Protein AF-A0AAV0M3R9-F1 (afdb_monomer_lite)

Radius of gyration: 40.68 Å; chains: 1; bounding box: 104×116×128 Å

Organism: NCBI:txid586396

Secondary structure (DSSP, 8-state):
---------------------HHHHHHHHHHHHSSS-S-------------------GGGG--HHHHHHHHHHHHT--S---HHHHHHHHHHHHTSGGGTTSPPPPHHHHHHHHHHHHTT--PPP---------------------------PPP-PPPP-TT--EEEE-TTT--EEEEEEEEEEEE-TTS-EEEEEEETT--GGG-EEEETTTSEEEPPPPPPGGGGGG--TT-EEEEEEE-SS-EEEEEEEEEEEE----BTTB---EEEEEETTT--EEEEEGGGEEE-------TTHHHHHTTSPB------S-S-----------------------------------------------------------------------------------SSS-TTS-SS---GGGTTTT--PPPPHHHHHHHHTTS-SEE--TTPPPEEEEEEEEE-SS-EEEEEEETTS-TTPPEEEEEEEETTSTTTTTS--THHHHHHHHTTSTT-PPEEEEEEETTEEEEEEE----BHHHHHHHTTT---HHHHHHHHHHHHHHHHHHHHTTEE-S--SGGGEEEPPTTSTTTT-EEE--GGG-EESB-TTT-PBPPP-B-TT---S-TTTS-HHHHTTBPP-HHHHHHHHHHHHHHHHHS--TT-S--STTHHHHHHHHHHSS-HHHHHTTS-HHHHHHHHHHTT--SS----HHHHHHTTTTTS-S-GGGSSS--HHHHHHHHHHHTT-S-------S-------SS-S-EEEEEEEEEEE-SS--EEEEEEE-GGGHHHHHHHHHHTT-EEEEEEEETTEEEEEEES-S--SEEEEEEESSSS-HHHHHHHHHTT-EEEEEEE-TTS-EEEEEEES-S-SEEEEEEESS--HHHHHHHHHTTEEEEEEEEETTEEEEEEEET-SEEEEEEEEESS--HHHHHHHHHTT-EEEEEEE-SS-EEEEEEEESS--S---EEEEEESS--HHHHHHHHTTTEEEEEEEEEEEE-

Foldseek 3Di:
DDDDDDDDDDDDDDDDDDDDPPVVVVVVVVVVVVVPDDDDDDDDDDDDDDDPPPPPQPCVPVDDVLVVVLVVCLVPDPDDPDLVNLQVSQVVVCPDPVQVPHDRDDSVSSVVVSVVVVVPDDDDDDDDDDDDDDDDDDDDDDDDDDDDDDDDDDDDDDDDDPDWWKWWADPPQRFIFTFPDFAAKEADPVRWIWTFTDGPPDDPVRTDTGTLQPTMDTDFDQQALVNPVVDDQQFWWWFWDDDPPDITTFIKGFHDKDADDADPVTGPIWTWIATPPPRDTDIDDSRGTTGDGPSDPDVCVVVVNVVHDHDDDDDDDDDDDDDDDDDDDDDDDDDDDDDDDDDDDDDDDDDDDDDDDDDDDDDDDDDDDDDDDDDDDDDDDDDDDDDDDDDDDDDDDDDDDDDDDDPPPDPDDDDPVPVCVVDPDDDDPVVVVVVVVVPDLWDDFANDAIWGWDAWDDADQFWTKTWTFGPPDPPPTAIWIKTKGFCPGPQNVNHAQPVVVLCVQCDPPAQAWHFPGWHDDPRITITTIHDAAAFLVVVCVVVPLADDQQQLLLVQLQVLLSLVSSVVSQKHQQAAARRQKTFGDPPDPRRQGIHGDDSSQMDGQADPPPRHGDAKAFQCVDATYDLQQFDLCRLRRIDDDSLGNLSSSLSRSLCNHPVDFPLPDDDDPCSSVSSSLVVLVQALCNSAVPHDPLSSVSNQQSNQDDSRDDDPSLVNSVSSCVVHDPDQVPRSHHNVSNVVVPVVCVVVPPPPDPPPPPPPDDSPRNRDFDWAKKKKFKWDFDDQWDKDKDWQAAPVCPCVVQVVLVVVQWDWQEWEDDQRIIMTMTTNPPQFPDKDKDWALAQDDPVVQVVVVVVVWAFRYKEAEQSHIIITMTTHRDQFPDKDKDKDLDDPSVVQVVVVVVQWHFQEWYDHASMIMTMTTHRNQFPDKGKDKDQADPVSVQVSVVVVQWAFRYWYEHQGMIMTMTTHGNDDDPGSDMDMDIGSDDPVVVQVVCSVVSIHGNYMYIYIHGD

Structure (mmCIF, N/CA/C/O backbone):
data_AF-A0AAV0M3R9-F1
#
_entry.id   AF-A0AAV0M3R9-F1
#
loop_
_atom_site.group_PDB
_atom_site.id
_atom_site.type_symbol
_atom_site.label_atom_id
_atom_site.label_alt_id
_atom_site.label_comp_id
_atom_site.label_asym_id
_atom_site.label_entity_id
_atom_site.label_seq_id
_atom_site.pdbx_PDB_ins_code
_atom_site.Cartn_x
_atom_site.Cartn_y
_atom_site.Cartn_z
_atom_site.occupancy
_atom_site.B_iso_or_equiv
_atom_site.auth_seq_id
_atom_site.auth_comp_id
_atom_site.auth_asym_id
_atom_site.auth_atom_id
_atom_site.pdbx_PDB_model_num
ATOM 1 N N . MET A 1 1 ? 32.495 9.160 72.795 1.00 30.19 1 MET A N 1
ATOM 2 C CA . MET A 1 1 ? 33.843 9.618 73.196 1.00 30.19 1 MET A CA 1
ATOM 3 C C . MET A 1 1 ? 34.807 9.489 72.021 1.00 30.19 1 MET A C 1
ATOM 5 O O . MET A 1 1 ? 34.796 8.474 71.345 1.00 30.19 1 MET A O 1
ATOM 9 N N . THR A 1 2 ? 35.546 10.567 71.762 1.00 26.30 2 THR A N 1
ATOM 10 C CA . THR A 1 2 ? 36.927 10.647 71.232 1.00 26.30 2 THR A CA 1
ATOM 11 C C . THR A 1 2 ? 37.564 9.501 70.423 1.00 26.30 2 THR A C 1
ATOM 13 O O . THR A 1 2 ? 37.877 8.432 70.932 1.00 26.30 2 THR A O 1
ATOM 16 N N . ARG A 1 3 ? 37.950 9.879 69.193 1.00 24.23 3 ARG A N 1
ATOM 17 C CA . ARG A 1 3 ? 39.097 9.390 68.399 1.00 24.23 3 ARG A CA 1
ATOM 18 C C . ARG A 1 3 ? 40.339 9.021 69.233 1.00 24.23 3 ARG A C 1
ATOM 20 O O . ARG A 1 3 ? 40.699 9.793 70.117 1.00 24.23 3 ARG A O 1
ATOM 27 N N . VAL A 1 4 ? 41.139 8.073 68.727 1.00 25.53 4 VAL A N 1
ATOM 28 C CA . VAL A 1 4 ? 42.614 8.180 68.733 1.00 25.53 4 VAL A CA 1
ATOM 29 C C . VAL A 1 4 ? 43.183 7.801 67.352 1.00 25.53 4 VAL A C 1
ATOM 31 O O . VAL A 1 4 ? 42.886 6.752 66.796 1.00 25.53 4 VAL A O 1
ATOM 34 N N . ARG A 1 5 ? 43.992 8.710 66.798 1.00 22.09 5 ARG A N 1
ATOM 35 C CA . ARG A 1 5 ? 44.947 8.565 65.670 1.00 22.09 5 ARG A CA 1
ATOM 36 C C . ARG A 1 5 ? 46.355 8.518 66.315 1.00 22.09 5 ARG A C 1
ATOM 38 O O . ARG A 1 5 ? 46.445 9.086 67.408 1.00 22.09 5 ARG A O 1
ATOM 45 N N . PRO A 1 6 ? 47.460 8.021 65.695 1.00 37.31 6 PRO A N 1
ATOM 46 C CA . PRO A 1 6 ? 48.182 8.889 64.730 1.00 37.31 6 PRO A CA 1
ATOM 47 C C . PRO A 1 6 ? 49.238 8.285 63.743 1.00 37.31 6 PRO A C 1
ATOM 49 O O . PRO A 1 6 ? 49.716 7.176 63.916 1.00 37.31 6 PRO A O 1
ATOM 52 N N . LYS A 1 7 ? 49.698 9.172 62.826 1.00 24.17 7 LYS A N 1
ATOM 53 C CA . LYS A 1 7 ? 51.027 9.279 62.136 1.00 24.17 7 LYS A CA 1
ATOM 54 C C . LYS A 1 7 ? 51.402 8.224 61.058 1.00 24.17 7 LYS A C 1
ATOM 56 O O . LYS A 1 7 ? 51.325 7.037 61.313 1.00 24.17 7 LYS A O 1
ATOM 61 N N . LEU A 1 8 ? 51.622 8.608 59.781 1.00 25.17 8 LEU A N 1
ATOM 62 C CA . LEU A 1 8 ? 52.742 9.368 59.132 1.00 25.17 8 LEU A CA 1
ATOM 63 C C . LEU A 1 8 ? 54.004 8.491 58.943 1.00 25.17 8 LEU A C 1
ATOM 65 O O . LEU A 1 8 ? 54.375 7.800 59.878 1.00 25.17 8 LEU A O 1
ATOM 69 N N . VAL A 1 9 ? 54.654 8.424 57.765 1.00 24.34 9 VAL A N 1
ATOM 70 C CA . VAL A 1 9 ? 55.481 9.474 57.099 1.00 24.34 9 VAL A CA 1
ATOM 71 C C . VAL A 1 9 ? 55.473 9.378 55.540 1.00 24.34 9 VAL A C 1
ATOM 73 O O . VAL A 1 9 ? 55.104 8.356 54.975 1.00 24.34 9 VAL A O 1
ATOM 76 N N . PHE A 1 10 ? 55.868 10.465 54.851 1.00 24.78 10 PHE A N 1
ATOM 77 C CA . PHE A 1 10 ? 55.983 10.662 53.383 1.00 24.78 10 PHE A CA 1
ATOM 78 C C . PHE A 1 10 ? 57.318 10.190 52.751 1.00 24.78 10 PHE A C 1
ATOM 80 O O . PHE A 1 10 ? 58.354 10.316 53.395 1.00 24.78 10 PHE A O 1
ATOM 87 N N . SER A 1 11 ? 57.330 9.863 51.443 1.00 24.08 11 SER A N 1
ATOM 88 C CA . SER A 1 11 ? 58.332 10.344 50.445 1.00 24.08 11 SER A CA 1
ATOM 89 C C . SER A 1 11 ? 58.037 9.853 49.003 1.00 24.08 11 SER A C 1
ATOM 91 O O . SER A 1 11 ? 57.303 8.886 48.829 1.00 24.08 11 SER A O 1
ATOM 93 N N . GLY A 1 12 ? 58.637 10.487 47.977 1.00 25.28 12 GLY A N 1
ATOM 94 C CA . GLY A 1 12 ? 58.828 9.894 46.631 1.00 25.28 12 GLY A CA 1
ATOM 95 C C . GLY A 1 12 ? 58.068 10.542 45.456 1.00 25.28 12 GLY A C 1
ATOM 96 O O . GLY A 1 12 ? 56.889 10.855 45.563 1.00 25.28 12 GLY A O 1
ATOM 97 N N . PHE A 1 13 ? 58.744 10.745 44.316 1.00 24.72 13 PHE A N 1
ATOM 98 C CA . PHE A 1 13 ? 58.289 11.541 43.155 1.00 24.72 13 PHE A CA 1
ATOM 99 C C . PHE A 1 13 ? 58.185 10.719 41.840 1.00 24.72 13 PHE A C 1
ATOM 101 O O . PHE A 1 13 ? 58.826 9.683 41.699 1.00 24.72 13 PHE A O 1
ATOM 108 N N . THR A 1 14 ? 57.528 11.311 40.826 1.00 27.86 14 THR A N 1
ATOM 109 C CA . THR A 1 14 ? 57.590 11.065 39.350 1.00 27.86 14 THR A CA 1
ATOM 110 C C . THR A 1 14 ? 56.643 10.072 38.636 1.00 27.86 14 THR A C 1
ATOM 112 O O . THR A 1 14 ? 56.057 9.167 39.214 1.00 27.86 14 THR A O 1
ATOM 115 N N . LYS A 1 15 ? 56.428 10.374 37.339 1.00 31.38 15 LYS A N 1
ATOM 116 C CA . LYS A 1 15 ? 55.385 9.875 36.420 1.00 31.38 15 LYS A CA 1
ATOM 117 C C . LYS A 1 15 ? 55.771 8.574 35.701 1.00 31.38 15 LYS A C 1
ATOM 119 O O . LYS A 1 15 ? 56.861 8.523 35.138 1.00 31.38 15 LYS A O 1
ATOM 124 N N . ALA A 1 16 ? 54.802 7.676 35.503 1.00 27.62 16 ALA A N 1
ATOM 125 C CA . ALA A 1 16 ? 54.665 6.877 34.277 1.00 27.62 16 ALA A CA 1
ATOM 126 C C . ALA A 1 16 ? 53.238 6.303 34.144 1.00 27.62 16 ALA A C 1
ATOM 128 O O . ALA A 1 16 ? 52.808 5.513 34.977 1.00 27.62 16 ALA A O 1
ATOM 129 N N . GLU A 1 17 ? 52.527 6.662 33.074 1.00 31.56 17 GLU A N 1
ATOM 130 C CA . GLU A 1 17 ? 51.366 5.914 32.567 1.00 31.56 17 GLU A CA 1
ATOM 131 C C . GLU A 1 17 ? 51.713 5.334 31.183 1.00 31.56 17 GLU A C 1
ATOM 133 O O . GLU A 1 17 ? 52.665 5.781 30.544 1.00 31.56 17 GLU A O 1
ATOM 138 N N . VAL A 1 18 ? 50.874 4.408 30.698 1.00 30.12 18 VAL A N 1
ATOM 139 C CA . VAL A 1 18 ? 50.926 3.733 29.383 1.00 30.12 18 VAL A CA 1
ATOM 140 C C . VAL A 1 18 ? 51.909 2.555 29.275 1.00 30.12 18 VAL A C 1
ATOM 142 O O . VAL A 1 18 ? 53.042 2.710 28.838 1.00 30.12 18 VAL A O 1
ATOM 145 N N . LEU A 1 19 ? 51.405 1.339 29.522 1.00 29.50 19 LEU A N 1
ATOM 146 C CA . LEU A 1 19 ? 51.359 0.221 28.554 1.00 29.50 19 LEU A CA 1
ATOM 147 C C . LEU A 1 19 ? 50.472 -0.914 29.141 1.00 29.50 19 LEU A C 1
ATOM 149 O O . LEU A 1 19 ? 50.488 -1.108 30.352 1.00 29.50 19 LEU A O 1
ATOM 153 N N . PRO A 1 20 ? 49.662 -1.631 28.328 1.00 33.84 20 PRO A N 1
ATOM 154 C CA . PRO A 1 20 ? 50.204 -2.605 27.380 1.00 33.84 20 PRO A CA 1
ATOM 155 C C . PRO A 1 20 ? 49.796 -2.340 25.922 1.00 33.84 20 PRO A C 1
ATOM 157 O O . PRO A 1 20 ? 48.684 -2.615 25.484 1.00 33.84 20 PRO A O 1
ATOM 160 N N . LEU A 1 21 ? 50.774 -1.892 25.135 1.00 36.47 21 LEU A N 1
ATOM 161 C CA . LEU A 1 21 ? 50.718 -1.699 23.679 1.00 36.47 21 LEU A CA 1
ATOM 162 C C . LEU A 1 21 ? 51.610 -2.736 22.946 1.00 36.47 21 LEU A C 1
ATOM 164 O O . LEU A 1 21 ? 51.810 -2.659 21.735 1.00 36.47 21 LEU A O 1
ATOM 168 N N . CYS A 1 22 ? 52.151 -3.727 23.672 1.00 34.19 22 CYS A N 1
ATOM 169 C CA . CYS A 1 22 ? 53.104 -4.714 23.140 1.00 34.19 22 CYS A CA 1
ATOM 170 C C . CYS A 1 22 ? 52.452 -5.898 22.406 1.00 34.19 22 CYS A C 1
ATOM 172 O O . CYS A 1 22 ? 53.009 -6.368 21.416 1.00 34.19 22 CYS A O 1
ATOM 174 N N . LEU A 1 23 ? 51.259 -6.351 22.811 1.00 36.16 23 LEU A N 1
ATOM 175 C CA . LEU A 1 23 ? 50.593 -7.492 22.155 1.00 36.16 23 LEU A CA 1
ATOM 176 C C . LEU A 1 23 ? 50.025 -7.151 20.765 1.00 36.16 23 LEU A C 1
ATOM 178 O O . LEU A 1 23 ? 49.978 -8.014 19.891 1.00 36.16 23 LEU A O 1
ATOM 182 N N . PHE A 1 24 ? 49.685 -5.883 20.507 1.00 36.44 24 PHE A N 1
ATOM 183 C CA . PHE A 1 24 ? 49.185 -5.452 19.193 1.00 36.44 24 PHE A CA 1
ATOM 184 C C . PHE A 1 24 ? 50.304 -5.243 18.151 1.00 36.44 24 PHE A C 1
ATOM 186 O O . PHE A 1 24 ? 50.048 -5.303 16.948 1.00 36.44 24 PHE A O 1
ATOM 193 N N . ARG A 1 25 ? 51.559 -5.031 18.582 1.00 36.03 25 ARG A N 1
ATOM 194 C CA . ARG A 1 25 ? 52.708 -4.850 17.671 1.00 36.03 25 ARG A CA 1
ATOM 195 C C . ARG A 1 25 ? 53.311 -6.161 17.159 1.00 36.03 25 ARG A C 1
ATOM 197 O O . ARG A 1 25 ? 53.804 -6.174 16.035 1.00 36.03 25 ARG A O 1
ATOM 204 N N . LEU A 1 26 ? 53.223 -7.258 17.914 1.00 35.78 26 LEU A N 1
ATOM 205 C CA . LEU A 1 26 ? 53.749 -8.563 17.480 1.00 35.78 26 LEU A CA 1
ATOM 206 C C . LEU A 1 26 ? 52.947 -9.176 16.317 1.00 35.78 26 LEU A C 1
ATOM 208 O O . LEU A 1 26 ? 53.542 -9.687 15.371 1.00 35.78 26 LEU A O 1
ATOM 212 N N . CYS A 1 27 ? 51.616 -9.037 16.307 1.00 35.66 27 CYS A N 1
ATOM 213 C CA . CYS A 1 27 ? 50.794 -9.506 15.180 1.00 35.66 27 CYS A CA 1
ATOM 214 C C . CYS A 1 27 ? 51.009 -8.687 13.893 1.00 35.66 27 CYS A C 1
ATOM 216 O O . CYS A 1 27 ? 50.941 -9.233 12.791 1.00 35.66 27 CYS A O 1
ATOM 218 N N . LEU A 1 28 ? 51.303 -7.386 14.010 1.00 37.94 28 LEU A N 1
ATOM 219 C CA . LEU A 1 28 ? 51.501 -6.517 12.845 1.00 37.94 28 LEU A CA 1
ATOM 220 C C . LEU A 1 28 ? 52.856 -6.747 12.148 1.00 37.94 28 LEU A C 1
ATOM 222 O O . LEU A 1 28 ? 52.963 -6.515 10.947 1.00 37.94 28 LEU A O 1
ATOM 226 N N . PHE A 1 29 ? 53.866 -7.235 12.879 1.00 34.12 29 PHE A N 1
ATOM 227 C CA . PHE A 1 29 ? 55.194 -7.559 12.338 1.00 34.12 29 PHE A CA 1
ATOM 228 C C . PHE A 1 29 ? 55.242 -8.914 11.606 1.00 34.12 29 PHE A C 1
ATOM 230 O O . PHE A 1 29 ? 56.044 -9.099 10.691 1.00 34.12 29 PHE A O 1
ATOM 237 N N . ALA A 1 30 ? 54.367 -9.858 11.970 1.00 36.16 30 ALA A N 1
ATOM 238 C CA . ALA A 1 30 ? 54.240 -11.139 11.271 1.00 36.16 30 ALA A CA 1
ATOM 239 C C . ALA A 1 30 ? 53.591 -10.975 9.881 1.00 36.16 30 ALA A C 1
ATOM 241 O O . ALA A 1 30 ? 54.053 -11.559 8.901 1.00 36.16 30 ALA A O 1
ATOM 242 N N . LEU A 1 31 ? 52.563 -10.124 9.773 1.00 35.88 31 LEU A N 1
ATOM 243 C CA . LEU A 1 31 ? 51.850 -9.872 8.513 1.00 35.88 31 LEU A CA 1
ATOM 244 C C . LEU A 1 31 ? 52.675 -9.095 7.474 1.00 35.88 31 LEU A C 1
ATOM 246 O O . LEU A 1 31 ? 52.480 -9.299 6.277 1.00 35.88 31 LEU A O 1
ATOM 250 N N . THR A 1 32 ? 53.621 -8.248 7.891 1.00 36.28 32 THR A N 1
ATOM 251 C CA . THR A 1 32 ? 54.504 -7.513 6.965 1.00 36.28 32 THR A CA 1
ATOM 252 C C . THR A 1 32 ? 55.671 -8.340 6.426 1.00 36.28 32 THR A C 1
ATOM 254 O O . THR A 1 32 ? 56.209 -7.987 5.379 1.00 36.28 32 THR A O 1
ATOM 257 N N . ARG A 1 33 ? 56.041 -9.465 7.058 1.00 32.78 33 ARG A N 1
ATOM 258 C CA . ARG A 1 33 ? 57.117 -10.346 6.558 1.00 32.78 33 ARG A CA 1
ATOM 259 C C . ARG A 1 33 ? 56.667 -11.393 5.531 1.00 32.78 33 ARG A C 1
ATOM 261 O O . ARG A 1 33 ? 57.511 -11.900 4.804 1.00 32.78 33 ARG A O 1
ATOM 268 N N . MET A 1 34 ? 55.366 -11.678 5.419 1.00 31.94 34 MET A N 1
ATOM 269 C CA . MET A 1 34 ? 54.817 -12.605 4.409 1.00 31.94 34 MET A CA 1
ATOM 270 C C . MET A 1 34 ? 54.562 -11.978 3.026 1.00 31.94 34 MET A C 1
ATOM 272 O O . MET A 1 34 ? 54.304 -12.712 2.078 1.00 31.94 34 MET A O 1
ATOM 276 N N . TYR A 1 35 ? 54.630 -10.649 2.894 1.00 33.16 35 TYR A N 1
ATOM 277 C CA . TYR A 1 35 ? 54.366 -9.928 1.635 1.00 33.16 35 TYR A CA 1
ATOM 278 C C . TYR A 1 35 ? 55.615 -9.280 1.007 1.00 33.16 35 TYR A C 1
ATOM 280 O O . TYR A 1 35 ? 55.496 -8.516 0.053 1.00 33.16 35 TYR A O 1
ATOM 288 N N . ALA A 1 36 ? 56.812 -9.583 1.521 1.00 32.00 36 ALA A N 1
ATOM 289 C CA . ALA A 1 36 ? 58.070 -8.942 1.129 1.00 32.00 36 ALA A CA 1
ATOM 290 C C . ALA A 1 36 ? 59.176 -9.960 0.776 1.00 32.00 36 ALA A C 1
ATOM 292 O O . ALA A 1 36 ? 60.303 -9.858 1.255 1.00 32.00 36 ALA A O 1
ATOM 293 N N . SER A 1 37 ? 58.851 -10.960 -0.050 1.00 29.48 37 SER A N 1
ATOM 294 C CA . SER A 1 37 ? 59.821 -11.953 -0.548 1.00 29.48 37 SER A CA 1
ATOM 295 C C . SER A 1 37 ? 59.392 -12.611 -1.869 1.00 29.48 37 SER A C 1
ATOM 297 O O . SER A 1 37 ? 59.367 -13.831 -2.011 1.00 29.48 37 SER A O 1
ATOM 299 N N . SER A 1 38 ? 59.060 -11.801 -2.877 1.00 30.00 38 SER A N 1
ATOM 300 C CA . SER A 1 38 ? 59.002 -12.237 -4.281 1.00 30.00 38 SER A CA 1
ATOM 301 C C . SER A 1 38 ? 59.268 -11.053 -5.216 1.00 30.00 38 SER A C 1
ATOM 303 O O . SER A 1 38 ? 58.605 -10.029 -5.104 1.00 30.00 38 SER A O 1
ATOM 305 N N . PHE A 1 39 ? 60.215 -11.240 -6.142 1.00 27.20 39 PHE A N 1
ATOM 306 C CA . PHE A 1 39 ? 60.653 -10.313 -7.201 1.00 27.20 39 PHE A CA 1
ATOM 307 C C . PHE A 1 39 ? 61.454 -9.061 -6.797 1.00 27.20 39 PHE A C 1
ATOM 309 O O . PHE A 1 39 ? 60.955 -7.939 -6.775 1.00 27.20 39 PHE A O 1
ATOM 316 N N . THR A 1 40 ? 62.771 -9.259 -6.686 1.00 26.97 40 THR A N 1
ATOM 317 C CA . THR A 1 40 ? 63.777 -8.282 -7.136 1.00 26.97 40 THR A CA 1
ATOM 318 C C . THR A 1 40 ? 64.811 -8.977 -8.024 1.00 26.97 40 THR A C 1
ATOM 320 O O . THR A 1 40 ? 65.633 -9.740 -7.522 1.00 26.97 40 THR A O 1
ATOM 323 N N . SER A 1 41 ? 64.799 -8.685 -9.324 1.00 27.47 41 SER A N 1
ATOM 324 C CA . SER A 1 41 ? 65.937 -8.890 -10.231 1.00 27.47 41 SER A CA 1
ATOM 325 C C . SER A 1 41 ? 65.810 -7.915 -11.403 1.00 27.47 41 SER A C 1
ATOM 327 O O . SER A 1 41 ? 64.845 -7.990 -12.165 1.00 27.47 41 SER A O 1
ATOM 329 N N . LEU A 1 42 ? 66.750 -6.977 -11.511 1.00 26.42 42 LEU A N 1
ATOM 330 C CA . LEU A 1 42 ? 66.919 -6.119 -12.688 1.00 26.42 42 LEU A CA 1
ATOM 331 C C . LEU A 1 42 ? 67.532 -6.942 -13.833 1.00 26.42 42 LEU A C 1
ATOM 333 O O . LEU A 1 42 ? 68.345 -7.816 -13.552 1.00 26.42 42 LEU A O 1
ATOM 337 N N . ASP A 1 43 ? 67.262 -6.569 -15.089 1.00 23.02 43 ASP A N 1
ATOM 338 C CA . ASP A 1 43 ? 68.344 -5.986 -15.899 1.00 23.02 43 ASP A CA 1
ATOM 339 C C . ASP A 1 43 ? 67.840 -5.079 -17.045 1.00 23.02 43 ASP A C 1
ATOM 341 O O . ASP A 1 43 ? 66.669 -5.109 -17.427 1.00 23.02 43 ASP A O 1
ATOM 345 N N . PHE A 1 44 ? 68.725 -4.206 -17.531 1.00 25.17 44 PHE A N 1
ATOM 346 C CA . PHE A 1 44 ? 68.470 -3.099 -18.471 1.00 25.17 44 PHE A CA 1
ATOM 347 C C . PHE A 1 44 ? 68.792 -3.454 -19.939 1.00 25.17 44 PHE A C 1
ATOM 349 O O . PHE A 1 44 ? 69.723 -4.220 -20.175 1.00 25.17 44 PHE A O 1
ATOM 356 N N . ARG A 1 45 ? 68.181 -2.742 -20.916 1.00 22.77 45 ARG A N 1
ATOM 357 C CA . ARG A 1 45 ? 68.900 -1.860 -21.891 1.00 22.77 45 ARG A CA 1
ATOM 358 C C . ARG A 1 45 ? 68.039 -1.262 -23.033 1.00 22.77 45 ARG A C 1
ATOM 360 O O . ARG A 1 45 ? 67.399 -1.997 -23.768 1.00 22.77 45 ARG A O 1
ATOM 367 N N . LEU A 1 46 ? 68.261 0.048 -23.253 1.00 22.09 46 LEU A N 1
ATOM 368 C CA . LEU A 1 46 ? 68.254 0.815 -24.528 1.00 22.09 46 LEU A CA 1
ATOM 369 C C . LEU A 1 46 ? 66.929 1.044 -25.313 1.00 22.09 46 LEU A C 1
ATOM 371 O O . LEU A 1 46 ? 66.048 0.193 -25.283 1.00 22.09 46 LEU A O 1
ATOM 375 N N . PRO A 1 47 ? 66.824 2.126 -26.130 1.00 28.58 47 PRO A N 1
ATOM 376 C CA . PRO A 1 47 ? 67.556 3.404 -26.107 1.00 28.58 47 PRO A CA 1
ATOM 377 C C . PRO A 1 47 ? 66.653 4.665 -26.070 1.00 28.58 47 PRO A C 1
ATOM 379 O O . PRO A 1 47 ? 65.435 4.620 -26.204 1.00 28.58 47 PRO A O 1
ATOM 382 N N . VAL A 1 48 ? 67.301 5.819 -25.889 1.00 26.11 48 VAL A N 1
ATOM 38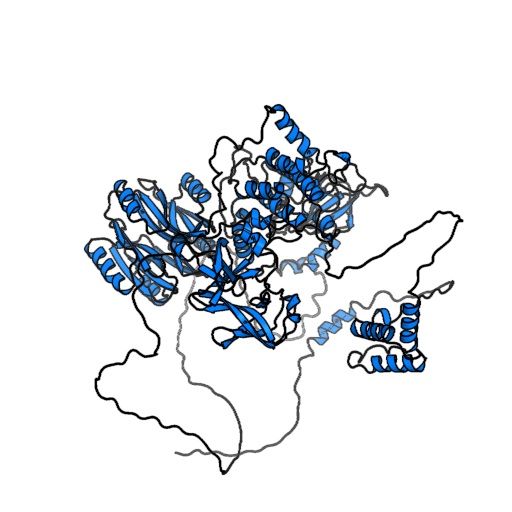3 C CA . VAL A 1 48 ? 66.705 7.165 -25.824 1.00 26.11 48 VAL A CA 1
ATOM 384 C C . VAL A 1 48 ? 66.282 7.671 -27.208 1.00 26.11 48 VAL A C 1
ATOM 386 O O . VAL A 1 48 ? 67.096 7.657 -28.128 1.00 26.11 48 VAL A O 1
ATOM 389 N N . LEU A 1 49 ? 65.082 8.254 -27.320 1.00 23.64 49 LEU A N 1
ATOM 390 C CA . LEU A 1 49 ? 64.749 9.200 -28.391 1.00 23.64 49 LEU A CA 1
ATOM 391 C C . LEU A 1 49 ? 63.805 10.308 -27.887 1.00 23.64 49 LEU A C 1
ATOM 393 O O . LEU A 1 49 ? 62.697 10.050 -27.433 1.00 23.64 49 LEU A O 1
ATOM 397 N N . GLN A 1 50 ? 64.333 11.533 -27.941 1.00 24.09 50 GLN A N 1
ATOM 398 C CA . GLN A 1 50 ? 63.710 12.855 -27.787 1.00 24.09 50 GLN A CA 1
ATOM 399 C C . GLN A 1 50 ? 62.593 13.067 -26.747 1.00 24.09 50 GLN A C 1
ATOM 401 O O . GLN A 1 50 ? 61.410 12.806 -26.945 1.00 24.09 50 GLN A O 1
ATOM 406 N N . CYS A 1 51 ? 62.995 13.768 -25.684 1.00 21.98 51 CYS A N 1
ATOM 407 C CA . CYS A 1 51 ? 62.125 14.550 -24.821 1.00 21.98 51 CYS A CA 1
ATOM 408 C C . CYS A 1 51 ? 61.162 15.457 -25.610 1.00 21.98 51 CYS A C 1
ATOM 410 O O . CYS A 1 51 ? 61.559 16.516 -26.093 1.00 21.98 51 CYS A O 1
ATOM 412 N N . VAL A 1 52 ? 59.868 15.155 -25.538 1.00 23.23 52 VAL A N 1
ATOM 413 C CA . VAL A 1 52 ? 58.885 16.188 -25.190 1.00 23.23 52 VAL A CA 1
ATOM 414 C C . VAL A 1 52 ? 58.382 15.872 -23.788 1.00 23.23 52 VAL A C 1
ATOM 416 O O . VAL A 1 52 ? 57.295 15.338 -23.579 1.00 23.23 52 VAL A O 1
ATOM 419 N N . THR A 1 53 ? 59.212 16.187 -22.791 1.00 22.53 53 THR A N 1
ATOM 420 C CA . THR A 1 53 ? 58.768 16.257 -21.398 1.00 22.53 53 THR A CA 1
ATOM 421 C C . THR A 1 53 ? 57.802 17.428 -21.263 1.00 22.53 53 THR A C 1
ATOM 423 O O . THR A 1 53 ? 58.201 18.533 -20.887 1.00 22.53 53 THR A O 1
ATOM 426 N N . VAL A 1 54 ? 56.521 17.189 -21.559 1.00 25.47 54 VAL A N 1
ATOM 427 C CA . VAL A 1 54 ? 55.447 18.061 -21.084 1.00 25.47 54 VAL A CA 1
ATOM 428 C C . VAL A 1 54 ? 55.484 17.983 -19.565 1.00 25.47 54 VAL A C 1
ATOM 430 O O . VAL A 1 54 ? 55.059 17.003 -18.955 1.00 25.47 54 VAL A O 1
ATOM 433 N N . SER A 1 55 ? 56.067 19.016 -18.964 1.00 27.80 55 SER A N 1
ATOM 434 C CA . SER A 1 55 ? 56.060 19.230 -17.525 1.00 27.80 55 SER A CA 1
ATOM 435 C C . SER A 1 55 ? 54.613 19.204 -17.036 1.00 27.80 55 SER A C 1
ATOM 437 O O . SER A 1 55 ? 53.863 20.157 -17.258 1.00 27.80 55 SER A O 1
ATOM 439 N N . PHE A 1 56 ? 54.213 18.117 -16.370 1.00 30.77 56 PHE A N 1
ATOM 440 C CA . PHE A 1 56 ? 53.003 18.121 -15.557 1.00 30.77 56 PHE A CA 1
ATOM 441 C C . PHE A 1 56 ? 53.258 19.071 -14.391 1.00 30.77 56 PHE A C 1
ATOM 443 O O . PHE A 1 56 ? 53.898 18.721 -13.398 1.00 30.77 56 PHE A O 1
ATOM 450 N N . SER A 1 57 ? 52.810 20.313 -14.567 1.00 36.78 57 SER A N 1
ATOM 451 C CA . SER A 1 57 ? 53.047 21.393 -13.624 1.00 36.78 57 SER A CA 1
ATOM 452 C C . SER A 1 57 ? 52.533 21.004 -12.237 1.00 36.78 57 SER A C 1
ATOM 454 O O . SER A 1 57 ? 51.398 20.554 -12.071 1.00 36.78 57 SER A O 1
ATOM 456 N N . SER A 1 58 ? 53.345 21.227 -11.200 1.00 38.62 58 SER A N 1
ATOM 457 C CA . SER A 1 58 ? 52.942 20.973 -9.805 1.00 38.62 58 SER A CA 1
ATOM 458 C C . SER A 1 58 ? 51.736 21.823 -9.362 1.00 38.62 58 SER A C 1
ATOM 460 O O . SER A 1 58 ? 51.106 21.553 -8.337 1.00 38.62 58 SER A O 1
ATOM 462 N N . MET A 1 59 ? 51.359 22.813 -10.178 1.00 37.44 59 MET A N 1
ATOM 463 C CA . MET A 1 59 ? 50.148 23.617 -10.052 1.00 37.44 59 MET A CA 1
ATOM 464 C C . MET A 1 59 ? 48.854 22.899 -10.459 1.00 37.44 59 MET A C 1
ATOM 466 O O . MET A 1 59 ? 47.789 23.352 -10.048 1.00 37.44 59 MET A O 1
ATOM 470 N N . ALA A 1 60 ? 48.903 21.740 -11.127 1.00 39.56 60 ALA A N 1
ATOM 471 C CA . ALA A 1 60 ? 47.728 20.873 -11.295 1.00 39.56 60 ALA A CA 1
ATOM 472 C C . ALA A 1 60 ? 47.170 20.343 -9.950 1.00 39.56 60 ALA A C 1
ATOM 474 O O . ALA A 1 60 ? 46.052 19.836 -9.892 1.00 39.56 60 ALA A O 1
ATOM 475 N N . ALA A 1 61 ? 47.925 20.495 -8.852 1.00 39.09 61 ALA A N 1
ATOM 476 C CA . ALA A 1 61 ? 47.494 20.215 -7.481 1.00 39.09 61 ALA A CA 1
ATOM 477 C C . ALA A 1 61 ? 47.246 21.483 -6.626 1.00 39.09 61 ALA A C 1
ATOM 479 O O . ALA A 1 61 ? 47.078 21.380 -5.405 1.00 39.09 61 ALA A O 1
ATOM 480 N N . ALA A 1 62 ? 47.201 22.678 -7.229 1.00 42.09 62 ALA A N 1
ATOM 481 C CA . ALA A 1 62 ? 46.738 23.885 -6.548 1.00 42.09 62 ALA A CA 1
ATOM 482 C C . ALA A 1 62 ? 45.207 23.830 -6.409 1.00 42.09 62 ALA A C 1
ATOM 484 O O . ALA A 1 62 ? 44.471 23.892 -7.389 1.00 42.09 62 ALA A O 1
ATOM 485 N N . ARG A 1 63 ? 44.710 23.671 -5.176 1.00 55.66 63 ARG A N 1
ATOM 486 C CA . ARG A 1 63 ? 43.263 23.673 -4.905 1.00 55.66 63 ARG A CA 1
ATOM 487 C C . ARG A 1 63 ? 42.713 25.102 -4.957 1.00 55.66 63 ARG A C 1
ATOM 489 O O . ARG A 1 63 ? 43.426 26.040 -4.594 1.00 55.66 63 ARG A O 1
ATOM 496 N N . LYS A 1 64 ? 41.425 25.209 -5.318 1.00 56.19 64 LYS A N 1
ATOM 497 C CA . LYS A 1 64 ? 40.617 26.433 -5.502 1.00 56.19 64 LYS A CA 1
ATOM 498 C C . LYS A 1 64 ? 41.175 27.735 -4.889 1.00 56.19 64 LYS A C 1
ATOM 500 O O . LYS A 1 64 ? 41.496 28.616 -5.673 1.00 56.19 64 LYS A O 1
ATOM 505 N N . PRO A 1 65 ? 41.421 27.869 -3.567 1.00 57.38 65 PRO A N 1
ATOM 506 C CA . PRO A 1 65 ? 41.814 29.159 -2.981 1.00 57.38 65 PRO A CA 1
ATOM 507 C C . PRO A 1 65 ? 43.138 29.756 -3.489 1.00 57.38 65 PRO A C 1
ATOM 509 O O . PRO A 1 65 ? 43.364 30.958 -3.371 1.00 57.38 65 PRO A O 1
ATOM 512 N N . GLN A 1 66 ? 44.058 28.928 -3.995 1.00 60.44 66 GLN A N 1
ATOM 513 C CA . GLN A 1 66 ? 45.368 29.382 -4.479 1.00 60.44 66 GLN A CA 1
ATOM 514 C C . GLN A 1 66 ? 45.313 29.771 -5.955 1.00 60.44 66 GLN A C 1
ATOM 516 O O . GLN A 1 66 ? 45.873 30.800 -6.322 1.00 60.44 66 GLN A O 1
ATOM 521 N N . THR A 1 67 ? 44.582 29.003 -6.767 1.00 66.06 67 THR A N 1
ATOM 522 C CA . THR A 1 67 ? 44.246 29.373 -8.147 1.00 66.06 67 THR A CA 1
ATOM 523 C C . THR A 1 67 ? 43.355 30.607 -8.176 1.00 66.06 67 THR A C 1
ATOM 525 O O . THR A 1 67 ? 43.731 31.557 -8.836 1.00 66.06 67 THR A O 1
ATOM 528 N N . GLU A 1 68 ? 42.298 30.688 -7.362 1.00 69.06 68 GLU A N 1
ATOM 529 C CA . GLU A 1 68 ? 41.416 31.865 -7.261 1.00 69.06 68 GLU A CA 1
ATOM 530 C C . GLU A 1 68 ? 42.203 33.127 -6.867 1.00 69.06 68 GLU A C 1
ATOM 532 O O . GLU A 1 68 ? 41.988 34.201 -7.422 1.00 69.06 68 GLU A O 1
ATOM 537 N N . LYS A 1 69 ? 43.185 33.009 -5.958 1.00 73.25 69 LYS A N 1
ATOM 538 C CA . LYS A 1 69 ? 44.067 34.132 -5.601 1.00 73.25 69 LYS A CA 1
ATOM 539 C C . LYS A 1 69 ? 45.050 34.509 -6.718 1.00 73.25 69 LYS A C 1
ATOM 541 O O . LYS A 1 69 ? 45.458 35.663 -6.777 1.00 73.25 69 LYS A O 1
ATOM 546 N N . MET A 1 70 ? 45.452 33.573 -7.577 1.00 75.88 70 MET A N 1
ATOM 547 C CA . MET A 1 70 ? 46.327 33.845 -8.726 1.00 75.88 70 MET A CA 1
ATOM 548 C C . MET A 1 70 ? 45.555 34.353 -9.947 1.00 75.88 70 MET A C 1
ATOM 550 O O . MET A 1 70 ? 46.064 35.231 -10.625 1.00 75.88 70 MET A O 1
ATOM 554 N N . GLU A 1 71 ? 44.336 33.864 -10.181 1.00 76.06 71 GLU A N 1
ATOM 555 C CA . GLU A 1 71 ? 43.388 34.353 -11.190 1.00 76.06 71 GLU A CA 1
ATOM 556 C C . GLU A 1 71 ? 42.963 35.785 -10.849 1.00 76.06 71 GLU A C 1
ATOM 558 O O . GLU A 1 71 ? 43.109 36.676 -11.675 1.00 76.06 71 GLU A O 1
ATOM 563 N N . LYS A 1 72 ? 42.613 36.067 -9.587 1.00 74.38 72 LYS A N 1
ATOM 564 C CA . LYS A 1 72 ? 42.324 37.440 -9.154 1.00 74.38 72 LYS A CA 1
ATOM 565 C C . LYS A 1 72 ? 43.529 38.385 -9.292 1.00 74.38 72 LYS A C 1
ATOM 567 O O . LYS A 1 72 ? 43.373 39.520 -9.716 1.00 74.38 72 LYS A O 1
ATOM 572 N N . LEU A 1 73 ? 44.746 37.913 -9.002 1.00 74.06 73 LEU A N 1
ATOM 573 C CA . LEU A 1 73 ? 45.981 38.677 -9.248 1.00 74.06 73 LEU A CA 1
ATOM 574 C C . LEU A 1 73 ? 46.391 38.747 -10.734 1.00 74.06 73 LEU A C 1
ATOM 576 O O . LEU A 1 73 ? 47.354 39.447 -11.042 1.00 74.06 73 LEU A O 1
ATOM 580 N N . LEU A 1 74 ? 45.718 38.014 -11.628 1.00 71.38 74 LEU A N 1
ATOM 581 C CA . LEU A 1 74 ? 45.866 38.115 -13.082 1.00 71.38 74 LEU A CA 1
ATOM 582 C C . LEU A 1 74 ? 44.954 39.225 -13.625 1.00 71.38 74 LEU A C 1
ATOM 584 O O . LEU A 1 74 ? 45.418 40.040 -14.416 1.00 71.38 74 LEU A O 1
ATOM 588 N N . ASP A 1 75 ? 43.708 39.285 -13.144 1.00 64.69 75 ASP A N 1
ATOM 589 C CA . ASP A 1 75 ? 42.732 40.324 -13.502 1.00 64.69 75 ASP A CA 1
ATOM 590 C C . ASP A 1 75 ? 43.092 41.697 -12.893 1.00 64.69 75 ASP A C 1
ATOM 592 O O . ASP A 1 75 ? 43.003 42.719 -13.568 1.00 64.69 75 ASP A O 1
ATOM 596 N N . ASP A 1 76 ? 43.581 41.735 -11.645 1.00 63.06 76 ASP A N 1
ATOM 597 C CA . ASP A 1 76 ? 43.925 42.977 -10.925 1.00 63.06 76 ASP A CA 1
ATOM 598 C C . ASP A 1 76 ? 45.310 43.579 -11.325 1.00 63.06 76 ASP A C 1
ATOM 600 O O . ASP A 1 76 ? 45.794 44.526 -10.690 1.00 63.06 76 ASP A O 1
ATOM 604 N N . SER A 1 77 ? 46.035 43.031 -12.318 1.00 50.78 77 SER A N 1
ATOM 605 C CA . SER A 1 77 ? 47.475 43.321 -12.491 1.00 50.78 77 SER A CA 1
ATOM 606 C C . SER A 1 77 ? 47.808 44.649 -13.205 1.00 50.78 77 SER A C 1
ATOM 608 O O . SER A 1 77 ? 48.124 44.676 -14.393 1.00 50.78 77 SER A O 1
ATOM 610 N N . VAL A 1 78 ? 47.872 45.745 -12.442 1.00 51.03 78 VAL A N 1
ATOM 611 C CA . VAL A 1 78 ? 48.499 47.027 -12.860 1.00 51.03 78 VAL A CA 1
ATOM 612 C C . VAL A 1 78 ? 50.032 47.026 -12.642 1.00 51.03 78 VAL A C 1
ATOM 614 O O . VAL A 1 78 ? 50.756 47.874 -13.158 1.00 51.03 78 VAL A O 1
ATOM 617 N N . GLN A 1 79 ? 50.563 46.064 -11.879 1.00 54.22 79 GLN A N 1
ATOM 618 C CA . GLN A 1 79 ? 51.989 45.959 -11.525 1.00 54.22 79 GLN A CA 1
ATOM 619 C C . GLN A 1 79 ? 52.784 45.065 -12.504 1.00 54.22 79 GLN A C 1
ATOM 621 O O . GLN A 1 79 ? 52.281 44.020 -12.923 1.00 54.22 79 GLN A O 1
ATOM 626 N N . PRO A 1 80 ? 54.054 45.393 -12.825 1.00 58.03 80 PRO A N 1
ATOM 627 C CA . PRO A 1 80 ? 54.867 44.600 -13.744 1.00 58.03 80 PRO A CA 1
ATOM 628 C C . PRO A 1 80 ? 55.223 43.222 -13.161 1.00 58.03 80 PRO A C 1
ATOM 630 O O . PRO A 1 80 ? 55.949 43.108 -12.168 1.00 58.03 80 PRO A O 1
ATOM 633 N N . LEU A 1 81 ? 54.748 42.167 -13.832 1.00 70.69 81 LEU A N 1
ATOM 634 C CA . LEU A 1 81 ? 54.956 40.749 -13.507 1.00 70.69 81 LEU A CA 1
ATOM 635 C C . LEU A 1 81 ? 56.424 40.312 -13.691 1.00 70.69 81 LEU A C 1
ATOM 637 O O . LEU A 1 81 ? 56.784 39.636 -14.652 1.00 70.69 81 LEU A O 1
ATOM 641 N N . ASN A 1 82 ? 57.290 40.723 -12.766 1.00 73.81 82 ASN A N 1
ATOM 642 C CA . ASN A 1 82 ? 58.725 40.447 -12.796 1.00 73.81 82 ASN A CA 1
ATOM 643 C C . ASN A 1 82 ? 59.138 39.269 -11.887 1.00 73.81 82 ASN A C 1
ATOM 645 O O . ASN A 1 82 ? 58.407 38.825 -10.998 1.00 73.81 82 ASN A O 1
ATOM 649 N N . THR A 1 83 ? 60.381 38.808 -12.042 1.00 75.50 83 THR A N 1
ATOM 650 C CA . THR A 1 83 ? 61.006 37.741 -11.238 1.00 75.50 83 THR A CA 1
ATOM 651 C C . THR A 1 83 ? 60.865 37.928 -9.718 1.00 75.50 83 THR A C 1
ATOM 653 O O . THR A 1 83 ? 60.797 36.949 -8.972 1.00 75.50 83 THR A O 1
ATOM 656 N N . LYS A 1 84 ? 60.823 39.173 -9.222 1.00 76.12 84 LYS A N 1
ATOM 657 C CA . LYS A 1 84 ? 60.700 39.493 -7.788 1.00 76.12 84 LYS A CA 1
ATOM 658 C C . LYS A 1 84 ? 59.259 39.305 -7.292 1.00 76.12 84 LYS A C 1
ATOM 660 O O . LYS A 1 84 ? 59.074 38.806 -6.181 1.00 76.12 84 LYS A O 1
ATOM 665 N N . PHE A 1 85 ? 58.258 39.614 -8.121 1.00 84.31 85 PHE A N 1
ATOM 666 C CA . PHE A 1 85 ? 56.842 39.333 -7.857 1.00 84.31 85 PHE A CA 1
ATOM 667 C C . PHE A 1 85 ? 56.594 37.825 -7.697 1.00 84.31 85 PHE A C 1
ATOM 669 O O . PHE A 1 85 ? 56.140 37.390 -6.637 1.00 84.31 85 PHE A O 1
ATOM 676 N N . PHE A 1 86 ? 57.000 37.008 -8.677 1.00 83.62 86 PHE A N 1
ATOM 677 C CA . PHE A 1 86 ? 56.806 35.551 -8.624 1.00 83.62 86 PHE A CA 1
ATOM 678 C C . PHE A 1 86 ? 57.532 34.897 -7.435 1.00 83.62 86 PHE A C 1
ATOM 680 O O . PHE A 1 86 ? 56.971 34.024 -6.767 1.00 83.62 86 PHE A O 1
ATOM 687 N N . LYS A 1 87 ? 58.749 35.361 -7.103 1.00 78.69 87 LYS A N 1
ATOM 688 C CA . LYS A 1 87 ? 59.495 34.923 -5.906 1.00 78.69 87 LYS A CA 1
ATOM 689 C C . LYS A 1 87 ? 58.751 35.227 -4.608 1.00 78.69 87 LYS A C 1
ATOM 691 O O . LYS A 1 87 ? 58.658 34.356 -3.741 1.00 78.69 87 LYS A O 1
ATOM 696 N N . ASN A 1 88 ? 58.191 36.428 -4.476 1.00 78.62 88 ASN A N 1
ATOM 697 C CA . ASN A 1 88 ? 57.416 36.807 -3.298 1.00 78.62 88 ASN A CA 1
ATOM 698 C C . ASN A 1 88 ? 56.102 36.023 -3.184 1.00 78.62 88 ASN A C 1
ATOM 700 O O . ASN A 1 88 ? 55.773 35.571 -2.087 1.00 78.62 88 ASN A O 1
ATOM 704 N N . LEU A 1 89 ? 55.395 35.802 -4.295 1.00 81.81 89 LEU A N 1
ATOM 705 C CA . LEU A 1 89 ? 54.123 35.079 -4.307 1.00 81.81 89 LEU A CA 1
ATOM 706 C C . LEU A 1 89 ? 54.309 33.595 -3.936 1.00 81.81 89 LEU A C 1
ATOM 708 O O . LEU A 1 89 ? 53.633 33.094 -3.037 1.00 81.81 89 LEU A O 1
ATOM 712 N N . ALA A 1 90 ? 55.309 32.921 -4.518 1.00 82.44 90 ALA A N 1
ATOM 713 C CA . ALA A 1 90 ? 55.666 31.547 -4.151 1.00 82.44 90 ALA A CA 1
ATOM 714 C C . ALA A 1 90 ? 56.102 31.424 -2.679 1.00 82.44 90 ALA A C 1
ATOM 716 O O . ALA A 1 90 ? 55.678 30.504 -1.976 1.00 82.44 90 ALA A O 1
ATOM 717 N N . ARG A 1 91 ? 56.897 32.379 -2.171 1.00 78.19 91 ARG A N 1
ATOM 718 C CA . ARG A 1 91 ? 57.264 32.438 -0.745 1.00 78.19 91 ARG A CA 1
ATOM 719 C C . ARG A 1 91 ? 56.027 32.597 0.147 1.00 78.19 91 ARG A C 1
ATOM 721 O O . ARG A 1 91 ? 55.912 31.878 1.134 1.00 78.19 91 ARG A O 1
ATOM 728 N N . GLY A 1 92 ? 55.079 33.459 -0.227 1.00 79.19 92 GLY A N 1
ATOM 729 C CA . GLY A 1 92 ? 53.807 33.634 0.481 1.00 79.19 92 GLY A CA 1
ATOM 730 C C . GLY A 1 92 ? 52.958 32.358 0.538 1.00 79.19 92 GLY A C 1
ATOM 731 O O . GLY A 1 92 ? 52.378 32.054 1.578 1.00 79.19 92 GLY A O 1
ATOM 732 N N . PHE A 1 93 ? 52.932 31.557 -0.531 1.00 80.25 93 PHE A N 1
ATOM 733 C CA . PHE A 1 93 ? 52.247 30.259 -0.515 1.00 80.25 93 PHE A CA 1
ATOM 734 C C . PHE A 1 93 ? 52.952 29.220 0.361 1.00 80.25 93 PHE A C 1
ATOM 736 O O . PHE A 1 93 ? 52.280 28.476 1.076 1.00 80.25 93 PHE A O 1
ATOM 743 N N . ASN A 1 94 ? 54.286 29.174 0.354 1.00 74.56 94 ASN A N 1
ATOM 744 C CA . ASN A 1 94 ? 55.047 28.236 1.185 1.00 74.56 94 ASN A CA 1
ATOM 745 C C . ASN A 1 94 ? 55.015 28.582 2.682 1.00 74.56 94 ASN A C 1
ATOM 747 O O . ASN A 1 94 ? 55.070 27.672 3.502 1.00 74.56 94 ASN A O 1
ATOM 751 N N . LEU A 1 95 ? 54.864 29.862 3.034 1.00 64.94 95 LEU A N 1
ATOM 752 C CA . LEU A 1 95 ? 54.665 30.321 4.415 1.00 64.94 95 LEU A CA 1
ATOM 753 C C . LEU A 1 95 ? 53.204 30.220 4.893 1.00 64.94 95 LEU A C 1
ATOM 755 O O . LEU A 1 95 ? 52.924 30.476 6.062 1.00 64.94 95 LEU A O 1
ATOM 759 N N . SER A 1 96 ? 52.256 29.857 4.021 1.00 69.88 96 SER A N 1
ATOM 760 C CA . SER A 1 96 ? 50.852 29.720 4.420 1.00 69.88 96 SER A CA 1
ATOM 761 C C . SER A 1 96 ? 50.633 28.484 5.303 1.00 69.88 96 SER A C 1
ATOM 763 O O . SER A 1 96 ? 51.095 27.382 4.997 1.00 69.88 96 SER A O 1
ATOM 765 N N . THR A 1 97 ? 49.873 28.648 6.389 1.00 56.94 97 THR A N 1
ATOM 766 C CA . THR A 1 97 ? 49.642 27.612 7.417 1.00 56.94 97 THR A CA 1
ATOM 767 C C . THR A 1 97 ? 49.056 26.305 6.861 1.00 56.94 97 THR A C 1
ATOM 769 O O . THR A 1 97 ? 49.309 25.234 7.405 1.00 56.94 97 THR A O 1
ATOM 772 N N . GLY A 1 98 ? 48.356 26.353 5.721 1.00 57.09 98 GLY A N 1
ATOM 773 C CA . GLY A 1 98 ? 47.840 25.177 5.004 1.00 57.09 98 GLY A CA 1
ATOM 774 C C . GLY A 1 98 ? 48.876 24.334 4.231 1.00 57.09 98 GLY A C 1
ATOM 775 O O . GLY A 1 98 ? 48.491 23.334 3.601 1.00 57.09 98 GLY A O 1
ATOM 776 N N . ARG A 1 99 ? 50.167 24.711 4.232 1.00 65.94 99 ARG A N 1
ATOM 777 C CA . ARG A 1 99 ? 51.258 23.995 3.531 1.00 65.94 99 ARG A CA 1
ATOM 778 C C . ARG A 1 99 ? 52.350 23.394 4.425 1.00 65.94 99 ARG A C 1
ATOM 780 O O . ARG A 1 99 ? 53.291 22.820 3.879 1.00 65.94 99 ARG A O 1
ATOM 787 N N . ALA A 1 100 ? 52.216 23.428 5.753 1.00 47.50 100 ALA A N 1
ATOM 788 C CA . ALA A 1 100 ? 53.132 22.706 6.642 1.00 47.50 100 ALA A CA 1
ATOM 789 C C . ALA A 1 100 ? 53.241 21.217 6.232 1.00 47.50 100 ALA A C 1
ATOM 791 O O . ALA A 1 100 ? 52.226 20.544 6.043 1.00 47.50 100 ALA A O 1
ATOM 792 N N . GLY A 1 101 ? 54.471 20.727 6.034 1.00 51.25 101 GLY A N 1
ATOM 793 C CA . GLY A 1 101 ? 54.751 19.348 5.606 1.00 51.25 101 GLY A CA 1
ATOM 794 C C . GLY A 1 101 ? 54.527 19.027 4.117 1.00 51.25 101 GLY A C 1
ATOM 795 O O . GLY A 1 101 ? 54.497 17.849 3.769 1.00 51.25 101 GLY A O 1
ATOM 796 N N . LYS A 1 102 ? 54.355 20.018 3.225 1.00 59.97 102 LYS A N 1
ATOM 797 C CA . LYS A 1 102 ? 54.136 19.797 1.774 1.00 59.97 102 LYS A CA 1
ATOM 798 C C . LYS A 1 102 ? 55.324 20.260 0.907 1.00 59.97 102 LYS A C 1
ATOM 800 O O . LYS A 1 102 ? 56.041 21.170 1.318 1.00 59.97 102 LYS A O 1
ATOM 805 N N . PRO A 1 103 ? 55.515 19.707 -0.313 1.00 64.31 103 PRO A N 1
ATOM 806 C CA . PRO A 1 103 ? 56.635 20.068 -1.193 1.00 64.31 103 PRO A CA 1
ATOM 807 C C . PRO A 1 103 ? 56.664 21.563 -1.532 1.00 64.31 103 PRO A C 1
ATOM 809 O O . PRO A 1 103 ? 55.622 22.141 -1.846 1.00 64.31 103 PRO A O 1
ATOM 812 N N . VAL A 1 104 ? 57.835 22.198 -1.472 1.00 67.75 104 VAL A N 1
ATOM 813 C CA . VAL A 1 104 ? 58.010 23.648 -1.690 1.00 67.75 104 VAL A CA 1
ATOM 814 C C . VAL A 1 104 ? 57.645 24.034 -3.129 1.00 67.75 104 VAL A C 1
ATOM 816 O O . VAL A 1 104 ? 58.240 23.516 -4.068 1.00 67.75 104 VAL A O 1
ATOM 819 N N . VAL A 1 105 ? 56.708 24.974 -3.298 1.00 77.38 105 VAL A N 1
ATOM 820 C CA . VAL A 1 105 ? 56.365 25.562 -4.608 1.00 77.38 105 VAL A CA 1
ATOM 821 C C . VAL A 1 105 ? 57.484 26.510 -5.033 1.00 77.38 105 VAL A C 1
ATOM 823 O O . VAL A 1 105 ? 57.817 27.446 -4.300 1.00 77.38 105 VAL A O 1
ATOM 826 N N . LYS A 1 106 ? 58.069 26.293 -6.208 1.00 77.44 106 LYS A N 1
ATOM 827 C CA . LYS A 1 106 ? 59.119 27.142 -6.774 1.00 77.44 106 LYS A CA 1
ATOM 828 C C . LYS A 1 106 ? 58.501 28.327 -7.511 1.00 77.44 106 LYS A C 1
ATOM 830 O O . LYS A 1 106 ? 57.467 28.229 -8.165 1.00 77.44 106 LYS A O 1
ATOM 835 N N . TRP A 1 107 ? 59.179 29.467 -7.451 1.00 79.19 107 TRP A N 1
ATOM 836 C CA . TRP A 1 107 ? 58.727 30.697 -8.106 1.00 79.19 107 TRP A CA 1
ATOM 837 C C . TRP A 1 107 ? 58.644 30.583 -9.635 1.00 79.19 107 TRP A C 1
ATOM 839 O O . TRP A 1 107 ? 57.790 31.215 -10.245 1.00 79.19 107 TRP A O 1
ATOM 849 N N . THR A 1 108 ? 59.470 29.723 -10.233 1.00 77.00 108 THR A N 1
ATOM 850 C CA . THR A 1 108 ? 59.448 29.390 -11.664 1.00 77.00 108 THR A CA 1
ATOM 851 C C . THR A 1 108 ? 58.172 28.653 -12.082 1.00 77.00 108 THR A C 1
ATOM 853 O O . THR A 1 108 ? 57.727 28.788 -13.215 1.00 77.00 108 THR A O 1
ATOM 856 N N . GLU A 1 109 ? 57.552 27.888 -11.177 1.00 76.94 109 GLU A N 1
ATOM 857 C CA . GLU A 1 109 ? 56.288 27.182 -11.440 1.00 76.94 109 GLU A CA 1
ATOM 858 C C . GLU A 1 109 ? 55.110 28.167 -11.421 1.00 76.94 109 GLU A C 1
ATOM 860 O O . GLU A 1 109 ? 54.240 28.112 -12.287 1.00 76.94 109 GLU A O 1
ATOM 865 N N . VAL A 1 110 ? 55.140 29.125 -10.486 1.00 78.75 110 VAL A N 1
ATOM 866 C CA . VAL A 1 110 ? 54.179 30.239 -10.404 1.00 78.75 110 VAL A CA 1
ATOM 867 C C . VAL A 1 110 ? 54.280 31.146 -11.637 1.00 78.75 110 VAL A C 1
ATOM 869 O O . VAL A 1 110 ? 53.256 31.510 -12.209 1.00 78.75 110 VAL A O 1
ATOM 872 N N . GLU A 1 111 ? 55.495 31.467 -12.093 1.00 83.88 111 GLU A N 1
ATOM 873 C CA . GLU A 1 111 ? 55.705 32.207 -13.345 1.00 83.88 111 GLU A CA 1
ATOM 874 C C . GLU A 1 111 ? 55.179 31.435 -14.565 1.00 83.88 111 GLU A C 1
ATOM 876 O O . GLU A 1 111 ? 54.476 32.005 -15.402 1.00 83.88 111 GLU A O 1
ATOM 881 N N . SER A 1 112 ? 55.475 30.134 -14.660 1.00 74.00 112 SER A N 1
ATOM 882 C CA . SER A 1 112 ? 55.028 29.299 -15.780 1.00 74.00 112 SER A CA 1
ATOM 883 C C . SER A 1 112 ? 53.502 29.242 -15.894 1.00 74.00 112 SER A C 1
ATOM 885 O O . SER A 1 112 ? 52.984 29.279 -17.009 1.00 74.00 112 SER A O 1
ATOM 887 N N . TRP A 1 113 ? 52.784 29.203 -14.767 1.00 81.38 113 TRP A N 1
ATOM 888 C CA . TRP A 1 113 ? 51.319 29.247 -14.734 1.00 81.38 113 TRP A CA 1
ATOM 889 C C . TRP A 1 113 ? 50.769 30.592 -15.237 1.00 81.38 113 TRP A C 1
ATOM 891 O O . TRP A 1 113 ? 49.867 30.616 -16.075 1.00 81.38 113 TRP A O 1
ATOM 901 N N . PHE A 1 114 ? 51.359 31.715 -14.800 1.00 81.75 114 PHE A N 1
ATOM 902 C CA . PHE A 1 114 ? 50.969 33.057 -15.260 1.00 81.75 114 PHE A CA 1
ATOM 903 C C . PHE A 1 114 ? 51.222 33.240 -16.768 1.00 81.75 114 PHE A C 1
ATOM 905 O O . PHE A 1 114 ? 50.386 33.819 -17.466 1.00 81.75 114 PHE A O 1
ATOM 912 N N . ARG A 1 115 ? 52.336 32.708 -17.298 1.00 76.12 115 ARG A N 1
ATOM 913 C CA . ARG A 1 115 ? 52.621 32.721 -18.745 1.00 76.12 115 ARG A CA 1
ATOM 914 C C . ARG A 1 115 ? 51.615 31.880 -19.539 1.00 76.12 115 ARG A C 1
ATOM 916 O O . ARG A 1 115 ? 51.084 32.378 -20.526 1.00 76.12 115 ARG A O 1
ATOM 923 N N . GLN A 1 116 ? 51.308 30.658 -19.091 1.00 69.44 116 GLN A N 1
ATOM 924 C CA . GLN A 1 116 ? 50.347 29.778 -19.772 1.00 69.44 116 GLN A CA 1
ATOM 925 C C . GLN A 1 116 ? 48.937 30.382 -19.842 1.00 69.44 116 GLN A C 1
ATOM 927 O O . GLN A 1 116 ? 48.303 30.308 -20.891 1.00 69.44 116 GLN A O 1
ATOM 932 N N . ARG A 1 117 ? 48.445 31.026 -18.772 1.00 68.31 117 ARG A N 1
ATOM 933 C CA . ARG A 1 117 ? 47.107 31.646 -18.793 1.00 68.31 117 ARG A CA 1
ATOM 934 C C . ARG A 1 117 ? 47.022 32.912 -19.652 1.00 68.31 117 ARG A C 1
ATOM 936 O O . ARG A 1 117 ? 45.994 33.106 -20.290 1.00 68.31 117 ARG A O 1
ATOM 943 N N . ARG A 1 118 ? 48.085 33.724 -19.762 1.00 64.88 118 ARG A N 1
ATOM 944 C CA . ARG A 1 118 ? 48.093 34.889 -20.679 1.00 64.88 118 ARG A CA 1
ATOM 945 C C . ARG A 1 118 ? 48.141 34.520 -22.165 1.00 64.88 118 ARG A C 1
ATOM 947 O O . ARG A 1 118 ? 47.761 35.345 -22.985 1.00 64.88 118 ARG A O 1
ATOM 954 N N . GLN A 1 119 ? 48.589 33.315 -22.518 1.00 52.31 119 GLN A N 1
ATOM 955 C CA . GLN A 1 119 ? 48.632 32.842 -23.910 1.00 52.31 119 GLN A CA 1
ATOM 956 C C . GLN A 1 119 ? 47.294 32.256 -24.405 1.00 52.31 119 GLN A C 1
ATOM 958 O O . GLN A 1 119 ? 47.177 31.934 -25.581 1.00 52.31 119 GLN A O 1
ATOM 963 N N . GLY A 1 120 ? 46.283 32.129 -23.537 1.00 47.53 120 GLY A N 1
ATOM 964 C CA . GLY A 1 120 ? 44.980 31.530 -23.860 1.00 47.53 120 GLY A CA 1
ATOM 965 C C . GLY A 1 120 ? 43.903 32.492 -24.380 1.00 47.53 120 GLY A C 1
ATOM 966 O O . GLY A 1 120 ? 42.738 32.108 -24.411 1.00 47.53 120 GLY A O 1
ATOM 967 N N . ILE A 1 121 ? 44.250 33.733 -24.741 1.00 44.44 121 ILE A N 1
ATOM 968 C CA . ILE A 1 121 ? 43.296 34.761 -25.191 1.00 44.44 121 ILE A CA 1
ATOM 969 C C . ILE A 1 121 ? 43.668 35.212 -26.609 1.00 44.44 121 ILE A C 1
ATOM 971 O O . ILE A 1 121 ? 44.483 36.114 -26.755 1.00 44.44 121 ILE A O 1
ATOM 975 N N . HIS A 1 122 ? 43.105 34.541 -27.623 1.00 29.61 122 HIS A N 1
ATOM 976 C CA . HIS A 1 122 ? 42.736 35.020 -28.976 1.00 29.61 122 HIS A CA 1
ATOM 977 C C . HIS A 1 122 ? 42.499 33.807 -29.910 1.00 29.61 122 HIS A C 1
ATOM 979 O O . HIS A 1 122 ? 43.305 32.876 -29.894 1.00 29.61 122 HIS A O 1
ATOM 985 N N . PRO A 1 123 ? 41.441 33.790 -30.746 1.00 31.83 123 PRO A N 1
ATOM 986 C CA . PRO A 1 123 ? 41.300 32.816 -31.829 1.00 31.83 123 PRO A CA 1
ATOM 987 C C . PRO A 1 123 ? 42.050 33.277 -33.097 1.00 31.83 123 PRO A C 1
ATOM 989 O O . PRO A 1 123 ? 42.100 34.481 -33.362 1.00 31.83 123 PRO A O 1
ATOM 992 N N . PRO A 1 124 ? 42.591 32.361 -33.922 1.00 28.33 124 PRO A N 1
ATOM 993 C CA . PRO A 1 124 ? 43.063 32.697 -35.259 1.00 28.33 124 PRO A CA 1
ATOM 994 C C . PRO A 1 124 ? 41.887 32.785 -36.245 1.00 28.33 124 PRO A C 1
ATOM 996 O O . PRO A 1 124 ? 41.008 31.924 -36.256 1.00 28.33 124 PRO A O 1
ATOM 999 N N . VAL A 1 125 ? 41.909 33.800 -37.107 1.00 24.98 125 VAL A N 1
ATOM 1000 C CA . VAL A 1 125 ? 41.093 33.870 -38.328 1.00 24.98 125 VAL A CA 1
ATOM 1001 C C . VAL A 1 125 ? 41.997 33.517 -39.509 1.00 24.98 125 VAL A C 1
ATOM 1003 O O . VAL A 1 125 ? 43.117 34.019 -39.579 1.00 24.98 125 VAL A O 1
ATOM 1006 N N . CYS A 1 126 ? 41.505 32.691 -40.434 1.00 21.23 126 CYS A N 1
ATOM 1007 C CA . CYS A 1 126 ? 42.086 32.524 -41.770 1.00 21.23 126 CYS A CA 1
ATOM 1008 C C . CYS A 1 126 ? 41.152 33.119 -42.836 1.00 21.23 126 CYS A C 1
ATOM 1010 O O . CYS A 1 126 ? 39.964 33.323 -42.588 1.00 21.23 126 CYS A O 1
ATOM 1012 N N . SER A 1 127 ? 41.743 33.457 -43.977 1.00 24.48 127 SER A N 1
ATOM 1013 C CA . SER A 1 127 ? 41.281 34.432 -44.974 1.00 24.48 127 SER A CA 1
ATOM 1014 C C . SER A 1 127 ? 40.603 33.831 -46.220 1.00 24.48 127 SER A C 1
ATOM 1016 O O . SER A 1 127 ? 40.475 32.615 -46.310 1.00 24.48 127 SER A O 1
ATOM 1018 N N . GLU A 1 128 ? 40.298 34.723 -47.183 1.00 24.42 128 GLU A N 1
ATOM 1019 C CA . GLU A 1 128 ? 39.767 34.535 -48.560 1.00 24.42 128 GLU A CA 1
ATOM 1020 C C . GLU A 1 128 ? 38.228 34.692 -48.686 1.00 24.42 128 GLU A C 1
ATOM 1022 O O . GLU A 1 128 ? 37.491 34.123 -47.888 1.00 24.42 128 GLU A O 1
ATOM 1027 N N . THR A 1 129 ? 37.656 35.477 -49.622 1.00 25.50 129 THR A N 1
ATOM 1028 C CA . THR A 1 129 ? 38.221 36.350 -50.690 1.00 25.50 129 THR A CA 1
ATOM 1029 C C . THR A 1 129 ? 37.278 37.527 -51.070 1.00 25.50 129 THR A C 1
ATOM 1031 O O . THR A 1 129 ? 36.085 37.505 -50.788 1.00 25.50 129 THR A O 1
ATOM 1034 N N . ASP A 1 130 ? 37.874 38.557 -51.679 1.00 25.06 130 ASP A N 1
ATOM 1035 C CA . ASP A 1 130 ? 37.398 39.757 -52.419 1.00 25.06 130 ASP A CA 1
ATOM 1036 C C . ASP A 1 130 ? 35.894 40.097 -52.679 1.00 25.06 130 ASP A C 1
ATOM 1038 O O . ASP A 1 130 ? 35.173 39.376 -53.356 1.00 25.06 130 ASP A O 1
ATOM 1042 N N . ALA A 1 131 ? 35.486 41.300 -52.215 1.00 23.91 131 ALA A N 1
ATOM 1043 C CA . ALA A 1 131 ? 35.092 42.526 -52.976 1.00 23.91 131 ALA A CA 1
ATOM 1044 C C . ALA A 1 131 ? 34.226 42.482 -54.288 1.00 23.91 131 ALA A C 1
ATOM 1046 O O . ALA A 1 131 ? 34.350 41.546 -55.068 1.00 23.91 131 ALA A O 1
ATOM 1047 N N . PRO A 1 132 ? 33.548 43.596 -54.710 1.00 37.53 132 PRO A N 1
ATOM 1048 C CA . PRO A 1 132 ? 32.973 44.730 -53.943 1.00 37.53 132 PRO A CA 1
ATOM 1049 C C . PRO A 1 132 ? 31.650 45.395 -54.486 1.00 37.53 132 PRO A C 1
ATOM 1051 O O . PRO A 1 132 ? 31.312 45.286 -55.658 1.00 37.53 132 PRO A O 1
ATOM 1054 N N . LYS A 1 133 ? 31.073 46.287 -53.650 1.00 27.97 133 LYS A N 1
ATOM 1055 C CA . LYS A 1 133 ? 30.523 47.650 -53.956 1.00 27.97 133 LYS A CA 1
ATOM 1056 C C . LYS A 1 133 ? 29.115 47.947 -54.544 1.00 27.97 133 LYS A C 1
ATOM 1058 O O . LYS A 1 133 ? 28.543 47.208 -55.328 1.00 27.97 133 LYS A O 1
ATOM 1063 N N . ASP A 1 134 ? 28.701 49.165 -54.145 1.00 24.75 134 ASP A N 1
ATOM 1064 C CA . ASP A 1 134 ? 27.685 50.131 -54.619 1.00 24.75 134 ASP A CA 1
ATOM 1065 C C . ASP A 1 134 ? 26.173 49.786 -54.551 1.00 24.75 134 ASP A C 1
ATOM 1067 O O . ASP A 1 134 ? 25.760 48.651 -54.742 1.00 24.75 134 ASP A O 1
ATOM 1071 N N . GLY A 1 135 ? 25.258 50.733 -54.267 1.00 24.80 135 GLY A N 1
ATOM 1072 C CA . GLY A 1 135 ? 25.453 52.114 -53.781 1.00 24.80 135 GLY A CA 1
ATOM 1073 C C . GLY A 1 135 ? 24.440 53.159 -54.294 1.00 24.80 135 GLY A C 1
ATOM 1074 O O . GLY A 1 135 ? 24.645 53.707 -55.366 1.00 24.80 135 GLY A O 1
ATOM 1075 N N . SER A 1 136 ? 23.416 53.506 -53.497 1.00 24.11 136 SER A N 1
ATOM 1076 C CA . SER A 1 136 ? 22.668 54.796 -53.505 1.00 24.11 136 SER A CA 1
ATOM 1077 C C . SER A 1 136 ? 21.618 54.750 -52.371 1.00 24.11 136 SER A C 1
ATOM 1079 O O . SER A 1 136 ? 20.839 53.803 -52.345 1.00 24.11 136 SER A O 1
ATOM 1081 N N . MET A 1 137 ? 21.556 55.586 -51.326 1.00 23.97 137 MET A N 1
ATOM 1082 C CA . MET A 1 137 ? 21.746 57.041 -51.176 1.00 23.97 137 MET A CA 1
ATOM 1083 C C . MET A 1 137 ? 20.570 57.858 -51.756 1.00 23.97 137 MET A C 1
ATOM 1085 O O . MET A 1 137 ? 20.456 57.952 -52.972 1.00 23.97 137 MET A O 1
ATOM 1089 N N . LEU A 1 138 ? 19.733 58.471 -50.896 1.00 23.25 138 LEU A N 1
ATOM 1090 C CA . LEU A 1 138 ? 19.628 59.941 -50.714 1.00 23.25 138 LEU A CA 1
ATOM 1091 C C . LEU A 1 138 ? 18.342 60.423 -49.980 1.00 23.25 138 LEU A C 1
ATOM 1093 O O . LEU A 1 138 ? 17.228 60.062 -50.334 1.00 23.25 138 LEU A O 1
ATOM 1097 N N . LEU A 1 139 ? 18.580 61.358 -49.049 1.00 21.59 139 LEU A N 1
ATOM 1098 C CA . LEU A 1 139 ? 17.825 62.591 -48.735 1.00 21.59 139 LEU A CA 1
ATOM 1099 C C . LEU A 1 139 ? 16.493 62.599 -47.946 1.00 21.59 139 LEU A C 1
ATOM 1101 O O . LEU A 1 139 ? 15.390 62.450 -48.460 1.00 21.59 139 LEU A O 1
ATOM 1105 N N . GLU A 1 140 ? 16.681 62.995 -46.684 1.00 24.11 140 GLU A N 1
ATOM 1106 C CA . GLU A 1 140 ? 15.877 63.917 -45.861 1.00 24.11 140 GLU A CA 1
ATOM 1107 C C . GLU A 1 140 ? 15.611 65.296 -46.550 1.00 24.11 140 GLU A C 1
ATOM 1109 O O . GLU A 1 140 ? 16.307 65.602 -47.525 1.00 24.11 140 GLU A O 1
ATOM 1114 N N . PRO A 1 141 ? 14.665 66.157 -46.079 1.00 28.50 141 PRO A N 1
ATOM 1115 C CA . PRO A 1 141 ? 14.905 66.936 -44.847 1.00 28.50 141 PRO A CA 1
ATOM 1116 C C . PRO A 1 141 ? 13.704 67.244 -43.915 1.00 28.50 141 PRO A C 1
ATOM 1118 O O . PRO A 1 141 ? 12.539 67.292 -44.309 1.00 28.50 141 PRO A O 1
ATOM 1121 N N . SER A 1 142 ? 14.066 67.516 -42.657 1.00 21.11 142 SER A N 1
ATOM 1122 C CA . SER A 1 142 ? 13.257 68.005 -41.516 1.00 21.11 142 SER A CA 1
ATOM 1123 C C . SER A 1 142 ? 13.058 69.554 -41.534 1.00 21.11 142 SER A C 1
ATOM 1125 O O . SER A 1 142 ? 13.374 70.158 -42.561 1.00 21.11 142 SER A O 1
ATOM 1127 N N . PRO A 1 143 ? 12.691 70.285 -40.439 1.00 40.28 143 PRO A N 1
ATOM 1128 C CA . PRO A 1 143 ? 11.958 69.965 -39.186 1.00 40.28 143 PRO A CA 1
ATOM 1129 C C . PRO A 1 143 ? 10.852 71.001 -38.791 1.00 40.28 143 PRO A C 1
ATOM 1131 O O . PRO A 1 143 ? 10.837 72.112 -39.308 1.00 40.28 143 PRO A O 1
ATOM 1134 N N . ALA A 1 144 ? 10.031 70.709 -37.760 1.00 23.39 144 ALA A N 1
ATOM 1135 C CA . ALA A 1 144 ? 9.649 71.681 -36.701 1.00 23.39 144 ALA A CA 1
ATOM 1136 C C . ALA A 1 144 ? 8.881 71.038 -35.514 1.00 23.39 144 ALA A C 1
ATOM 1138 O O . ALA A 1 144 ? 7.813 70.471 -35.702 1.00 23.39 144 ALA A O 1
ATOM 1139 N N . ASN A 1 145 ? 9.446 71.180 -34.307 1.00 23.83 145 ASN A N 1
ATOM 1140 C CA . ASN A 1 145 ? 8.863 71.157 -32.948 1.00 23.83 145 ASN A CA 1
ATOM 1141 C C . ASN A 1 145 ? 7.539 70.413 -32.644 1.00 23.83 145 ASN A C 1
ATOM 1143 O O . ASN A 1 145 ? 6.469 70.902 -32.981 1.00 23.83 145 ASN A O 1
ATOM 1147 N N . GLU A 1 146 ? 7.609 69.417 -31.747 1.00 24.34 146 GLU A N 1
ATOM 1148 C CA . GLU A 1 146 ? 7.027 69.541 -30.391 1.00 24.34 146 GLU A CA 1
ATOM 1149 C C . GLU A 1 146 ? 7.620 68.505 -29.409 1.00 24.34 146 GLU A C 1
ATOM 1151 O O . GLU A 1 146 ? 8.335 67.583 -29.806 1.00 24.34 146 GLU A O 1
ATOM 1156 N N . SER A 1 147 ? 7.428 68.719 -28.103 1.00 24.41 147 SER A N 1
ATOM 1157 C CA . SER A 1 147 ? 8.207 68.095 -27.020 1.00 24.41 147 SER A CA 1
ATOM 1158 C C . SER A 1 147 ? 7.613 66.807 -26.428 1.00 24.41 147 SER A C 1
ATOM 1160 O O . SER A 1 147 ? 6.426 66.764 -26.132 1.00 24.41 147 SER A O 1
ATOM 1162 N N . ASN A 1 148 ? 8.491 65.832 -26.149 1.00 23.86 148 ASN A N 1
ATOM 1163 C CA . ASN A 1 148 ? 8.401 64.737 -25.161 1.00 23.86 148 ASN A CA 1
ATOM 1164 C C . ASN A 1 148 ? 7.016 64.340 -24.589 1.00 23.86 148 ASN A C 1
ATOM 1166 O O . ASN A 1 148 ? 6.499 65.023 -23.711 1.00 23.86 148 ASN A O 1
ATOM 1170 N N . ASP A 1 149 ? 6.601 63.089 -24.828 1.00 23.84 149 ASP A N 1
ATOM 1171 C CA . ASP A 1 149 ? 6.865 62.034 -23.829 1.00 23.84 149 ASP A CA 1
ATOM 1172 C C . ASP A 1 149 ? 6.976 60.640 -24.488 1.00 23.84 149 ASP A C 1
ATOM 1174 O O . ASP A 1 149 ? 6.547 60.408 -25.621 1.00 23.84 149 ASP A O 1
ATOM 1178 N N . THR A 1 150 ? 7.639 59.711 -23.806 1.00 23.38 150 THR A N 1
ATOM 1179 C CA . THR A 1 150 ? 8.168 58.470 -24.371 1.00 23.38 150 THR A CA 1
ATOM 1180 C C . THR A 1 150 ? 7.227 57.275 -24.243 1.00 23.38 150 THR A C 1
ATOM 1182 O O . THR A 1 150 ? 6.888 56.811 -23.158 1.00 23.38 150 THR A O 1
ATOM 1185 N N . SER A 1 151 ? 6.915 56.655 -25.383 1.00 25.83 151 SER A N 1
ATOM 1186 C CA . SER A 1 151 ? 6.509 55.249 -25.427 1.00 25.83 151 SER A CA 1
ATOM 1187 C C . SER A 1 151 ? 7.212 54.531 -26.577 1.00 25.83 151 SER A C 1
ATOM 1189 O O . SER A 1 151 ? 7.253 55.033 -27.701 1.00 25.83 151 SER A O 1
ATOM 1191 N N . LYS A 1 152 ? 7.763 53.339 -26.316 1.00 24.56 152 LYS A N 1
ATOM 1192 C CA . LYS A 1 152 ? 7.978 52.304 -27.340 1.00 24.56 152 LYS A CA 1
ATOM 1193 C C . LYS A 1 152 ? 8.186 50.927 -26.713 1.00 24.56 152 LYS A C 1
ATOM 1195 O O . LYS A 1 152 ? 8.657 50.785 -25.590 1.00 24.56 152 LYS A O 1
ATOM 1200 N N . LYS A 1 153 ? 7.716 49.920 -27.448 1.00 24.53 153 LYS A N 1
ATOM 1201 C CA . LYS A 1 153 ? 7.476 48.548 -26.987 1.00 24.53 153 LYS A CA 1
ATOM 1202 C C . LYS A 1 153 ? 8.773 47.738 -26.928 1.00 24.53 153 LYS A C 1
ATOM 1204 O O . LYS A 1 153 ? 9.565 47.801 -27.862 1.00 24.53 153 LYS A O 1
ATOM 1209 N N . ALA A 1 154 ? 8.902 46.886 -25.913 1.00 24.70 154 ALA A N 1
ATOM 1210 C CA . ALA A 1 154 ? 9.816 45.749 -25.934 1.00 24.70 154 ALA A CA 1
ATOM 1211 C C . ALA A 1 154 ? 9.023 44.462 -26.212 1.00 24.70 154 ALA A C 1
ATOM 1213 O O . ALA A 1 154 ? 8.051 44.158 -25.519 1.00 24.70 154 ALA A O 1
ATOM 1214 N N . THR A 1 155 ? 9.430 43.706 -27.229 1.00 27.20 155 THR A N 1
ATOM 1215 C CA . THR A 1 155 ? 8.935 42.351 -27.504 1.00 27.20 155 THR A CA 1
ATOM 1216 C C . THR A 1 155 ? 9.546 41.368 -26.508 1.00 27.20 155 THR A C 1
ATOM 1218 O O . THR A 1 155 ? 10.768 41.261 -26.433 1.00 27.20 155 THR A O 1
ATOM 1221 N N . GLY A 1 156 ? 8.716 40.635 -25.763 1.00 26.44 156 GLY A N 1
ATOM 1222 C CA . GLY A 1 156 ? 9.159 39.641 -24.782 1.00 26.44 156 GLY A CA 1
ATOM 1223 C C . GLY A 1 156 ? 8.331 38.358 -24.851 1.00 26.44 156 GLY A C 1
ATOM 1224 O O . GLY A 1 156 ? 7.134 38.410 -25.126 1.00 26.44 156 GLY A O 1
ATOM 1225 N N . HIS A 1 157 ? 8.984 37.218 -24.609 1.00 26.67 157 HIS A N 1
ATOM 1226 C CA . HIS A 1 157 ? 8.376 35.884 -24.620 1.00 26.67 157 HIS A CA 1
ATOM 1227 C C . HIS A 1 157 ? 7.109 35.792 -23.752 1.00 26.67 157 HIS A C 1
ATOM 1229 O O . HIS A 1 157 ? 7.096 36.235 -22.602 1.00 26.67 157 HIS A O 1
ATOM 1235 N N . MET A 1 158 ? 6.071 35.132 -24.278 1.00 23.59 158 MET A N 1
ATOM 1236 C CA . MET A 1 158 ? 4.938 34.671 -23.474 1.00 23.59 158 MET A CA 1
ATOM 1237 C C . MET A 1 158 ? 5.398 33.583 -22.500 1.00 23.59 158 MET A C 1
ATOM 1239 O O . MET A 1 158 ? 5.935 32.555 -22.908 1.00 23.59 158 MET A O 1
ATOM 1243 N N . GLN A 1 159 ? 5.151 33.822 -21.217 1.00 30.19 159 GLN A N 1
ATOM 1244 C CA . GLN A 1 159 ? 5.303 32.864 -20.126 1.00 30.19 159 GLN A CA 1
ATOM 1245 C C . GLN A 1 159 ? 3.903 32.345 -19.756 1.00 30.19 159 GLN A C 1
ATOM 1247 O O . GLN A 1 159 ? 2.946 33.115 -19.825 1.00 30.19 159 GLN A O 1
ATOM 1252 N N . ASP A 1 160 ? 3.763 31.061 -19.423 1.00 28.41 160 ASP A N 1
ATOM 1253 C CA . ASP A 1 160 ? 2.461 30.440 -19.120 1.00 28.41 160 ASP A CA 1
ATOM 1254 C C . ASP A 1 160 ? 1.977 30.819 -17.705 1.00 28.41 160 ASP A C 1
ATOM 1256 O O . ASP A 1 160 ? 2.742 30.762 -16.740 1.00 28.41 160 ASP A O 1
ATOM 1260 N N . TRP A 1 161 ? 0.711 31.230 -17.584 1.00 33.47 161 TRP A N 1
ATOM 1261 C CA . TRP A 1 161 ? 0.140 31.861 -16.383 1.00 33.47 161 TRP A CA 1
ATOM 1262 C C . TRP A 1 161 ? -0.622 30.902 -15.461 1.00 33.47 161 TRP A C 1
ATOM 1264 O O . TRP A 1 161 ? -1.048 31.303 -14.381 1.00 33.47 161 TRP A O 1
ATOM 1274 N N . SER A 1 162 ? -0.772 29.635 -15.849 1.00 38.72 162 SER A N 1
ATOM 1275 C CA . SER A 1 162 ? -1.568 28.629 -15.124 1.00 38.72 162 SER A CA 1
ATOM 1276 C C . SER A 1 162 ? -0.920 28.073 -13.838 1.00 38.72 162 SER A C 1
ATOM 1278 O O . SER A 1 162 ? -1.505 27.225 -13.169 1.00 38.72 162 SER A O 1
ATOM 1280 N N . THR A 1 163 ? 0.285 28.535 -13.476 1.00 44.47 163 THR A N 1
ATOM 1281 C CA . THR A 1 163 ? 1.165 27.884 -12.481 1.00 44.47 163 THR A CA 1
ATOM 1282 C C . THR A 1 163 ? 1.485 28.710 -11.223 1.00 44.47 163 THR A C 1
ATOM 1284 O O . THR A 1 163 ? 2.235 28.243 -10.364 1.00 44.47 163 THR A O 1
ATOM 1287 N N . MET A 1 164 ? 0.941 29.924 -11.072 1.00 55.75 164 MET A N 1
ATOM 1288 C CA . MET A 1 164 ? 1.207 30.781 -9.904 1.00 55.75 164 MET A CA 1
ATOM 1289 C C . MET A 1 164 ? 0.277 30.474 -8.719 1.00 55.75 164 MET A C 1
ATOM 1291 O O . MET A 1 164 ? -0.940 30.565 -8.844 1.00 55.75 164 MET A O 1
ATOM 1295 N N . GLN A 1 165 ? 0.866 30.172 -7.556 1.00 77.25 165 GLN A N 1
ATOM 1296 C CA . GLN A 1 165 ? 0.169 30.012 -6.272 1.00 77.25 165 GLN A CA 1
ATOM 1297 C C . GLN A 1 165 ? 0.372 31.244 -5.379 1.00 77.25 165 GLN A C 1
ATOM 1299 O O . GLN A 1 165 ? 1.457 31.836 -5.363 1.00 77.25 165 GLN A O 1
ATOM 1304 N N . PHE A 1 166 ? -0.657 31.601 -4.612 1.00 85.00 166 PHE A N 1
ATOM 1305 C CA . PHE A 1 166 ? -0.677 32.773 -3.735 1.00 85.00 166 PHE A CA 1
ATOM 1306 C C . PHE A 1 166 ? -0.909 32.366 -2.280 1.00 85.00 166 PHE A C 1
ATOM 1308 O O . PHE A 1 166 ? -1.587 31.380 -2.006 1.00 85.00 166 PHE A O 1
ATOM 1315 N N . GLU A 1 167 ? -0.376 33.165 -1.363 1.00 87.94 167 GLU A N 1
ATOM 1316 C CA . GLU A 1 167 ? -0.695 33.115 0.063 1.00 87.94 167 GLU A CA 1
ATOM 1317 C C . GLU A 1 167 ? -1.194 34.493 0.511 1.00 87.94 167 GLU A C 1
ATOM 1319 O O . GLU A 1 167 ? -0.775 35.532 -0.019 1.00 87.94 167 GLU A O 1
ATOM 1324 N N . ALA A 1 168 ? -2.111 34.505 1.471 1.00 89.56 168 ALA A N 1
ATOM 1325 C CA . ALA A 1 168 ? -2.720 35.711 2.000 1.00 89.56 168 ALA A CA 1
ATOM 1326 C C . ALA A 1 168 ? -2.711 35.716 3.531 1.00 89.56 168 ALA A C 1
ATOM 1328 O O . ALA A 1 168 ? -2.681 34.668 4.176 1.00 89.56 168 ALA A O 1
ATOM 1329 N N . LYS A 1 169 ? -2.694 36.916 4.109 1.00 89.62 169 LYS A N 1
ATOM 1330 C CA . LYS A 1 169 ? -2.602 37.132 5.549 1.00 89.62 169 LYS A CA 1
ATOM 1331 C C . LYS A 1 169 ? -3.999 37.309 6.139 1.00 89.62 169 LYS A C 1
ATOM 1333 O O . LYS A 1 169 ? -4.693 38.245 5.741 1.00 89.62 169 LYS A O 1
ATOM 1338 N N . SER A 1 170 ? -4.406 36.447 7.071 1.00 89.06 170 SER A N 1
ATOM 1339 C CA . SER A 1 170 ? -5.691 36.604 7.766 1.00 89.06 170 SER A CA 1
ATOM 1340 C C . SER A 1 170 ? -5.660 37.834 8.674 1.00 89.06 170 SER A C 1
ATOM 1342 O O . SER A 1 170 ? -4.660 38.153 9.326 1.00 89.06 170 SER A O 1
ATOM 1344 N N . SER A 1 171 ? -6.793 38.527 8.710 1.00 80.94 171 SER A N 1
ATOM 1345 C CA . SER A 1 171 ? -7.058 39.666 9.581 1.00 80.94 171 SER A CA 1
ATOM 1346 C C . SER A 1 171 ? -7.386 39.259 11.022 1.00 80.94 171 SER A C 1
ATOM 1348 O O . SER A 1 171 ? -7.255 40.087 11.924 1.00 80.94 171 SER A O 1
ATOM 1350 N N . LYS A 1 172 ? -7.787 37.997 11.253 1.00 81.00 172 LYS A N 1
ATOM 1351 C CA . LYS A 1 172 ? -8.210 37.484 12.568 1.00 81.00 172 LYS A CA 1
ATOM 1352 C C . LYS A 1 172 ? -7.026 37.202 13.496 1.00 81.00 172 LYS A C 1
ATOM 1354 O O . LYS A 1 172 ? -7.099 37.496 14.687 1.00 81.00 172 LYS A O 1
ATOM 1359 N N . ASP A 1 173 ? -5.954 36.618 12.961 1.00 81.00 173 ASP A N 1
ATOM 1360 C CA . ASP A 1 173 ? -4.803 36.118 13.730 1.00 81.00 173 ASP A CA 1
ATOM 1361 C C . ASP A 1 173 ? -3.437 36.659 13.259 1.00 81.00 173 ASP A C 1
ATOM 1363 O O . ASP A 1 173 ? -2.425 36.451 13.934 1.00 81.00 173 ASP A O 1
ATOM 1367 N N . GLY A 1 174 ? -3.391 37.367 12.125 1.00 81.44 174 GLY A N 1
ATOM 1368 C CA . GLY A 1 174 ? -2.167 37.914 11.543 1.00 81.44 174 GLY A CA 1
ATOM 1369 C C . GLY A 1 174 ? -1.238 36.876 10.904 1.00 81.44 174 GLY A C 1
ATOM 1370 O O . GLY A 1 174 ? -0.062 37.188 10.686 1.00 81.44 174 GLY A O 1
ATOM 1371 N N . ALA A 1 175 ? -1.721 35.667 10.618 1.00 86.69 175 ALA A N 1
ATOM 1372 C CA . ALA A 1 175 ? -0.956 34.583 10.015 1.00 86.69 175 ALA A CA 1
ATOM 1373 C C . ALA A 1 175 ? -1.107 34.494 8.491 1.00 86.69 175 ALA A C 1
ATOM 1375 O O . ALA A 1 175 ? -2.060 35.020 7.918 1.00 86.69 175 ALA A O 1
ATOM 1376 N N . TRP A 1 176 ? -0.166 33.809 7.838 1.00 88.56 176 TRP A N 1
ATOM 1377 C CA . TRP A 1 176 ? -0.201 33.532 6.399 1.00 88.56 176 TRP A CA 1
ATOM 1378 C C . TRP A 1 176 ? -0.794 32.151 6.102 1.00 88.56 176 TRP A C 1
ATOM 1380 O O . TRP A 1 176 ? -0.350 31.143 6.655 1.00 88.56 176 TRP A O 1
ATOM 1390 N N . TYR A 1 177 ? -1.747 32.123 5.173 1.00 87.50 177 TYR A N 1
ATOM 1391 C CA . TYR A 1 177 ? -2.464 30.940 4.707 1.00 87.50 177 TYR A CA 1
ATOM 1392 C C . TYR A 1 177 ? -2.428 30.858 3.178 1.00 87.50 177 TYR A C 1
ATOM 1394 O O . TYR A 1 177 ? -2.425 31.881 2.490 1.00 87.50 177 TYR A O 1
ATOM 1402 N N . ASP A 1 178 ? -2.435 29.644 2.633 1.00 88.31 178 ASP A N 1
ATOM 1403 C CA . ASP A 1 178 ? -2.535 29.428 1.189 1.00 88.31 178 ASP A CA 1
ATOM 1404 C C . ASP A 1 178 ? -3.919 29.853 0.667 1.00 88.31 178 ASP A C 1
ATOM 1406 O O . ASP A 1 178 ? -4.944 29.602 1.306 1.00 88.31 178 ASP A O 1
ATOM 1410 N N . VAL A 1 179 ? -3.959 30.518 -0.491 1.00 87.06 179 VAL A N 1
ATOM 1411 C CA . VAL A 1 179 ? -5.211 30.939 -1.139 1.00 87.06 179 VAL A CA 1
ATOM 1412 C C . VAL A 1 179 ? -5.730 29.804 -2.015 1.00 87.06 179 VAL A C 1
ATOM 1414 O O . VAL A 1 179 ? -5.111 29.475 -3.027 1.00 87.06 179 VAL A O 1
ATOM 1417 N N . GLU A 1 180 ? -6.896 29.256 -1.669 1.00 82.75 180 GLU A N 1
ATOM 1418 C CA . GLU A 1 180 ? -7.615 28.310 -2.528 1.00 82.75 180 GLU A CA 1
ATOM 1419 C C . GLU A 1 180 ? -8.249 29.056 -3.710 1.00 82.75 180 GLU A C 1
ATOM 1421 O O . GLU A 1 180 ? -8.034 28.710 -4.873 1.00 82.75 180 GLU A O 1
ATOM 1426 N N . LEU A 1 181 ? -9.017 30.112 -3.413 1.00 82.38 181 LEU A N 1
ATOM 1427 C CA . LEU A 1 181 ? -9.792 30.876 -4.391 1.00 82.38 181 LEU A CA 1
ATOM 1428 C C . LEU A 1 181 ? -9.847 32.364 -4.024 1.00 82.38 181 LEU A C 1
ATOM 1430 O O . LEU A 1 181 ? -10.165 32.737 -2.895 1.00 82.38 181 LEU A O 1
ATOM 1434 N N . PHE A 1 182 ? -9.644 33.227 -5.020 1.00 86.50 182 PHE A N 1
ATOM 1435 C CA . PHE A 1 182 ? -10.119 34.611 -4.973 1.00 86.50 182 PHE A CA 1
ATOM 1436 C C . PHE A 1 182 ? -11.561 34.636 -5.498 1.00 86.50 182 PHE A C 1
ATOM 1438 O O . PHE A 1 182 ? -11.804 34.265 -6.645 1.00 86.50 182 PHE A O 1
ATOM 1445 N N . LEU A 1 183 ? -12.521 35.049 -4.672 1.00 82.00 183 LEU A N 1
ATOM 1446 C CA . LEU A 1 183 ? -13.954 34.931 -4.971 1.00 82.00 183 LEU A CA 1
ATOM 1447 C C . LEU A 1 183 ? -14.511 36.168 -5.688 1.00 82.00 183 LEU A C 1
ATOM 1449 O O . LEU A 1 183 ? -15.243 36.061 -6.671 1.00 82.00 183 LEU A O 1
ATOM 1453 N N . CYS A 1 184 ? -14.163 37.356 -5.198 1.00 82.81 184 CYS A N 1
ATOM 1454 C CA . CYS A 1 184 ? -14.502 38.640 -5.807 1.00 82.81 184 CYS A CA 1
ATOM 1455 C C . CYS A 1 184 ? -13.533 39.732 -5.330 1.00 82.81 184 CYS A C 1
ATOM 1457 O O . CYS A 1 184 ? -12.671 39.487 -4.484 1.00 82.81 184 CYS A O 1
ATOM 1459 N N . TYR A 1 185 ? -13.658 40.946 -5.870 1.00 88.19 185 TYR A N 1
ATOM 1460 C CA . TYR A 1 185 ? -12.842 42.089 -5.453 1.00 88.19 185 TYR A CA 1
ATOM 1461 C C . TYR A 1 185 ? -13.671 43.369 -5.291 1.00 88.19 185 TYR A C 1
ATOM 1463 O O . TYR A 1 185 ? -14.727 43.527 -5.913 1.00 88.19 185 TYR A O 1
ATOM 1471 N N . ARG A 1 186 ? -13.171 44.308 -4.481 1.00 85.31 186 ARG A N 1
ATOM 1472 C CA . ARG A 1 186 ? -13.721 45.660 -4.312 1.00 85.31 186 ARG A CA 1
ATOM 1473 C C . ARG A 1 186 ? -12.600 46.697 -4.285 1.00 85.31 186 ARG A C 1
ATOM 1475 O O . ARG A 1 186 ? -11.482 46.407 -3.869 1.00 85.31 186 ARG A O 1
ATOM 1482 N N . LYS A 1 187 ? -12.902 47.916 -4.732 1.00 84.62 187 LYS A N 1
ATOM 1483 C CA . LYS A 1 187 ? -11.984 49.059 -4.653 1.00 84.62 187 LYS A CA 1
ATOM 1484 C C . LYS A 1 187 ? -12.458 50.001 -3.551 1.00 84.62 187 LYS A C 1
ATOM 1486 O O . LYS A 1 187 ? -13.618 50.412 -3.564 1.00 84.62 187 LYS A O 1
ATOM 1491 N N . LEU A 1 188 ? -11.578 50.315 -2.608 1.00 80.81 188 LEU A N 1
ATOM 1492 C CA . LEU A 1 188 ? -11.865 51.225 -1.504 1.00 80.81 188 LEU A CA 1
ATOM 1493 C C . LEU A 1 188 ? -11.837 52.695 -1.964 1.00 80.81 188 LEU A C 1
ATOM 1495 O O . LEU A 1 188 ? -11.171 53.015 -2.954 1.00 80.81 188 LEU A O 1
ATOM 1499 N N . PRO A 1 189 ? -12.490 53.619 -1.229 1.00 73.31 189 PRO A N 1
ATOM 1500 C CA . PRO A 1 189 ? -12.409 55.057 -1.501 1.00 73.31 189 PRO A CA 1
ATOM 1501 C C . PRO A 1 189 ? -10.983 55.630 -1.446 1.00 73.31 189 PRO A C 1
ATOM 1503 O O . PRO A 1 189 ? -10.711 56.622 -2.113 1.00 73.31 189 PRO A O 1
ATOM 1506 N N . SER A 1 190 ? -10.062 54.992 -0.709 1.00 77.94 190 SER A N 1
ATOM 1507 C CA . SER A 1 190 ? -8.628 55.334 -0.690 1.00 77.94 190 SER A CA 1
ATOM 1508 C C . SER A 1 190 ? -7.906 55.054 -2.015 1.00 77.94 190 SER A C 1
ATOM 1510 O O . SER A 1 190 ? -6.781 55.500 -2.219 1.00 77.94 190 SER A O 1
ATOM 1512 N N . GLY A 1 191 ? -8.539 54.304 -2.923 1.00 74.75 191 GLY A N 1
ATOM 1513 C CA . GLY A 1 191 ? -7.941 53.809 -4.158 1.00 74.75 191 GLY A CA 1
ATOM 1514 C C . GLY A 1 191 ? -7.338 52.407 -4.040 1.00 74.75 191 GLY A C 1
ATOM 1515 O O . GLY A 1 191 ? -7.049 51.806 -5.079 1.00 74.75 191 GLY A O 1
ATOM 1516 N N . ASP A 1 192 ? -7.197 51.876 -2.823 1.00 79.12 192 ASP A N 1
ATOM 1517 C CA . ASP A 1 192 ? -6.676 50.531 -2.574 1.00 79.12 192 ASP A CA 1
ATOM 1518 C C . ASP A 1 192 ? -7.661 49.435 -3.002 1.00 79.12 192 ASP A C 1
ATOM 1520 O O . ASP A 1 192 ? -8.860 49.662 -3.193 1.00 79.12 192 ASP A O 1
ATOM 1524 N N . LEU A 1 193 ? -7.126 48.231 -3.187 1.00 83.00 193 LEU A N 1
ATOM 1525 C CA . LEU A 1 193 ? -7.848 47.079 -3.707 1.00 83.00 193 LEU A CA 1
ATOM 1526 C C . LEU A 1 193 ? -7.928 46.003 -2.628 1.00 83.00 193 LEU A C 1
ATOM 1528 O O . LEU A 1 193 ? -6.905 45.617 -2.062 1.00 83.00 193 LEU A O 1
ATOM 1532 N N . GLU A 1 194 ? -9.129 45.496 -2.383 1.00 89.50 194 GLU A N 1
ATOM 1533 C CA . GLU A 1 194 ? -9.363 44.355 -1.504 1.00 89.50 194 GLU A CA 1
ATOM 1534 C C . GLU A 1 194 ? -9.973 43.202 -2.295 1.00 89.50 194 GLU A C 1
ATOM 1536 O O . GLU A 1 194 ? -10.749 43.403 -3.236 1.00 89.50 194 GLU A O 1
ATOM 1541 N N . VAL A 1 195 ? -9.627 41.986 -1.894 1.00 88.88 195 VAL A N 1
ATOM 1542 C CA . VAL A 1 195 ? -10.117 40.738 -2.482 1.00 88.88 195 VAL A CA 1
ATOM 1543 C C . VAL A 1 195 ? -10.744 39.882 -1.398 1.00 88.88 195 VAL A C 1
ATOM 1545 O O . VAL A 1 195 ? -10.232 39.828 -0.283 1.00 88.88 195 VAL A O 1
ATOM 1548 N N . LEU A 1 196 ? -11.856 39.231 -1.728 1.00 91.62 196 LEU A N 1
ATOM 1549 C CA . LEU A 1 196 ? -12.461 38.218 -0.877 1.00 91.62 196 LEU A CA 1
ATOM 1550 C C . LEU A 1 196 ? -11.745 36.892 -1.146 1.00 91.62 196 LEU A C 1
ATOM 1552 O O . LEU A 1 196 ? -11.769 36.394 -2.277 1.00 91.62 196 LEU A O 1
ATOM 1556 N N . VAL A 1 197 ? -11.079 36.361 -0.128 1.00 89.19 197 VAL A N 1
ATOM 1557 C CA . VAL A 1 197 ? -10.226 35.171 -0.195 1.00 89.19 197 VAL A CA 1
ATOM 1558 C C . VAL A 1 197 ? -10.878 34.015 0.544 1.00 89.19 197 VAL A C 1
ATOM 1560 O O . VAL A 1 197 ? -11.275 34.169 1.697 1.00 89.19 197 VAL A O 1
ATOM 1563 N N . ARG A 1 198 ? -10.892 32.847 -0.105 1.00 89.94 198 ARG A N 1
ATOM 1564 C CA . ARG A 1 198 ? -11.020 31.556 0.565 1.00 89.94 198 ARG A CA 1
ATOM 1565 C C . ARG A 1 198 ? -9.639 30.963 0.804 1.00 89.94 198 ARG A C 1
ATOM 1567 O O . ARG A 1 198 ? -8.857 30.799 -0.138 1.00 89.94 198 ARG A O 1
ATOM 1574 N N . PHE A 1 199 ? -9.353 30.644 2.058 1.00 87.38 199 PHE A N 1
ATOM 1575 C CA . PHE A 1 199 ? -8.115 29.989 2.466 1.00 87.38 199 PHE A CA 1
ATOM 1576 C C . PHE A 1 199 ? -8.215 28.467 2.296 1.00 87.38 199 PHE A C 1
ATOM 1578 O O . PHE A 1 199 ? -9.274 27.879 2.519 1.00 87.38 199 PHE A O 1
ATOM 1585 N N . GLU A 1 200 ? -7.112 27.817 1.926 1.00 79.88 200 GLU A N 1
ATOM 1586 C CA . GLU A 1 200 ? -7.065 26.362 1.745 1.00 79.88 200 GLU A CA 1
ATOM 1587 C C . GLU A 1 200 ? -7.400 25.637 3.063 1.00 79.88 200 GLU A C 1
ATOM 1589 O O . GLU A 1 200 ? -6.713 25.792 4.072 1.00 79.88 200 GLU A O 1
ATOM 1594 N N . GLY A 1 201 ? -8.475 24.842 3.049 1.00 74.06 201 GLY A N 1
ATOM 1595 C CA . GLY A 1 201 ? -8.967 24.100 4.217 1.00 74.06 201 GLY A CA 1
ATOM 1596 C C . GLY A 1 201 ? -10.068 24.790 5.034 1.00 74.06 201 GLY A C 1
ATOM 1597 O O . GLY A 1 201 ? -10.522 24.198 6.012 1.00 74.06 201 GLY A O 1
ATOM 1598 N N . TYR A 1 202 ? -10.526 25.981 4.630 1.00 76.88 202 TYR A N 1
ATOM 1599 C CA . TYR A 1 202 ? -11.563 26.756 5.322 1.00 76.88 202 TYR A CA 1
ATOM 1600 C C . TYR A 1 202 ? -12.879 26.837 4.525 1.00 76.88 202 TYR A C 1
ATOM 1602 O O . TYR A 1 202 ? -12.891 26.770 3.295 1.00 76.88 202 TYR A O 1
ATOM 1610 N N . GLY A 1 203 ? -14.005 26.949 5.238 1.00 71.62 203 GLY A N 1
ATOM 1611 C CA . GLY A 1 203 ? -15.349 27.040 4.656 1.00 71.62 203 GLY A CA 1
ATOM 1612 C C . GLY A 1 203 ? -15.763 28.462 4.255 1.00 71.62 203 GLY A C 1
ATOM 1613 O O . GLY A 1 203 ? -15.055 29.430 4.519 1.00 71.62 203 GLY A O 1
ATOM 1614 N N . ALA A 1 204 ? -16.936 28.603 3.628 1.00 78.69 204 ALA A N 1
ATOM 1615 C CA . ALA A 1 204 ? -17.421 29.892 3.108 1.00 78.69 204 ALA A CA 1
ATOM 1616 C C . ALA A 1 204 ? -17.711 30.923 4.217 1.00 78.69 204 ALA A C 1
ATOM 1618 O O . ALA A 1 204 ? -17.547 32.126 4.041 1.00 78.69 204 ALA A O 1
ATOM 1619 N N . GLU A 1 205 ? -18.109 30.433 5.385 1.00 77.19 205 GLU A N 1
ATOM 1620 C CA . GLU A 1 205 ? -18.247 31.162 6.645 1.00 77.19 205 GLU A CA 1
ATOM 1621 C C . GLU A 1 205 ? -16.945 31.815 7.151 1.00 77.19 205 GLU A C 1
ATOM 1623 O O . GLU A 1 205 ? -17.005 32.683 8.022 1.00 77.19 205 GLU A O 1
ATOM 1628 N N . GLU A 1 206 ? -15.787 31.443 6.598 1.00 82.44 206 GLU A N 1
ATOM 1629 C CA . GLU A 1 206 ? -14.473 31.979 6.962 1.00 82.44 206 GLU A CA 1
ATOM 1630 C C . GLU A 1 206 ? -13.820 32.839 5.864 1.00 82.44 206 GLU A C 1
ATOM 1632 O O . GLU A 1 206 ? -12.698 33.302 6.071 1.00 82.44 206 GLU A O 1
ATOM 1637 N N . ASP A 1 207 ? -14.512 33.101 4.746 1.00 88.56 207 ASP A N 1
ATOM 1638 C CA . ASP A 1 207 ? -14.016 33.948 3.651 1.00 88.56 207 ASP A CA 1
ATOM 1639 C C . ASP A 1 207 ? -13.699 35.383 4.146 1.00 88.56 207 ASP A C 1
ATOM 1641 O O . ASP A 1 207 ? -14.556 36.067 4.715 1.00 88.56 207 ASP A O 1
ATOM 1645 N N . GLU A 1 208 ? -12.483 35.885 3.898 1.00 90.62 208 GLU A N 1
ATOM 1646 C CA . GLU A 1 208 ? -12.016 37.186 4.416 1.00 90.62 208 GLU A CA 1
ATOM 1647 C C . GLU A 1 208 ? -11.723 38.215 3.317 1.00 90.62 208 GLU A C 1
ATOM 1649 O O . GLU A 1 208 ? -11.126 37.911 2.283 1.00 90.62 208 GLU A O 1
ATOM 1654 N N . TRP A 1 209 ? -12.102 39.475 3.564 1.00 91.69 209 TRP A N 1
ATOM 1655 C CA . TRP A 1 209 ? -11.657 40.614 2.759 1.00 91.69 209 TRP A CA 1
ATOM 1656 C C . TRP A 1 209 ? -10.241 41.012 3.175 1.00 91.69 209 TRP A C 1
ATOM 1658 O O . TRP A 1 209 ? -10.046 41.521 4.277 1.00 91.69 209 TRP A O 1
ATOM 1668 N N . VAL A 1 210 ? -9.267 40.822 2.284 1.00 89.75 210 VAL A N 1
ATOM 1669 C CA . VAL A 1 210 ? -7.858 41.157 2.534 1.00 89.75 210 VAL A CA 1
ATOM 1670 C C . VAL A 1 210 ? -7.360 42.240 1.576 1.00 89.75 210 VAL A C 1
ATOM 1672 O O . VAL A 1 210 ? -7.702 42.259 0.389 1.00 89.75 210 VAL A O 1
ATOM 1675 N N . ASN A 1 211 ? -6.528 43.153 2.084 1.00 87.56 211 ASN A N 1
ATOM 1676 C CA . ASN A 1 211 ? -5.905 44.201 1.278 1.00 87.56 211 ASN A CA 1
ATOM 1677 C C . ASN A 1 211 ? -4.819 43.604 0.371 1.00 87.56 211 ASN A C 1
ATOM 1679 O O . ASN A 1 211 ? -3.841 43.023 0.841 1.00 87.56 211 ASN A O 1
ATOM 1683 N N . VAL A 1 212 ? -4.957 43.793 -0.942 1.00 82.88 212 VAL A N 1
ATOM 1684 C CA . VAL A 1 212 ? -4.073 43.200 -1.956 1.00 82.88 212 VAL A CA 1
ATOM 1685 C C . VAL A 1 212 ? -2.620 43.678 -1.836 1.00 82.88 212 VAL A C 1
ATOM 1687 O O . VAL A 1 212 ? -1.707 42.939 -2.193 1.00 82.88 212 VAL A O 1
ATOM 1690 N N . ARG A 1 213 ? -2.378 44.905 -1.355 1.00 79.31 213 ARG A N 1
ATOM 1691 C CA . ARG A 1 213 ? -1.022 45.463 -1.205 1.00 79.31 213 ARG A CA 1
ATOM 1692 C C . ARG A 1 213 ? -0.316 44.942 0.049 1.00 79.31 213 ARG A C 1
ATOM 1694 O O . ARG A 1 213 ? 0.902 44.787 0.028 1.00 79.31 213 ARG A O 1
ATOM 1701 N N . GLU A 1 214 ? -1.060 44.718 1.127 1.00 79.69 214 GLU A N 1
ATOM 1702 C CA . GLU A 1 214 ? -0.501 44.472 2.465 1.00 79.69 214 GLU A CA 1
ATOM 1703 C C . GLU A 1 214 ? -0.568 43.000 2.891 1.00 79.69 214 GLU A C 1
ATOM 1705 O O . GLU A 1 214 ? 0.258 42.545 3.681 1.00 79.69 214 GLU A O 1
ATOM 1710 N N . ALA A 1 215 ? -1.537 42.254 2.355 1.00 86.56 215 ALA A N 1
ATOM 1711 C CA . ALA A 1 215 ? -1.943 40.943 2.848 1.00 86.56 215 ALA A CA 1
ATOM 1712 C C . ALA A 1 215 ? -2.048 39.866 1.752 1.00 86.56 215 ALA A C 1
ATOM 1714 O O . ALA A 1 215 ? -2.602 38.808 2.017 1.00 86.56 215 ALA A O 1
ATOM 1715 N N . VAL A 1 216 ? -1.520 40.083 0.539 1.00 83.56 216 VAL A N 1
ATOM 1716 C CA . VAL A 1 216 ? -1.459 39.057 -0.525 1.00 83.56 216 VAL A CA 1
ATOM 1717 C C . VAL A 1 216 ? -0.062 39.028 -1.145 1.00 83.56 216 VAL A C 1
ATOM 1719 O O . VAL A 1 216 ? 0.467 40.066 -1.541 1.00 83.56 216 VAL A O 1
ATOM 1722 N N . ARG A 1 217 ? 0.547 37.841 -1.260 1.00 82.56 217 ARG A N 1
ATOM 1723 C CA . ARG A 1 217 ? 1.844 37.649 -1.935 1.00 82.56 217 ARG A CA 1
ATOM 1724 C C . ARG A 1 217 ? 1.916 36.303 -2.662 1.00 82.56 217 ARG A C 1
ATOM 1726 O O . ARG A 1 217 ? 1.049 35.447 -2.515 1.00 82.56 217 ARG A O 1
ATOM 1733 N N . GLN A 1 218 ? 2.943 36.120 -3.490 1.00 77.44 218 GLN A N 1
ATOM 1734 C CA . GLN A 1 218 ? 3.229 34.808 -4.077 1.00 77.44 218 GLN A CA 1
ATOM 1735 C C . GLN A 1 218 ? 3.699 33.846 -2.976 1.00 77.44 218 GLN A C 1
ATOM 1737 O O . GLN A 1 218 ? 4.506 34.242 -2.127 1.00 77.44 218 GLN A O 1
ATOM 1742 N N . ARG A 1 219 ? 3.208 32.600 -3.022 1.00 78.44 219 ARG A N 1
ATOM 1743 C CA . ARG A 1 219 ? 3.474 31.561 -2.017 1.00 78.44 219 ARG A CA 1
ATOM 1744 C C . ARG A 1 219 ? 4.971 31.410 -1.725 1.00 78.44 219 ARG A C 1
ATOM 1746 O O . ARG A 1 219 ? 5.780 31.267 -2.646 1.00 78.44 219 ARG A O 1
ATOM 1753 N N . SER A 1 220 ? 5.331 31.431 -0.448 1.00 78.06 220 SER A N 1
ATOM 1754 C CA . SER A 1 220 ? 6.701 31.347 0.047 1.00 78.06 220 SER A CA 1
ATOM 1755 C C . SER A 1 220 ? 7.235 29.916 -0.098 1.00 78.06 220 SER A C 1
ATOM 1757 O O . SER A 1 220 ? 6.617 28.953 0.350 1.00 78.06 220 SER A O 1
ATOM 1759 N N . VAL A 1 221 ? 8.404 29.752 -0.723 1.00 69.88 221 VAL A N 1
ATOM 1760 C CA . VAL A 1 221 ? 9.014 28.432 -0.989 1.00 69.88 221 VAL A CA 1
ATOM 1761 C C . VAL A 1 221 ? 10.104 28.144 0.053 1.00 69.88 221 VAL A C 1
ATOM 1763 O O . VAL A 1 221 ? 10.950 29.008 0.257 1.00 69.88 221 VAL A O 1
ATOM 1766 N N . PRO A 1 222 ? 10.138 26.973 0.719 1.00 70.44 222 PRO A N 1
ATOM 1767 C CA . PRO A 1 222 ? 11.119 26.702 1.776 1.00 70.44 222 PRO A CA 1
ATOM 1768 C C . PRO A 1 222 ? 12.565 26.724 1.257 1.00 70.44 222 PRO A C 1
ATOM 1770 O O . PRO A 1 222 ? 12.839 26.229 0.163 1.00 70.44 222 PRO A O 1
ATOM 1773 N N . VAL A 1 223 ? 13.496 27.265 2.057 1.00 68.88 223 VAL A N 1
ATOM 1774 C CA . VAL A 1 223 ? 14.918 27.385 1.674 1.00 68.88 223 VAL A CA 1
ATOM 1775 C C . VAL A 1 223 ? 15.570 26.000 1.610 1.00 68.88 223 VAL A C 1
ATOM 1777 O O . VAL A 1 223 ? 15.489 25.229 2.572 1.00 68.88 223 VAL A O 1
ATOM 1780 N N . ASP A 1 224 ? 16.281 25.684 0.523 1.00 70.25 224 ASP A N 1
ATOM 1781 C CA . ASP A 1 224 ? 17.007 24.415 0.442 1.00 70.25 224 ASP A CA 1
ATOM 1782 C C . ASP A 1 224 ? 18.155 24.368 1.483 1.00 70.25 224 ASP A C 1
ATOM 1784 O O . ASP A 1 224 ? 18.879 25.351 1.674 1.00 70.25 224 ASP A O 1
ATOM 1788 N N . PRO A 1 225 ? 18.402 23.234 2.169 1.00 73.31 225 PRO A N 1
ATOM 1789 C CA . PRO A 1 225 ? 19.504 23.116 3.126 1.00 73.31 225 PRO A CA 1
ATOM 1790 C C . PRO A 1 225 ? 20.901 23.460 2.571 1.00 73.31 225 PRO A C 1
ATOM 1792 O O . PRO A 1 225 ? 21.784 23.841 3.347 1.00 73.31 225 PRO A O 1
ATOM 1795 N N . SER A 1 226 ? 21.130 23.338 1.261 1.00 71.50 226 SER A N 1
ATOM 1796 C CA . SER A 1 226 ? 22.365 23.772 0.589 1.00 71.50 226 SER A CA 1
ATOM 1797 C C . SER A 1 226 ? 22.468 25.301 0.456 1.00 71.50 226 SER A C 1
ATOM 1799 O O . SER A 1 226 ? 23.553 25.875 0.614 1.00 71.50 226 SER A O 1
ATOM 1801 N N . GLU A 1 227 ? 21.331 25.977 0.310 1.00 77.44 227 GLU A N 1
ATOM 1802 C CA . GLU A 1 227 ? 21.171 27.430 0.193 1.00 77.44 227 GLU A CA 1
ATOM 1803 C C . GLU A 1 227 ? 21.217 28.161 1.541 1.00 77.44 227 GLU A C 1
ATOM 1805 O O . GLU A 1 227 ? 21.110 29.383 1.586 1.00 77.44 227 GLU A O 1
ATOM 1810 N N . CYS A 1 228 ? 21.475 27.465 2.659 1.00 77.00 228 CYS A N 1
ATOM 1811 C CA . CYS A 1 228 ? 21.487 28.082 3.995 1.00 77.00 228 CYS A CA 1
ATOM 1812 C C . CYS A 1 228 ? 22.379 29.328 4.106 1.00 77.00 228 CYS A C 1
ATOM 1814 O O . CYS A 1 228 ? 22.145 30.188 4.953 1.00 77.00 228 CYS A O 1
ATOM 1816 N N . HIS A 1 229 ? 23.421 29.399 3.277 1.00 75.44 229 HIS A N 1
ATOM 1817 C CA . HIS A 1 229 ? 24.395 30.479 3.226 1.00 75.44 229 HIS A CA 1
ATOM 1818 C C . HIS A 1 229 ? 23.818 31.796 2.678 1.00 75.44 229 HIS A C 1
ATOM 1820 O O . HIS A 1 229 ? 24.410 32.839 2.937 1.00 75.44 229 HIS A O 1
ATOM 1826 N N . LEU A 1 230 ? 22.673 31.750 1.986 1.00 78.19 230 LEU A N 1
ATOM 1827 C CA . LEU A 1 230 ? 21.953 32.915 1.467 1.00 78.19 230 LEU A CA 1
ATOM 1828 C C . LEU A 1 230 ? 21.158 33.657 2.553 1.00 78.19 230 LEU A C 1
ATOM 1830 O O . LEU A 1 230 ? 20.946 34.856 2.420 1.00 78.19 230 LEU A O 1
ATOM 1834 N N . VAL A 1 231 ? 20.768 32.971 3.637 1.00 79.50 231 VAL A N 1
ATOM 1835 C CA . VAL A 1 231 ? 20.054 33.575 4.777 1.00 79.50 231 VAL A CA 1
ATOM 1836 C C . VAL A 1 231 ? 21.039 34.294 5.700 1.00 79.50 231 VAL A C 1
ATOM 1838 O O . VAL A 1 231 ? 21.987 33.672 6.196 1.00 79.50 231 VAL A O 1
ATOM 1841 N N . ASN A 1 232 ? 20.792 35.571 5.977 1.00 83.62 232 ASN A N 1
ATOM 1842 C CA . ASN A 1 232 ? 21.612 36.474 6.783 1.00 83.62 232 ASN A CA 1
ATOM 1843 C C . ASN A 1 232 ? 20.882 36.966 8.043 1.00 83.62 232 ASN A C 1
ATOM 1845 O O . ASN A 1 232 ? 19.681 36.786 8.215 1.00 83.62 232 ASN A O 1
ATOM 1849 N N . VAL A 1 233 ? 21.636 37.568 8.968 1.00 86.50 233 VAL A N 1
ATOM 1850 C CA . VAL A 1 233 ? 21.055 38.249 10.135 1.00 86.50 233 VAL A CA 1
ATOM 1851 C C . VAL A 1 233 ? 20.431 39.563 9.664 1.00 86.50 233 VAL A C 1
ATOM 1853 O O . VAL A 1 233 ? 21.111 40.358 9.022 1.00 86.50 233 VAL A O 1
ATOM 1856 N N . GLY A 1 234 ? 19.159 39.777 9.996 1.00 80.38 234 GLY A N 1
ATOM 1857 C CA . GLY A 1 234 ? 18.325 40.888 9.529 1.00 80.38 234 GLY A CA 1
ATOM 1858 C C . GLY A 1 234 ? 17.221 40.466 8.553 1.00 80.38 234 GLY A C 1
ATOM 1859 O O . GLY A 1 234 ? 16.209 41.162 8.465 1.00 80.38 234 GLY A O 1
ATOM 1860 N N . ASP A 1 235 ? 17.368 39.321 7.878 1.00 82.38 235 ASP A N 1
ATOM 1861 C CA . ASP A 1 235 ? 16.410 38.858 6.868 1.00 82.38 235 ASP A CA 1
ATOM 1862 C C . ASP A 1 235 ? 15.011 38.630 7.459 1.00 82.38 235 ASP A C 1
ATOM 1864 O O . ASP A 1 235 ? 14.864 38.079 8.557 1.00 82.38 235 ASP A O 1
ATOM 1868 N N . VAL A 1 236 ? 13.987 39.024 6.694 1.00 82.31 236 VAL A N 1
ATOM 1869 C CA . VAL A 1 236 ? 12.588 38.656 6.944 1.00 82.31 236 VAL A CA 1
ATOM 1870 C C . VAL A 1 236 ? 12.357 37.256 6.390 1.00 82.31 236 VAL A C 1
ATOM 1872 O O . VAL A 1 236 ? 12.663 36.969 5.231 1.00 82.31 236 VAL A O 1
ATOM 1875 N N . VAL A 1 237 ? 11.805 36.386 7.221 1.00 82.81 237 VAL A N 1
ATOM 1876 C CA . VAL A 1 237 ? 11.537 34.981 6.921 1.00 82.81 237 VAL A CA 1
ATOM 1877 C C . VAL A 1 237 ? 10.130 34.631 7.381 1.00 82.81 237 VAL A C 1
ATOM 1879 O O . VAL A 1 237 ? 9.702 35.065 8.449 1.00 82.81 237 VAL A O 1
ATOM 1882 N N . CYS A 1 238 ? 9.410 33.840 6.591 1.00 82.38 238 CYS A N 1
ATOM 1883 C CA . CYS A 1 238 ? 8.182 33.222 7.068 1.00 82.38 238 CYS A CA 1
ATOM 1884 C C . CYS A 1 238 ? 8.560 31.936 7.816 1.00 82.38 238 CYS A C 1
ATOM 1886 O O . CYS A 1 238 ? 9.358 31.128 7.330 1.00 82.38 238 CYS A O 1
ATOM 1888 N N . CYS A 1 239 ? 8.053 31.788 9.036 1.00 77.69 239 CYS A N 1
ATOM 1889 C CA . CYS A 1 239 ? 8.484 30.777 9.992 1.00 77.69 239 CYS A CA 1
ATOM 1890 C C . CYS A 1 239 ? 7.288 30.034 10.577 1.00 77.69 239 CYS A C 1
ATOM 1892 O O . CYS A 1 239 ? 6.280 30.631 10.954 1.00 77.69 239 CYS A O 1
ATOM 1894 N N . PHE A 1 240 ? 7.451 28.721 10.687 1.00 76.38 240 PHE A N 1
ATOM 1895 C CA . PHE A 1 240 ? 6.476 27.814 11.277 1.00 76.38 240 PHE A CA 1
ATOM 1896 C C . PHE A 1 240 ? 6.529 27.874 12.812 1.00 76.38 240 PHE A C 1
ATOM 1898 O O . PHE A 1 240 ? 7.543 27.494 13.411 1.00 76.38 240 PHE A O 1
ATOM 1905 N N . GLN A 1 241 ? 5.441 28.319 13.447 1.00 76.50 241 GLN A N 1
ATOM 1906 C CA . GLN A 1 241 ? 5.272 28.306 14.900 1.00 76.50 241 GLN A CA 1
ATOM 1907 C C . GLN A 1 241 ? 4.321 27.167 15.299 1.00 76.50 241 GLN A C 1
ATOM 1909 O O . GLN A 1 241 ? 3.125 27.192 15.012 1.00 76.50 241 GLN A O 1
ATOM 1914 N N . GLU A 1 242 ? 4.868 26.162 15.980 1.00 66.69 242 GLU A N 1
ATOM 1915 C CA . GLU A 1 242 ? 4.111 25.043 16.543 1.00 66.69 242 GLU A CA 1
ATOM 1916 C C . GLU A 1 242 ? 3.649 25.401 17.965 1.00 66.69 242 GLU A C 1
ATOM 1918 O O . GLU A 1 242 ? 4.467 25.685 18.847 1.00 66.69 242 GLU A O 1
ATOM 1923 N N . ARG A 1 243 ? 2.333 25.404 18.196 1.00 61.16 243 ARG A N 1
ATOM 1924 C CA . ARG A 1 243 ? 1.709 25.488 19.526 1.00 61.16 243 ARG A CA 1
ATOM 1925 C C . ARG A 1 243 ? 0.891 24.210 19.763 1.00 61.16 243 ARG A C 1
ATOM 1927 O O . ARG A 1 243 ? 0.720 23.404 18.857 1.00 61.16 243 ARG A O 1
ATOM 1934 N N . LYS A 1 244 ? 0.425 23.982 20.997 1.00 45.78 244 LYS A N 1
ATOM 1935 C CA . LYS A 1 244 ? -0.192 22.696 21.398 1.00 45.78 244 LYS A CA 1
ATOM 1936 C C . LYS A 1 244 ? -1.390 22.275 20.537 1.00 45.78 244 LYS A C 1
ATOM 1938 O O . LYS A 1 244 ? -1.596 21.079 20.360 1.00 45.78 244 LYS A O 1
ATOM 1943 N N . ASP A 1 245 ? -2.133 23.252 20.022 1.00 39.59 245 ASP A N 1
ATOM 1944 C CA . ASP A 1 245 ? -3.438 23.043 19.390 1.00 39.59 245 ASP A CA 1
ATOM 1945 C C . ASP A 1 245 ? -3.490 23.529 17.924 1.00 39.59 245 ASP A C 1
ATOM 1947 O O . ASP A 1 245 ? -4.489 23.309 17.245 1.00 39.59 245 ASP A O 1
ATOM 1951 N N . TYR A 1 246 ? -2.431 24.181 17.420 1.00 56.00 246 TYR A N 1
ATOM 1952 C CA . TYR A 1 246 ? -2.342 24.680 16.041 1.00 56.00 246 TYR A CA 1
ATOM 1953 C C . TYR A 1 246 ? -0.894 24.913 15.581 1.00 56.00 246 TYR A C 1
ATOM 1955 O O . TYR A 1 246 ? 0.028 25.082 16.382 1.00 56.00 246 TYR A O 1
ATOM 1963 N N . ALA A 1 247 ? -0.710 24.940 14.261 1.00 59.88 247 ALA A N 1
ATOM 1964 C CA . ALA A 1 247 ? 0.582 24.994 13.589 1.00 59.88 247 ALA A CA 1
ATOM 1965 C C . ALA A 1 247 ? 0.512 26.000 12.427 1.00 59.88 247 ALA A C 1
ATOM 1967 O O . ALA A 1 247 ? -0.108 25.715 11.405 1.00 59.88 247 ALA A O 1
ATOM 1968 N N . ILE A 1 248 ? 1.076 27.195 12.623 1.00 78.62 248 ILE A N 1
ATOM 1969 C CA . ILE A 1 248 ? 0.740 28.396 11.837 1.00 78.62 248 ILE A CA 1
ATOM 1970 C C . ILE A 1 248 ? 2.010 29.134 11.368 1.00 78.62 248 ILE A C 1
ATOM 1972 O O . ILE A 1 248 ? 3.057 29.074 12.019 1.00 78.62 248 ILE A O 1
ATOM 1976 N N . TYR A 1 249 ? 1.926 29.824 10.225 1.00 83.50 249 TYR A N 1
ATOM 1977 C CA . TYR A 1 249 ? 3.026 30.573 9.611 1.00 83.50 249 TYR A CA 1
ATOM 1978 C C . TYR A 1 249 ? 2.964 32.077 9.914 1.00 83.50 249 TYR A C 1
ATOM 1980 O O . TYR A 1 249 ? 1.998 32.759 9.573 1.00 83.50 249 TYR A O 1
ATOM 1988 N N . TYR A 1 250 ? 4.046 32.614 10.483 1.00 85.00 250 TYR A N 1
ATOM 1989 C CA . TYR A 1 250 ? 4.198 34.039 10.797 1.00 85.00 250 TYR A CA 1
ATOM 1990 C C . TYR A 1 250 ? 5.474 34.620 10.187 1.00 85.00 250 TYR A C 1
ATOM 1992 O O . TYR A 1 250 ? 6.477 33.921 10.037 1.00 85.00 250 TYR A O 1
ATOM 2000 N N . ASP A 1 251 ? 5.471 35.921 9.884 1.00 86.81 251 ASP A N 1
ATOM 2001 C CA . ASP A 1 251 ? 6.714 36.634 9.577 1.00 86.81 251 ASP A CA 1
ATOM 2002 C C . ASP A 1 251 ? 7.580 36.771 10.843 1.00 86.81 251 ASP A C 1
ATOM 2004 O O . ASP A 1 251 ? 7.084 37.014 11.951 1.00 86.81 251 ASP A O 1
ATOM 2008 N N . ALA A 1 252 ? 8.887 36.619 10.665 1.00 87.88 252 ALA A N 1
ATOM 2009 C CA . ALA A 1 252 ? 9.902 36.717 11.700 1.00 87.88 252 ALA A CA 1
ATOM 2010 C C . ALA A 1 252 ? 11.195 37.331 11.137 1.00 87.88 252 ALA A C 1
ATOM 2012 O O . ALA A 1 252 ? 11.483 37.224 9.944 1.00 87.88 252 ALA A O 1
ATOM 2013 N N . HIS A 1 253 ? 12.022 37.910 12.004 1.00 89.12 253 HIS A N 1
ATOM 2014 C CA . HIS A 1 253 ? 13.366 38.381 11.664 1.00 89.12 253 HIS A CA 1
ATOM 2015 C C . HIS A 1 253 ? 14.445 37.406 12.140 1.00 89.12 253 HIS A C 1
ATOM 2017 O O . HIS A 1 253 ? 14.428 36.946 13.286 1.00 89.12 253 HIS A O 1
ATOM 2023 N N . VAL A 1 254 ? 15.447 37.135 11.301 1.00 87.56 254 VAL A N 1
ATOM 2024 C CA . VAL A 1 254 ? 16.635 36.363 11.699 1.00 87.56 254 VAL A CA 1
ATOM 2025 C C . VAL A 1 254 ? 17.555 37.235 12.559 1.00 87.56 254 VAL A C 1
ATOM 2027 O O . VAL A 1 254 ? 18.318 38.048 12.049 1.00 87.56 254 VAL A O 1
ATOM 2030 N N . ILE A 1 255 ? 17.528 37.045 13.878 1.00 91.62 255 ILE A N 1
ATOM 2031 C CA . ILE A 1 255 ? 18.314 37.826 14.854 1.00 91.62 255 ILE A CA 1
ATOM 2032 C C . ILE A 1 255 ? 19.682 37.210 15.201 1.00 91.62 255 ILE A C 1
ATOM 2034 O O . ILE A 1 255 ? 20.465 37.798 15.943 1.00 91.62 255 ILE A O 1
ATOM 2038 N N . GLY A 1 256 ? 20.004 36.017 14.695 1.00 88.88 256 GLY A N 1
ATOM 2039 C CA . GLY A 1 256 ? 21.335 35.426 14.858 1.00 88.88 256 GLY A CA 1
ATOM 2040 C C . GLY A 1 256 ? 21.483 34.064 14.187 1.00 88.88 256 GLY A C 1
ATOM 2041 O O . GLY A 1 256 ? 20.535 33.290 14.129 1.00 88.88 256 GLY A O 1
ATOM 2042 N N . ILE A 1 257 ? 22.684 33.723 13.709 1.00 90.44 257 ILE A N 1
ATOM 2043 C CA . ILE A 1 257 ? 22.929 32.446 13.016 1.00 90.44 257 ILE A CA 1
ATOM 2044 C C . ILE A 1 257 ? 24.147 31.736 13.609 1.00 90.44 257 ILE A C 1
ATOM 2046 O O . ILE A 1 257 ? 25.279 32.205 13.512 1.00 90.44 257 ILE A O 1
ATOM 2050 N N . LYS A 1 258 ? 23.936 30.538 14.163 1.00 90.25 258 LYS A N 1
ATOM 2051 C CA . LYS A 1 258 ? 25.009 29.624 14.569 1.00 90.25 258 LYS A CA 1
ATOM 2052 C C . LYS A 1 258 ? 25.305 28.653 13.429 1.00 90.25 258 LYS A C 1
ATOM 2054 O O . LYS A 1 258 ? 24.745 27.554 13.372 1.00 90.25 258 LYS A O 1
ATOM 2059 N N . ARG A 1 259 ? 26.193 29.070 12.521 1.00 87.19 259 ARG A N 1
ATOM 2060 C CA . ARG A 1 259 ? 26.707 28.232 11.426 1.00 87.19 259 ARG A CA 1
ATOM 2061 C C . ARG A 1 259 ? 27.386 26.971 11.989 1.00 87.19 259 ARG A C 1
ATOM 2063 O O . ARG A 1 259 ? 28.093 27.042 12.994 1.00 87.19 259 ARG A O 1
ATOM 2070 N N . LYS A 1 260 ? 27.186 25.814 11.349 1.00 80.06 260 LYS A N 1
ATOM 2071 C CA . LYS A 1 260 ? 27.879 24.551 11.672 1.00 80.06 260 LYS A CA 1
ATOM 2072 C C . LYS A 1 260 ? 28.315 23.842 10.394 1.00 80.06 260 LYS A C 1
ATOM 2074 O O . LYS A 1 260 ? 27.682 24.003 9.359 1.00 80.06 260 LYS A O 1
ATOM 2079 N N . LEU A 1 261 ? 29.340 22.994 10.497 1.00 71.19 261 LEU A N 1
ATOM 2080 C CA . LEU A 1 261 ? 29.777 22.122 9.404 1.00 71.19 261 LEU A CA 1
ATOM 2081 C C . LEU A 1 261 ? 28.622 21.246 8.897 1.00 71.19 261 LEU A C 1
ATOM 2083 O O . LEU A 1 261 ? 28.062 20.435 9.648 1.00 71.19 261 LEU A O 1
ATOM 2087 N N . HIS A 1 262 ? 28.303 21.402 7.614 1.00 69.00 262 HIS A N 1
ATOM 2088 C CA . HIS A 1 262 ? 27.437 20.492 6.874 1.00 69.00 262 HIS A CA 1
ATOM 2089 C C . HIS A 1 262 ? 28.157 19.143 6.729 1.00 69.00 262 HIS A C 1
ATOM 2091 O O . HIS A 1 262 ? 29.368 19.107 6.516 1.00 69.00 262 HIS A O 1
ATOM 2097 N N . ASP A 1 263 ? 27.430 18.039 6.876 1.00 69.50 263 ASP A N 1
ATOM 2098 C CA . ASP A 1 263 ? 27.916 16.714 6.478 1.00 69.50 263 ASP A CA 1
ATOM 2099 C C . ASP A 1 263 ? 26.883 16.029 5.575 1.00 69.50 263 ASP A C 1
ATOM 2101 O O . ASP A 1 263 ? 25.881 16.639 5.205 1.00 69.50 263 ASP A O 1
ATOM 2105 N N . ILE A 1 264 ? 27.123 14.770 5.204 1.00 53.06 264 ILE A N 1
ATOM 2106 C CA . ILE A 1 264 ? 26.245 13.994 4.310 1.00 53.06 264 ILE A CA 1
ATOM 2107 C C . ILE A 1 264 ? 24.796 13.824 4.817 1.00 53.06 264 ILE A C 1
ATOM 2109 O O . ILE A 1 264 ? 23.965 13.287 4.092 1.00 53.06 264 ILE A O 1
ATOM 2113 N N . ARG A 1 265 ? 24.481 14.257 6.047 1.00 50.12 265 ARG A N 1
ATOM 2114 C CA . ARG A 1 265 ? 23.130 14.267 6.635 1.00 50.12 265 ARG A CA 1
ATOM 2115 C C . ARG A 1 265 ? 22.425 15.630 6.542 1.00 50.12 265 ARG A C 1
ATOM 2117 O O . ARG A 1 265 ? 21.317 15.756 7.051 1.00 50.12 265 ARG A O 1
ATOM 2124 N N . GLY A 1 266 ? 23.042 16.636 5.917 1.00 64.06 266 GLY A N 1
ATOM 2125 C CA . GLY A 1 266 ? 22.434 17.941 5.635 1.00 64.06 266 GLY A CA 1
ATOM 2126 C C . GLY A 1 266 ? 22.945 19.108 6.491 1.00 64.06 266 GLY A C 1
ATOM 2127 O O . GLY A 1 266 ? 23.975 19.033 7.174 1.00 64.06 266 GLY A O 1
ATOM 2128 N N . CYS A 1 267 ? 22.226 20.232 6.419 1.00 78.31 267 CYS A N 1
ATOM 2129 C CA . CYS A 1 267 ? 22.570 21.458 7.134 1.00 78.31 267 CYS A CA 1
ATOM 2130 C C . CYS A 1 267 ? 22.306 21.326 8.642 1.00 78.31 267 CYS A C 1
ATOM 2132 O O . CYS A 1 267 ? 21.255 20.858 9.069 1.00 78.31 267 CYS A O 1
ATOM 2134 N N . ARG A 1 268 ? 23.259 21.784 9.465 1.00 79.06 268 ARG A N 1
ATOM 2135 C CA . ARG A 1 268 ? 23.153 21.788 10.940 1.00 79.06 268 ARG A CA 1
ATOM 2136 C C . ARG A 1 268 ? 23.234 23.185 11.555 1.00 79.06 268 ARG A C 1
ATOM 2138 O O . ARG A 1 268 ? 23.460 23.315 12.763 1.00 79.06 268 ARG A O 1
ATOM 2145 N N . CYS A 1 269 ? 23.108 24.219 10.727 1.00 83.06 269 CYS A N 1
ATOM 2146 C CA . CYS A 1 269 ? 23.021 25.602 11.176 1.00 83.06 269 CYS A CA 1
ATOM 2147 C C . CYS A 1 269 ? 21.766 25.788 12.040 1.00 83.06 269 CYS A C 1
ATOM 2149 O O . CYS A 1 269 ? 20.716 25.222 11.744 1.00 83.06 269 CYS A O 1
ATOM 2151 N N . ILE A 1 270 ? 21.896 26.559 13.119 1.00 86.50 270 ILE A N 1
ATOM 2152 C CA . ILE A 1 270 ? 20.774 26.926 13.991 1.00 86.50 270 ILE A CA 1
ATOM 2153 C C . ILE A 1 270 ? 20.540 28.420 13.823 1.00 86.50 270 ILE A C 1
ATOM 2155 O O . ILE A 1 270 ? 21.470 29.211 13.996 1.00 86.50 270 ILE A O 1
ATOM 2159 N N . PHE A 1 271 ? 19.307 28.791 13.514 1.00 89.06 271 PHE A N 1
ATOM 2160 C CA . PHE A 1 271 ? 18.880 30.162 13.291 1.00 89.06 271 PHE A CA 1
ATOM 2161 C C . PHE A 1 271 ? 18.092 30.607 14.517 1.00 89.06 271 PHE A C 1
ATOM 2163 O O . PHE A 1 271 ? 17.187 29.910 14.966 1.00 89.06 271 PHE A O 1
ATOM 2170 N N . LYS A 1 272 ? 18.483 31.733 15.106 1.00 91.00 272 LYS A N 1
ATOM 2171 C CA . LYS A 1 272 ? 17.717 32.420 16.138 1.00 91.00 272 LYS A CA 1
ATOM 2172 C C . LYS A 1 272 ? 16.843 33.439 15.413 1.00 91.00 272 LYS A C 1
ATOM 2174 O O . LYS A 1 272 ? 17.381 34.311 14.732 1.00 91.00 272 LYS A O 1
ATOM 2179 N N . ILE A 1 273 ? 15.534 33.300 15.542 1.00 90.62 273 ILE A N 1
ATOM 2180 C CA . ILE A 1 273 ? 14.535 34.197 14.962 1.00 90.62 273 ILE A CA 1
ATOM 2181 C C . ILE A 1 273 ? 13.798 34.950 16.070 1.00 90.62 273 ILE A C 1
ATOM 2183 O O . ILE A 1 273 ? 13.802 34.497 17.217 1.00 90.62 273 ILE A O 1
ATOM 2187 N N . ARG A 1 274 ? 13.167 36.069 15.720 1.00 90.56 274 ARG A N 1
ATOM 2188 C CA . ARG A 1 274 ? 12.161 36.758 16.531 1.00 90.56 274 ARG A CA 1
ATOM 2189 C C . ARG A 1 274 ? 10.892 36.918 15.703 1.00 90.56 274 ARG A C 1
ATOM 2191 O O . ARG A 1 274 ? 10.985 37.436 14.595 1.00 90.56 274 ARG A O 1
ATOM 2198 N N . TYR A 1 275 ? 9.753 36.457 16.206 1.00 87.19 275 TYR A N 1
ATOM 2199 C CA . TYR A 1 275 ? 8.466 36.606 15.522 1.00 87.19 275 TYR A CA 1
ATOM 2200 C C . TYR A 1 275 ? 7.953 38.045 15.586 1.00 87.19 275 TYR A C 1
ATOM 2202 O O . TYR A 1 275 ? 8.111 38.718 16.600 1.00 87.19 275 TYR A O 1
ATOM 2210 N N . ASN A 1 276 ? 7.294 38.500 14.520 1.00 85.31 276 ASN A N 1
ATOM 2211 C CA . ASN A 1 276 ? 6.842 39.890 14.407 1.00 85.31 276 ASN A CA 1
ATOM 2212 C C . ASN A 1 276 ? 5.545 40.186 15.187 1.00 85.31 276 ASN A C 1
ATOM 2214 O O . ASN A 1 276 ? 5.180 41.351 15.307 1.00 85.31 276 ASN A O 1
ATOM 2218 N N . HIS A 1 277 ? 4.828 39.160 15.663 1.00 80.75 277 HIS A N 1
ATOM 2219 C CA . HIS A 1 277 ? 3.512 39.314 16.300 1.00 80.75 277 HIS A CA 1
ATOM 2220 C C . HIS A 1 277 ? 3.552 39.277 17.840 1.00 80.75 277 HIS A C 1
ATOM 2222 O O . HIS A 1 277 ? 2.697 39.884 18.478 1.00 80.75 277 HIS A O 1
ATOM 2228 N N . ASP A 1 278 ? 4.520 38.569 18.435 1.00 83.50 278 ASP A N 1
ATOM 2229 C CA . ASP A 1 278 ? 4.659 38.375 19.889 1.00 83.50 278 ASP A CA 1
ATOM 2230 C C . ASP A 1 278 ? 6.078 38.685 20.422 1.00 83.50 278 ASP A C 1
ATOM 2232 O O . ASP A 1 278 ? 6.357 38.448 21.597 1.00 83.50 278 ASP A O 1
ATOM 2236 N N . ASP A 1 279 ? 6.983 39.188 19.566 1.00 84.94 279 ASP A N 1
ATOM 2237 C CA . ASP A 1 279 ? 8.417 39.404 19.839 1.00 84.94 279 ASP A CA 1
ATOM 2238 C C . ASP A 1 279 ? 9.157 38.160 20.400 1.00 84.94 279 ASP A C 1
ATOM 2240 O O . ASP A 1 279 ? 10.282 38.254 20.910 1.00 84.94 279 ASP A O 1
ATOM 2244 N N . MET A 1 280 ? 8.576 36.957 20.281 1.00 84.69 280 MET A N 1
ATOM 2245 C CA . MET A 1 280 ? 9.124 35.741 20.876 1.00 84.69 280 MET A CA 1
ATOM 2246 C C . MET A 1 280 ? 10.380 35.279 20.130 1.00 84.69 280 MET A C 1
ATOM 2248 O O . MET A 1 280 ? 10.376 35.050 18.917 1.00 84.69 280 MET A O 1
ATOM 2252 N N . GLU A 1 281 ? 11.472 35.081 20.872 1.00 90.25 281 GLU A N 1
ATOM 2253 C CA . GLU A 1 281 ? 12.743 34.620 20.315 1.00 90.25 281 GLU A CA 1
ATOM 2254 C C . GLU A 1 281 ? 12.887 33.091 20.366 1.00 90.25 281 GLU A C 1
ATOM 2256 O O . GLU A 1 281 ? 12.960 32.491 21.440 1.00 90.25 281 GLU A O 1
ATOM 2261 N N . VAL A 1 282 ? 13.020 32.446 19.203 1.00 85.44 282 VAL A N 1
ATOM 2262 C CA . VAL A 1 282 ? 13.088 30.977 19.078 1.00 85.44 282 VAL A CA 1
ATOM 2263 C C . VAL A 1 282 ? 14.332 30.547 18.296 1.00 85.44 282 VAL A C 1
ATOM 2265 O O . VAL A 1 282 ? 14.866 31.285 17.470 1.00 85.44 282 VAL A O 1
ATOM 2268 N N . ARG A 1 283 ? 14.843 29.340 18.575 1.00 88.38 283 ARG A N 1
ATOM 2269 C CA . ARG A 1 283 ? 15.941 28.713 17.821 1.00 88.38 283 ARG A CA 1
ATOM 2270 C C . ARG A 1 283 ? 15.399 27.590 16.943 1.00 88.38 283 ARG A C 1
ATOM 2272 O O . ARG A 1 283 ? 14.976 26.568 17.471 1.00 88.38 283 ARG A O 1
ATOM 2279 N N . ILE A 1 284 ? 15.488 27.756 15.628 1.00 81.19 284 ILE A N 1
ATOM 2280 C CA . ILE A 1 284 ? 14.981 26.810 14.628 1.00 81.19 284 ILE A CA 1
ATOM 2281 C C . ILE A 1 284 ? 16.095 26.279 13.712 1.00 81.19 284 ILE A C 1
ATOM 2283 O O . ILE A 1 284 ? 17.224 26.784 13.691 1.00 81.19 284 ILE A O 1
ATOM 2287 N N . SER A 1 285 ? 15.784 25.215 12.970 1.00 82.06 285 SER A N 1
ATOM 2288 C CA . SER A 1 285 ? 16.630 24.691 11.890 1.00 82.06 285 SER A CA 1
ATOM 2289 C C . SER A 1 285 ? 16.184 25.252 10.537 1.00 82.06 285 SER A C 1
ATOM 2291 O O . SER A 1 285 ? 15.065 25.746 10.422 1.00 82.06 285 SER A O 1
ATOM 2293 N N . ILE A 1 286 ? 17.021 25.140 9.499 1.00 76.38 286 ILE A N 1
ATOM 2294 C CA . ILE A 1 286 ? 16.664 25.637 8.158 1.00 76.38 286 ILE A CA 1
ATOM 2295 C C . ILE A 1 286 ? 15.408 24.988 7.562 1.00 76.38 286 ILE A C 1
ATOM 2297 O O . ILE A 1 286 ? 14.713 25.633 6.793 1.00 76.38 286 ILE A O 1
ATOM 2301 N N . ALA A 1 287 ? 15.060 23.762 7.960 1.00 65.06 287 ALA A N 1
ATOM 2302 C CA . ALA A 1 287 ? 13.857 23.089 7.465 1.00 65.06 287 ALA A CA 1
ATOM 2303 C C . ALA A 1 287 ? 12.536 23.786 7.864 1.00 65.06 287 ALA A C 1
ATOM 2305 O O . ALA A 1 287 ? 11.479 23.386 7.389 1.00 65.06 287 ALA A O 1
ATOM 2306 N N . LEU A 1 288 ? 12.595 24.801 8.738 1.00 65.81 288 LEU A N 1
ATOM 2307 C CA . LEU A 1 288 ? 11.464 25.625 9.176 1.00 65.81 288 LEU A CA 1
ATOM 2308 C C . LEU A 1 288 ? 11.574 27.089 8.698 1.00 65.81 288 LEU A C 1
ATOM 2310 O O . LEU A 1 288 ? 10.816 27.935 9.167 1.00 65.81 288 LEU A O 1
ATOM 2314 N N . LEU A 1 289 ? 12.528 27.392 7.806 1.00 67.44 289 LEU A N 1
ATOM 2315 C CA . LEU A 1 289 ? 12.737 28.717 7.222 1.00 67.44 289 LEU A CA 1
ATOM 2316 C C . LEU A 1 289 ? 12.225 28.780 5.782 1.00 67.44 289 LEU A C 1
ATOM 2318 O O . LEU A 1 289 ? 12.661 28.023 4.912 1.00 67.44 289 LEU A O 1
ATOM 2322 N N . PHE A 1 290 ? 11.386 29.774 5.527 1.00 71.12 290 PHE A N 1
ATOM 2323 C CA . PHE A 1 290 ? 10.953 30.187 4.203 1.00 71.12 290 PHE A CA 1
ATOM 2324 C C . PHE A 1 290 ? 11.470 31.624 4.021 1.00 71.12 290 PHE A C 1
ATOM 2326 O O . PHE A 1 290 ? 11.288 32.445 4.926 1.00 71.12 290 PHE A O 1
ATOM 2333 N N . PRO A 1 291 ? 12.168 31.960 2.922 1.00 59.97 291 PRO A N 1
ATOM 2334 C CA . PRO A 1 291 ? 12.622 33.322 2.703 1.00 59.97 291 PRO A CA 1
ATOM 2335 C C . PRO A 1 291 ? 11.376 34.185 2.509 1.00 59.97 291 PRO A C 1
ATOM 2337 O O . PRO A 1 291 ? 10.487 33.817 1.742 1.00 59.97 291 PRO A O 1
ATOM 2340 N N . GLY A 1 292 ? 11.279 35.305 3.225 1.00 52.34 292 GLY A N 1
ATOM 2341 C CA . GLY A 1 292 ? 10.111 36.167 3.125 1.00 52.34 292 GLY A CA 1
ATOM 2342 C C . GLY A 1 292 ? 9.992 36.703 1.704 1.00 52.34 292 GLY A C 1
ATOM 2343 O O . GLY A 1 292 ? 10.786 37.558 1.299 1.00 52.34 292 GLY A O 1
ATOM 2344 N N . SER A 1 293 ? 8.997 36.222 0.952 1.00 48.56 293 SER A N 1
ATOM 2345 C CA . SER A 1 293 ? 8.557 36.866 -0.282 1.00 48.56 293 SER A CA 1
ATOM 2346 C C . SER A 1 293 ? 8.341 38.345 0.033 1.00 48.56 293 SER A C 1
ATOM 2348 O O . SER A 1 293 ? 7.462 38.681 0.832 1.00 48.56 293 SER A O 1
ATOM 2350 N N . LYS A 1 294 ? 9.152 39.243 -0.552 1.00 41.97 294 LYS A N 1
ATOM 2351 C CA . LYS A 1 294 ? 8.900 40.689 -0.431 1.00 41.97 294 LYS A CA 1
ATOM 2352 C C . LYS A 1 294 ? 7.447 40.944 -0.831 1.00 41.97 294 LYS A C 1
ATOM 2354 O O . LYS A 1 294 ? 6.947 40.276 -1.738 1.00 41.97 294 LYS A O 1
ATOM 2359 N N . LEU A 1 295 ? 6.805 41.923 -0.191 1.00 42.50 295 LEU A N 1
ATOM 2360 C CA . LEU A 1 295 ? 5.479 42.425 -0.567 1.00 42.50 295 LEU A CA 1
ATOM 2361 C C . LEU A 1 295 ? 5.546 43.061 -1.965 1.00 42.50 295 LEU A C 1
ATOM 2363 O O . LEU A 1 295 ? 5.622 44.276 -2.139 1.00 42.50 295 LEU A O 1
ATOM 2367 N N . TYR A 1 296 ? 5.597 42.206 -2.981 1.00 37.34 296 TYR A N 1
ATOM 2368 C CA . TYR A 1 296 ? 5.561 42.581 -4.374 1.00 37.34 296 TYR A CA 1
ATOM 2369 C C . TYR A 1 296 ? 4.105 42.827 -4.738 1.00 37.34 296 TYR A C 1
ATOM 2371 O O . TYR A 1 296 ? 3.366 41.896 -5.060 1.00 37.34 296 TYR A O 1
ATOM 2379 N N . TRP A 1 297 ? 3.732 44.105 -4.796 1.00 37.06 297 TRP A N 1
ATOM 2380 C CA . TRP A 1 297 ? 2.702 44.528 -5.735 1.00 37.06 297 TRP A CA 1
ATOM 2381 C C . TRP A 1 297 ? 3.199 44.160 -7.135 1.00 37.06 297 TRP A C 1
ATOM 2383 O O . TRP A 1 297 ? 3.947 44.907 -7.769 1.00 37.06 297 TRP A O 1
ATOM 2393 N N . THR A 1 298 ? 2.875 42.950 -7.595 1.00 40.75 298 THR A N 1
ATOM 2394 C CA . THR A 1 298 ? 3.184 42.578 -8.970 1.00 40.75 298 THR A CA 1
ATOM 2395 C C . THR A 1 298 ? 2.302 43.456 -9.858 1.00 40.75 298 THR A C 1
ATOM 2397 O O . THR A 1 298 ? 1.084 43.487 -9.656 1.00 40.75 298 THR A O 1
ATOM 2400 N N . PRO A 1 299 ? 2.847 44.132 -10.883 1.00 43.66 299 PRO A N 1
ATOM 2401 C CA . PRO A 1 299 ? 2.043 44.940 -11.804 1.00 43.66 299 PRO A CA 1
ATOM 2402 C C . PRO A 1 299 ? 1.098 44.093 -12.686 1.00 43.66 299 PRO A C 1
ATOM 2404 O O . PRO A 1 299 ? 0.591 44.581 -13.689 1.00 43.66 299 PRO A O 1
ATOM 2407 N N . ARG A 1 300 ? 0.885 42.809 -12.350 1.00 49.22 300 ARG A N 1
ATOM 2408 C CA . ARG A 1 300 ? 0.078 41.833 -13.094 1.00 49.22 300 ARG A CA 1
ATOM 2409 C C . ARG A 1 300 ? -1.033 41.179 -12.266 1.00 49.22 300 ARG A C 1
ATOM 2411 O O . ARG A 1 300 ? -1.984 40.694 -12.867 1.00 49.22 300 ARG A O 1
ATOM 2418 N N . LEU A 1 301 ? -1.002 41.238 -10.928 1.00 59.84 301 LEU A N 1
ATOM 2419 C CA . LEU A 1 301 ? -2.126 40.783 -10.093 1.00 59.84 301 LEU A CA 1
ATOM 2420 C C . LEU A 1 301 ? -3.461 41.496 -10.422 1.00 59.84 301 LEU A C 1
ATOM 2422 O O . LEU A 1 301 ? -4.480 40.809 -10.476 1.00 59.84 301 LEU A O 1
ATOM 2426 N N . PRO A 1 302 ? -3.498 42.803 -10.772 1.00 56.97 302 PRO A N 1
ATOM 2427 C CA . PRO A 1 302 ? -4.725 43.439 -11.260 1.00 56.97 302 PRO A CA 1
ATOM 2428 C C . PRO A 1 302 ? -5.354 42.760 -12.492 1.00 56.97 302 PRO A C 1
ATOM 2430 O O . PRO A 1 302 ? -6.574 42.763 -12.607 1.00 56.97 302 PRO A O 1
ATOM 2433 N N . HIS A 1 303 ? -4.561 42.133 -13.374 1.00 58.03 303 HIS A N 1
ATOM 2434 C CA . HIS A 1 303 ? -5.068 41.401 -14.548 1.00 58.03 303 HIS A CA 1
ATOM 2435 C C . HIS A 1 303 ? -5.665 40.024 -14.210 1.00 58.03 303 HIS A C 1
ATOM 2437 O O . HIS A 1 303 ? -6.460 39.486 -14.977 1.00 58.03 303 HIS A O 1
ATOM 2443 N N . LEU A 1 304 ? -5.300 39.449 -13.062 1.00 59.06 304 LEU A N 1
ATOM 2444 C CA . LEU A 1 304 ? -5.932 38.237 -12.532 1.00 59.06 304 LEU A CA 1
ATOM 2445 C C . LEU A 1 304 ? -7.316 38.574 -11.956 1.00 59.06 304 LEU A C 1
ATOM 2447 O O . LEU A 1 304 ? -8.287 37.856 -12.180 1.00 59.06 304 LEU A O 1
ATOM 2451 N N . LEU A 1 305 ? -7.417 39.728 -11.291 1.00 61.78 305 LEU A N 1
ATOM 2452 C CA . LEU A 1 305 ? -8.650 40.210 -10.670 1.00 61.78 305 LEU A CA 1
ATOM 2453 C C . LEU A 1 305 ? -9.669 40.756 -11.684 1.00 61.78 305 LEU A C 1
ATOM 2455 O O . LEU A 1 305 ? -10.863 40.693 -11.412 1.00 61.78 305 LEU A O 1
ATOM 2459 N N . THR A 1 306 ? -9.255 41.197 -12.881 1.00 57.81 306 THR A N 1
ATOM 2460 C CA . THR A 1 306 ? -10.196 41.598 -13.953 1.00 57.81 306 THR A CA 1
ATOM 2461 C C . THR A 1 306 ? -11.085 40.467 -14.479 1.00 57.81 306 THR A C 1
ATOM 2463 O O . THR A 1 306 ? -12.092 40.758 -15.118 1.00 57.81 306 THR A O 1
ATOM 2466 N N . ASN A 1 307 ? -10.748 39.201 -14.205 1.00 56.38 307 ASN A N 1
ATOM 2467 C CA . ASN A 1 307 ? -11.581 38.045 -14.558 1.00 56.38 307 ASN A CA 1
ATOM 2468 C C . ASN A 1 307 ? -12.581 37.657 -13.451 1.00 56.38 307 ASN A C 1
ATOM 2470 O O . ASN A 1 307 ? -13.430 36.797 -13.673 1.00 56.38 307 ASN A O 1
ATOM 2474 N N . LEU A 1 308 ? -12.487 38.267 -12.265 1.00 66.38 308 LEU A N 1
ATOM 2475 C CA . LEU A 1 308 ? -13.402 38.023 -11.152 1.00 66.38 308 LEU A CA 1
ATOM 2476 C C . LEU A 1 308 ? -14.586 38.997 -11.191 1.00 66.38 308 LEU A C 1
ATOM 2478 O O . LEU A 1 308 ? -14.444 40.133 -11.652 1.00 66.38 308 LEU A O 1
ATOM 2482 N N . PRO A 1 309 ? -15.760 38.611 -10.662 1.00 65.88 309 PRO A N 1
ATOM 2483 C CA . PRO A 1 309 ? -16.873 39.536 -10.528 1.00 65.88 309 PRO A CA 1
ATOM 2484 C C . PRO A 1 309 ? -16.506 40.671 -9.562 1.00 65.88 309 PRO A C 1
ATOM 2486 O O . PRO A 1 309 ? -16.204 40.446 -8.389 1.00 65.88 309 PRO A O 1
ATOM 2489 N N . ALA A 1 310 ? -16.570 41.914 -10.042 1.00 63.12 310 ALA A N 1
ATOM 2490 C CA . ALA A 1 310 ? -16.465 43.087 -9.181 1.00 63.12 310 ALA A CA 1
ATOM 2491 C C . ALA A 1 310 ? -17.667 43.133 -8.223 1.00 63.12 310 ALA A C 1
ATOM 2493 O O . ALA A 1 310 ? -18.821 43.121 -8.670 1.00 63.12 310 ALA A O 1
ATOM 2494 N N . TYR A 1 311 ? -17.414 43.218 -6.916 1.00 60.41 311 TYR A N 1
ATOM 2495 C CA . TYR A 1 311 ? -18.466 43.255 -5.903 1.00 60.41 311 TYR A CA 1
ATOM 2496 C C . TYR A 1 311 ? -19.219 44.593 -5.967 1.00 60.41 311 TYR A C 1
ATOM 2498 O O . TYR A 1 311 ? -18.786 45.617 -5.433 1.00 60.41 311 TYR A O 1
ATOM 2506 N N . LYS A 1 312 ? -20.358 44.600 -6.666 1.00 49.59 312 LYS A N 1
ATOM 2507 C CA . LYS A 1 312 ? -21.228 45.775 -6.778 1.00 49.59 312 LYS A CA 1
ATOM 2508 C C . LYS A 1 312 ? -22.051 45.923 -5.502 1.00 49.59 312 LYS A C 1
ATOM 2510 O O . LYS A 1 312 ? -23.046 45.223 -5.330 1.00 49.59 312 LYS A O 1
ATOM 2515 N N . ASN A 1 313 ? -21.676 46.886 -4.660 1.00 41.75 313 ASN A N 1
ATOM 2516 C CA . ASN A 1 313 ? -22.489 47.344 -3.532 1.00 41.75 313 ASN A CA 1
ATOM 2517 C C . ASN A 1 313 ? -23.854 47.854 -4.040 1.00 41.75 313 ASN A C 1
ATOM 2519 O O . ASN A 1 313 ? -24.003 49.019 -4.410 1.00 41.75 313 ASN A O 1
ATOM 2523 N N . ARG A 1 314 ? -24.869 46.983 -4.062 1.00 37.78 314 ARG A N 1
ATOM 2524 C CA . ARG A 1 314 ? -26.267 47.420 -4.034 1.00 37.78 314 ARG A CA 1
ATOM 2525 C C . ARG A 1 314 ? -26.592 47.795 -2.591 1.00 37.78 314 ARG A C 1
ATOM 2527 O O . ARG A 1 314 ? -26.294 47.026 -1.685 1.00 37.78 314 ARG A O 1
ATOM 2534 N N . ASN A 1 315 ? -27.210 48.962 -2.421 1.00 39.84 315 ASN A N 1
ATOM 2535 C CA . ASN A 1 315 ? -27.559 49.602 -1.147 1.00 39.84 315 ASN A CA 1
ATOM 2536 C C . ASN A 1 315 ? -26.398 50.316 -0.434 1.00 39.84 315 ASN A C 1
ATOM 2538 O O . ASN A 1 315 ? -26.055 50.009 0.702 1.00 39.84 315 ASN A O 1
ATOM 2542 N N . PHE A 1 316 ? -25.885 51.372 -1.070 1.00 32.03 316 PHE A N 1
ATOM 2543 C CA . PHE A 1 316 ? -25.443 52.556 -0.330 1.00 32.03 316 PHE A CA 1
ATOM 2544 C C . PHE A 1 316 ? -25.929 53.831 -1.029 1.00 32.03 316 PHE A C 1
ATOM 2546 O O . PHE A 1 316 ? -25.193 54.449 -1.789 1.00 32.03 316 PHE A O 1
ATOM 2553 N N . LEU A 1 317 ? -27.199 54.184 -0.794 1.00 28.55 317 LEU A N 1
ATOM 2554 C CA . LEU A 1 317 ? -27.708 55.562 -0.726 1.00 28.55 317 LEU A CA 1
ATOM 2555 C C . LEU A 1 317 ? -29.174 55.560 -0.244 1.00 28.55 317 LEU A C 1
ATOM 2557 O O . LEU A 1 317 ? -29.995 54.810 -0.756 1.00 28.55 317 LEU A O 1
ATOM 2561 N N . GLN A 1 318 ? -29.464 56.446 0.715 1.00 26.86 318 GLN A N 1
ATOM 2562 C CA . GLN A 1 318 ? -30.790 56.856 1.215 1.00 26.86 318 GLN A CA 1
ATOM 2563 C C . GLN A 1 318 ? -31.678 55.832 1.959 1.00 26.86 318 GLN A C 1
ATOM 2565 O O . GLN A 1 318 ? -32.645 55.303 1.424 1.00 26.86 318 GLN A O 1
ATOM 2570 N N . SER A 1 319 ? -31.508 55.795 3.285 1.00 26.73 319 SER A N 1
ATOM 2571 C CA . SER A 1 319 ? -32.610 56.184 4.185 1.00 26.73 319 SER A CA 1
ATOM 2572 C C . SER A 1 319 ? -32.069 56.778 5.493 1.00 26.73 319 SER A C 1
ATOM 2574 O O . SER A 1 319 ? -31.200 56.181 6.121 1.00 26.73 319 SER A O 1
ATOM 2576 N N . ASN A 1 320 ? -32.634 57.916 5.909 1.00 25.80 320 ASN A N 1
ATOM 2577 C CA . ASN A 1 320 ? -32.495 58.568 7.223 1.00 25.80 320 ASN A CA 1
ATOM 2578 C C . ASN A 1 320 ? -31.164 59.273 7.558 1.00 25.80 320 ASN A C 1
ATOM 2580 O O . ASN A 1 320 ? -30.402 58.893 8.445 1.00 25.80 320 ASN A O 1
ATOM 2584 N N . LEU A 1 321 ? -31.004 60.448 6.941 1.00 29.36 321 LEU A N 1
ATOM 2585 C CA . LEU A 1 321 ? -30.470 61.627 7.629 1.00 29.36 321 LEU A CA 1
ATOM 2586 C C . LEU A 1 321 ? -31.292 61.909 8.902 1.00 29.36 321 LEU A C 1
ATOM 2588 O O . LEU A 1 321 ? -32.447 62.294 8.770 1.00 29.36 321 LEU A O 1
ATOM 2592 N N . HIS A 1 322 ? -30.700 61.757 10.093 1.00 27.06 322 HIS A N 1
ATOM 2593 C CA . HIS A 1 322 ? -30.908 62.627 11.270 1.00 27.06 322 HIS A CA 1
ATOM 2594 C C . HIS A 1 322 ? -30.151 62.099 12.508 1.00 27.06 322 HIS A C 1
ATOM 2596 O O . HIS A 1 322 ? -30.691 61.325 13.289 1.00 27.06 322 HIS A O 1
ATOM 2602 N N . HIS A 1 323 ? -28.919 62.560 12.744 1.00 26.41 323 HIS A N 1
ATOM 2603 C CA . HIS A 1 323 ? -28.632 63.562 13.785 1.00 26.41 323 HIS A CA 1
ATOM 2604 C C . HIS A 1 323 ? -27.137 63.923 13.835 1.00 26.41 323 HIS A C 1
ATOM 2606 O O . HIS A 1 323 ? -26.274 63.200 13.348 1.00 26.41 323 HIS A O 1
ATOM 2612 N N . ARG A 1 324 ? -26.856 65.108 14.384 1.00 27.11 324 ARG A N 1
ATOM 2613 C CA . ARG A 1 324 ? -25.509 65.669 14.578 1.00 27.11 324 ARG A CA 1
ATOM 2614 C C . ARG A 1 324 ? -24.747 64.865 15.640 1.00 27.11 324 ARG A C 1
ATOM 2616 O O . ARG A 1 324 ? -25.387 64.398 16.573 1.00 27.11 324 ARG A O 1
ATOM 2623 N N . TYR A 1 325 ? -23.417 64.806 15.558 1.00 23.28 325 TYR A N 1
ATOM 2624 C CA . TYR A 1 325 ? -22.499 65.463 16.510 1.00 23.28 325 TYR A CA 1
ATOM 2625 C C . TYR A 1 325 ? -21.038 65.049 16.261 1.00 23.28 325 TYR A C 1
ATOM 2627 O O . TYR A 1 325 ? -20.714 63.877 16.102 1.00 23.28 325 TYR A O 1
ATOM 2635 N N . SER A 1 326 ? -20.152 66.038 16.325 1.00 19.81 326 SER A N 1
ATOM 2636 C CA . SER A 1 326 ? -18.772 65.902 16.799 1.00 19.81 326 SER A CA 1
ATOM 2637 C C . SER A 1 326 ? -18.620 66.801 18.031 1.00 19.81 326 SER A C 1
ATOM 2639 O O . SER A 1 326 ? -19.394 67.757 18.138 1.00 19.81 326 SER A O 1
ATOM 2641 N N . PRO A 1 327 ? -17.557 66.676 18.835 1.00 36.00 327 PRO A N 1
ATOM 2642 C CA . PRO A 1 327 ? -16.745 65.498 19.148 1.00 36.00 327 PRO A CA 1
ATOM 2643 C C . PRO A 1 327 ? -16.874 65.135 20.647 1.00 36.00 327 PRO A C 1
ATOM 2645 O O . PRO A 1 327 ? -17.449 65.904 21.403 1.00 36.00 327 PRO A O 1
ATOM 2648 N N . GLU A 1 328 ? -16.321 63.996 21.081 1.00 22.84 328 GLU A N 1
ATOM 2649 C CA . GLU A 1 328 ? -15.455 63.869 22.278 1.00 22.84 328 GLU A CA 1
ATOM 2650 C C . GLU A 1 328 ? -15.239 62.407 22.695 1.00 22.84 328 GLU A C 1
ATOM 2652 O O . GLU A 1 328 ? -16.092 61.534 22.535 1.00 22.84 328 GLU A O 1
ATOM 2657 N N . CYS A 1 329 ? -14.062 62.149 23.260 1.00 23.88 329 CYS A N 1
ATOM 2658 C CA . CYS A 1 329 ? -13.743 60.914 23.962 1.00 23.88 329 CYS A CA 1
ATOM 2659 C C . CYS A 1 329 ? -14.564 60.800 25.256 1.00 23.88 329 CYS A C 1
ATOM 2661 O O . CYS A 1 329 ? -14.607 61.771 26.004 1.00 23.88 329 CYS A O 1
ATOM 2663 N N . CYS A 1 330 ? -15.048 59.600 25.615 1.00 22.61 330 CYS A N 1
ATOM 2664 C CA . CYS A 1 330 ? -14.726 58.982 26.917 1.00 22.61 330 CYS A CA 1
ATOM 2665 C C . CYS A 1 330 ? -15.346 57.586 27.144 1.00 22.61 330 CYS A C 1
ATOM 2667 O O . CYS A 1 330 ? -16.556 57.405 27.100 1.00 22.61 330 CYS A O 1
ATOM 2669 N N . VAL A 1 331 ? -14.476 56.640 27.516 1.00 23.08 331 VAL A N 1
ATOM 2670 C CA . VAL A 1 331 ? -14.524 55.835 28.759 1.00 23.08 331 VAL A CA 1
ATOM 2671 C C . VAL A 1 331 ? -15.900 55.378 29.303 1.00 23.08 331 VAL A C 1
ATOM 2673 O O . VAL A 1 331 ? -16.665 56.200 29.812 1.00 23.08 331 VAL A O 1
ATOM 2676 N N . PRO A 1 332 ? -16.138 54.056 29.450 1.00 23.83 332 PRO A N 1
ATOM 2677 C CA . PRO A 1 332 ? -17.148 53.529 30.370 1.00 23.83 332 PRO A CA 1
ATOM 2678 C C . PRO A 1 332 ? -16.717 53.769 31.828 1.00 23.83 332 PRO A C 1
ATOM 2680 O O . PRO A 1 332 ? -15.814 53.110 32.349 1.00 23.83 332 PRO A O 1
ATOM 2683 N N . ARG A 1 333 ? -17.346 54.732 32.511 1.00 23.75 333 ARG A N 1
ATOM 2684 C CA . ARG A 1 333 ? -17.023 55.071 33.907 1.00 23.75 333 ARG A CA 1
ATOM 2685 C C . ARG A 1 333 ? -17.865 54.246 34.887 1.00 23.75 333 ARG A C 1
ATOM 2687 O O . ARG A 1 333 ? -19.089 54.337 34.896 1.00 23.75 333 ARG A O 1
ATOM 2694 N N . TRP A 1 334 ? -17.194 53.484 35.749 1.00 24.05 334 TRP A N 1
ATOM 2695 C CA . TRP A 1 334 ? -17.804 52.723 36.848 1.00 24.05 334 TRP A CA 1
ATOM 2696 C C . TRP A 1 334 ? -18.545 53.618 37.862 1.00 24.05 334 TRP A C 1
ATOM 2698 O O . TRP A 1 334 ? -18.151 54.764 38.099 1.00 24.05 334 TRP A O 1
ATOM 2708 N N . LYS A 1 335 ? -19.535 53.054 38.576 1.00 23.38 335 LYS A N 1
ATOM 2709 C CA . LYS A 1 335 ? -20.100 53.640 39.807 1.00 23.38 335 LYS A CA 1
ATOM 2710 C C . LYS A 1 335 ? -19.910 52.726 41.032 1.00 23.38 335 LYS A C 1
ATOM 2712 O O . LYS A 1 335 ? -20.674 51.799 41.236 1.00 23.38 335 LYS A O 1
ATOM 2717 N N . ARG A 1 336 ? -18.920 53.118 41.850 1.00 24.25 336 ARG A N 1
ATOM 2718 C CA . ARG A 1 336 ? -18.792 53.035 43.330 1.00 24.25 336 ARG A CA 1
ATOM 2719 C C . ARG A 1 336 ? -19.049 51.700 44.062 1.00 24.25 336 ARG A C 1
ATOM 2721 O O . ARG A 1 336 ? -20.170 51.219 44.107 1.00 24.25 336 ARG A O 1
ATOM 2728 N N . GLY A 1 337 ? -18.033 51.251 44.816 1.00 23.33 337 GLY A N 1
ATOM 2729 C CA . GLY A 1 337 ? -18.146 50.147 45.785 1.00 23.33 337 GLY A CA 1
ATOM 2730 C C . GLY A 1 337 ? -16.871 49.812 46.587 1.00 23.33 337 GLY A C 1
ATOM 2731 O O . GLY A 1 337 ? -16.478 48.660 46.610 1.00 23.33 337 GLY A O 1
ATOM 2732 N N . THR A 1 338 ? -16.228 50.811 47.206 1.00 22.34 338 THR A N 1
ATOM 2733 C CA . THR A 1 338 ? -15.424 50.725 48.458 1.00 22.34 338 THR A CA 1
ATOM 2734 C C . THR A 1 338 ? -14.397 49.576 48.691 1.00 22.34 338 THR A C 1
ATOM 2736 O O . THR A 1 338 ? -14.759 48.471 49.069 1.00 22.34 338 THR A O 1
ATOM 2739 N N . THR A 1 339 ? -13.104 49.954 48.690 1.00 22.28 339 THR A N 1
ATOM 2740 C CA . THR A 1 339 ? -11.974 49.424 49.514 1.00 22.28 339 THR A CA 1
ATOM 2741 C C . THR A 1 339 ? -11.384 48.018 49.281 1.00 22.28 339 THR A C 1
ATOM 2743 O O . THR A 1 339 ? -11.934 47.031 49.752 1.00 22.28 339 THR A O 1
ATOM 2746 N N . VAL A 1 340 ? -10.122 47.980 48.808 1.00 22.47 340 VAL A N 1
ATOM 2747 C CA . VAL A 1 340 ? -8.995 47.209 49.408 1.00 22.47 340 VAL A CA 1
ATOM 2748 C C . VAL A 1 340 ? -7.709 48.066 49.325 1.00 22.47 340 VAL A C 1
ATOM 2750 O O . VAL A 1 340 ? -7.603 48.945 48.471 1.00 22.47 340 VAL A O 1
ATOM 2753 N N . VAL A 1 341 ? -6.774 47.868 50.263 1.00 23.84 341 VAL A N 1
ATOM 2754 C CA . VAL A 1 341 ? -5.602 48.722 50.561 1.00 23.84 341 VAL A CA 1
ATOM 2755 C C . VAL A 1 341 ? -4.378 48.456 49.659 1.00 23.84 341 VAL A C 1
ATOM 2757 O O . VAL A 1 341 ? -4.165 47.348 49.176 1.00 23.84 341 VAL A O 1
ATOM 2760 N N . ILE A 1 342 ? -3.555 49.496 49.473 1.00 21.38 342 ILE A N 1
ATOM 2761 C CA . ILE A 1 342 ? -2.275 49.510 48.740 1.00 21.38 342 ILE A CA 1
ATOM 2762 C C . ILE A 1 342 ? -1.130 48.939 49.593 1.00 21.38 342 ILE A C 1
ATOM 2764 O O . ILE A 1 342 ? -0.958 49.360 50.734 1.00 21.38 342 ILE A O 1
ATOM 2768 N N . ALA A 1 343 ? -0.254 48.125 48.992 1.00 22.59 343 ALA A N 1
ATOM 2769 C CA . ALA A 1 343 ? 1.155 48.037 49.392 1.00 22.59 343 ALA A CA 1
ATOM 2770 C C . ALA A 1 343 ? 2.053 47.641 48.201 1.00 22.59 343 ALA A C 1
ATOM 2772 O O . ALA A 1 343 ? 2.125 46.477 47.816 1.00 22.59 343 ALA A O 1
ATOM 2773 N N . HIS A 1 344 ? 2.764 48.620 47.639 1.00 23.19 344 HIS A N 1
ATOM 2774 C CA . HIS A 1 344 ? 3.910 48.425 46.747 1.00 23.19 344 HIS A CA 1
ATOM 2775 C C . HIS A 1 344 ? 5.117 49.110 47.391 1.00 23.19 344 HIS A C 1
ATOM 2777 O O . HIS A 1 344 ? 5.016 50.296 47.700 1.00 23.19 344 HIS A O 1
ATOM 2783 N N . THR A 1 345 ? 6.265 48.431 47.472 1.00 23.86 345 THR A N 1
ATOM 2784 C CA . THR A 1 345 ? 7.570 49.114 47.488 1.00 23.86 345 THR A CA 1
ATOM 2785 C C . THR A 1 345 ? 8.700 48.223 46.962 1.00 23.86 345 THR A C 1
ATOM 2787 O O . THR A 1 345 ? 8.896 47.093 47.393 1.00 23.86 345 THR A O 1
ATOM 2790 N N . ILE A 1 346 ? 9.435 48.795 46.012 1.00 27.83 346 ILE A N 1
ATOM 2791 C CA . ILE A 1 346 ? 10.760 48.441 45.464 1.00 27.83 346 ILE A CA 1
ATOM 2792 C C . ILE A 1 346 ? 11.739 49.402 46.203 1.00 27.83 346 ILE A C 1
ATOM 2794 O O . ILE A 1 346 ? 11.276 50.517 46.481 1.00 27.83 346 ILE A O 1
ATOM 2798 N N . PRO A 1 347 ? 13.005 49.065 46.587 1.00 30.23 347 PRO A N 1
ATOM 2799 C CA . PRO A 1 347 ? 14.099 48.900 45.605 1.00 30.23 347 PRO A CA 1
ATOM 2800 C C . PRO A 1 347 ? 15.344 48.034 45.970 1.00 30.23 347 PRO A C 1
ATOM 2802 O O . PRO A 1 347 ? 15.548 47.617 47.106 1.00 30.23 347 PRO A O 1
ATOM 2805 N N . GLU A 1 348 ? 16.208 47.809 44.967 1.00 27.98 348 GLU A N 1
ATOM 2806 C CA . GLU A 1 348 ? 17.647 47.467 45.111 1.00 27.98 348 GLU A CA 1
ATOM 2807 C C . GLU A 1 348 ? 18.515 48.757 45.257 1.00 27.98 348 GLU A C 1
ATOM 2809 O O . GLU A 1 348 ? 17.926 49.842 45.258 1.00 27.98 348 GLU A O 1
ATOM 2814 N N . PRO A 1 349 ? 19.877 48.751 45.215 1.00 55.62 349 PRO A N 1
ATOM 2815 C CA . PRO A 1 349 ? 20.909 47.729 45.523 1.00 55.62 349 PRO A CA 1
ATOM 2816 C C . PRO A 1 349 ? 22.002 48.248 46.517 1.00 55.62 349 PRO A C 1
ATOM 2818 O O . PRO A 1 349 ? 21.933 49.389 46.954 1.00 55.62 349 PRO A O 1
ATOM 2821 N N . GLU A 1 350 ? 23.038 47.436 46.828 1.00 26.36 350 GLU A N 1
ATOM 2822 C CA . GLU A 1 350 ? 24.498 47.789 46.801 1.00 26.36 350 GLU A CA 1
ATOM 2823 C C . GLU A 1 350 ? 25.443 47.084 47.830 1.00 26.36 350 GLU A C 1
ATOM 2825 O O . GLU A 1 350 ? 25.221 47.057 49.032 1.00 26.36 350 GLU A O 1
ATOM 2830 N N . GLN A 1 351 ? 26.562 46.572 47.283 1.00 25.95 351 GLN A N 1
ATOM 2831 C CA . GLN A 1 351 ? 27.969 46.498 47.765 1.00 25.95 351 GLN A CA 1
ATOM 2832 C C . GLN A 1 351 ? 28.441 45.928 49.144 1.00 25.95 351 GLN A C 1
ATOM 2834 O O . GLN A 1 351 ? 28.169 46.454 50.210 1.00 25.95 351 GLN A O 1
ATOM 2839 N N . ARG A 1 352 ? 29.352 44.927 49.033 1.00 24.52 352 ARG A N 1
ATOM 2840 C CA . ARG A 1 352 ? 30.680 44.682 49.702 1.00 24.52 352 ARG A CA 1
ATOM 2841 C C . ARG A 1 352 ? 30.918 45.190 51.156 1.00 24.52 352 ARG A C 1
ATOM 2843 O O . ARG A 1 352 ? 30.714 46.353 51.449 1.00 24.52 352 ARG A O 1
ATOM 2850 N N . ILE A 1 353 ? 31.570 44.424 52.054 1.00 25.84 353 ILE A N 1
ATOM 2851 C CA . ILE A 1 353 ? 33.046 44.198 52.111 1.00 25.84 353 ILE A CA 1
ATOM 2852 C C . ILE A 1 353 ? 33.439 42.984 53.021 1.00 25.84 353 ILE A C 1
ATOM 2854 O O . ILE A 1 353 ? 32.793 42.720 54.023 1.00 25.84 353 ILE A O 1
ATOM 2858 N N . ARG A 1 354 ? 34.531 42.285 52.629 1.00 25.03 354 ARG A N 1
ATOM 2859 C CA . ARG A 1 354 ? 35.589 41.492 53.357 1.00 25.03 354 ARG A CA 1
ATOM 2860 C C . ARG A 1 354 ? 35.515 41.367 54.908 1.00 25.03 354 ARG A C 1
ATOM 2862 O O . ARG A 1 354 ? 35.150 42.326 55.559 1.00 25.03 354 ARG A O 1
ATOM 2869 N N . SER A 1 355 ? 36.023 40.340 55.621 1.00 25.48 355 SER A N 1
ATOM 2870 C CA . SER A 1 355 ? 36.867 39.125 55.385 1.00 25.48 355 SER A CA 1
ATOM 2871 C C . SER A 1 355 ? 36.709 38.166 56.614 1.00 25.48 355 SER A C 1
ATOM 2873 O O . SER A 1 355 ? 36.011 38.542 57.542 1.00 25.48 355 SER A O 1
ATOM 2875 N N . SER A 1 356 ? 37.270 36.951 56.769 1.00 26.06 356 SER A N 1
ATOM 2876 C CA . SER A 1 356 ? 38.580 36.390 56.373 1.00 26.06 356 SER A CA 1
ATOM 2877 C C . SER A 1 356 ? 38.670 34.848 56.580 1.00 26.06 356 SER A C 1
ATOM 2879 O O . SER A 1 356 ? 37.735 34.235 57.075 1.00 26.06 356 SER A O 1
ATOM 2881 N N . HIS A 1 357 ? 39.835 34.264 56.246 1.00 28.09 357 HIS A N 1
ATOM 2882 C CA . HIS A 1 357 ? 40.331 32.899 56.551 1.00 28.09 357 HIS A CA 1
ATOM 2883 C C . HIS A 1 357 ? 39.890 31.684 55.688 1.00 28.09 357 HIS A C 1
ATOM 2885 O O . HIS A 1 357 ? 38.865 31.037 55.873 1.00 28.09 357 HIS A O 1
ATOM 2891 N N . LYS A 1 358 ? 40.806 31.338 54.768 1.00 25.03 358 LYS A N 1
ATOM 2892 C CA . LYS A 1 358 ? 41.082 30.021 54.139 1.00 25.03 358 LYS A CA 1
ATOM 2893 C C . LYS A 1 358 ? 42.182 29.289 54.973 1.00 25.03 358 LYS A C 1
ATOM 2895 O O . LYS A 1 358 ? 42.701 29.961 55.865 1.00 25.03 358 LYS A O 1
ATOM 2900 N N . PRO A 1 359 ? 42.623 28.023 54.702 1.00 38.06 359 PRO A N 1
ATOM 2901 C CA . PRO A 1 359 ? 42.531 27.259 53.435 1.00 38.06 359 PRO A CA 1
ATOM 2902 C C . PRO A 1 359 ? 42.178 25.738 53.494 1.00 38.06 359 PRO A C 1
ATOM 2904 O O . PRO A 1 359 ? 42.254 25.118 54.540 1.00 38.06 359 PRO A O 1
ATOM 2907 N N . ALA A 1 360 ? 41.823 25.193 52.308 1.00 25.36 360 ALA A N 1
ATOM 2908 C CA . ALA A 1 360 ? 42.085 23.871 51.653 1.00 25.36 360 ALA A CA 1
ATOM 2909 C C . ALA A 1 360 ? 42.394 22.569 52.485 1.00 25.36 360 ALA A C 1
ATOM 2911 O O . ALA A 1 360 ? 42.926 22.650 53.578 1.00 25.36 360 ALA A O 1
ATOM 2912 N N . VAL A 1 361 ? 42.162 21.301 52.065 1.00 26.09 361 VAL A N 1
ATOM 2913 C CA . VAL A 1 361 ? 42.272 20.597 50.751 1.00 26.09 361 VAL A CA 1
ATOM 2914 C C . VAL A 1 361 ? 41.441 19.261 50.717 1.00 26.09 361 VAL A C 1
ATOM 2916 O O . VAL A 1 361 ? 41.514 18.483 51.657 1.00 26.09 361 VAL A O 1
ATOM 2919 N N . SER A 1 362 ? 40.724 18.993 49.604 1.00 24.50 362 SER A N 1
ATOM 2920 C CA . SER A 1 362 ? 40.385 17.716 48.878 1.00 24.50 362 SER A CA 1
ATOM 2921 C C . SER A 1 362 ? 39.827 16.375 49.482 1.00 24.50 362 SER A C 1
ATOM 2923 O O . SER A 1 362 ? 40.468 15.748 50.316 1.00 24.50 362 SER A O 1
ATOM 2925 N N . VAL A 1 363 ? 38.813 15.820 48.765 1.00 24.48 363 VAL A N 1
ATOM 2926 C CA . VAL A 1 363 ? 38.728 14.463 48.106 1.00 24.48 363 VAL A CA 1
ATOM 2927 C C . VAL A 1 363 ? 38.072 13.195 48.756 1.00 24.48 363 VAL A C 1
ATOM 2929 O O . VAL A 1 363 ? 38.360 12.804 49.878 1.00 24.48 363 VAL A O 1
ATOM 2932 N N . SER A 1 364 ? 37.249 12.543 47.897 1.00 23.86 364 SER A N 1
ATOM 2933 C CA . SER A 1 364 ? 36.810 11.122 47.718 1.00 23.86 364 SER A CA 1
ATOM 2934 C C . SER A 1 364 ? 35.825 10.351 48.638 1.00 23.86 364 SER A C 1
ATOM 2936 O O . SER A 1 364 ? 36.160 9.957 49.747 1.00 23.86 364 SER A O 1
ATOM 2938 N N . SER A 1 365 ? 34.716 9.948 47.982 1.00 24.31 365 SER A N 1
ATOM 2939 C CA . SER A 1 365 ? 34.123 8.587 47.831 1.00 24.31 365 SER A CA 1
ATOM 2940 C C . SER A 1 365 ? 33.393 7.837 48.966 1.00 24.31 365 SER A C 1
ATOM 2942 O O . SER A 1 365 ? 33.855 7.738 50.095 1.00 24.31 365 SER A O 1
ATOM 2944 N N . ALA A 1 366 ? 32.277 7.211 48.555 1.00 25.44 366 ALA A N 1
ATOM 2945 C CA . ALA A 1 366 ? 31.478 6.184 49.246 1.00 25.44 366 ALA A CA 1
ATOM 2946 C C . ALA A 1 366 ? 32.236 4.828 49.343 1.00 25.44 366 ALA A C 1
ATOM 2948 O O . ALA A 1 366 ? 33.273 4.675 48.704 1.00 25.44 366 ALA A O 1
ATOM 2949 N N . GLU A 1 367 ? 31.836 3.819 50.130 1.00 24.70 367 GLU A N 1
ATOM 2950 C CA . GLU A 1 367 ? 30.561 3.072 50.081 1.00 24.70 367 GLU A CA 1
ATOM 2951 C C . GLU A 1 367 ? 30.284 2.205 51.343 1.00 24.70 367 GLU A C 1
ATOM 2953 O O . GLU A 1 367 ? 31.185 1.941 52.136 1.00 24.70 367 GLU A O 1
ATOM 2958 N N . ARG A 1 368 ? 29.061 1.633 51.365 1.00 22.41 368 ARG A N 1
ATOM 2959 C CA . ARG A 1 368 ? 28.616 0.323 51.913 1.00 22.41 368 ARG A CA 1
ATOM 2960 C C . ARG A 1 368 ? 27.795 0.300 53.206 1.00 22.41 368 ARG A C 1
ATOM 2962 O O . ARG A 1 368 ? 28.244 0.700 54.273 1.00 22.41 368 ARG A O 1
ATOM 2969 N N . ILE A 1 369 ? 26.628 -0.341 53.081 1.00 21.42 369 ILE A N 1
ATOM 2970 C CA . ILE A 1 369 ? 25.907 -1.086 54.126 1.00 21.42 369 ILE A CA 1
ATOM 2971 C C . ILE A 1 369 ? 25.653 -2.520 53.588 1.00 21.42 369 ILE A C 1
ATOM 2973 O O . ILE A 1 369 ? 25.913 -2.800 52.418 1.00 21.42 369 ILE A O 1
ATOM 2977 N N . VAL A 1 370 ? 25.291 -3.431 54.492 1.00 21.59 370 VAL A N 1
ATOM 2978 C CA . VAL A 1 370 ? 25.550 -4.888 54.518 1.00 21.59 370 VAL A CA 1
ATOM 2979 C C . VAL A 1 370 ? 24.280 -5.723 54.204 1.00 21.59 370 VAL A C 1
ATOM 2981 O O . VAL A 1 370 ? 23.217 -5.148 53.992 1.00 21.59 370 VAL A O 1
ATOM 2984 N N . ILE A 1 371 ? 24.409 -7.062 54.314 1.00 23.09 371 ILE A N 1
ATOM 2985 C CA . ILE A 1 371 ? 23.395 -8.133 54.548 1.00 23.09 371 ILE A CA 1
ATOM 2986 C C . ILE A 1 371 ? 23.097 -8.957 53.273 1.00 23.09 371 ILE A C 1
ATOM 2988 O O . ILE A 1 371 ? 22.922 -8.376 52.210 1.00 23.09 371 ILE A O 1
ATOM 2992 N N . GLY A 1 372 ? 23.043 -10.301 53.271 1.00 24.06 372 GLY A N 1
ATOM 2993 C CA . GLY A 1 372 ? 23.233 -11.347 54.304 1.00 24.06 372 GLY A CA 1
ATOM 2994 C C . GLY A 1 372 ? 23.113 -12.756 53.663 1.00 24.06 372 GLY A C 1
ATOM 2995 O O . GLY A 1 372 ? 22.796 -12.832 52.477 1.00 24.06 372 GLY A O 1
ATOM 2996 N N . VAL A 1 373 ? 23.388 -13.856 54.385 1.00 25.44 373 VAL A N 1
ATOM 2997 C CA . VAL A 1 373 ? 23.458 -15.241 53.835 1.00 25.44 373 VAL A CA 1
ATOM 2998 C C . VAL A 1 373 ? 22.829 -16.268 54.790 1.00 25.44 373 VAL A C 1
ATOM 3000 O O . VAL A 1 373 ? 23.098 -16.171 55.978 1.00 25.44 373 VAL A O 1
ATOM 3003 N N . ASP A 1 374 ? 22.087 -17.250 54.251 1.00 25.48 374 ASP A N 1
ATOM 3004 C CA . ASP A 1 374 ? 21.789 -18.602 54.797 1.00 25.48 374 ASP A CA 1
ATOM 3005 C C . ASP A 1 374 ? 21.083 -19.423 53.670 1.00 25.48 374 ASP A C 1
ATOM 3007 O O . ASP A 1 374 ? 20.270 -18.844 52.952 1.00 25.48 374 ASP A O 1
ATOM 3011 N N . SER A 1 375 ? 21.545 -20.599 53.198 1.00 29.25 375 SER A N 1
ATOM 3012 C CA . SER A 1 375 ? 21.509 -21.992 53.737 1.00 29.25 375 SER A CA 1
ATOM 3013 C C . SER A 1 375 ? 20.152 -22.734 53.499 1.00 29.25 375 SER A C 1
ATOM 3015 O O . SER A 1 375 ? 19.106 -22.096 53.517 1.00 29.25 375 SER A O 1
ATOM 3017 N N . ASN A 1 376 ? 20.041 -24.046 53.177 1.00 26.12 376 ASN A N 1
ATOM 3018 C CA . ASN A 1 376 ? 21.053 -25.121 53.023 1.00 26.12 376 ASN A CA 1
ATOM 3019 C C . ASN A 1 376 ? 20.795 -26.159 51.858 1.00 26.12 376 ASN A C 1
ATOM 3021 O O . ASN A 1 376 ? 20.801 -25.759 50.698 1.00 26.12 376 ASN A O 1
ATOM 3025 N N . GLU A 1 377 ? 20.634 -27.475 52.119 1.00 25.20 377 GLU A N 1
ATOM 3026 C CA . GLU A 1 377 ? 20.886 -28.640 51.213 1.00 25.20 377 GLU A CA 1
ATOM 3027 C C . GLU A 1 377 ? 19.692 -29.598 50.923 1.00 25.20 377 GLU A C 1
ATOM 3029 O O . GLU A 1 377 ? 18.731 -29.621 51.690 1.00 25.20 377 GLU A O 1
ATOM 3034 N N . THR A 1 378 ? 19.798 -30.471 49.887 1.00 23.00 378 THR A N 1
ATOM 3035 C CA . THR A 1 378 ? 19.789 -31.981 49.941 1.00 23.00 378 THR A CA 1
ATOM 3036 C C . THR A 1 378 ? 19.815 -32.617 48.516 1.00 23.00 378 THR A C 1
ATOM 3038 O O . THR A 1 378 ? 19.281 -32.032 47.577 1.00 23.00 378 THR A O 1
ATOM 3041 N N . ILE A 1 379 ? 20.419 -33.812 48.334 1.00 22.41 379 ILE A N 1
ATOM 3042 C CA . ILE A 1 379 ? 20.562 -34.580 47.060 1.00 22.41 379 ILE A CA 1
ATOM 3043 C C . ILE A 1 379 ? 20.192 -36.067 47.267 1.00 22.41 379 ILE A C 1
ATOM 3045 O O . ILE A 1 379 ? 20.746 -36.635 48.200 1.00 22.41 379 ILE A O 1
ATOM 3049 N N . ILE A 1 380 ? 19.412 -36.714 46.368 1.00 22.00 380 ILE A N 1
ATOM 3050 C CA . ILE A 1 380 ? 19.501 -38.156 45.962 1.00 22.00 380 ILE A CA 1
ATOM 3051 C C . ILE A 1 380 ? 18.975 -38.309 44.498 1.00 22.00 380 ILE A C 1
ATOM 3053 O O . ILE A 1 380 ? 18.149 -37.506 44.067 1.00 22.00 380 ILE A O 1
ATOM 3057 N N . ALA A 1 381 ? 19.447 -39.306 43.733 1.00 20.50 381 ALA A N 1
ATOM 3058 C CA . ALA A 1 381 ? 19.038 -39.664 42.352 1.00 20.50 381 ALA A CA 1
ATOM 3059 C C . ALA A 1 381 ? 18.732 -41.195 42.255 1.00 20.50 381 ALA A C 1
ATOM 3061 O O . ALA A 1 381 ? 18.706 -41.839 43.298 1.00 20.50 381 ALA A O 1
ATOM 3062 N N . GLU A 1 382 ? 18.477 -41.891 41.136 1.00 21.48 382 GLU A N 1
ATOM 3063 C CA . GLU A 1 382 ? 18.491 -41.650 39.674 1.00 21.48 382 GLU A CA 1
ATOM 3064 C C . GLU A 1 382 ? 17.635 -42.757 38.996 1.00 21.48 382 GLU A C 1
ATOM 3066 O O . GLU A 1 382 ? 17.559 -43.837 39.569 1.00 21.48 382 GLU A O 1
ATOM 3071 N N . GLU A 1 383 ? 17.059 -42.562 37.792 1.00 21.58 383 GLU A N 1
ATOM 3072 C CA . GLU A 1 383 ? 16.867 -43.653 36.798 1.00 21.58 383 GLU A CA 1
ATOM 3073 C C . GLU A 1 383 ? 16.521 -43.140 35.370 1.00 21.58 383 GLU A C 1
ATOM 3075 O O . GLU A 1 383 ? 15.948 -42.067 35.183 1.00 21.58 383 GLU A O 1
ATOM 3080 N N . ASN A 1 384 ? 16.902 -43.924 34.354 1.00 22.77 384 ASN A N 1
ATOM 3081 C CA . ASN A 1 384 ? 16.791 -43.719 32.887 1.00 22.77 384 ASN A CA 1
ATOM 3082 C C . ASN A 1 384 ? 16.131 -45.005 32.285 1.00 22.77 384 ASN A C 1
ATOM 3084 O O . ASN A 1 384 ? 15.999 -45.952 33.061 1.00 22.77 384 ASN A O 1
ATOM 3088 N N . PRO A 1 385 ? 15.782 -45.171 30.973 1.00 36.50 385 PRO A N 1
ATOM 3089 C CA . PRO A 1 385 ? 16.143 -44.372 29.782 1.00 36.50 385 PRO A CA 1
ATOM 3090 C C . PRO A 1 385 ? 15.028 -44.134 28.712 1.00 36.50 385 PRO A C 1
ATOM 3092 O O . PRO A 1 385 ? 13.997 -44.799 28.707 1.00 36.50 385 PRO A O 1
ATOM 3095 N N . THR A 1 386 ? 15.269 -43.258 27.713 1.00 24.81 386 THR A N 1
ATOM 3096 C CA . THR A 1 386 ? 15.373 -43.598 26.251 1.00 24.81 386 THR A CA 1
ATOM 3097 C C . THR A 1 386 ? 15.290 -42.397 25.267 1.00 24.81 386 THR A C 1
ATOM 3099 O O . THR A 1 386 ? 14.523 -41.460 25.450 1.00 24.81 386 THR A O 1
ATOM 3102 N N . HIS A 1 387 ? 16.078 -42.501 24.181 1.00 25.86 387 HIS A N 1
ATOM 3103 C CA . HIS A 1 387 ? 16.093 -41.764 22.891 1.00 25.86 387 HIS A CA 1
ATOM 3104 C C . HIS A 1 387 ? 16.397 -40.240 22.781 1.00 25.86 387 HIS A C 1
ATOM 3106 O O . HIS A 1 387 ? 15.525 -39.379 22.765 1.00 25.86 387 HIS A O 1
ATOM 3112 N N . GLU A 1 388 ? 17.687 -39.980 22.509 1.00 26.47 388 GLU A N 1
ATOM 3113 C CA . GLU A 1 388 ? 18.246 -39.167 21.395 1.00 26.47 388 GLU A CA 1
ATOM 3114 C C . GLU A 1 388 ? 17.820 -37.688 21.223 1.00 26.47 388 GLU A C 1
ATOM 3116 O O . GLU A 1 388 ? 16.783 -37.342 20.669 1.00 26.47 388 GLU A O 1
ATOM 3121 N N . GLN A 1 389 ? 18.618 -36.735 21.723 1.00 25.75 389 GLN A N 1
ATOM 3122 C CA . GLN A 1 389 ? 19.834 -36.155 21.098 1.00 25.75 389 GLN A CA 1
ATOM 3123 C C . GLN A 1 389 ? 19.614 -35.219 19.885 1.00 25.75 389 GLN A C 1
ATOM 3125 O O . GLN A 1 389 ? 19.623 -35.638 18.731 1.00 25.75 389 GLN A O 1
ATOM 3130 N N . ASN A 1 390 ? 19.644 -33.899 20.130 1.00 25.78 390 ASN A N 1
ATOM 3131 C CA . ASN A 1 390 ? 20.885 -33.115 19.953 1.00 25.78 390 ASN A CA 1
ATOM 3132 C C . ASN A 1 390 ? 20.689 -31.610 20.246 1.00 25.78 390 ASN A C 1
ATOM 3134 O O . ASN A 1 390 ? 20.121 -30.864 19.445 1.00 25.78 390 ASN A O 1
ATOM 3138 N N . ARG A 1 391 ? 21.252 -31.125 21.361 1.00 23.44 391 ARG A N 1
ATOM 3139 C CA . ARG A 1 391 ? 21.540 -29.699 21.593 1.00 23.44 391 ARG A CA 1
ATOM 3140 C C . ARG A 1 391 ? 22.887 -29.540 22.290 1.00 23.44 391 ARG A C 1
ATOM 3142 O O . ARG A 1 391 ? 23.222 -30.295 23.193 1.00 23.44 391 ARG A O 1
ATOM 3149 N N . TRP A 1 392 ? 23.639 -28.542 21.840 1.00 24.00 392 TRP A N 1
ATOM 3150 C CA . TRP A 1 392 ? 25.008 -28.264 22.263 1.00 24.00 392 TRP A CA 1
ATOM 3151 C C . TRP A 1 392 ? 25.059 -27.609 23.648 1.00 24.00 392 TRP A C 1
ATOM 3153 O O . TRP A 1 392 ? 24.298 -26.679 23.917 1.00 24.00 392 TRP A O 1
ATOM 3163 N N . VAL A 1 393 ? 26.003 -28.048 24.484 1.00 21.27 393 VAL A N 1
ATOM 3164 C CA . VAL A 1 393 ? 26.332 -27.450 25.789 1.00 21.27 393 VAL A CA 1
ATOM 3165 C C . VAL A 1 393 ? 27.745 -26.867 25.723 1.00 21.27 393 VAL A C 1
ATOM 3167 O O . VAL A 1 393 ? 28.656 -27.493 25.184 1.00 21.27 393 VAL A O 1
ATOM 3170 N N . PHE A 1 394 ? 27.927 -25.659 26.257 1.00 22.06 394 PHE A N 1
ATOM 3171 C CA . PHE A 1 394 ? 29.244 -25.037 26.414 1.00 22.06 394 PHE A CA 1
ATOM 3172 C C . PHE A 1 394 ? 29.927 -25.556 27.683 1.00 22.06 394 PHE A C 1
ATOM 3174 O O . PHE A 1 394 ? 29.327 -25.514 28.753 1.00 22.06 394 PHE A O 1
ATOM 3181 N N . PHE A 1 395 ? 31.204 -25.930 27.585 1.00 23.47 395 PHE A N 1
ATOM 3182 C CA . PHE A 1 395 ? 32.076 -26.115 28.746 1.00 23.47 395 PHE A CA 1
ATOM 3183 C C . PHE A 1 395 ? 33.141 -25.018 28.798 1.00 23.47 395 PHE A C 1
ATOM 3185 O O . PHE A 1 395 ? 33.884 -24.811 27.840 1.00 23.47 395 PHE A O 1
ATOM 3192 N N . TYR A 1 396 ? 33.239 -24.355 29.950 1.00 23.14 396 TYR A N 1
ATOM 3193 C CA . TYR A 1 396 ? 34.465 -23.698 30.394 1.00 23.14 396 TYR A CA 1
ATOM 3194 C C . TYR A 1 396 ? 35.249 -24.712 31.231 1.00 23.14 396 TYR A C 1
ATOM 3196 O O . TYR A 1 396 ? 34.722 -25.222 32.216 1.00 23.14 396 TYR A O 1
ATOM 3204 N N . ALA A 1 397 ? 36.500 -24.984 30.861 1.00 27.41 397 ALA A N 1
ATOM 3205 C CA . ALA A 1 397 ? 37.437 -25.747 31.681 1.00 27.41 397 ALA A CA 1
ATOM 3206 C C . ALA A 1 397 ? 38.580 -24.826 32.122 1.00 27.41 397 ALA A C 1
ATOM 3208 O O . ALA A 1 397 ? 39.093 -24.034 31.329 1.00 27.41 397 ALA A O 1
ATOM 3209 N N . ASN A 1 398 ? 38.920 -24.894 33.408 1.00 26.11 398 ASN A N 1
ATOM 3210 C CA . ASN A 1 398 ? 39.844 -23.970 34.057 1.00 26.11 398 ASN A CA 1
ATOM 3211 C C . ASN A 1 398 ? 41.305 -24.447 33.940 1.00 26.11 398 ASN A C 1
ATOM 3213 O O . ASN A 1 398 ? 41.576 -25.609 33.642 1.00 26.11 398 ASN A O 1
ATOM 3217 N N . GLN A 1 399 ? 42.253 -23.539 34.162 1.00 30.44 399 GLN A N 1
ATOM 3218 C CA . GLN A 1 399 ? 43.684 -23.807 34.021 1.00 30.44 399 GLN A CA 1
ATOM 3219 C C . GLN A 1 399 ? 44.209 -24.715 35.141 1.00 30.44 399 GLN A C 1
ATOM 3221 O O . GLN A 1 399 ? 44.064 -24.373 36.310 1.00 30.44 399 GLN A O 1
ATOM 3226 N N . ASN A 1 400 ? 44.873 -25.817 34.772 1.00 30.52 400 ASN A N 1
ATOM 3227 C CA . ASN A 1 400 ? 46.061 -26.354 35.453 1.00 30.52 400 ASN A CA 1
ATOM 3228 C C . ASN A 1 400 ? 46.573 -27.611 34.730 1.00 30.52 400 ASN A C 1
ATOM 3230 O O . ASN A 1 400 ? 45.957 -28.665 34.838 1.00 30.52 400 ASN A O 1
ATOM 3234 N N . LEU A 1 401 ? 47.708 -27.501 34.031 1.00 31.02 401 LEU A N 1
ATOM 3235 C CA . LEU A 1 401 ? 48.760 -28.528 33.932 1.00 31.02 401 LEU A CA 1
ATOM 3236 C C . LEU A 1 401 ? 49.976 -27.955 33.179 1.00 31.02 401 LEU A C 1
ATOM 3238 O O . LEU A 1 401 ? 49.841 -27.052 32.354 1.00 31.02 401 LEU A O 1
ATOM 3242 N N . GLY A 1 402 ? 51.167 -28.418 33.562 1.00 28.08 402 GLY A N 1
ATOM 3243 C CA . GLY A 1 402 ? 52.435 -27.721 33.332 1.00 28.08 402 GLY A CA 1
ATOM 3244 C C . GLY A 1 402 ? 53.079 -27.874 31.950 1.00 28.08 402 GLY A C 1
ATOM 3245 O O . GLY A 1 402 ? 52.632 -28.612 31.075 1.00 28.08 402 GLY A O 1
ATOM 3246 N N . SER A 1 403 ? 54.178 -27.141 31.783 1.00 34.34 403 SER A N 1
ATOM 3247 C CA . SER A 1 403 ? 55.009 -27.071 30.581 1.00 34.34 403 SER A CA 1
ATOM 3248 C C . SER A 1 403 ? 55.722 -28.386 30.233 1.00 34.34 403 SER A C 1
ATOM 3250 O O . SER A 1 403 ? 56.161 -29.122 31.111 1.00 34.34 403 SER A O 1
ATOM 3252 N N . GLY A 1 404 ? 55.959 -28.608 28.930 1.00 39.75 404 GLY A N 1
ATOM 3253 C CA . GLY A 1 404 ? 57.114 -29.405 28.486 1.00 39.75 404 GLY A CA 1
ATOM 3254 C C . GLY A 1 404 ? 56.879 -30.713 27.718 1.00 39.75 404 GLY A C 1
ATOM 3255 O O . GLY A 1 404 ? 57.825 -31.488 27.630 1.00 39.75 404 GLY A O 1
ATOM 3256 N N . ALA A 1 405 ? 55.698 -30.984 27.137 1.00 36.25 405 ALA A N 1
ATOM 3257 C CA . ALA A 1 405 ? 55.478 -32.265 26.430 1.00 36.25 405 ALA A CA 1
ATOM 3258 C C . ALA A 1 405 ? 54.593 -32.252 25.157 1.00 36.25 405 ALA A C 1
ATOM 3260 O O . ALA A 1 405 ? 54.206 -33.324 24.700 1.00 36.25 405 ALA A O 1
ATOM 3261 N N . PHE A 1 406 ? 54.272 -31.099 24.546 1.00 28.48 406 PHE A N 1
ATOM 3262 C CA . PHE A 1 406 ? 53.301 -31.053 23.424 1.00 28.48 406 PHE A CA 1
ATOM 3263 C C . PHE A 1 406 ? 53.805 -30.480 22.083 1.00 28.48 406 PHE A C 1
ATOM 3265 O O . PHE A 1 406 ? 53.046 -30.385 21.123 1.00 28.48 406 PHE A O 1
ATOM 3272 N N . GLU A 1 407 ? 55.090 -30.138 21.963 1.00 31.78 407 GLU A N 1
ATOM 3273 C CA . GLU A 1 407 ? 55.612 -29.396 20.797 1.00 31.78 407 GLU A CA 1
ATOM 3274 C C . GLU A 1 407 ? 56.219 -30.279 19.680 1.00 31.78 407 GLU A C 1
ATOM 3276 O O . GLU A 1 407 ? 56.900 -29.785 18.786 1.00 31.78 407 GLU A O 1
ATOM 3281 N N . ARG A 1 408 ? 55.994 -31.605 19.703 1.00 32.22 408 ARG A N 1
ATOM 3282 C CA . ARG A 1 408 ? 56.572 -32.537 18.704 1.00 32.22 408 ARG A CA 1
ATOM 3283 C C . ARG A 1 408 ? 55.609 -33.502 18.000 1.00 32.22 408 ARG A C 1
ATOM 3285 O O . ARG A 1 408 ? 56.067 -34.297 17.185 1.00 32.22 408 ARG A O 1
ATOM 3292 N N . ILE A 1 409 ? 54.292 -33.394 18.210 1.00 31.38 409 ILE A N 1
ATOM 3293 C CA . ILE A 1 409 ? 53.287 -34.224 17.508 1.00 31.38 409 ILE A CA 1
ATOM 3294 C C . ILE A 1 409 ? 52.134 -33.365 16.957 1.00 31.38 409 ILE A C 1
ATOM 3296 O O . ILE A 1 409 ? 50.980 -33.576 17.305 1.00 31.38 409 ILE A O 1
ATOM 3300 N N . LEU A 1 410 ? 52.421 -32.380 16.092 1.00 27.47 410 LEU A N 1
ATOM 3301 C CA . LEU A 1 410 ? 51.366 -31.661 15.344 1.00 27.47 410 LEU A CA 1
ATOM 3302 C C . LEU A 1 410 ? 51.825 -31.026 14.007 1.00 27.47 410 LEU A C 1
ATOM 3304 O O . LEU A 1 410 ? 51.246 -30.049 13.544 1.00 27.47 410 LEU A O 1
ATOM 3308 N N . LEU A 1 411 ? 52.846 -31.592 13.345 1.00 32.81 411 LEU A N 1
ATOM 3309 C CA . LEU A 1 411 ? 53.378 -31.076 12.065 1.00 32.81 411 LEU A CA 1
ATOM 3310 C C . LEU A 1 411 ? 53.150 -31.984 10.841 1.00 32.81 411 LEU A C 1
ATOM 3312 O O . LEU A 1 411 ? 53.830 -31.855 9.822 1.00 32.81 411 LEU A O 1
ATOM 3316 N N . ARG A 1 412 ? 52.162 -32.887 10.895 1.00 31.34 412 ARG A N 1
ATOM 3317 C CA . ARG A 1 412 ? 51.671 -33.594 9.702 1.00 31.34 412 ARG A CA 1
ATOM 3318 C C . ARG A 1 412 ? 50.141 -33.617 9.639 1.00 31.34 412 ARG A C 1
ATOM 3320 O O . ARG A 1 412 ? 49.490 -34.201 10.495 1.00 31.34 412 ARG A O 1
ATOM 3327 N N . ARG A 1 413 ? 49.625 -33.087 8.520 1.00 36.06 413 ARG A N 1
ATOM 3328 C CA . ARG A 1 413 ? 48.306 -33.376 7.921 1.00 36.06 413 ARG A CA 1
ATOM 3329 C C . ARG A 1 413 ? 47.069 -32.703 8.547 1.00 36.06 413 ARG A C 1
ATOM 3331 O O . ARG A 1 413 ? 46.166 -33.380 9.020 1.00 36.06 413 ARG A O 1
ATOM 3338 N N . TRP A 1 414 ? 46.961 -31.379 8.402 1.00 26.92 414 TRP A N 1
ATOM 3339 C CA . TRP A 1 414 ? 45.668 -30.674 8.421 1.00 26.92 414 TRP A CA 1
ATOM 3340 C C . TRP A 1 414 ? 45.400 -30.037 7.050 1.00 26.92 414 TRP A C 1
ATOM 3342 O O . TRP A 1 414 ? 46.123 -29.140 6.622 1.00 26.92 414 TRP A O 1
ATOM 3352 N N . ASN A 1 415 ? 44.368 -30.522 6.353 1.00 31.97 415 ASN A N 1
ATOM 3353 C CA . ASN A 1 415 ? 43.885 -29.929 5.103 1.00 31.97 415 ASN A CA 1
ATOM 3354 C C . ASN A 1 415 ? 42.934 -28.759 5.405 1.00 31.97 415 ASN A C 1
ATOM 3356 O O . ASN A 1 415 ? 42.215 -28.775 6.402 1.00 31.97 415 ASN A O 1
ATOM 3360 N N . ALA A 1 416 ? 42.875 -27.775 4.503 1.00 31.53 416 ALA A N 1
ATOM 3361 C CA . ALA A 1 416 ? 42.106 -26.535 4.682 1.00 31.53 416 ALA A CA 1
ATOM 3362 C C . ALA A 1 416 ? 40.577 -26.714 4.850 1.00 31.53 416 ALA A C 1
ATOM 3364 O O . ALA A 1 416 ? 39.887 -25.766 5.212 1.00 31.53 416 ALA A O 1
ATOM 3365 N N . THR A 1 417 ? 40.038 -27.910 4.606 1.00 35.31 417 THR A N 1
ATOM 3366 C CA . THR A 1 417 ? 38.596 -28.202 4.632 1.00 35.31 417 THR A CA 1
ATOM 3367 C C . THR A 1 417 ? 38.001 -28.248 6.045 1.00 35.31 417 THR A C 1
ATOM 3369 O O . THR A 1 417 ? 36.810 -28.000 6.211 1.00 35.31 417 THR A O 1
ATOM 3372 N N . THR A 1 418 ? 38.797 -28.550 7.077 1.00 32.19 418 THR A N 1
ATOM 3373 C CA . THR A 1 418 ? 38.276 -28.789 8.438 1.00 32.19 418 THR A CA 1
ATOM 3374 C C . THR A 1 418 ? 37.955 -27.499 9.205 1.00 32.19 418 THR A C 1
ATOM 3376 O O . THR A 1 418 ? 37.183 -27.530 10.160 1.00 32.19 418 THR A O 1
ATOM 3379 N N . LEU A 1 419 ? 38.513 -26.350 8.798 1.00 31.97 419 LEU A N 1
ATOM 3380 C CA . LEU A 1 419 ? 38.366 -25.093 9.546 1.00 31.97 419 LEU A CA 1
ATOM 3381 C C . LEU A 1 419 ? 37.016 -24.385 9.311 1.00 31.97 419 LEU A C 1
ATOM 3383 O O . LEU A 1 419 ? 36.545 -23.675 10.197 1.00 31.97 419 LEU A O 1
ATOM 3387 N N . GLU A 1 420 ? 36.375 -24.580 8.152 1.00 35.75 420 GLU A N 1
ATOM 3388 C CA . GLU A 1 420 ? 35.076 -23.948 7.851 1.00 35.75 420 GLU A CA 1
ATOM 3389 C C . GLU A 1 420 ? 33.897 -24.621 8.576 1.00 35.75 420 GLU A C 1
ATOM 3391 O O . GLU A 1 420 ? 32.887 -23.971 8.839 1.00 35.75 420 GLU A O 1
ATOM 3396 N N . ALA A 1 421 ? 34.025 -25.894 8.969 1.00 32.47 421 ALA A N 1
ATOM 3397 C CA . ALA A 1 421 ? 32.963 -26.627 9.664 1.00 32.47 421 ALA A CA 1
ATOM 3398 C C . ALA A 1 421 ? 32.750 -26.169 11.123 1.00 32.47 421 ALA A C 1
ATOM 3400 O O . ALA A 1 421 ? 31.642 -26.272 11.645 1.00 32.47 421 ALA A O 1
ATOM 3401 N N . ALA A 1 422 ? 33.793 -25.650 11.781 1.00 29.92 422 ALA A N 1
ATOM 3402 C CA . ALA A 1 422 ? 33.760 -25.292 13.203 1.00 29.92 422 ALA A CA 1
ATOM 3403 C C . ALA A 1 422 ? 33.216 -23.878 13.490 1.00 29.92 422 ALA A C 1
ATOM 3405 O O . ALA A 1 422 ? 32.918 -23.549 14.638 1.00 29.92 422 ALA A O 1
ATOM 3406 N N . VAL A 1 423 ? 33.086 -23.019 12.471 1.00 32.59 423 VAL A N 1
ATOM 3407 C CA . VAL A 1 423 ? 32.640 -21.628 12.634 1.00 32.59 423 VAL A CA 1
ATOM 3408 C C . VAL A 1 423 ? 31.495 -21.346 11.670 1.00 32.59 423 VAL A C 1
ATOM 3410 O O . VAL A 1 423 ? 31.712 -20.925 10.538 1.00 32.59 423 VAL A O 1
ATOM 3413 N N . GLY A 1 424 ? 30.259 -21.514 12.149 1.00 32.38 424 GLY A N 1
ATOM 3414 C CA . GLY A 1 424 ? 29.013 -21.247 11.414 1.00 32.38 424 GLY A CA 1
ATOM 3415 C C . GLY A 1 424 ? 28.752 -19.764 11.107 1.00 32.38 424 GLY A C 1
ATOM 3416 O O . GLY A 1 424 ? 27.695 -19.231 11.439 1.00 32.38 424 GLY A O 1
ATOM 3417 N N . ARG A 1 425 ? 29.714 -19.070 10.490 1.00 36.62 425 ARG A N 1
ATOM 3418 C CA . ARG A 1 425 ? 29.590 -17.692 10.003 1.00 36.62 425 ARG A CA 1
ATOM 3419 C C . ARG A 1 425 ? 29.400 -17.690 8.492 1.00 36.62 425 ARG A C 1
ATOM 3421 O O . ARG A 1 425 ? 30.179 -18.271 7.746 1.00 36.62 425 ARG A O 1
ATOM 3428 N N . ILE A 1 426 ? 28.394 -16.948 8.039 1.00 34.69 426 ILE A N 1
ATOM 3429 C CA . ILE A 1 426 ? 28.188 -16.647 6.619 1.00 34.69 426 ILE A CA 1
ATOM 3430 C C . ILE A 1 426 ? 29.458 -15.952 6.077 1.00 34.69 426 ILE A C 1
ATOM 3432 O O . ILE A 1 426 ? 29.877 -14.957 6.677 1.00 34.69 426 ILE A O 1
ATOM 3436 N N . PRO A 1 427 ? 30.057 -16.404 4.954 1.00 36.62 427 PRO A N 1
ATOM 3437 C CA . PRO A 1 427 ? 31.280 -15.803 4.426 1.00 36.62 427 PRO A CA 1
ATOM 3438 C C . PRO A 1 427 ? 31.117 -14.314 4.122 1.00 36.62 427 PRO A C 1
ATOM 3440 O O . PRO A 1 427 ? 30.116 -13.895 3.525 1.00 36.62 427 PRO A O 1
ATOM 3443 N N . SER A 1 428 ? 32.126 -13.529 4.509 1.00 42.78 428 SER A N 1
ATOM 3444 C CA . SER A 1 428 ? 32.151 -12.080 4.301 1.00 42.78 428 SER A CA 1
ATOM 3445 C C . SER A 1 428 ? 32.120 -11.718 2.811 1.00 42.78 428 SER A C 1
ATOM 3447 O O . SER A 1 428 ? 32.495 -12.513 1.947 1.00 42.78 428 SER A O 1
ATOM 3449 N N . GLN A 1 429 ? 31.704 -10.490 2.494 1.00 39.38 429 GLN A N 1
ATOM 3450 C CA . GLN A 1 429 ? 31.486 -10.063 1.108 1.00 39.38 429 GLN A CA 1
ATOM 3451 C C . GLN A 1 429 ? 32.752 -10.173 0.230 1.00 39.38 429 GLN A C 1
ATOM 3453 O O . GLN A 1 429 ? 32.650 -10.595 -0.919 1.00 39.38 429 GLN A O 1
ATOM 3458 N N . ARG A 1 430 ? 33.941 -9.907 0.799 1.00 35.16 430 ARG A N 1
ATOM 3459 C CA . ARG A 1 430 ? 35.245 -10.075 0.124 1.00 35.16 430 ARG A CA 1
ATOM 3460 C C . ARG A 1 430 ? 35.602 -11.542 -0.146 1.00 35.16 430 ARG A C 1
ATOM 3462 O O . ARG A 1 430 ? 36.228 -11.843 -1.156 1.00 35.16 430 ARG A O 1
ATOM 3469 N N . THR A 1 431 ? 35.181 -12.461 0.724 1.00 44.16 431 THR A N 1
ATOM 3470 C CA . THR A 1 431 ? 35.448 -13.902 0.576 1.00 44.16 431 THR A CA 1
ATOM 3471 C C . THR A 1 431 ? 34.709 -14.485 -0.634 1.00 44.16 431 THR A C 1
ATOM 3473 O O . THR A 1 431 ? 35.261 -15.309 -1.357 1.00 44.16 431 THR A O 1
ATOM 3476 N N . ARG A 1 432 ? 33.489 -14.001 -0.913 1.00 46.56 432 ARG A N 1
ATOM 3477 C CA . ARG A 1 432 ? 32.689 -14.434 -2.074 1.00 46.56 432 ARG A CA 1
ATOM 3478 C C . ARG A 1 432 ? 33.269 -13.961 -3.410 1.00 46.56 432 ARG A C 1
ATOM 3480 O O . ARG A 1 432 ? 33.215 -14.696 -4.390 1.00 46.56 432 ARG A O 1
ATOM 3487 N N . GLU A 1 433 ? 33.843 -12.758 -3.454 1.00 47.03 433 GLU A N 1
ATOM 3488 C CA . GLU A 1 433 ? 34.534 -12.253 -4.650 1.00 47.03 433 GLU A CA 1
ATOM 3489 C C . GLU A 1 433 ? 35.812 -13.061 -4.928 1.00 47.03 433 GLU A C 1
ATOM 3491 O O . GLU A 1 433 ? 36.026 -13.485 -6.062 1.00 47.03 433 GLU A O 1
ATOM 3496 N N . ALA A 1 434 ? 36.589 -13.397 -3.890 1.00 46.62 434 ALA A N 1
ATOM 3497 C CA . ALA A 1 434 ? 37.748 -14.287 -4.014 1.00 46.62 434 ALA A CA 1
ATOM 3498 C C . ALA A 1 434 ? 37.374 -15.714 -4.474 1.00 46.62 434 ALA A C 1
ATOM 3500 O O . ALA A 1 434 ? 38.077 -16.297 -5.298 1.00 46.62 434 ALA A O 1
ATOM 3501 N N . GLN A 1 435 ? 36.246 -16.266 -4.010 1.00 48.16 435 GLN A N 1
ATOM 3502 C CA . GLN A 1 435 ? 35.741 -17.565 -4.478 1.00 48.16 435 GLN A CA 1
ATOM 3503 C C . GLN A 1 435 ? 35.265 -17.526 -5.940 1.00 48.16 435 GLN A C 1
ATOM 3505 O O . GLN A 1 435 ? 35.488 -18.491 -6.669 1.00 48.16 435 GLN A O 1
ATOM 3510 N N . LEU A 1 436 ? 34.679 -16.418 -6.416 1.00 50.12 436 LEU A N 1
ATOM 3511 C CA . LEU A 1 436 ? 34.325 -16.274 -7.836 1.00 50.12 436 LEU A CA 1
ATOM 3512 C C . LEU A 1 436 ? 35.565 -16.112 -8.737 1.00 50.12 436 LEU A C 1
ATOM 3514 O O . LEU A 1 436 ? 35.544 -16.555 -9.878 1.00 50.12 436 LEU A O 1
ATOM 3518 N N . LEU A 1 437 ? 36.668 -15.555 -8.221 1.00 46.53 437 LEU A N 1
ATOM 3519 C CA . LEU A 1 437 ? 37.984 -15.595 -8.881 1.00 46.53 437 LEU A CA 1
ATOM 3520 C C . LEU A 1 437 ? 38.606 -17.008 -8.927 1.00 46.53 437 LEU A C 1
ATOM 3522 O O . LEU A 1 437 ? 39.538 -17.230 -9.699 1.00 46.53 437 LEU A O 1
ATOM 3526 N N . CYS A 1 438 ? 38.109 -17.946 -8.112 1.00 44.88 438 CYS A N 1
ATOM 3527 C CA . CYS A 1 438 ? 38.562 -19.339 -8.051 1.00 44.88 438 CYS A CA 1
ATOM 3528 C C . CYS A 1 438 ? 37.693 -20.300 -8.890 1.00 44.88 438 CYS A C 1
ATOM 3530 O O . CYS A 1 438 ? 38.127 -21.411 -9.208 1.00 44.88 438 CYS A O 1
ATOM 3532 N N . LEU A 1 439 ? 36.515 -19.864 -9.364 1.00 51.91 439 LEU A N 1
ATOM 3533 C CA . LEU A 1 439 ? 35.981 -20.433 -10.602 1.00 51.91 439 LEU A CA 1
ATOM 3534 C C . LEU A 1 439 ? 37.071 -20.267 -11.664 1.00 51.91 439 LEU A C 1
ATOM 3536 O O . LEU A 1 439 ? 37.561 -19.161 -11.903 1.00 51.91 439 LEU A O 1
ATOM 3540 N N . LYS A 1 440 ? 37.439 -21.373 -12.325 1.00 56.62 440 LYS A N 1
ATOM 3541 C CA . LYS A 1 440 ? 38.195 -21.314 -13.584 1.00 56.62 440 LYS A CA 1
ATOM 3542 C C . LYS A 1 440 ? 37.535 -20.225 -14.437 1.00 56.62 440 LYS A C 1
ATOM 3544 O O . LYS A 1 440 ? 36.307 -20.164 -14.458 1.00 56.62 440 LYS A O 1
ATOM 3549 N N . ARG A 1 441 ? 38.305 -19.404 -15.168 1.00 73.44 441 ARG A N 1
ATOM 3550 C CA . ARG A 1 441 ? 37.782 -18.309 -16.030 1.00 73.44 441 ARG A CA 1
ATOM 3551 C C . ARG A 1 441 ? 36.833 -18.786 -17.154 1.00 73.44 441 ARG A C 1
ATOM 3553 O O . ARG A 1 441 ? 36.562 -18.031 -18.077 1.00 73.44 441 ARG A O 1
ATOM 3560 N N . LEU A 1 442 ? 36.396 -20.042 -17.109 1.00 87.25 442 LEU A N 1
ATOM 3561 C CA . LEU A 1 442 ? 35.686 -20.829 -18.095 1.00 87.25 442 LEU A CA 1
ATOM 3562 C C . LEU A 1 442 ? 34.377 -21.351 -17.485 1.00 87.25 442 LEU A C 1
ATOM 3564 O O . LEU A 1 442 ? 34.393 -22.002 -16.436 1.00 87.25 442 LEU A O 1
ATOM 3568 N N . VAL A 1 443 ? 33.264 -21.102 -18.164 1.00 89.75 443 VAL A N 1
ATOM 3569 C CA . VAL A 1 443 ? 31.924 -21.586 -17.819 1.00 89.75 443 VAL A CA 1
ATOM 3570 C C . VAL A 1 443 ? 31.484 -22.646 -18.813 1.00 89.75 443 VAL A C 1
ATOM 3572 O O . VAL A 1 443 ? 31.588 -22.423 -20.018 1.00 89.75 443 VAL A O 1
ATOM 3575 N N . THR A 1 444 ? 30.933 -23.748 -18.312 1.00 91.50 444 THR A N 1
ATOM 3576 C CA . THR A 1 444 ? 30.324 -24.808 -19.126 1.00 91.50 444 THR A CA 1
ATOM 3577 C C . THR A 1 444 ? 29.155 -25.396 -18.337 1.00 91.50 444 THR A C 1
ATOM 3579 O O . THR A 1 444 ? 29.364 -26.000 -17.285 1.00 91.50 444 THR A O 1
ATOM 3582 N N . VAL A 1 445 ? 27.918 -25.203 -18.806 1.00 91.25 445 VAL A N 1
ATOM 3583 C CA . VAL A 1 445 ? 26.697 -25.607 -18.083 1.00 91.25 445 VAL A CA 1
ATOM 3584 C C . VAL A 1 445 ? 25.634 -26.162 -19.025 1.00 91.25 445 VAL A C 1
ATOM 3586 O O . VAL A 1 445 ? 25.426 -25.630 -20.105 1.00 91.25 445 VAL A O 1
ATOM 3589 N N . GLY A 1 446 ? 24.936 -27.229 -18.621 1.00 83.44 446 GLY A N 1
ATOM 3590 C CA . GLY A 1 446 ? 23.784 -27.750 -19.375 1.00 83.44 446 GLY A CA 1
ATOM 3591 C C . GLY A 1 446 ? 24.087 -28.132 -20.832 1.00 83.44 446 GLY A C 1
ATOM 3592 O O . GLY A 1 446 ? 23.254 -27.898 -21.699 1.00 83.44 446 GLY A O 1
ATOM 3593 N N . GLY A 1 447 ? 25.288 -28.653 -21.114 1.00 85.75 447 GLY A N 1
ATOM 3594 C CA . GLY A 1 447 ? 25.730 -28.980 -22.477 1.00 85.75 447 GLY A CA 1
ATOM 3595 C C . GLY A 1 447 ? 26.194 -27.780 -23.316 1.00 85.75 447 GLY A C 1
ATOM 3596 O O . GLY A 1 447 ? 26.414 -27.931 -24.515 1.00 85.75 447 GLY A O 1
ATOM 3597 N N . SER A 1 448 ? 26.350 -26.594 -22.718 1.00 89.94 448 SER A N 1
ATOM 3598 C CA . SER A 1 448 ? 26.815 -25.403 -23.430 1.00 89.94 448 SER A CA 1
ATOM 3599 C C . SER A 1 448 ? 28.238 -25.547 -23.986 1.00 89.94 448 SER A C 1
ATOM 3601 O O . SER A 1 448 ? 29.055 -26.282 -23.426 1.00 89.94 448 SER A O 1
ATOM 3603 N N . PRO A 1 449 ? 28.612 -24.744 -25.000 1.00 89.94 449 PRO A N 1
ATOM 3604 C CA . PRO A 1 449 ? 30.012 -24.441 -25.270 1.00 89.94 449 PRO A CA 1
ATOM 3605 C C . PRO A 1 449 ? 30.721 -23.883 -24.028 1.00 89.94 449 PRO A C 1
ATOM 3607 O O . PRO A 1 449 ? 30.082 -23.357 -23.113 1.00 89.94 449 PRO A O 1
ATOM 3610 N N . THR A 1 450 ? 32.052 -23.938 -24.019 1.00 91.25 450 THR A N 1
ATOM 3611 C CA . THR A 1 450 ? 32.854 -23.295 -22.973 1.00 91.25 450 THR A CA 1
ATOM 3612 C C . THR A 1 450 ? 32.969 -21.792 -23.234 1.00 91.25 450 THR A C 1
ATOM 3614 O O . THR A 1 450 ? 33.479 -21.374 -24.277 1.00 91.25 450 THR A O 1
ATOM 3617 N N . TYR A 1 451 ? 32.535 -20.972 -22.278 1.00 92.19 451 TYR A N 1
ATOM 3618 C CA . TYR A 1 451 ? 32.607 -19.510 -22.335 1.00 92.19 451 TYR A CA 1
ATOM 3619 C C . TYR A 1 451 ? 33.692 -18.977 -21.408 1.00 92.19 451 TYR A C 1
ATOM 3621 O O . TYR A 1 451 ? 33.710 -19.297 -20.223 1.00 92.19 451 TYR A O 1
ATOM 3629 N N . ARG A 1 452 ? 34.569 -18.109 -21.910 1.00 91.50 452 ARG A N 1
ATOM 3630 C CA . ARG A 1 452 ? 35.475 -17.324 -21.072 1.00 91.50 452 ARG A CA 1
ATOM 3631 C C . ARG A 1 452 ? 34.703 -16.173 -20.422 1.00 91.50 452 ARG A C 1
ATOM 3633 O O . ARG A 1 452 ? 34.108 -15.377 -21.146 1.00 91.50 452 ARG A O 1
ATOM 3640 N N . ILE A 1 453 ? 34.757 -16.076 -19.095 1.00 91.81 453 ILE A N 1
ATOM 3641 C CA . ILE A 1 453 ? 34.253 -14.933 -18.320 1.00 91.81 453 ILE A CA 1
ATOM 3642 C C . ILE A 1 453 ? 35.168 -13.729 -18.583 1.00 91.81 453 ILE A C 1
ATOM 3644 O O . ILE A 1 453 ? 36.393 -13.852 -18.493 1.00 91.81 453 ILE A O 1
ATOM 3648 N N . ASP A 1 454 ? 34.571 -12.586 -18.905 1.00 89.69 454 ASP A N 1
ATOM 3649 C CA . ASP A 1 454 ? 35.244 -11.316 -19.188 1.00 89.69 454 ASP A CA 1
ATOM 3650 C C . ASP A 1 454 ? 34.766 -10.222 -18.204 1.00 89.69 454 ASP A C 1
ATOM 3652 O O . ASP A 1 454 ? 34.614 -10.483 -17.005 1.00 89.69 454 ASP A O 1
ATOM 3656 N N . ARG A 1 455 ? 34.541 -8.986 -18.671 1.00 90.06 455 ARG A N 1
ATOM 3657 C CA . ARG A 1 455 ? 34.104 -7.858 -17.838 1.00 90.06 455 ARG A CA 1
ATOM 3658 C C . ARG A 1 455 ? 32.769 -8.124 -17.133 1.00 90.06 455 ARG A C 1
ATOM 3660 O O . ARG A 1 455 ? 31.863 -8.758 -17.676 1.00 90.06 455 ARG A O 1
ATOM 3667 N N . LYS A 1 456 ? 32.633 -7.593 -15.918 1.00 90.56 456 LYS A N 1
ATOM 3668 C CA . LYS A 1 456 ? 31.370 -7.578 -15.173 1.00 90.56 456 LYS A CA 1
ATOM 3669 C C . LYS A 1 456 ? 30.429 -6.535 -15.776 1.00 90.56 456 LYS A C 1
ATOM 3671 O O . LYS A 1 456 ? 30.855 -5.407 -15.997 1.00 90.56 456 LYS A O 1
ATOM 3676 N N . LEU A 1 457 ? 29.172 -6.910 -15.996 1.00 87.44 457 LEU A N 1
ATOM 3677 C CA . LEU A 1 457 ? 28.111 -6.018 -16.472 1.00 87.44 457 LEU A CA 1
ATOM 3678 C C . LEU A 1 457 ? 27.331 -5.403 -15.311 1.00 87.44 457 LEU A C 1
ATOM 3680 O O . LEU A 1 457 ? 27.058 -4.212 -15.309 1.00 87.44 457 LEU A O 1
ATOM 3684 N N . GLY A 1 458 ? 27.005 -6.201 -14.290 1.00 83.38 458 GLY A N 1
ATOM 3685 C CA . GLY A 1 458 ? 26.144 -5.731 -13.210 1.00 83.38 458 GLY A CA 1
ATOM 3686 C C . GLY A 1 458 ? 26.109 -6.631 -11.980 1.00 83.38 458 GLY A C 1
ATOM 3687 O O . GLY A 1 458 ? 26.734 -7.696 -11.910 1.00 83.38 458 GLY A O 1
ATOM 3688 N N . LYS A 1 459 ? 25.371 -6.174 -10.968 1.00 81.19 459 LYS A N 1
ATOM 3689 C CA . LYS A 1 459 ? 25.095 -6.897 -9.722 1.00 81.19 459 LYS A CA 1
ATOM 3690 C C . LYS A 1 459 ? 23.672 -6.570 -9.278 1.00 81.19 459 LYS A C 1
ATOM 3692 O O . LYS A 1 459 ? 23.413 -5.446 -8.865 1.00 81.19 459 LYS A O 1
ATOM 3697 N N . GLY A 1 460 ? 22.785 -7.556 -9.368 1.00 69.00 460 GLY A N 1
ATOM 3698 C CA . GLY A 1 460 ? 21.406 -7.454 -8.893 1.00 69.00 460 GLY A CA 1
ATOM 3699 C C . GLY A 1 460 ? 21.276 -7.840 -7.417 1.00 69.00 460 GLY A C 1
ATOM 3700 O O . GLY A 1 460 ? 22.267 -8.104 -6.729 1.00 69.00 460 GLY A O 1
ATOM 3701 N N . GLY A 1 461 ? 20.035 -7.923 -6.932 1.00 66.69 461 GLY A N 1
ATOM 3702 C CA . GLY A 1 461 ? 19.742 -8.363 -5.561 1.00 66.69 461 GLY A CA 1
ATOM 3703 C C . GLY A 1 461 ? 20.067 -9.841 -5.296 1.00 66.69 461 GLY A C 1
ATOM 3704 O O . GLY A 1 461 ? 20.409 -10.203 -4.169 1.00 66.69 461 GLY A O 1
ATOM 3705 N N . PHE A 1 462 ? 19.999 -10.680 -6.334 1.00 70.94 462 PHE A N 1
ATOM 3706 C CA . PHE A 1 462 ? 20.103 -12.143 -6.233 1.00 70.94 462 PHE A CA 1
ATOM 3707 C C . PHE A 1 462 ? 21.448 -12.704 -6.735 1.00 70.94 462 PHE A C 1
ATOM 3709 O O . PHE A 1 462 ? 21.953 -13.694 -6.190 1.00 70.94 462 PHE A O 1
ATOM 3716 N N . GLY A 1 463 ? 22.072 -12.030 -7.712 1.00 82.25 463 GLY A N 1
ATOM 3717 C CA . GLY A 1 463 ? 23.250 -12.523 -8.430 1.00 82.25 463 GLY A CA 1
ATOM 3718 C C . GLY A 1 463 ? 24.122 -11.446 -9.086 1.00 82.25 463 GLY A C 1
ATOM 3719 O O . GLY A 1 463 ? 23.953 -10.244 -8.877 1.00 82.25 463 GLY A O 1
ATOM 3720 N N . GLN A 1 464 ? 25.095 -11.894 -9.879 1.00 89.62 464 GLN A N 1
ATOM 3721 C CA . GLN A 1 464 ? 26.051 -11.055 -10.614 1.00 89.62 464 GLN A CA 1
ATOM 3722 C C . GLN A 1 464 ? 26.035 -11.415 -12.101 1.00 89.62 464 GLN A C 1
ATOM 3724 O O . GLN A 1 464 ? 25.905 -12.591 -12.429 1.00 89.62 464 GLN A O 1
ATOM 3729 N N . VAL A 1 465 ? 26.190 -10.427 -12.985 1.00 92.38 465 VAL A N 1
ATOM 3730 C CA . VAL A 1 465 ? 26.156 -10.631 -14.443 1.00 92.38 465 VAL A CA 1
ATOM 3731 C C . VAL A 1 465 ? 27.492 -10.223 -15.059 1.00 92.38 465 VAL A C 1
ATOM 3733 O O . VAL A 1 465 ? 28.030 -9.162 -14.735 1.00 92.38 465 VAL A O 1
ATOM 3736 N N . TYR A 1 466 ? 28.023 -11.065 -15.943 1.00 93.50 466 TYR A N 1
ATOM 3737 C CA . TYR A 1 466 ? 29.296 -10.888 -16.646 1.00 93.50 466 TYR A CA 1
ATOM 3738 C C . TYR A 1 466 ? 29.117 -11.095 -18.147 1.00 93.50 466 TYR A C 1
ATOM 3740 O O . TYR A 1 466 ? 28.195 -11.786 -18.571 1.00 93.50 466 TYR A O 1
ATOM 3748 N N . VAL A 1 467 ? 30.041 -10.566 -18.944 1.00 93.31 467 VAL A N 1
ATOM 3749 C CA . VAL A 1 467 ? 30.184 -10.965 -20.347 1.00 93.31 467 VAL A CA 1
ATOM 3750 C C . VAL A 1 467 ? 30.844 -12.339 -20.419 1.00 93.31 467 VAL A C 1
ATOM 3752 O O . VAL A 1 467 ? 31.854 -12.595 -19.759 1.00 93.31 467 VAL A O 1
ATOM 3755 N N . GLY A 1 468 ? 30.289 -13.214 -21.248 1.00 93.31 468 GLY A N 1
ATOM 3756 C CA . GLY A 1 468 ? 30.906 -14.449 -21.705 1.00 93.31 468 GLY A CA 1
ATOM 3757 C C . GLY A 1 468 ? 31.299 -14.350 -23.175 1.00 93.31 468 GLY A C 1
ATOM 3758 O O . GLY A 1 468 ? 30.540 -13.831 -23.988 1.00 93.31 468 GLY A O 1
ATOM 3759 N N . ARG A 1 469 ? 32.462 -14.896 -23.542 1.00 91.00 469 ARG A N 1
ATOM 3760 C CA . ARG A 1 469 ? 32.861 -15.101 -24.948 1.00 91.00 469 ARG A CA 1
ATOM 3761 C C . ARG A 1 469 ? 33.147 -16.575 -25.201 1.00 91.00 469 ARG A C 1
ATOM 3763 O O . ARG A 1 469 ? 33.926 -17.178 -24.461 1.00 91.00 469 ARG A O 1
ATOM 3770 N N . ARG A 1 470 ? 32.528 -17.167 -26.225 1.00 88.94 470 ARG A N 1
ATOM 3771 C CA . ARG A 1 470 ? 32.722 -18.585 -26.574 1.00 88.94 470 ARG A CA 1
ATOM 3772 C C . ARG A 1 470 ? 34.182 -18.857 -26.959 1.00 88.94 470 ARG A C 1
ATOM 3774 O O . ARG A 1 470 ? 34.750 -18.137 -27.772 1.00 88.94 470 ARG A O 1
ATOM 3781 N N . ILE A 1 471 ? 34.774 -19.918 -26.414 1.00 85.25 471 ILE A N 1
ATOM 3782 C CA . ILE A 1 471 ? 36.115 -20.376 -26.802 1.00 85.25 471 ILE A CA 1
ATOM 3783 C C . ILE A 1 471 ? 36.059 -21.131 -28.135 1.00 85.25 471 ILE A C 1
ATOM 3785 O O . ILE A 1 471 ? 35.118 -21.879 -28.395 1.00 85.25 471 ILE A O 1
ATOM 3789 N N . GLY A 1 472 ? 37.074 -20.922 -28.977 1.00 74.38 472 GLY A N 1
ATOM 3790 C CA . GLY A 1 472 ? 37.204 -21.547 -30.299 1.00 74.38 472 GLY A CA 1
ATOM 3791 C C . GLY A 1 472 ? 36.494 -20.794 -31.428 1.00 74.38 472 GLY A C 1
ATOM 3792 O O . GLY A 1 472 ? 36.788 -21.041 -32.591 1.00 74.38 472 GLY A O 1
ATOM 3793 N N . ALA A 1 473 ? 35.624 -19.834 -31.107 1.00 65.50 473 ALA A N 1
ATOM 3794 C CA . ALA A 1 473 ? 35.245 -18.785 -32.047 1.00 65.50 473 ALA A CA 1
ATOM 3795 C C . ALA A 1 473 ? 36.316 -17.676 -32.012 1.00 65.50 473 ALA A C 1
ATOM 3797 O O . ALA A 1 473 ? 36.848 -17.370 -30.943 1.00 65.50 473 ALA A O 1
ATOM 3798 N N . GLY A 1 474 ? 36.661 -17.118 -33.177 1.00 63.25 474 GLY A N 1
ATOM 3799 C CA . GLY A 1 474 ? 37.712 -16.101 -33.323 1.00 63.25 474 GLY A CA 1
ATOM 3800 C C . GLY A 1 474 ? 37.337 -14.719 -32.754 1.00 63.25 474 GLY A C 1
ATOM 3801 O O . GLY A 1 474 ? 36.414 -14.609 -31.948 1.00 63.25 474 GLY A O 1
ATOM 3802 N N . PRO A 1 475 ? 38.006 -13.632 -33.185 1.00 56.47 475 PRO A N 1
ATOM 3803 C CA . PRO A 1 475 ? 37.742 -12.274 -32.689 1.00 56.47 475 PRO A CA 1
ATOM 3804 C C . PRO A 1 475 ? 36.283 -11.790 -32.810 1.00 56.47 475 PRO A C 1
ATOM 3806 O O . PRO A 1 475 ? 35.880 -10.923 -32.044 1.00 56.47 475 PRO A O 1
ATOM 3809 N N . GLY A 1 476 ? 35.485 -12.376 -33.713 1.00 58.97 476 GLY A N 1
ATOM 3810 C CA . GLY A 1 476 ? 34.039 -12.145 -33.854 1.00 58.97 476 GLY A CA 1
ATOM 3811 C C . GLY A 1 476 ? 33.138 -13.097 -33.048 1.00 58.97 476 GLY A C 1
ATOM 3812 O O . GLY A 1 476 ? 32.003 -13.345 -33.446 1.00 58.97 476 GLY A O 1
ATOM 3813 N N . ALA A 1 477 ? 33.630 -13.704 -31.964 1.00 67.62 477 ALA A N 1
ATOM 3814 C CA . ALA A 1 477 ? 32.826 -14.575 -31.107 1.00 67.62 477 ALA A CA 1
ATOM 3815 C C . ALA A 1 477 ? 31.657 -13.810 -30.460 1.00 67.62 477 ALA A C 1
ATOM 3817 O O . ALA A 1 477 ? 31.888 -12.873 -29.698 1.00 67.62 477 ALA A O 1
ATOM 3818 N N . VAL A 1 478 ? 30.423 -14.265 -30.709 1.00 77.62 478 VAL A N 1
ATOM 3819 C CA . VAL A 1 478 ? 29.192 -13.711 -30.116 1.00 77.62 478 VAL A CA 1
ATOM 3820 C C . VAL A 1 478 ? 29.338 -13.591 -28.592 1.00 77.62 478 VAL A C 1
ATOM 3822 O O . VAL A 1 478 ? 29.599 -14.589 -27.906 1.00 77.62 478 VAL A O 1
ATOM 3825 N N . GLU A 1 479 ? 29.194 -12.367 -28.073 1.00 90.62 479 GLU A N 1
ATOM 3826 C CA . GLU A 1 479 ? 29.126 -12.111 -26.632 1.00 90.62 479 GLU A CA 1
ATOM 3827 C C . GLU A 1 479 ? 27.787 -12.626 -26.081 1.00 90.62 479 GLU A C 1
ATOM 3829 O O . GLU A 1 479 ? 26.750 -12.517 -26.731 1.00 90.62 479 GLU A O 1
ATOM 3834 N N . VAL A 1 480 ? 27.808 -13.182 -24.871 1.00 93.56 480 VAL A N 1
ATOM 3835 C CA . VAL A 1 480 ? 26.614 -13.615 -24.124 1.00 93.56 480 VAL A CA 1
ATOM 3836 C C . VAL A 1 480 ? 26.627 -12.999 -22.731 1.00 93.56 480 VAL A C 1
ATOM 3838 O O . VAL A 1 480 ? 27.699 -12.744 -22.175 1.00 93.56 480 VAL A O 1
ATOM 3841 N N . ALA A 1 481 ? 25.459 -12.821 -22.123 1.00 95.25 481 ALA A N 1
ATOM 3842 C CA . ALA A 1 481 ? 25.367 -12.494 -20.707 1.00 95.25 481 ALA A CA 1
ATOM 3843 C C . ALA A 1 481 ? 25.408 -13.780 -19.858 1.00 95.25 481 ALA A C 1
ATOM 3845 O O . ALA A 1 481 ? 24.696 -14.753 -20.116 1.00 95.25 481 ALA A O 1
ATOM 3846 N N . LEU A 1 482 ? 26.264 -13.785 -18.834 1.00 94.88 482 LEU A N 1
ATOM 3847 C CA . LEU A 1 482 ? 26.440 -14.865 -17.862 1.00 94.88 482 LEU A CA 1
ATOM 3848 C C . LEU A 1 482 ? 25.949 -14.393 -16.487 1.00 94.88 482 LEU A C 1
ATOM 3850 O O . LEU A 1 482 ? 26.665 -13.663 -15.794 1.00 94.88 482 LEU A O 1
ATOM 3854 N N . LYS A 1 483 ? 24.741 -14.803 -16.078 1.00 93.38 483 LYS A N 1
ATOM 3855 C CA . LYS A 1 483 ? 24.182 -14.521 -14.742 1.00 93.38 483 LYS A CA 1
ATOM 3856 C C . LYS A 1 483 ? 24.555 -15.646 -13.775 1.00 93.38 483 LYS A C 1
ATOM 3858 O O . LYS A 1 483 ? 24.292 -16.811 -14.059 1.00 93.38 483 LYS A O 1
ATOM 3863 N N . PHE A 1 484 ? 25.151 -15.292 -12.638 1.00 91.31 484 PHE A N 1
ATOM 3864 C CA . PHE A 1 484 ? 25.573 -16.203 -11.571 1.00 91.31 484 PHE A CA 1
ATOM 3865 C C . PHE A 1 484 ? 24.824 -15.912 -10.270 1.00 91.31 484 PHE A C 1
ATOM 3867 O O . PHE A 1 484 ? 24.882 -14.795 -9.748 1.00 91.31 484 PHE A O 1
ATOM 3874 N N . GLU A 1 485 ? 24.221 -16.942 -9.686 1.00 89.88 485 GLU A N 1
ATOM 3875 C CA . GLU A 1 485 ? 23.550 -16.896 -8.386 1.00 89.88 485 GLU A CA 1
ATOM 3876 C C . GLU A 1 485 ? 24.114 -17.972 -7.461 1.00 89.88 485 GLU A C 1
ATOM 3878 O O . GLU A 1 485 ? 24.224 -19.140 -7.832 1.00 89.88 485 GLU A O 1
ATOM 3883 N N . HIS A 1 486 ? 24.505 -17.587 -6.247 1.00 87.19 486 HIS A N 1
ATOM 3884 C CA . HIS A 1 486 ? 25.086 -18.523 -5.287 1.00 87.19 486 HIS A CA 1
ATOM 3885 C C . HIS A 1 486 ? 23.993 -19.374 -4.630 1.00 87.19 486 HIS A C 1
ATOM 3887 O O . HIS A 1 486 ? 22.947 -18.850 -4.253 1.00 87.19 486 HIS A O 1
ATOM 3893 N N . ARG A 1 487 ? 24.241 -20.664 -4.380 1.00 83.19 487 ARG A N 1
ATOM 3894 C CA . ARG A 1 487 ? 23.247 -21.580 -3.773 1.00 83.19 487 ARG A CA 1
ATOM 3895 C C . ARG A 1 487 ? 22.698 -21.120 -2.415 1.00 83.19 487 ARG A C 1
ATOM 3897 O O . ARG A 1 487 ? 21.559 -21.445 -2.081 1.00 83.19 487 ARG A O 1
ATOM 3904 N N . SER A 1 488 ? 23.486 -20.351 -1.654 1.00 79.31 488 SER A N 1
ATOM 3905 C CA . SER A 1 488 ? 23.079 -19.725 -0.382 1.00 79.31 488 SER A CA 1
ATOM 3906 C C . SER A 1 488 ? 22.609 -18.262 -0.498 1.00 79.31 488 SER A C 1
ATOM 3908 O O . SER A 1 488 ? 22.469 -17.577 0.519 1.00 79.31 488 SER A O 1
ATOM 3910 N N . SER A 1 489 ? 22.369 -17.748 -1.711 1.00 76.56 489 SER A N 1
ATOM 3911 C CA . SER A 1 489 ? 21.647 -16.483 -1.907 1.00 76.56 489 SER A CA 1
ATOM 3912 C C . SER A 1 489 ? 20.218 -16.586 -1.363 1.00 76.56 489 SER A C 1
ATOM 3914 O O . SER A 1 489 ? 19.595 -17.652 -1.385 1.00 76.56 489 SER A O 1
ATOM 3916 N N . LYS A 1 490 ? 19.669 -15.460 -0.888 1.00 63.38 490 LYS A N 1
ATOM 3917 C CA . LYS A 1 490 ? 18.252 -15.379 -0.502 1.00 63.38 490 LYS A CA 1
ATOM 3918 C C . LYS A 1 490 ? 17.384 -15.753 -1.708 1.00 63.38 490 LYS A C 1
ATOM 3920 O O . LYS A 1 490 ? 17.622 -15.253 -2.799 1.00 63.38 490 LYS A O 1
ATOM 3925 N N . GLY A 1 491 ? 16.406 -16.633 -1.500 1.00 60.84 491 GLY A N 1
ATOM 3926 C CA . GLY A 1 491 ? 15.549 -17.175 -2.562 1.00 60.84 491 GLY A CA 1
ATOM 3927 C C . GLY A 1 491 ? 16.045 -18.485 -3.188 1.00 60.84 491 GLY A C 1
ATOM 3928 O O . GLY A 1 491 ? 15.227 -19.222 -3.725 1.00 60.84 491 GLY A O 1
ATOM 3929 N N . CYS A 1 492 ? 17.332 -18.838 -3.064 1.00 57.34 492 CYS A N 1
ATOM 3930 C CA . CYS A 1 492 ? 17.862 -20.054 -3.693 1.00 57.34 492 CYS A CA 1
ATOM 3931 C C . CYS A 1 492 ? 17.595 -21.348 -2.902 1.00 57.34 492 CYS A C 1
ATOM 3933 O O . CYS A 1 492 ? 17.388 -22.374 -3.528 1.00 57.34 492 CYS A O 1
ATOM 3935 N N . ASN A 1 493 ? 17.578 -21.363 -1.560 1.00 62.19 493 ASN A N 1
ATOM 3936 C CA . ASN A 1 493 ? 17.253 -22.546 -0.720 1.00 62.19 493 ASN A CA 1
ATOM 3937 C C . ASN A 1 493 ? 17.795 -23.912 -1.238 1.00 62.19 493 ASN A C 1
ATOM 3939 O O . ASN A 1 493 ? 17.083 -24.915 -1.211 1.00 62.19 493 ASN A O 1
ATOM 3943 N N . ASN A 1 494 ? 19.032 -23.958 -1.752 1.00 66.38 494 ASN A N 1
ATOM 3944 C CA . ASN A 1 494 ? 19.631 -25.124 -2.429 1.00 66.38 494 ASN A CA 1
ATOM 3945 C C . ASN A 1 494 ? 18.878 -25.694 -3.658 1.00 66.38 494 ASN A C 1
ATOM 3947 O O . ASN A 1 494 ? 19.292 -26.728 -4.179 1.00 66.38 494 ASN A O 1
ATOM 3951 N N . ARG A 1 495 ? 17.866 -25.007 -4.194 1.00 72.81 495 ARG A N 1
ATOM 3952 C CA . ARG A 1 495 ? 17.137 -25.316 -5.439 1.00 72.81 495 ARG A CA 1
ATOM 3953 C C . ARG A 1 495 ? 17.469 -24.289 -6.541 1.00 72.81 495 ARG A C 1
ATOM 3955 O O . ARG A 1 495 ? 17.989 -23.223 -6.216 1.00 72.81 495 ARG A O 1
ATOM 3962 N N . PRO A 1 496 ? 17.220 -24.583 -7.830 1.00 77.38 496 PRO A N 1
ATOM 3963 C CA . PRO A 1 496 ? 17.392 -23.598 -8.898 1.00 77.38 496 PRO A CA 1
ATOM 3964 C C . PRO A 1 496 ? 16.524 -22.343 -8.674 1.00 77.38 496 PRO A C 1
ATOM 3966 O O . PRO A 1 496 ? 15.422 -22.482 -8.136 1.00 77.38 496 PRO A O 1
ATOM 3969 N N . PRO A 1 497 ? 16.968 -21.143 -9.099 1.00 83.69 497 PRO A N 1
ATOM 3970 C CA . PRO A 1 497 ? 16.183 -19.914 -8.978 1.00 83.69 497 PRO A CA 1
ATOM 3971 C C . PRO A 1 497 ? 14.823 -20.022 -9.680 1.00 83.69 497 PRO A C 1
ATOM 3973 O O . PRO A 1 497 ? 14.741 -20.522 -10.804 1.00 83.69 497 PRO A O 1
ATOM 3976 N N . CYS A 1 498 ? 13.758 -19.498 -9.062 1.00 82.81 498 CYS A N 1
ATOM 3977 C CA . CYS A 1 498 ? 12.412 -19.485 -9.657 1.00 82.81 498 CYS A CA 1
ATOM 3978 C C . CYS A 1 498 ? 12.385 -18.796 -11.033 1.00 82.81 498 CYS A C 1
ATOM 3980 O O . CYS A 1 498 ? 11.668 -19.236 -11.929 1.00 82.81 498 CYS A O 1
ATOM 3982 N N . GLU A 1 499 ? 13.238 -17.785 -11.229 1.00 89.50 499 GLU A N 1
ATOM 3983 C CA . GLU A 1 499 ? 13.455 -17.077 -12.497 1.00 89.50 499 GLU A CA 1
ATOM 3984 C C . GLU A 1 499 ? 13.662 -18.027 -13.694 1.00 89.50 499 GLU A C 1
ATOM 3986 O O . GLU A 1 499 ? 13.181 -17.778 -14.799 1.00 89.50 499 GLU A O 1
ATOM 3991 N N . TRP A 1 500 ? 14.314 -19.176 -13.477 1.00 90.06 500 TRP A N 1
ATOM 3992 C CA . TRP A 1 500 ? 14.561 -20.175 -14.518 1.00 90.06 500 TRP A CA 1
ATOM 3993 C C . TRP A 1 500 ? 13.279 -20.806 -15.073 1.00 90.06 500 TRP A C 1
ATOM 3995 O O . TRP A 1 500 ? 13.293 -21.293 -16.205 1.00 90.06 500 TRP A O 1
ATOM 4005 N N . GLN A 1 501 ? 12.204 -20.857 -14.283 1.00 88.75 501 GLN A N 1
ATOM 4006 C CA . GLN A 1 501 ? 10.888 -21.338 -14.713 1.00 88.75 501 GLN A CA 1
ATOM 4007 C C . GLN A 1 501 ? 10.126 -20.243 -15.470 1.00 88.75 501 GLN A C 1
ATOM 4009 O O . GLN A 1 501 ? 9.430 -20.532 -16.444 1.00 88.75 501 GLN A O 1
ATOM 4014 N N . VAL A 1 502 ? 10.318 -18.981 -15.073 1.00 92.00 502 VAL A N 1
ATOM 4015 C CA . VAL A 1 502 ? 9.722 -17.824 -15.749 1.00 92.00 502 VAL A CA 1
ATOM 4016 C C . VAL A 1 502 ? 10.314 -17.679 -17.155 1.00 92.00 502 VAL A C 1
ATOM 4018 O O . VAL A 1 502 ? 9.560 -17.679 -18.125 1.00 92.00 502 VAL A O 1
ATOM 4021 N N . TYR A 1 503 ? 11.644 -17.725 -17.315 1.00 93.38 503 TYR A N 1
ATOM 4022 C CA . TYR A 1 503 ? 12.273 -17.737 -18.647 1.00 93.38 503 TYR A CA 1
ATOM 4023 C C . TYR A 1 503 ? 11.928 -18.967 -19.498 1.00 93.38 503 TYR A C 1
ATOM 4025 O O . TYR A 1 503 ? 11.914 -18.851 -20.717 1.00 93.38 503 TYR A O 1
ATOM 4033 N N . ASN A 1 504 ? 11.596 -20.122 -18.909 1.00 90.69 504 ASN A N 1
ATOM 4034 C CA . ASN A 1 504 ? 11.067 -21.250 -19.694 1.00 90.69 504 ASN A CA 1
ATOM 4035 C C . ASN A 1 504 ? 9.697 -20.944 -20.322 1.00 90.69 504 ASN A C 1
ATOM 4037 O O . ASN A 1 504 ? 9.347 -21.542 -21.333 1.00 90.69 504 ASN A O 1
ATOM 4041 N N . THR A 1 505 ? 8.921 -20.045 -19.713 1.00 90.00 505 THR A N 1
ATOM 4042 C CA . THR A 1 505 ? 7.567 -19.688 -20.164 1.00 90.00 505 THR A CA 1
ATOM 4043 C C . THR A 1 505 ? 7.568 -18.435 -21.047 1.00 90.00 505 THR A C 1
ATOM 4045 O O . THR A 1 505 ? 6.750 -18.321 -21.964 1.00 90.00 505 THR A O 1
ATOM 4048 N N . LEU A 1 506 ? 8.480 -17.495 -20.767 1.00 90.62 506 LEU A N 1
ATOM 4049 C CA . LEU A 1 506 ? 8.568 -16.183 -21.414 1.00 90.62 506 LEU A CA 1
ATOM 4050 C C . LEU A 1 506 ? 9.703 -16.051 -22.440 1.00 90.62 506 LEU A C 1
ATOM 4052 O O . LEU A 1 506 ? 9.591 -15.210 -23.325 1.00 90.62 506 LEU A O 1
ATOM 4056 N N . GLY A 1 507 ? 10.788 -16.821 -22.337 1.00 81.38 507 GLY A N 1
ATOM 4057 C CA . GLY A 1 507 ? 12.024 -16.591 -23.096 1.00 81.38 507 GLY A CA 1
ATOM 4058 C C . GLY A 1 507 ? 11.817 -16.602 -24.612 1.00 81.38 507 GLY A C 1
ATOM 4059 O O . GLY A 1 507 ? 11.226 -17.532 -25.158 1.00 81.38 507 GLY A O 1
ATOM 4060 N N . GLY A 1 508 ? 12.297 -15.561 -25.298 1.00 75.81 508 GLY A N 1
ATOM 4061 C CA . GLY A 1 508 ? 12.056 -15.367 -26.731 1.00 75.81 508 GLY A CA 1
ATOM 4062 C C . GLY A 1 508 ? 10.652 -14.856 -27.084 1.00 75.81 508 GLY A C 1
ATOM 4063 O O . GLY A 1 508 ? 10.333 -14.743 -28.267 1.00 75.81 508 GLY A O 1
ATOM 4064 N N . SER A 1 509 ? 9.815 -14.522 -26.095 1.00 88.94 509 SER A N 1
ATOM 4065 C CA . SER A 1 509 ? 8.662 -13.642 -26.317 1.00 88.94 509 SER A CA 1
ATOM 4066 C C . SER A 1 509 ? 9.139 -12.232 -26.671 1.00 88.94 509 SER A C 1
ATOM 4068 O O . SER A 1 509 ? 10.264 -11.845 -26.363 1.00 88.94 509 SER A O 1
ATOM 4070 N N . HIS A 1 510 ? 8.264 -11.451 -27.303 1.00 90.12 510 HIS A N 1
ATOM 4071 C CA . HIS A 1 510 ? 8.523 -10.045 -27.603 1.00 90.12 510 HIS A CA 1
ATOM 4072 C C . HIS A 1 510 ? 8.996 -9.282 -26.348 1.00 90.12 510 HIS A C 1
ATOM 4074 O O . HIS A 1 510 ? 8.344 -9.346 -25.306 1.00 90.12 510 HIS A O 1
ATOM 4080 N N . GLY A 1 511 ? 10.163 -8.637 -26.460 1.00 92.44 511 GLY A N 1
ATOM 4081 C CA . GLY A 1 511 ? 10.826 -7.899 -25.384 1.00 92.44 511 GLY A CA 1
ATOM 4082 C C . GLY A 1 511 ? 11.338 -8.723 -24.202 1.00 92.44 511 GLY A C 1
ATOM 4083 O O . GLY A 1 511 ? 11.587 -8.145 -23.151 1.00 92.44 511 GLY A O 1
ATOM 4084 N N . VAL A 1 512 ? 11.515 -10.044 -24.325 1.00 95.19 512 VAL A N 1
ATOM 4085 C CA . VAL A 1 512 ? 12.132 -10.880 -23.275 1.00 95.19 512 VAL A CA 1
ATOM 4086 C C . VAL A 1 512 ? 13.336 -11.632 -23.855 1.00 95.19 512 VAL A C 1
ATOM 4088 O O . VAL A 1 512 ? 13.151 -12.415 -24.794 1.00 95.19 512 VAL A O 1
ATOM 4091 N N . PRO A 1 513 ? 14.559 -11.457 -23.310 1.00 93.94 513 PRO A N 1
ATOM 4092 C CA . PRO A 1 513 ? 15.747 -12.112 -23.849 1.00 93.94 513 PRO A CA 1
ATOM 4093 C C . PRO A 1 513 ? 15.647 -13.638 -23.754 1.00 93.94 513 PRO A C 1
ATOM 4095 O O . PRO A 1 513 ? 15.003 -14.214 -22.868 1.00 93.94 513 PRO A O 1
ATOM 4098 N N . ARG A 1 514 ? 16.307 -14.316 -24.687 1.00 92.12 514 ARG A N 1
ATOM 4099 C CA . ARG A 1 514 ? 16.409 -15.768 -24.740 1.00 92.12 514 ARG A CA 1
ATOM 4100 C C . ARG A 1 514 ? 17.463 -16.255 -23.753 1.00 92.12 514 ARG A C 1
ATOM 4102 O O . ARG A 1 514 ? 18.575 -15.740 -23.677 1.00 92.12 514 ARG A O 1
ATOM 4109 N N . VAL A 1 515 ? 17.127 -17.327 -23.044 1.00 93.56 515 VAL A N 1
ATOM 4110 C CA . VAL A 1 515 ? 18.092 -18.128 -22.287 1.00 93.56 515 VAL A CA 1
ATOM 4111 C C . VAL A 1 515 ? 18.552 -19.270 -23.185 1.00 93.56 515 VAL A C 1
ATOM 4113 O O . VAL A 1 515 ? 17.744 -20.104 -23.582 1.00 93.56 515 VAL A O 1
ATOM 4116 N N . HIS A 1 516 ? 19.840 -19.303 -23.520 1.00 92.25 516 HIS A N 1
ATOM 4117 C CA . HIS A 1 516 ? 20.434 -20.349 -24.354 1.00 92.25 516 HIS A CA 1
ATOM 4118 C C . HIS A 1 516 ? 20.725 -21.614 -23.547 1.00 92.25 516 HIS A C 1
ATOM 4120 O O . HIS A 1 516 ? 20.405 -22.719 -23.972 1.00 92.25 516 HIS A O 1
ATOM 4126 N N . PHE A 1 517 ? 21.337 -21.445 -22.373 1.00 93.69 517 PHE A N 1
ATOM 4127 C CA . PHE A 1 517 ? 21.761 -22.540 -21.506 1.00 93.69 517 PHE A CA 1
ATOM 4128 C C . PHE A 1 517 ? 21.576 -22.155 -20.044 1.00 93.69 517 PHE A C 1
ATOM 4130 O O . PHE A 1 517 ? 21.678 -20.988 -19.669 1.00 93.69 517 PHE A O 1
ATOM 4137 N N . LYS A 1 518 ? 21.349 -23.151 -19.192 1.00 94.06 518 LYS A N 1
ATOM 4138 C CA . LYS A 1 518 ? 21.341 -22.976 -17.740 1.00 94.06 518 LYS A CA 1
ATOM 4139 C C . LYS A 1 518 ? 21.777 -24.257 -17.052 1.00 94.06 518 LYS A C 1
ATOM 4141 O O . LYS A 1 518 ? 21.542 -25.355 -17.553 1.00 94.06 518 LYS A O 1
ATOM 4146 N N . GLY A 1 519 ? 22.422 -24.125 -15.904 1.00 93.12 519 GLY A N 1
ATOM 4147 C CA . GLY A 1 519 ? 22.905 -25.266 -15.138 1.00 93.12 519 GLY A CA 1
ATOM 4148 C C . GLY A 1 519 ? 23.712 -24.840 -13.923 1.00 93.12 519 GLY A C 1
ATOM 4149 O O . GLY A 1 519 ? 23.761 -23.665 -13.567 1.00 93.12 519 GLY A O 1
ATOM 4150 N N . ARG A 1 520 ? 24.325 -25.810 -13.249 1.00 91.06 520 ARG A N 1
ATOM 4151 C CA . ARG A 1 520 ? 25.120 -25.570 -12.043 1.00 91.06 520 ARG A CA 1
ATOM 4152 C C . ARG A 1 520 ? 26.600 -25.779 -12.340 1.00 91.06 520 ARG A C 1
ATOM 4154 O O . ARG A 1 520 ? 26.958 -26.800 -12.921 1.00 91.06 520 ARG A O 1
ATOM 4161 N N . GLN A 1 521 ? 27.443 -24.869 -11.863 1.00 90.25 521 GLN A N 1
ATOM 4162 C CA . GLN A 1 521 ? 28.896 -25.013 -11.874 1.00 90.25 521 GLN A CA 1
ATOM 4163 C C . GLN A 1 521 ? 29.449 -24.630 -10.496 1.00 90.25 521 GLN A C 1
ATOM 4165 O O . GLN A 1 521 ? 29.354 -23.479 -10.071 1.00 90.25 521 GLN A O 1
ATOM 4170 N N . GLY A 1 522 ? 29.989 -25.615 -9.771 1.00 87.94 522 GLY A N 1
ATOM 4171 C CA . GLY A 1 522 ? 30.316 -25.457 -8.349 1.00 87.94 522 GLY A CA 1
ATOM 4172 C C . GLY A 1 522 ? 29.079 -25.068 -7.530 1.00 87.94 522 GLY A C 1
ATOM 4173 O O . GLY A 1 522 ? 27.996 -25.627 -7.723 1.00 87.94 522 GLY A O 1
ATOM 4174 N N . ASP A 1 523 ? 29.226 -24.072 -6.656 1.00 88.06 523 ASP A N 1
ATOM 4175 C CA . ASP A 1 523 ? 28.136 -23.536 -5.829 1.00 88.06 523 ASP A CA 1
ATOM 4176 C C . ASP A 1 523 ? 27.330 -22.400 -6.476 1.00 88.06 523 ASP A C 1
ATOM 4178 O O . ASP A 1 523 ? 26.581 -21.691 -5.798 1.00 88.06 523 ASP A O 1
ATOM 4182 N N . TYR A 1 524 ? 27.435 -22.259 -7.799 1.00 89.75 524 TYR A N 1
ATOM 4183 C CA . TYR A 1 524 ? 26.691 -21.272 -8.570 1.00 89.75 524 TYR A CA 1
ATOM 4184 C C . TYR A 1 524 ? 25.694 -21.929 -9.524 1.00 89.75 524 TYR A C 1
ATOM 4186 O O . TYR A 1 524 ? 26.024 -22.837 -10.292 1.00 89.75 524 TYR A O 1
ATOM 4194 N N . TYR A 1 525 ? 24.469 -21.418 -9.492 1.00 92.12 525 TYR A N 1
ATOM 4195 C CA . TYR A 1 525 ? 23.522 -21.515 -10.590 1.00 92.12 525 TYR A CA 1
ATOM 4196 C C . TYR A 1 525 ? 23.921 -20.486 -11.643 1.00 92.12 525 TYR A C 1
ATOM 4198 O O . TYR A 1 525 ? 24.129 -19.317 -11.318 1.00 92.12 525 TYR A O 1
ATOM 4206 N N . VAL A 1 526 ? 24.068 -20.931 -12.889 1.00 93.56 526 VAL A N 1
ATOM 4207 C CA . VAL A 1 526 ? 24.523 -20.102 -14.006 1.00 93.56 526 VAL A CA 1
ATOM 4208 C C . VAL A 1 526 ? 23.497 -20.149 -15.129 1.00 93.56 526 VAL A C 1
ATOM 4210 O O . VAL A 1 526 ? 23.007 -21.221 -15.491 1.00 93.56 526 VAL A O 1
ATOM 4213 N N . MET A 1 527 ? 23.198 -18.981 -15.685 1.00 93.62 527 MET A N 1
ATOM 4214 C CA . MET A 1 527 ? 22.347 -18.790 -16.853 1.00 93.62 527 MET A CA 1
ATOM 4215 C C . MET A 1 527 ? 23.158 -18.087 -17.945 1.00 93.62 527 MET A C 1
ATOM 4217 O O . MET A 1 527 ? 23.833 -17.094 -17.673 1.00 93.62 527 MET A O 1
ATOM 4221 N N . VAL A 1 528 ? 23.096 -18.622 -19.162 1.00 94.50 528 VAL A N 1
ATOM 4222 C CA . VAL A 1 528 ? 23.694 -18.065 -20.379 1.00 94.50 528 VAL A CA 1
ATOM 4223 C C . VAL A 1 528 ? 22.553 -17.538 -21.239 1.00 94.50 528 VAL A C 1
ATOM 4225 O O . VAL A 1 528 ? 21.682 -18.314 -21.640 1.00 94.50 528 VAL A O 1
ATOM 4228 N N . MET A 1 529 ? 22.539 -16.239 -21.505 1.00 93.50 529 MET A N 1
ATOM 4229 C CA . MET A 1 529 ? 21.435 -15.544 -22.172 1.00 93.50 529 MET A CA 1
ATOM 4230 C C . MET A 1 529 ? 21.944 -14.524 -23.195 1.00 93.50 529 MET A C 1
ATOM 4232 O O . MET A 1 529 ? 23.146 -14.235 -23.220 1.00 93.50 529 MET A O 1
ATOM 4236 N N . ASP A 1 530 ? 21.032 -14.003 -24.020 1.00 92.62 530 ASP A N 1
ATOM 4237 C CA . ASP A 1 530 ? 21.336 -12.958 -25.003 1.00 92.62 530 ASP A CA 1
ATOM 4238 C C . ASP A 1 530 ? 22.130 -11.812 -24.347 1.00 92.62 530 ASP A C 1
ATOM 4240 O O . ASP A 1 530 ? 21.812 -11.356 -23.243 1.00 92.62 530 ASP A O 1
ATOM 4244 N N . MET A 1 531 ? 23.176 -11.343 -25.028 1.00 93.62 531 MET A N 1
ATOM 4245 C CA . MET A 1 531 ? 23.810 -10.071 -24.688 1.00 93.62 531 MET A CA 1
ATOM 4246 C C . MET A 1 531 ? 22.896 -8.930 -25.150 1.00 93.62 531 MET A C 1
ATOM 4248 O O . MET A 1 531 ? 22.305 -9.018 -26.223 1.00 93.62 531 MET A O 1
ATOM 4252 N N . LEU A 1 532 ? 22.791 -7.867 -24.353 1.00 94.44 532 LEU A N 1
ATOM 4253 C CA . LEU A 1 532 ? 21.953 -6.693 -24.622 1.00 94.44 532 LEU A CA 1
ATOM 4254 C C . LEU A 1 532 ? 22.781 -5.399 -24.555 1.00 94.44 532 LEU A C 1
ATOM 4256 O O . LEU A 1 532 ? 23.946 -5.412 -24.148 1.00 94.44 532 LEU A O 1
ATOM 4260 N N . GLY A 1 533 ? 22.178 -4.296 -24.993 1.00 94.50 533 GLY A N 1
ATOM 4261 C CA . GLY A 1 533 ? 22.725 -2.943 -24.935 1.00 94.50 533 GLY A CA 1
ATOM 4262 C C . GLY A 1 533 ? 22.564 -2.273 -23.558 1.00 94.50 533 GLY A C 1
ATOM 4263 O O . GLY A 1 533 ? 22.345 -2.953 -22.552 1.00 94.50 533 GLY A O 1
ATOM 4264 N N . PRO A 1 534 ? 22.702 -0.935 -23.484 1.00 93.69 534 PRO A N 1
ATOM 4265 C CA . PRO A 1 534 ? 22.573 -0.183 -22.235 1.00 93.69 534 PRO A CA 1
ATOM 4266 C C . PRO A 1 534 ? 21.141 -0.213 -21.679 1.00 93.69 534 PRO A C 1
ATOM 4268 O O . PRO A 1 534 ? 20.170 -0.322 -22.432 1.00 93.69 534 PRO A O 1
ATOM 4271 N N . SER A 1 535 ? 21.002 -0.065 -20.359 1.00 95.38 535 SER A N 1
ATOM 4272 C CA . SER A 1 535 ? 19.695 0.116 -19.716 1.00 95.38 535 SER A CA 1
ATOM 4273 C C . SER A 1 535 ? 19.152 1.537 -19.901 1.00 95.38 535 SER A C 1
ATOM 4275 O O . SER A 1 535 ? 19.914 2.478 -20.141 1.00 95.38 535 SER A O 1
ATOM 4277 N N . LEU A 1 536 ? 17.841 1.735 -19.719 1.00 95.44 536 LEU A N 1
ATOM 4278 C CA . LEU A 1 536 ? 17.250 3.080 -19.673 1.00 95.44 536 LEU A CA 1
ATOM 4279 C C . LEU A 1 536 ? 17.880 3.928 -18.561 1.00 95.44 536 LEU A C 1
ATOM 4281 O O . LEU A 1 536 ? 18.005 5.140 -18.719 1.00 95.44 536 LEU A O 1
ATOM 4285 N N . TRP A 1 537 ? 18.315 3.300 -17.463 1.00 94.12 537 TRP A N 1
ATOM 4286 C CA . TRP A 1 537 ? 19.087 3.964 -16.413 1.00 94.12 537 TRP A CA 1
ATOM 4287 C C . TRP A 1 537 ? 20.431 4.485 -16.939 1.00 94.12 537 TRP A C 1
ATOM 4289 O O . TRP A 1 537 ? 20.752 5.653 -16.731 1.00 94.12 537 TRP A O 1
ATOM 4299 N N . ASP A 1 538 ? 21.200 3.669 -17.663 1.00 92.75 538 ASP A N 1
ATOM 4300 C CA . ASP A 1 538 ? 22.494 4.086 -18.226 1.00 92.75 538 ASP A CA 1
ATOM 4301 C C . ASP A 1 538 ? 22.321 5.231 -19.237 1.00 92.75 538 ASP A C 1
ATOM 4303 O O . ASP A 1 538 ? 23.044 6.226 -19.187 1.00 92.75 538 ASP A O 1
ATOM 4307 N N . VAL A 1 539 ? 21.314 5.135 -20.114 1.00 91.62 539 VAL A N 1
ATOM 4308 C CA . VAL A 1 539 ? 20.993 6.185 -21.096 1.00 91.62 539 VAL A CA 1
ATOM 4309 C C . VAL A 1 539 ? 20.525 7.475 -20.413 1.00 91.62 539 VAL A C 1
ATOM 4311 O O . VAL A 1 539 ? 20.872 8.559 -20.875 1.00 91.62 539 VAL A O 1
ATOM 4314 N N . TRP A 1 540 ? 19.781 7.392 -19.307 1.00 92.38 540 TRP A N 1
ATOM 4315 C CA . TRP A 1 540 ? 19.326 8.561 -18.546 1.00 92.38 540 TRP A CA 1
ATOM 4316 C C . TRP A 1 540 ? 20.494 9.290 -17.851 1.00 92.38 540 TRP A C 1
ATOM 4318 O O . TRP A 1 540 ? 20.630 10.500 -18.016 1.00 92.38 540 TRP A O 1
ATOM 4328 N N . ASN A 1 541 ? 21.397 8.567 -17.169 1.00 88.31 541 ASN A N 1
ATOM 4329 C CA . ASN A 1 541 ? 22.565 9.180 -16.504 1.00 88.31 541 ASN A CA 1
ATOM 4330 C C . ASN A 1 541 ? 23.526 9.856 -17.500 1.00 88.31 541 ASN A C 1
ATOM 4332 O O . ASN A 1 541 ? 24.163 10.854 -17.171 1.00 88.31 541 ASN A O 1
ATOM 4336 N N . ASN A 1 542 ? 23.648 9.318 -18.717 1.00 85.38 542 ASN A N 1
ATOM 4337 C CA . ASN A 1 542 ? 24.530 9.879 -19.743 1.00 85.38 542 ASN A CA 1
ATOM 4338 C C . ASN A 1 542 ? 23.963 11.157 -20.398 1.00 85.38 542 ASN A C 1
ATOM 4340 O O . ASN A 1 542 ? 24.724 11.901 -21.012 1.00 85.38 542 ASN A O 1
ATOM 4344 N N . ASN A 1 543 ? 22.660 11.431 -20.257 1.00 75.00 543 ASN A N 1
ATOM 4345 C CA . ASN A 1 543 ? 21.942 12.521 -20.933 1.00 75.00 543 ASN A CA 1
ATOM 4346 C C . ASN A 1 543 ? 21.477 13.635 -19.971 1.00 75.00 543 ASN A C 1
ATOM 4348 O O . ASN A 1 543 ? 20.388 14.187 -20.113 1.00 75.00 543 ASN A O 1
ATOM 4352 N N . SER A 1 544 ? 22.310 14.005 -18.992 1.00 64.69 544 SER A N 1
ATOM 4353 C CA . SER A 1 544 ? 22.038 15.109 -18.046 1.00 64.69 544 SER A CA 1
ATOM 4354 C C . SER A 1 544 ? 20.715 14.978 -17.267 1.00 64.69 544 SER A C 1
ATOM 4356 O O . SER A 1 544 ? 19.938 15.925 -17.161 1.00 64.69 544 SER A O 1
ATOM 4358 N N . ASP A 1 545 ? 20.471 13.792 -16.705 1.00 68.62 545 ASP A N 1
ATOM 4359 C CA . ASP A 1 545 ? 19.406 13.512 -15.730 1.00 68.62 545 ASP A CA 1
ATOM 4360 C C . ASP A 1 545 ? 17.950 13.750 -16.217 1.00 68.62 545 ASP A C 1
ATOM 4362 O O . ASP A 1 545 ? 17.020 13.833 -15.409 1.00 68.62 545 ASP A O 1
ATOM 4366 N N . THR A 1 546 ? 17.702 13.803 -17.534 1.00 73.69 546 THR A N 1
ATOM 4367 C CA . THR A 1 546 ? 16.347 13.822 -18.132 1.00 73.69 546 THR A CA 1
ATOM 4368 C C . THR A 1 546 ? 16.304 13.123 -19.500 1.00 73.69 546 THR A C 1
ATOM 4370 O O . THR A 1 546 ? 17.325 12.936 -20.157 1.00 73.69 546 THR A O 1
ATOM 4373 N N . MET A 1 547 ? 15.110 12.719 -19.947 1.00 88.12 547 MET A N 1
ATOM 4374 C CA . MET A 1 547 ? 14.842 12.248 -21.316 1.00 88.12 547 MET A CA 1
ATOM 4375 C C . MET A 1 547 ? 13.774 13.111 -21.999 1.00 88.12 547 MET A C 1
ATOM 4377 O O . MET A 1 547 ? 12.888 13.655 -21.340 1.00 88.12 547 MET A O 1
ATOM 4381 N N . SER A 1 548 ? 13.824 13.204 -23.334 1.00 90.31 548 SER A N 1
ATOM 4382 C CA . SER A 1 548 ? 12.821 13.943 -24.108 1.00 90.31 548 SER A CA 1
ATOM 4383 C C . SER A 1 548 ? 11.437 13.286 -24.044 1.00 90.31 548 SER A C 1
ATOM 4385 O O . SER A 1 548 ? 11.302 12.069 -23.914 1.00 90.31 548 SER A O 1
ATOM 4387 N N . ILE A 1 549 ? 10.392 14.105 -24.185 1.00 92.19 549 ILE A N 1
ATOM 4388 C CA . ILE A 1 549 ? 8.990 13.663 -24.154 1.00 92.19 549 ILE A CA 1
ATOM 4389 C C . ILE A 1 549 ? 8.711 12.574 -25.204 1.00 92.19 549 ILE A C 1
ATOM 4391 O O . ILE A 1 549 ? 8.095 11.563 -24.875 1.00 92.19 549 ILE A O 1
ATOM 4395 N N . GLU A 1 550 ? 9.206 12.740 -26.435 1.00 91.44 550 GLU A N 1
ATOM 4396 C CA . GLU A 1 550 ? 9.046 11.750 -27.511 1.00 91.44 550 GLU A CA 1
ATOM 4397 C C . GLU A 1 550 ? 9.753 10.425 -27.188 1.00 91.44 550 GLU A C 1
ATOM 4399 O O . GLU A 1 550 ? 9.180 9.354 -27.395 1.00 91.44 550 GLU A O 1
ATOM 4404 N N . MET A 1 551 ? 10.964 10.480 -26.619 1.00 92.25 551 MET A N 1
ATOM 4405 C CA . MET A 1 551 ? 11.697 9.288 -26.187 1.00 92.25 551 MET A CA 1
ATOM 4406 C C . MET A 1 551 ? 10.911 8.522 -25.121 1.00 92.25 551 MET A C 1
ATOM 4408 O O . MET A 1 551 ? 10.678 7.324 -25.270 1.00 92.25 551 MET A O 1
ATOM 4412 N N . VAL A 1 552 ? 10.434 9.206 -24.075 1.00 95.38 552 VAL A N 1
ATOM 4413 C CA . VAL A 1 552 ? 9.670 8.557 -22.998 1.00 95.38 552 VAL A CA 1
ATOM 4414 C C . VAL A 1 552 ? 8.299 8.065 -23.480 1.00 95.38 552 VAL A C 1
ATOM 4416 O O . VAL A 1 552 ? 7.841 7.023 -23.017 1.00 95.38 552 VAL A O 1
ATOM 4419 N N . ALA A 1 553 ? 7.668 8.728 -24.452 1.00 95.00 553 ALA A N 1
ATOM 4420 C CA . ALA A 1 553 ? 6.448 8.230 -25.089 1.00 95.00 553 ALA A CA 1
ATOM 4421 C C . ALA A 1 553 ? 6.698 6.942 -25.900 1.00 95.00 553 ALA A C 1
ATOM 4423 O O . ALA A 1 553 ? 5.929 5.990 -25.782 1.00 95.00 553 ALA A O 1
ATOM 4424 N N . CYS A 1 554 ? 7.810 6.849 -26.642 1.00 94.44 554 CYS A N 1
ATOM 4425 C CA . CYS A 1 554 ? 8.201 5.602 -27.312 1.00 94.44 554 CYS A CA 1
ATOM 4426 C C . CYS A 1 554 ? 8.502 4.476 -26.305 1.00 94.44 554 CYS A C 1
ATOM 4428 O O . CYS A 1 554 ? 8.071 3.341 -26.512 1.00 94.44 554 CYS A O 1
ATOM 4430 N N . ILE A 1 555 ? 9.183 4.793 -25.192 1.00 96.12 555 ILE A N 1
ATOM 4431 C CA . ILE A 1 555 ? 9.412 3.854 -24.078 1.00 96.12 555 ILE A CA 1
ATOM 4432 C C . ILE A 1 555 ? 8.076 3.362 -23.514 1.00 96.12 555 ILE A C 1
ATOM 4434 O O . ILE A 1 555 ? 7.929 2.166 -23.290 1.00 96.12 555 ILE A O 1
ATOM 4438 N N . ALA A 1 556 ? 7.102 4.253 -23.297 1.00 97.06 556 ALA A N 1
ATOM 4439 C CA . ALA A 1 556 ? 5.790 3.895 -22.762 1.00 97.06 556 ALA A CA 1
ATOM 4440 C C . ALA A 1 556 ? 5.059 2.889 -23.663 1.00 97.06 556 ALA A C 1
ATOM 4442 O O . ALA A 1 556 ? 4.595 1.860 -23.175 1.00 97.06 556 ALA A O 1
ATOM 4443 N N . ILE A 1 557 ? 5.009 3.161 -24.972 1.00 95.19 557 ILE A N 1
ATOM 4444 C CA . ILE A 1 557 ? 4.361 2.302 -25.974 1.00 95.19 557 ILE A CA 1
ATOM 4445 C C . ILE A 1 557 ? 4.978 0.895 -25.987 1.00 95.19 557 ILE A C 1
ATOM 4447 O O . ILE A 1 557 ? 4.256 -0.097 -25.867 1.00 95.19 557 ILE A O 1
ATOM 4451 N N . GLU A 1 558 ? 6.304 0.797 -26.099 1.00 95.44 558 GLU A N 1
ATOM 4452 C CA . GLU A 1 558 ? 6.980 -0.502 -26.186 1.00 95.44 558 GLU A CA 1
ATOM 4453 C C . GLU A 1 558 ? 6.947 -1.240 -24.833 1.00 95.44 558 GLU A C 1
ATOM 4455 O O . GLU A 1 558 ? 6.611 -2.420 -24.782 1.00 95.44 558 GLU A O 1
ATOM 4460 N N . ALA A 1 559 ? 7.171 -0.555 -23.705 1.00 97.69 559 ALA A N 1
ATOM 4461 C CA . ALA A 1 559 ? 7.080 -1.167 -22.375 1.00 97.69 559 ALA A CA 1
ATOM 4462 C C . ALA A 1 559 ? 5.674 -1.715 -22.062 1.00 97.69 559 ALA A C 1
ATOM 4464 O O . ALA A 1 559 ? 5.565 -2.771 -21.437 1.00 97.69 559 ALA A O 1
ATOM 4465 N N . LEU A 1 560 ? 4.605 -1.048 -22.518 1.00 97.62 560 LEU A N 1
ATOM 4466 C CA . LEU A 1 560 ? 3.231 -1.552 -22.406 1.00 97.62 560 LEU A CA 1
ATOM 4467 C C . LEU A 1 560 ? 3.028 -2.844 -23.210 1.00 97.62 560 LEU A C 1
ATOM 4469 O O . LEU A 1 560 ? 2.482 -3.802 -22.665 1.00 97.62 560 LEU A O 1
ATOM 4473 N N . SER A 1 561 ? 3.525 -2.902 -24.451 1.00 95.56 561 SER A N 1
ATOM 4474 C CA . SER A 1 561 ? 3.504 -4.107 -25.301 1.00 95.56 561 SER A CA 1
ATOM 4475 C C . SER A 1 561 ? 4.249 -5.288 -24.653 1.00 95.56 561 SER A C 1
ATOM 4477 O O . SER A 1 561 ? 3.769 -6.427 -24.642 1.00 95.56 561 SER A O 1
ATOM 4479 N N . ILE A 1 562 ? 5.406 -5.023 -24.039 1.00 97.12 562 ILE A N 1
ATOM 4480 C CA . ILE A 1 562 ? 6.198 -6.044 -23.339 1.00 97.12 562 ILE A CA 1
ATOM 4481 C C . ILE A 1 562 ? 5.476 -6.530 -22.076 1.00 97.12 562 ILE A C 1
ATOM 4483 O O . ILE A 1 562 ? 5.359 -7.741 -21.870 1.00 97.12 562 ILE A O 1
ATOM 4487 N N . LEU A 1 563 ? 4.950 -5.620 -21.246 1.00 98.00 563 LEU A N 1
ATOM 4488 C CA . LEU A 1 563 ? 4.208 -5.987 -20.036 1.00 98.00 563 LEU A CA 1
ATOM 4489 C C . LEU A 1 563 ? 2.928 -6.757 -20.362 1.00 98.00 563 LEU A C 1
ATOM 4491 O O . LEU A 1 563 ? 2.682 -7.781 -19.731 1.00 98.00 563 LEU A O 1
ATOM 4495 N N . GLU A 1 564 ? 2.160 -6.356 -21.380 1.00 96.38 564 GLU A N 1
ATOM 4496 C CA . GLU A 1 564 ? 1.042 -7.163 -21.881 1.00 96.38 564 GLU A CA 1
ATOM 4497 C C . GLU A 1 564 ? 1.511 -8.576 -22.233 1.00 96.38 564 GLU A C 1
ATOM 4499 O O . GLU A 1 564 ? 0.868 -9.561 -21.857 1.00 96.38 564 GLU A O 1
ATOM 4504 N N . LYS A 1 565 ? 2.666 -8.716 -22.900 1.00 94.94 565 LYS A N 1
ATOM 4505 C CA . LYS A 1 565 ? 3.146 -10.040 -23.286 1.00 94.94 565 LYS A CA 1
ATOM 4506 C C . LYS A 1 565 ? 3.508 -10.910 -22.082 1.00 94.94 565 LYS A C 1
ATOM 4508 O O . LYS A 1 565 ? 3.143 -12.090 -22.077 1.00 94.94 565 LYS A O 1
ATOM 4513 N N . VAL A 1 566 ? 4.152 -10.340 -21.064 1.00 96.00 566 VAL A N 1
ATOM 4514 C CA . VAL A 1 566 ? 4.440 -10.998 -19.775 1.00 96.00 566 VAL A CA 1
ATOM 4515 C C . VAL A 1 566 ? 3.135 -11.391 -19.067 1.00 96.00 566 VAL A C 1
ATOM 4517 O O . VAL A 1 566 ? 2.954 -12.557 -18.697 1.00 96.00 566 VAL A O 1
ATOM 4520 N N . HIS A 1 567 ? 2.180 -10.464 -18.982 1.00 96.25 567 HIS A N 1
ATOM 4521 C CA . HIS A 1 567 ? 0.877 -10.674 -18.357 1.00 96.25 567 HIS A CA 1
ATOM 4522 C C . HIS A 1 567 ? 0.055 -11.756 -19.073 1.00 96.25 567 HIS A C 1
ATOM 4524 O O . HIS A 1 567 ? -0.472 -12.646 -18.406 1.00 96.25 567 HIS A O 1
ATOM 4530 N N . SER A 1 568 ? 0.039 -11.788 -20.412 1.00 93.38 568 SER A N 1
ATOM 4531 C CA . SER A 1 568 ? -0.656 -12.806 -21.227 1.00 93.38 568 SER A CA 1
ATOM 4532 C C . SER A 1 568 ? -0.194 -14.246 -20.954 1.00 93.38 568 SER A C 1
ATOM 4534 O O . SER A 1 568 ? -0.900 -15.207 -21.257 1.00 93.38 568 SER A O 1
ATOM 4536 N N . LYS A 1 569 ? 0.998 -14.406 -20.366 1.00 93.12 569 LYS A N 1
ATOM 4537 C CA . LYS A 1 569 ? 1.597 -15.685 -19.968 1.00 93.12 569 LYS A CA 1
ATOM 4538 C C . LYS A 1 569 ? 1.364 -16.033 -18.489 1.00 93.12 569 LYS A C 1
ATOM 4540 O O . LYS A 1 569 ? 1.937 -17.004 -18.003 1.00 93.12 569 LYS A O 1
ATOM 4545 N N . GLY A 1 570 ? 0.527 -15.269 -17.782 1.00 93.88 570 GLY A N 1
ATOM 4546 C CA . GLY A 1 570 ? 0.128 -15.511 -16.390 1.00 93.88 570 GLY A CA 1
ATOM 4547 C C . GLY A 1 570 ? 1.092 -14.970 -15.327 1.00 93.88 570 GLY A C 1
ATOM 4548 O O . GLY A 1 570 ? 0.877 -15.223 -14.141 1.00 93.88 570 GLY A O 1
ATOM 4549 N N . TYR A 1 571 ? 2.132 -14.230 -15.724 1.00 95.56 571 TYR A N 1
ATOM 4550 C CA . TYR A 1 571 ? 3.147 -13.667 -14.825 1.00 95.56 571 TYR A CA 1
ATOM 4551 C C . TYR A 1 571 ? 3.033 -12.149 -14.716 1.00 95.56 571 TYR A C 1
ATOM 4553 O O . TYR A 1 571 ? 2.651 -11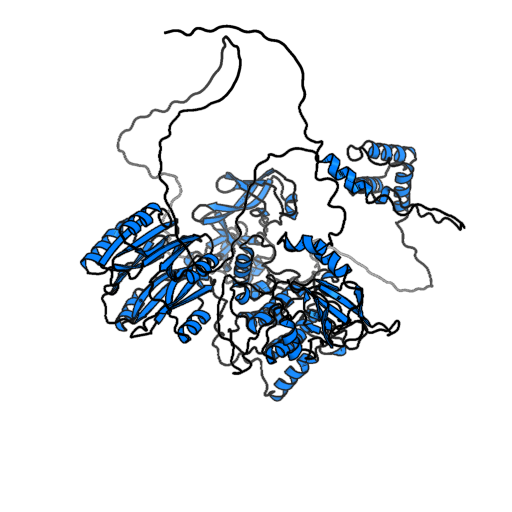.504 -15.679 1.00 95.56 571 TYR A O 1
ATOM 4561 N N . VAL A 1 572 ? 3.379 -11.599 -13.554 1.00 97.00 572 VAL A N 1
ATOM 4562 C CA . VAL A 1 572 ? 3.764 -10.193 -13.338 1.00 97.00 572 VAL A CA 1
ATOM 4563 C C . VAL A 1 572 ? 5.259 -10.146 -13.043 1.00 97.00 572 VAL A C 1
ATOM 4565 O O . VAL A 1 572 ? 5.803 -11.094 -12.472 1.00 97.00 572 VAL A O 1
ATOM 4568 N N . HIS A 1 573 ? 5.925 -9.063 -13.419 1.00 97.06 573 HIS A N 1
ATOM 4569 C CA . HIS A 1 573 ? 7.346 -8.819 -13.206 1.00 97.06 573 HIS A CA 1
ATOM 4570 C C . HIS A 1 573 ? 7.675 -8.462 -11.750 1.00 97.06 573 HIS A C 1
ATOM 4572 O O . HIS A 1 573 ? 8.641 -8.982 -11.190 1.00 97.06 573 HIS A O 1
ATOM 4578 N N . GLY A 1 574 ? 6.906 -7.562 -11.131 1.00 95.62 574 GLY A N 1
ATOM 4579 C CA . GLY A 1 574 ? 7.058 -7.155 -9.729 1.00 95.62 574 GLY A CA 1
ATOM 4580 C C . GLY A 1 574 ? 8.286 -6.289 -9.406 1.00 95.62 574 GLY A C 1
ATOM 4581 O O . GLY A 1 574 ? 8.608 -6.116 -8.230 1.00 95.62 574 GLY A O 1
ATOM 4582 N N . ASP A 1 575 ? 8.992 -5.761 -10.415 1.00 96.44 575 ASP A N 1
ATOM 4583 C CA . ASP A 1 575 ? 10.146 -4.854 -10.236 1.00 96.44 575 ASP A CA 1
ATOM 4584 C C . ASP A 1 575 ? 10.418 -4.005 -11.494 1.00 96.44 575 ASP A C 1
ATOM 4586 O O . ASP A 1 575 ? 11.539 -3.930 -11.998 1.00 96.44 575 ASP A O 1
ATOM 4590 N N . VAL A 1 576 ? 9.362 -3.401 -12.044 1.00 98.44 576 VAL A N 1
ATOM 4591 C CA . VAL A 1 576 ? 9.436 -2.515 -13.216 1.00 98.44 576 VAL A CA 1
ATOM 4592 C C . VAL A 1 576 ? 10.170 -1.219 -12.847 1.00 98.44 576 VAL A C 1
ATOM 4594 O O . VAL A 1 576 ? 9.759 -0.515 -11.921 1.00 98.44 576 VAL A O 1
ATOM 4597 N N . LYS A 1 577 ? 11.275 -0.928 -13.548 1.00 97.12 577 LYS A N 1
ATOM 4598 C CA . LYS A 1 577 ? 12.179 0.212 -13.298 1.00 97.12 577 LYS A CA 1
ATOM 4599 C C . LYS A 1 577 ? 13.142 0.458 -14.477 1.00 97.12 577 LYS A C 1
ATOM 4601 O O . LYS A 1 577 ? 13.354 -0.475 -15.255 1.00 97.12 577 LYS A O 1
ATOM 4606 N N . PRO A 1 578 ? 13.783 1.643 -14.600 1.00 97.00 578 PRO A N 1
ATOM 4607 C CA . PRO A 1 578 ? 14.727 1.944 -15.684 1.00 97.00 578 PRO A CA 1
ATOM 4608 C C . PRO A 1 578 ? 15.896 0.958 -15.823 1.00 97.00 578 PRO A C 1
ATOM 4610 O O . PRO A 1 578 ? 16.345 0.692 -16.932 1.00 97.00 578 PRO A O 1
ATOM 4613 N N . GLU A 1 579 ? 16.394 0.407 -14.715 1.00 95.19 579 GLU A N 1
ATOM 4614 C CA . GLU A 1 579 ? 17.531 -0.522 -14.703 1.00 95.19 579 GLU A CA 1
ATOM 4615 C C . GLU A 1 579 ? 17.202 -1.892 -15.330 1.00 95.19 579 GLU A C 1
ATOM 4617 O O . GLU A 1 579 ? 18.112 -2.603 -15.747 1.00 95.19 579 GLU A O 1
ATOM 4622 N N . ASN A 1 580 ? 15.916 -2.264 -15.388 1.00 96.69 580 ASN A N 1
ATOM 4623 C CA . ASN A 1 580 ? 15.450 -3.561 -15.895 1.00 96.69 580 ASN A CA 1
ATOM 4624 C C . ASN A 1 580 ? 14.955 -3.497 -17.353 1.00 96.69 580 ASN A C 1
ATOM 4626 O O . ASN A 1 580 ? 14.645 -4.537 -17.928 1.00 96.69 580 ASN A O 1
ATOM 4630 N N . PHE A 1 581 ? 14.899 -2.309 -17.962 1.00 97.75 581 PHE A N 1
ATOM 4631 C CA . PHE A 1 581 ? 14.643 -2.144 -19.394 1.00 97.75 581 PHE A CA 1
ATOM 4632 C C . PHE A 1 581 ? 15.950 -1.821 -20.120 1.00 97.75 581 PHE A C 1
ATOM 4634 O O . PHE A 1 581 ? 16.594 -0.820 -19.810 1.00 97.75 581 PHE A O 1
ATOM 4641 N N . LEU A 1 582 ? 16.344 -2.665 -21.070 1.00 96.50 582 LEU A N 1
ATOM 4642 C CA . LEU A 1 582 ? 17.582 -2.554 -21.843 1.00 96.50 582 LEU A CA 1
ATOM 4643 C C . LEU A 1 582 ? 17.284 -2.435 -23.335 1.00 96.50 582 LEU A C 1
ATOM 4645 O O . LEU A 1 582 ? 16.322 -3.017 -23.833 1.00 96.50 582 LEU A O 1
ATOM 4649 N N . PHE A 1 583 ? 18.141 -1.715 -24.051 1.00 95.88 583 PHE A N 1
ATOM 4650 C CA . PHE A 1 583 ? 18.159 -1.730 -25.510 1.00 95.88 583 PHE A CA 1
ATOM 4651 C C . PHE A 1 583 ? 18.744 -3.039 -26.054 1.00 95.88 583 PHE A C 1
ATOM 4653 O O . PHE A 1 583 ? 19.453 -3.760 -25.345 1.00 95.88 583 PHE A O 1
ATOM 4660 N N . GLY A 1 584 ? 18.482 -3.353 -27.322 1.00 93.06 584 GLY A N 1
ATOM 4661 C CA . GLY A 1 584 ? 19.236 -4.390 -28.024 1.00 93.06 584 GLY A CA 1
ATOM 4662 C C . GLY A 1 584 ? 20.706 -3.990 -28.245 1.00 93.06 584 GLY A C 1
ATOM 4663 O O . GLY A 1 584 ? 21.087 -2.842 -28.002 1.00 93.06 584 GLY A O 1
ATOM 4664 N N . PRO A 1 585 ? 21.572 -4.921 -28.677 1.00 91.12 585 PRO A N 1
ATOM 4665 C CA . PRO A 1 585 ? 22.993 -4.633 -28.870 1.00 91.12 585 PRO A CA 1
ATOM 4666 C C . PRO A 1 585 ? 23.240 -3.578 -29.952 1.00 91.12 585 PRO A C 1
ATOM 4668 O O . PRO A 1 585 ? 22.654 -3.644 -31.035 1.00 91.12 585 PRO A O 1
ATOM 4671 N N . SER A 1 586 ? 24.154 -2.644 -29.686 1.00 88.00 586 SER A N 1
ATOM 4672 C CA . SER A 1 586 ? 24.510 -1.596 -30.645 1.00 88.00 586 SER A CA 1
ATOM 4673 C C . SER A 1 586 ? 25.079 -2.139 -31.954 1.00 88.00 586 SER A C 1
ATOM 4675 O O . SER A 1 586 ? 25.825 -3.120 -31.954 1.00 88.00 586 SER A O 1
ATOM 4677 N N . GLY A 1 587 ? 24.738 -1.496 -33.074 1.00 85.50 587 GLY A N 1
ATOM 4678 C CA . GLY A 1 587 ? 25.136 -1.936 -34.412 1.00 85.50 587 GLY A CA 1
ATOM 4679 C C . GLY A 1 587 ? 24.410 -3.193 -34.905 1.00 85.50 587 GLY A C 1
ATOM 4680 O O . GLY A 1 587 ? 24.850 -3.803 -35.877 1.00 85.50 587 GLY A O 1
ATOM 4681 N N . THR A 1 588 ? 23.311 -3.597 -34.258 1.00 87.88 588 THR A N 1
ATOM 4682 C CA . THR A 1 588 ? 22.445 -4.699 -34.713 1.00 87.88 588 THR A CA 1
ATOM 4683 C C . THR A 1 588 ? 21.062 -4.182 -35.126 1.00 87.88 588 THR A C 1
ATOM 4685 O O . THR A 1 588 ? 20.652 -3.116 -34.665 1.00 87.88 588 THR A O 1
ATOM 4688 N N . PRO A 1 589 ? 20.282 -4.935 -35.931 1.00 85.94 589 PRO A N 1
ATOM 4689 C CA . PRO A 1 589 ? 18.897 -4.567 -36.260 1.00 85.94 589 PRO A CA 1
ATOM 4690 C C . PRO A 1 589 ? 17.976 -4.407 -35.039 1.00 85.94 589 PRO A C 1
ATOM 4692 O O . PRO A 1 589 ? 16.909 -3.805 -35.144 1.00 85.94 589 PRO A O 1
ATOM 4695 N N . ASP A 1 590 ? 18.383 -4.942 -33.884 1.00 88.06 590 ASP A N 1
ATOM 4696 C CA . ASP A 1 590 ? 17.637 -4.885 -32.631 1.00 88.06 590 ASP A CA 1
ATOM 4697 C C . ASP A 1 590 ? 18.073 -3.721 -31.719 1.00 88.06 590 ASP A C 1
ATOM 4699 O O . ASP A 1 590 ? 17.476 -3.547 -30.663 1.00 88.06 590 ASP A O 1
ATOM 4703 N N . GLU A 1 591 ? 19.051 -2.887 -32.108 1.00 90.12 591 GLU A N 1
ATOM 4704 C CA . GLU A 1 591 ? 19.574 -1.769 -31.292 1.00 90.12 591 GLU A CA 1
ATOM 4705 C C . GLU A 1 591 ? 18.471 -0.836 -30.764 1.00 90.12 591 GLU A C 1
ATOM 4707 O O . GLU A 1 591 ? 18.500 -0.427 -29.606 1.00 90.12 591 GLU A O 1
ATOM 4712 N N . ARG A 1 592 ? 17.450 -0.546 -31.583 1.00 89.56 592 ARG A N 1
ATOM 4713 C CA . ARG A 1 592 ? 16.303 0.288 -31.184 1.00 89.56 592 ARG A CA 1
ATOM 4714 C C . ARG A 1 592 ? 15.155 -0.483 -30.520 1.00 89.56 592 ARG A C 1
ATOM 4716 O O . ARG A 1 592 ? 14.111 0.116 -30.290 1.00 89.56 592 ARG A O 1
ATOM 4723 N N . LYS A 1 593 ? 15.278 -1.784 -30.242 1.00 92.44 593 LYS A N 1
ATOM 4724 C CA . LYS A 1 593 ? 14.246 -2.562 -29.528 1.00 92.44 593 LYS A CA 1
ATOM 4725 C C . LYS A 1 593 ? 14.480 -2.522 -28.026 1.00 92.44 593 LYS A C 1
ATOM 4727 O O . LYS A 1 593 ? 15.624 -2.477 -27.578 1.00 92.44 593 LYS A O 1
ATOM 4732 N N . LEU A 1 594 ? 13.392 -2.578 -27.262 1.00 95.56 594 LEU A N 1
ATOM 4733 C CA . LEU A 1 594 ? 13.429 -2.626 -25.805 1.00 95.56 594 LEU A CA 1
ATOM 4734 C C . LEU A 1 594 ? 13.249 -4.069 -25.306 1.00 95.56 594 LEU A C 1
ATOM 4736 O O . LEU A 1 594 ? 12.489 -4.854 -25.871 1.00 95.56 594 LEU A O 1
ATOM 4740 N N . PHE A 1 595 ? 13.942 -4.414 -24.226 1.00 96.50 595 PHE A N 1
ATOM 4741 C CA . PHE A 1 595 ? 13.901 -5.722 -23.579 1.00 96.50 595 PHE A CA 1
ATOM 4742 C C . PHE A 1 595 ? 13.761 -5.557 -22.066 1.00 96.50 595 PHE A C 1
ATOM 4744 O O . PHE A 1 595 ? 14.425 -4.716 -21.467 1.00 96.50 595 PHE A O 1
ATOM 4751 N N . LEU A 1 596 ? 12.925 -6.383 -21.443 1.00 97.12 596 LEU A N 1
ATOM 4752 C CA . LEU A 1 596 ? 12.693 -6.431 -20.003 1.00 97.12 596 LEU A CA 1
ATOM 4753 C C . LEU A 1 596 ? 13.448 -7.622 -19.388 1.00 97.12 596 LEU A C 1
ATOM 4755 O O . LEU A 1 596 ? 13.337 -8.755 -19.866 1.00 97.12 596 LEU A O 1
ATOM 4759 N N . VAL A 1 597 ? 14.236 -7.358 -18.343 1.00 94.12 597 VAL A N 1
ATOM 4760 C CA . VAL A 1 597 ? 15.164 -8.316 -17.713 1.00 94.12 597 VAL A CA 1
ATOM 4761 C C . VAL A 1 597 ? 15.012 -8.376 -16.186 1.00 94.12 597 VAL A C 1
ATOM 4763 O O . VAL A 1 597 ? 14.383 -7.524 -15.573 1.00 94.12 597 VAL A O 1
ATOM 4766 N N . ASP A 1 598 ? 15.670 -9.363 -15.566 1.00 90.94 598 ASP A N 1
ATOM 4767 C CA . ASP A 1 598 ? 15.645 -9.661 -14.119 1.00 90.94 598 ASP A CA 1
ATOM 4768 C C . ASP A 1 598 ? 14.261 -10.084 -13.588 1.00 90.94 598 ASP A C 1
ATOM 4770 O O . ASP A 1 598 ? 13.662 -9.474 -12.702 1.00 90.94 598 ASP A O 1
ATOM 4774 N N . LEU A 1 599 ? 13.792 -11.236 -14.078 1.00 91.69 599 LEU A N 1
ATOM 4775 C CA . LEU A 1 599 ? 12.525 -11.870 -13.694 1.00 91.69 599 LEU A CA 1
ATOM 4776 C C . LEU A 1 599 ? 12.595 -12.549 -12.302 1.00 91.69 599 LEU A C 1
ATOM 4778 O O . LEU A 1 599 ? 11.775 -13.407 -11.975 1.00 91.69 599 LEU A O 1
ATOM 4782 N N . GLY A 1 600 ? 13.587 -12.204 -11.472 1.00 88.62 600 GLY A N 1
ATOM 4783 C CA . GLY A 1 600 ? 13.836 -12.813 -10.158 1.00 88.62 600 GLY A CA 1
ATOM 4784 C C . GLY A 1 600 ? 12.755 -12.530 -9.107 1.00 88.62 600 GLY A C 1
ATOM 4785 O O . GLY A 1 600 ? 12.621 -13.289 -8.147 1.00 88.62 600 GLY A O 1
ATOM 4786 N N . LEU A 1 601 ? 11.965 -11.469 -9.300 1.00 90.69 601 LEU A N 1
ATOM 4787 C CA . LEU A 1 601 ? 10.802 -11.121 -8.472 1.00 90.69 601 LEU A CA 1
ATOM 4788 C C . LEU A 1 601 ? 9.455 -11.477 -9.120 1.00 90.69 601 LEU A C 1
ATOM 4790 O O . LEU A 1 601 ? 8.413 -11.265 -8.494 1.00 90.69 601 LEU A O 1
ATOM 4794 N N . ALA A 1 602 ? 9.469 -12.057 -10.324 1.00 93.94 602 ALA A N 1
ATOM 4795 C CA . ALA A 1 602 ? 8.254 -12.340 -11.067 1.00 93.94 602 ALA A CA 1
ATOM 4796 C C . ALA A 1 602 ? 7.384 -13.392 -10.360 1.00 93.94 602 ALA A C 1
ATOM 4798 O O . ALA A 1 602 ? 7.864 -14.418 -9.868 1.00 93.94 602 ALA A O 1
ATOM 4799 N N . THR A 1 603 ? 6.076 -13.144 -10.323 1.00 93.62 603 THR A N 1
ATOM 4800 C CA . THR A 1 603 ? 5.086 -14.012 -9.665 1.00 93.62 603 THR A CA 1
ATOM 4801 C C . THR A 1 603 ? 3.907 -14.281 -10.585 1.00 93.62 603 THR A C 1
ATOM 4803 O O . THR A 1 603 ? 3.716 -13.580 -11.574 1.00 93.62 603 THR A O 1
ATOM 4806 N N . ARG A 1 604 ? 3.132 -15.334 -10.308 1.00 93.38 604 ARG A N 1
ATOM 4807 C CA . ARG A 1 604 ? 1.904 -15.601 -11.061 1.00 93.38 604 ARG A CA 1
ATOM 4808 C C . ARG A 1 604 ? 0.772 -14.721 -10.544 1.00 93.38 604 ARG A C 1
ATOM 4810 O O . ARG A 1 604 ? 0.534 -14.712 -9.341 1.00 93.38 604 ARG A O 1
ATOM 4817 N N . TRP A 1 605 ? 0.068 -14.054 -11.455 1.00 94.44 605 TRP A N 1
ATOM 4818 C CA . TRP A 1 605 ? -1.229 -13.413 -11.183 1.00 94.44 605 TRP A CA 1
ATOM 4819 C C . TRP A 1 605 ? -2.404 -14.321 -11.580 1.00 94.44 605 TRP A C 1
ATOM 4821 O O . TRP A 1 605 ? -3.529 -14.124 -11.129 1.00 94.44 605 TRP A O 1
ATOM 4831 N N . ARG A 1 606 ? -2.138 -15.345 -12.403 1.00 92.44 606 ARG A N 1
ATOM 4832 C CA . ARG A 1 606 ? -3.114 -16.327 -12.881 1.00 92.44 606 ARG A CA 1
ATOM 4833 C C . ARG A 1 606 ? -2.660 -17.739 -12.531 1.00 92.44 606 ARG A C 1
ATOM 4835 O O . ARG A 1 606 ? -1.496 -18.084 -12.755 1.00 92.44 606 ARG A O 1
ATOM 4842 N N . ASP A 1 607 ? -3.562 -18.566 -12.018 1.00 87.19 607 ASP A N 1
ATOM 4843 C CA . ASP A 1 607 ? -3.281 -19.988 -11.854 1.00 87.19 607 ASP A CA 1
ATOM 4844 C C . ASP A 1 607 ? -3.314 -20.723 -13.207 1.00 87.19 607 ASP A C 1
ATOM 4846 O O . ASP A 1 607 ? -4.128 -20.442 -14.086 1.00 87.19 607 ASP A O 1
ATOM 4850 N N . ASN A 1 608 ? -2.402 -21.682 -13.380 1.00 79.44 608 ASN A N 1
ATOM 4851 C CA . ASN A 1 608 ? -2.197 -22.385 -14.647 1.00 79.44 608 ASN A CA 1
ATOM 4852 C C . ASN A 1 608 ? -3.093 -23.627 -14.797 1.00 79.44 608 ASN A C 1
ATOM 4854 O O . ASN A 1 608 ? -3.178 -24.170 -15.894 1.00 79.44 608 ASN A O 1
ATOM 4858 N N . SER A 1 609 ? -3.704 -24.119 -13.716 1.00 82.56 609 SER A N 1
ATOM 4859 C CA . SER A 1 609 ? -4.580 -25.297 -13.752 1.00 82.56 609 SER A CA 1
ATOM 4860 C C . SER A 1 609 ? -6.047 -24.918 -13.954 1.00 82.56 609 SER A C 1
ATOM 4862 O O . SER A 1 609 ? -6.742 -25.545 -14.745 1.00 82.56 609 SER A O 1
ATOM 4864 N N . THR A 1 610 ? -6.488 -23.848 -13.296 1.00 86.56 610 THR A N 1
ATOM 4865 C CA . THR A 1 610 ? -7.864 -23.334 -13.352 1.00 86.56 610 THR A CA 1
ATOM 4866 C C . THR A 1 610 ? -8.036 -22.208 -14.369 1.00 86.56 610 THR A C 1
ATOM 4868 O O . THR A 1 610 ? -9.146 -21.942 -14.818 1.00 86.56 610 THR A O 1
ATOM 4871 N N . GLY A 1 611 ? -6.954 -21.503 -14.719 1.00 85.31 611 GLY A N 1
ATOM 4872 C CA . GLY A 1 611 ? -7.039 -20.276 -15.506 1.00 85.31 611 GLY A CA 1
ATOM 4873 C C . GLY A 1 611 ? -7.720 -19.118 -14.764 1.00 85.31 611 GLY A C 1
ATOM 4874 O O . GLY A 1 611 ? -8.083 -18.138 -15.418 1.00 85.31 611 GLY A O 1
ATOM 4875 N N . LEU A 1 612 ? -7.892 -19.201 -13.443 1.00 90.12 612 LEU A N 1
ATOM 4876 C CA . LEU A 1 612 ? -8.476 -18.144 -12.615 1.00 90.12 612 LEU A CA 1
ATOM 4877 C C . LEU A 1 612 ? -7.405 -17.176 -12.093 1.00 90.12 612 LEU A C 1
ATOM 4879 O O . LEU A 1 612 ? -6.207 -17.473 -12.111 1.00 90.12 612 LEU A O 1
ATOM 4883 N N . HIS A 1 613 ? -7.839 -15.999 -11.645 1.00 93.88 613 HIS A N 1
ATOM 4884 C CA . HIS A 1 613 ? -6.970 -15.047 -10.954 1.00 93.88 613 HIS A CA 1
ATOM 4885 C C . HIS A 1 613 ? -6.508 -15.633 -9.610 1.00 93.88 613 HIS A C 1
ATOM 4887 O O . HIS A 1 613 ? -7.264 -16.353 -8.960 1.00 93.88 613 HIS A O 1
ATOM 4893 N N . VAL A 1 614 ? -5.282 -15.328 -9.174 1.00 93.25 614 VAL A N 1
ATOM 4894 C CA . VAL A 1 614 ? -4.821 -15.718 -7.830 1.00 93.25 614 VAL A CA 1
ATOM 4895 C C . VAL A 1 614 ? -5.640 -15.020 -6.747 1.00 93.25 614 VAL A C 1
ATOM 4897 O O . VAL A 1 614 ? -6.087 -13.885 -6.929 1.00 93.25 614 VAL A O 1
ATOM 4900 N N . GLU A 1 615 ? -5.808 -15.685 -5.607 1.00 91.12 615 GLU A N 1
ATOM 4901 C CA . GLU A 1 615 ? -6.518 -15.128 -4.458 1.00 91.12 615 GLU A CA 1
ATOM 4902 C C . GLU A 1 615 ? -5.826 -13.875 -3.898 1.00 91.12 615 GLU A C 1
ATOM 4904 O O . GLU A 1 615 ? -4.598 -13.725 -3.920 1.00 91.12 615 GLU A O 1
ATOM 4909 N N . TYR A 1 616 ? -6.641 -12.959 -3.375 1.00 92.12 616 TYR A N 1
ATOM 4910 C CA . TYR A 1 616 ? -6.159 -11.761 -2.702 1.00 92.12 616 TYR A CA 1
ATOM 4911 C C . TYR A 1 616 ? -5.695 -12.091 -1.279 1.00 92.12 616 TYR A C 1
ATOM 4913 O O . TYR A 1 616 ? -6.436 -12.669 -0.485 1.00 92.12 616 TYR A O 1
ATOM 4921 N N . ASP A 1 617 ? -4.482 -11.657 -0.944 1.00 92.25 617 ASP A N 1
ATOM 4922 C CA . ASP A 1 617 ? -3.932 -11.694 0.406 1.00 92.25 617 ASP A CA 1
ATOM 4923 C C . ASP A 1 617 ? -3.174 -10.385 0.692 1.00 92.25 617 ASP A C 1
ATOM 4925 O O . ASP A 1 617 ? -2.729 -9.689 -0.227 1.00 92.25 617 ASP A O 1
ATOM 4929 N N . GLN A 1 618 ? -3.006 -10.053 1.971 1.00 93.88 618 GLN A N 1
ATOM 4930 C CA . GLN A 1 618 ? -2.211 -8.920 2.433 1.00 93.88 618 GLN A CA 1
ATOM 4931 C C . GLN A 1 618 ? -1.288 -9.364 3.570 1.00 93.88 618 GLN A C 1
ATOM 4933 O O . GLN A 1 618 ? -1.719 -9.956 4.557 1.00 93.88 618 GLN A O 1
ATOM 4938 N N . ARG A 1 619 ? 0.003 -9.048 3.440 1.00 92.12 619 ARG A N 1
ATOM 4939 C CA . ARG A 1 619 ? 1.055 -9.349 4.419 1.00 92.12 619 ARG A CA 1
ATOM 4940 C C . ARG A 1 619 ? 1.857 -8.080 4.709 1.00 92.12 619 ARG A C 1
ATOM 4942 O O . ARG A 1 619 ? 2.904 -7.882 4.092 1.00 92.12 619 ARG A O 1
ATOM 4949 N N . PRO A 1 620 ? 1.399 -7.213 5.634 1.00 90.50 620 PRO A N 1
ATOM 4950 C CA . PRO A 1 620 ? 2.000 -5.892 5.849 1.00 90.50 620 PRO A CA 1
ATOM 4951 C C . PRO A 1 620 ? 3.478 -5.896 6.290 1.00 90.50 620 PRO A C 1
ATOM 4953 O O . PRO A 1 620 ? 4.120 -4.850 6.296 1.00 90.50 620 PRO A O 1
ATOM 4956 N N . ASP A 1 621 ? 4.043 -7.047 6.673 1.00 87.31 621 ASP A N 1
ATOM 4957 C CA . ASP A 1 621 ? 5.468 -7.220 6.975 1.00 87.31 621 ASP A CA 1
ATOM 4958 C C . ASP A 1 621 ? 6.338 -7.630 5.766 1.00 87.31 621 ASP A C 1
ATOM 4960 O O . ASP A 1 621 ? 7.562 -7.729 5.905 1.00 87.31 621 ASP A O 1
ATOM 4964 N N . VAL A 1 622 ? 5.743 -7.844 4.585 1.00 89.44 622 VAL A N 1
ATOM 4965 C CA . VAL A 1 622 ? 6.416 -8.313 3.364 1.00 89.44 622 VAL A CA 1
ATOM 4966 C C . VAL A 1 622 ? 6.353 -7.257 2.259 1.00 89.44 622 VAL A C 1
ATOM 4968 O O . VAL A 1 622 ? 5.332 -7.080 1.608 1.00 89.44 622 VAL A O 1
ATOM 4971 N N . PHE A 1 623 ? 7.493 -6.626 1.974 1.00 91.75 623 PHE A N 1
ATOM 4972 C CA . PHE A 1 623 ? 7.676 -5.726 0.830 1.00 91.75 623 PHE A CA 1
ATOM 4973 C C . PHE A 1 623 ? 8.467 -6.407 -0.305 1.00 91.75 623 PHE A C 1
ATOM 4975 O O . PHE A 1 623 ? 9.372 -7.208 -0.041 1.00 91.75 623 PHE A O 1
ATOM 4982 N N . ARG A 1 624 ? 8.158 -6.078 -1.569 1.00 86.44 624 ARG A N 1
ATOM 4983 C CA . ARG A 1 624 ? 8.859 -6.558 -2.778 1.00 86.44 624 ARG A CA 1
ATOM 4984 C C . ARG A 1 624 ? 9.052 -5.428 -3.798 1.00 86.44 624 ARG A C 1
ATOM 4986 O O . ARG A 1 624 ? 8.289 -4.469 -3.813 1.00 86.44 624 ARG A O 1
ATOM 4993 N N . GLY A 1 625 ? 10.061 -5.577 -4.656 1.00 91.69 625 GLY A N 1
ATOM 4994 C CA . GLY A 1 625 ? 10.411 -4.599 -5.691 1.00 91.69 625 GLY A CA 1
ATOM 4995 C C . GLY A 1 625 ? 11.239 -3.416 -5.178 1.00 91.69 625 GLY A C 1
ATOM 4996 O O . GLY A 1 625 ? 11.691 -3.367 -4.032 1.00 91.69 625 GLY A O 1
ATOM 4997 N N . THR A 1 626 ? 11.474 -2.444 -6.053 1.00 94.44 626 THR A N 1
ATOM 4998 C CA . THR A 1 626 ? 12.294 -1.260 -5.769 1.00 94.44 626 THR A CA 1
ATOM 4999 C C . THR A 1 626 ? 11.430 -0.121 -5.215 1.00 94.44 626 THR A C 1
ATOM 5001 O O . THR A 1 626 ? 10.670 0.482 -5.963 1.00 94.44 626 THR A O 1
ATOM 5004 N N . MET A 1 627 ? 11.572 0.239 -3.925 1.00 94.88 627 MET A N 1
ATOM 5005 C CA . MET A 1 627 ? 10.722 1.225 -3.200 1.00 94.88 627 MET A CA 1
ATOM 5006 C C . MET A 1 627 ? 10.338 2.495 -3.984 1.00 94.88 627 MET A C 1
ATOM 5008 O O . MET A 1 627 ? 9.215 2.985 -3.847 1.00 94.88 627 MET A O 1
ATOM 5012 N N . ARG A 1 628 ? 11.271 3.044 -4.778 1.00 95.50 628 ARG A N 1
ATOM 5013 C CA . ARG A 1 628 ? 11.055 4.242 -5.604 1.00 95.50 628 ARG A CA 1
ATOM 5014 C C . ARG A 1 628 ? 9.915 4.024 -6.610 1.00 95.50 628 ARG A C 1
ATOM 5016 O O . ARG A 1 628 ? 9.019 4.866 -6.686 1.00 95.50 628 ARG A O 1
ATOM 5023 N N . TYR A 1 629 ? 9.918 2.889 -7.305 1.00 97.75 629 TYR A N 1
ATOM 5024 C CA . TYR A 1 629 ? 9.018 2.578 -8.418 1.00 97.75 629 TYR A CA 1
ATOM 5025 C C . TYR A 1 629 ? 7.873 1.632 -8.037 1.00 97.75 629 TYR A C 1
ATOM 5027 O O . TYR A 1 629 ? 6.816 1.753 -8.623 1.00 97.75 629 TYR A O 1
ATOM 5035 N N . ALA A 1 630 ? 8.018 0.779 -7.018 1.00 97.50 630 ALA A N 1
ATOM 5036 C CA . ALA A 1 630 ? 6.978 -0.174 -6.606 1.00 97.50 630 ALA A CA 1
ATOM 5037 C C . ALA A 1 630 ? 5.615 0.493 -6.316 1.00 97.50 630 ALA A C 1
ATOM 5039 O O . ALA A 1 630 ? 5.574 1.579 -5.723 1.00 97.50 630 ALA A O 1
ATOM 5040 N N . SER A 1 631 ? 4.520 -0.170 -6.694 1.00 97.00 631 SER A N 1
ATOM 5041 C CA . SER A 1 631 ? 3.136 0.255 -6.438 1.00 97.00 631 SER A CA 1
ATOM 5042 C C . SER A 1 631 ? 2.848 0.502 -4.950 1.00 97.00 631 SER A C 1
ATOM 5044 O O . SER A 1 631 ? 3.522 -0.030 -4.061 1.00 97.00 631 SER A O 1
ATOM 5046 N N . VAL A 1 632 ? 1.801 1.270 -4.644 1.00 94.62 632 VAL A N 1
ATOM 5047 C CA . VAL A 1 632 ? 1.288 1.373 -3.264 1.00 94.62 632 VAL A CA 1
ATOM 5048 C C . VAL A 1 632 ? 0.817 0.020 -2.731 1.00 94.62 632 VAL A C 1
ATOM 5050 O O . VAL A 1 632 ? 1.044 -0.283 -1.563 1.00 94.62 632 VAL A O 1
ATOM 5053 N N . HIS A 1 633 ? 0.231 -0.831 -3.572 1.00 94.56 633 HIS A N 1
ATOM 5054 C CA . HIS A 1 633 ? -0.211 -2.163 -3.155 1.00 94.56 633 HIS A CA 1
ATOM 5055 C C . HIS A 1 633 ? 0.974 -3.045 -2.704 1.00 94.56 633 HIS A C 1
ATOM 5057 O O . HIS A 1 633 ? 0.867 -3.716 -1.676 1.00 94.56 633 HIS A O 1
ATOM 5063 N N . ALA A 1 634 ? 2.133 -2.958 -3.369 1.00 95.69 634 ALA A N 1
ATOM 5064 C CA . ALA A 1 634 ? 3.367 -3.625 -2.951 1.00 95.69 634 ALA A CA 1
ATOM 5065 C C . ALA A 1 634 ? 3.938 -3.059 -1.637 1.00 95.69 634 ALA A C 1
ATOM 5067 O O . ALA A 1 634 ? 4.422 -3.827 -0.805 1.00 95.69 634 ALA A O 1
ATOM 5068 N N . HIS A 1 635 ? 3.851 -1.740 -1.408 1.00 94.50 635 HIS A N 1
ATOM 5069 C CA . HIS A 1 635 ? 4.199 -1.117 -0.115 1.00 94.50 635 HIS A CA 1
ATOM 5070 C C . HIS A 1 635 ? 3.277 -1.560 1.029 1.00 94.50 635 HIS A C 1
ATOM 5072 O O . HIS A 1 635 ? 3.737 -1.720 2.156 1.00 94.50 635 HIS A O 1
ATOM 5078 N N . LEU A 1 636 ? 2.000 -1.809 0.734 1.00 93.00 636 LEU A N 1
ATOM 5079 C CA . LEU A 1 636 ? 1.019 -2.372 1.667 1.00 93.00 636 LEU A CA 1
ATOM 5080 C C . LEU A 1 636 ? 1.146 -3.900 1.833 1.00 93.00 636 LEU A C 1
ATOM 5082 O O . LEU A 1 636 ? 0.397 -4.493 2.608 1.00 93.00 636 LEU A O 1
ATOM 5086 N N . GLY A 1 637 ? 2.074 -4.553 1.125 1.00 94.00 637 GLY A N 1
ATOM 5087 C CA . GLY A 1 637 ? 2.288 -6.001 1.192 1.00 94.00 637 GLY A CA 1
ATOM 5088 C C . GLY A 1 637 ? 1.137 -6.833 0.620 1.00 94.00 637 GLY A C 1
ATOM 5089 O O . GLY A 1 637 ? 0.956 -7.985 1.015 1.00 94.00 637 GLY A O 1
ATOM 5090 N N . ARG A 1 638 ? 0.329 -6.259 -0.278 1.00 94.44 638 ARG A N 1
ATOM 5091 C CA . ARG A 1 638 ? -0.743 -6.972 -0.990 1.00 94.44 638 ARG A CA 1
ATOM 5092 C C . ARG A 1 638 ? -0.163 -7.963 -2.001 1.00 94.44 638 ARG A C 1
ATOM 5094 O O . ARG A 1 638 ? 0.954 -7.783 -2.492 1.00 94.44 638 ARG A O 1
ATOM 5101 N N . THR A 1 639 ? -0.932 -8.995 -2.343 1.00 94.06 639 THR A N 1
ATOM 5102 C CA . THR A 1 639 ? -0.640 -9.857 -3.496 1.00 94.06 639 THR A CA 1
ATOM 5103 C C . THR A 1 639 ? -0.495 -8.994 -4.751 1.00 94.06 639 THR A C 1
ATOM 5105 O O . THR A 1 639 ? -1.354 -8.159 -5.031 1.00 94.06 639 THR A O 1
ATOM 5108 N N . GLY A 1 640 ? 0.602 -9.177 -5.488 1.00 94.25 640 GLY A N 1
ATOM 5109 C CA . GLY A 1 640 ? 0.872 -8.421 -6.711 1.00 94.25 640 GLY A CA 1
ATOM 5110 C C . GLY A 1 640 ? 0.046 -8.929 -7.892 1.00 94.25 640 GLY A C 1
ATOM 5111 O O . GLY A 1 640 ? -0.079 -10.138 -8.092 1.00 94.25 640 GLY A O 1
ATOM 5112 N N . SER A 1 641 ? -0.490 -8.002 -8.680 1.00 96.06 641 SER A N 1
ATOM 5113 C CA . SER A 1 641 ? -1.230 -8.250 -9.917 1.00 96.06 641 SER A CA 1
ATOM 5114 C C . SER A 1 641 ? -0.791 -7.270 -11.016 1.00 96.06 641 SER A C 1
ATOM 5116 O O . SER A 1 641 ? 0.112 -6.457 -10.839 1.00 96.06 641 SER A O 1
ATOM 5118 N N . ARG A 1 642 ? -1.403 -7.361 -12.196 1.00 97.94 642 ARG A N 1
ATOM 5119 C CA . ARG A 1 642 ? -1.056 -6.600 -13.408 1.00 97.94 642 ARG A CA 1
ATOM 5120 C C . ARG A 1 642 ? -1.101 -5.083 -13.193 1.00 97.94 642 ARG A C 1
ATOM 5122 O O . ARG A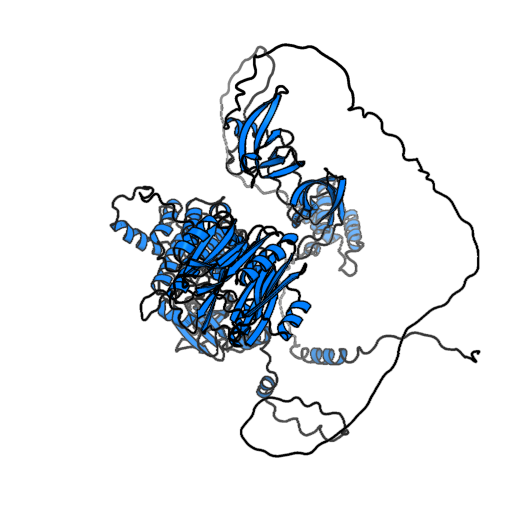 1 642 ? -0.349 -4.356 -13.839 1.00 97.94 642 ARG A O 1
ATOM 5129 N N . ARG A 1 643 ? -1.947 -4.607 -12.266 1.00 97.06 643 ARG A N 1
ATOM 5130 C CA . ARG A 1 643 ? -2.000 -3.195 -11.849 1.00 97.06 643 ARG A CA 1
ATOM 5131 C C . ARG A 1 643 ? -0.679 -2.698 -11.258 1.00 97.06 643 ARG A C 1
ATOM 5133 O O . ARG A 1 643 ? -0.311 -1.552 -11.483 1.00 97.06 643 ARG A O 1
ATOM 5140 N N . ASP A 1 644 ? 0.056 -3.556 -10.553 1.00 97.69 644 ASP A N 1
ATOM 5141 C CA . ASP A 1 644 ? 1.283 -3.191 -9.846 1.00 97.69 644 ASP A CA 1
ATOM 5142 C C . ASP A 1 644 ? 2.431 -2.851 -10.800 1.00 97.69 644 ASP A C 1
ATOM 5144 O O . ASP A 1 644 ? 3.137 -1.859 -10.595 1.00 97.69 644 ASP A O 1
ATOM 5148 N N . ASP A 1 645 ? 2.591 -3.643 -11.862 1.00 98.62 645 ASP A N 1
ATOM 5149 C CA . ASP A 1 645 ? 3.590 -3.400 -12.905 1.00 98.62 645 ASP A CA 1
ATOM 5150 C C . ASP A 1 645 ? 3.258 -2.143 -13.719 1.00 98.62 645 ASP A C 1
ATOM 5152 O O . ASP A 1 645 ? 4.161 -1.388 -14.077 1.00 98.62 645 ASP A O 1
ATOM 5156 N N . LEU A 1 646 ? 1.971 -1.870 -13.957 1.00 98.69 646 LEU A N 1
ATOM 5157 C CA . LEU A 1 646 ? 1.513 -0.677 -14.672 1.00 98.69 646 LEU A CA 1
ATOM 5158 C C . LEU A 1 646 ? 1.638 0.607 -13.832 1.00 98.69 646 LEU A C 1
ATOM 5160 O O . LEU A 1 646 ? 2.113 1.620 -14.346 1.00 98.69 646 LEU A O 1
ATOM 5164 N N . GLU A 1 647 ? 1.309 0.569 -12.535 1.00 98.38 647 GLU A N 1
ATOM 5165 C CA . GLU A 1 647 ? 1.587 1.671 -11.598 1.00 98.38 647 GLU A CA 1
ATOM 5166 C C . GLU A 1 647 ? 3.102 1.932 -11.499 1.00 98.38 647 GLU A C 1
ATOM 5168 O O . GLU A 1 647 ? 3.550 3.082 -11.536 1.00 98.38 647 GLU A O 1
ATOM 5173 N N . SER A 1 648 ? 3.909 0.866 -11.460 1.00 98.62 648 SER A N 1
ATOM 5174 C CA . SER A 1 648 ? 5.372 0.969 -11.432 1.00 98.62 648 SER A CA 1
ATOM 5175 C C . SER A 1 648 ? 5.959 1.500 -12.747 1.00 98.62 648 SER A C 1
ATOM 5177 O O . SER A 1 648 ? 6.914 2.284 -12.717 1.00 98.62 648 SER A O 1
ATOM 5179 N N . LEU A 1 649 ? 5.367 1.158 -13.899 1.00 98.75 649 LEU A N 1
ATOM 5180 C CA . LEU A 1 649 ? 5.705 1.762 -15.189 1.00 98.75 649 LEU A CA 1
ATOM 5181 C C . LEU A 1 649 ? 5.370 3.257 -15.192 1.00 98.75 649 LEU A C 1
ATOM 5183 O O . LEU A 1 649 ? 6.215 4.061 -15.572 1.00 98.75 649 LEU A O 1
ATOM 5187 N N . ALA A 1 650 ? 4.196 3.662 -14.709 1.00 98.31 650 ALA A N 1
ATOM 5188 C CA . ALA A 1 650 ? 3.812 5.072 -14.666 1.00 98.31 650 ALA A CA 1
ATOM 5189 C C . ALA A 1 650 ? 4.782 5.913 -13.809 1.00 98.31 650 ALA A C 1
ATOM 5191 O O . ALA A 1 650 ? 5.252 6.965 -14.248 1.00 98.31 650 ALA A O 1
ATOM 5192 N N . TYR A 1 651 ? 5.188 5.412 -12.636 1.00 98.31 651 TYR A N 1
ATOM 5193 C CA . TYR A 1 651 ? 6.240 6.042 -11.827 1.00 98.31 651 TYR A CA 1
ATOM 5194 C C . TYR A 1 651 ? 7.618 6.032 -12.505 1.00 98.31 651 TYR A C 1
ATOM 5196 O O . TYR A 1 651 ? 8.392 6.972 -12.325 1.00 98.31 651 TYR A O 1
ATOM 5204 N N . THR A 1 652 ? 7.925 5.005 -13.298 1.00 98.19 652 THR A N 1
ATOM 5205 C CA . THR A 1 652 ? 9.156 4.919 -14.097 1.00 98.19 652 THR A CA 1
ATOM 5206 C C . THR A 1 652 ? 9.188 5.979 -15.203 1.00 98.19 652 THR A C 1
ATOM 5208 O O . THR A 1 652 ? 10.178 6.697 -15.319 1.00 98.19 652 THR A O 1
ATOM 5211 N N . LEU A 1 653 ? 8.102 6.153 -15.961 1.00 97.75 653 LEU A N 1
ATOM 5212 C CA . LEU A 1 653 ? 8.001 7.157 -17.029 1.00 97.75 653 LEU A CA 1
ATOM 5213 C C . LEU A 1 653 ? 8.100 8.587 -16.474 1.00 97.75 653 LEU A C 1
ATOM 5215 O O . LEU A 1 653 ? 8.885 9.391 -16.974 1.00 97.75 653 LEU A O 1
ATOM 5219 N N . VAL A 1 654 ? 7.382 8.887 -15.384 1.00 96.00 654 VAL A N 1
ATOM 5220 C CA . VAL A 1 654 ? 7.490 10.188 -14.697 1.00 96.00 654 VAL A CA 1
ATOM 5221 C C . VAL A 1 654 ? 8.912 10.430 -14.182 1.00 96.00 654 VAL A C 1
ATOM 5223 O O . VAL A 1 654 ? 9.406 11.553 -14.261 1.00 96.00 654 VAL A O 1
ATOM 5226 N N . PHE A 1 655 ? 9.600 9.398 -13.682 1.00 95.75 655 PHE A N 1
ATOM 5227 C CA . PHE A 1 655 ? 10.997 9.523 -13.272 1.00 95.75 655 PHE A CA 1
ATOM 5228 C C . PHE A 1 655 ? 11.923 9.863 -14.452 1.00 95.75 655 PHE A C 1
ATOM 5230 O O . PHE A 1 655 ? 12.756 10.751 -14.306 1.00 95.75 655 PHE A O 1
ATOM 5237 N N . LEU A 1 656 ? 11.764 9.223 -15.616 1.00 94.88 656 LEU A N 1
ATOM 5238 C CA . LEU A 1 656 ? 12.596 9.499 -16.799 1.00 94.88 656 LEU A CA 1
ATOM 5239 C C . LEU A 1 656 ? 12.420 10.936 -17.325 1.00 94.88 656 LEU A C 1
ATOM 5241 O O . LEU A 1 656 ? 13.395 11.547 -17.759 1.00 94.88 656 LEU A O 1
ATOM 5245 N N . LEU A 1 657 ? 11.207 11.498 -17.226 1.00 92.56 657 LEU A N 1
ATOM 5246 C CA . LEU A 1 657 ? 10.923 12.901 -17.562 1.00 92.56 657 LEU A CA 1
ATOM 5247 C C . LEU A 1 657 ? 11.449 13.894 -16.510 1.00 92.56 657 LEU A C 1
ATOM 5249 O O . LEU A 1 657 ? 11.982 14.943 -16.857 1.00 92.56 657 LEU A O 1
ATOM 5253 N N . ARG A 1 658 ? 11.260 13.596 -15.216 1.00 89.69 658 ARG A N 1
ATOM 5254 C CA . ARG A 1 658 ? 11.463 14.553 -14.107 1.00 89.69 658 ARG A CA 1
ATOM 5255 C C . ARG A 1 658 ? 12.828 14.456 -13.420 1.00 89.69 658 ARG A C 1
ATOM 5257 O O . ARG A 1 658 ? 13.160 15.315 -12.605 1.00 89.69 658 ARG A O 1
ATOM 5264 N N . GLY A 1 659 ? 13.524 13.337 -13.593 1.00 89.62 659 GLY A N 1
ATOM 5265 C CA . GLY A 1 659 ? 14.716 12.929 -12.841 1.00 89.62 659 GLY A CA 1
ATOM 5266 C C . GLY A 1 659 ? 14.507 12.652 -11.342 1.00 89.62 659 GLY A C 1
ATOM 5267 O O . GLY A 1 659 ? 15.392 12.128 -10.662 1.00 89.62 659 GLY A O 1
ATOM 5268 N N . ARG A 1 660 ? 13.332 12.979 -10.785 1.00 90.56 660 ARG A N 1
ATOM 5269 C CA . ARG A 1 660 ? 12.973 12.739 -9.380 1.00 90.56 660 ARG A CA 1
ATOM 5270 C C . ARG A 1 660 ? 11.473 12.555 -9.178 1.00 90.56 660 ARG A C 1
ATOM 5272 O O . ARG A 1 660 ? 10.662 13.222 -9.812 1.00 90.56 660 ARG A O 1
ATOM 5279 N N . LEU A 1 661 ? 11.117 11.714 -8.212 1.00 94.19 661 LEU A N 1
ATOM 5280 C CA . LEU A 1 661 ? 9.750 11.507 -7.732 1.00 94.19 661 LEU A CA 1
ATOM 5281 C C . LEU A 1 661 ? 9.535 12.157 -6.346 1.00 94.19 661 LEU A C 1
ATOM 5283 O O . LEU A 1 661 ? 10.479 12.183 -5.548 1.00 94.19 661 LEU A O 1
ATOM 5287 N N . PRO A 1 662 ? 8.312 12.622 -6.003 1.00 92.62 662 PRO A N 1
ATOM 5288 C CA . PRO A 1 662 ? 8.027 13.357 -4.755 1.00 92.62 662 PRO A CA 1
ATOM 5289 C C . PR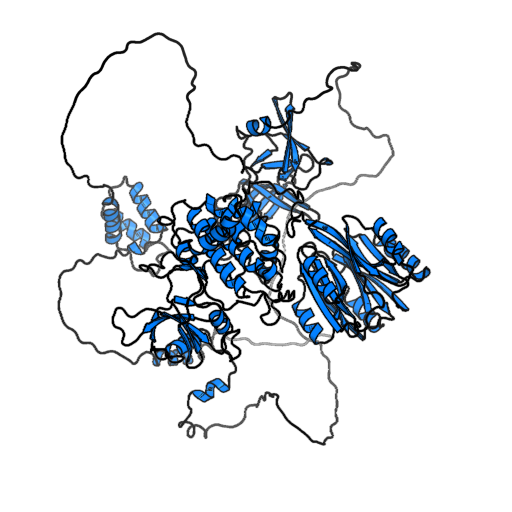O A 1 662 ? 8.282 12.607 -3.436 1.00 92.62 662 PRO A C 1
ATOM 5291 O O . PRO A 1 662 ? 8.228 13.210 -2.368 1.00 92.62 662 PRO A O 1
ATOM 5294 N N . TRP A 1 663 ? 8.528 11.297 -3.495 1.00 94.81 663 TRP A N 1
ATOM 5295 C CA . TRP A 1 663 ? 8.778 10.404 -2.356 1.00 94.81 663 TRP A CA 1
ATOM 5296 C C . TRP A 1 663 ? 10.238 9.920 -2.268 1.00 94.81 663 TRP A C 1
ATOM 5298 O O . TRP A 1 663 ? 10.537 8.904 -1.638 1.00 94.81 663 TRP A O 1
ATOM 5308 N N . GLN A 1 664 ? 11.176 10.614 -2.916 1.00 89.88 664 GLN A N 1
ATOM 5309 C CA . GLN A 1 664 ? 12.611 10.392 -2.718 1.00 89.88 664 GLN A CA 1
ATOM 5310 C C . GLN A 1 664 ? 13.134 11.160 -1.491 1.00 89.88 664 GLN A C 1
ATOM 5312 O O . GLN A 1 664 ? 12.592 12.189 -1.112 1.00 89.88 664 GLN A O 1
ATOM 5317 N N . GLY A 1 665 ? 14.208 10.656 -0.873 1.00 87.12 665 GLY A N 1
ATOM 5318 C CA . GLY A 1 665 ? 14.903 11.316 0.244 1.00 87.12 665 GLY A CA 1
ATOM 5319 C C . GLY A 1 665 ? 14.693 10.679 1.622 1.00 87.12 665 GLY A C 1
ATOM 5320 O O . GLY A 1 665 ? 15.618 10.716 2.430 1.00 87.12 665 GLY A O 1
ATOM 5321 N N . PHE A 1 666 ? 13.555 10.017 1.870 1.00 88.56 666 PHE A N 1
ATOM 5322 C CA . PHE A 1 666 ? 13.251 9.378 3.161 1.00 88.56 666 PHE A CA 1
ATOM 5323 C C . PHE A 1 666 ? 14.325 8.367 3.614 1.00 88.56 666 PHE A C 1
ATOM 5325 O O . PHE A 1 666 ? 14.892 7.629 2.800 1.00 88.56 666 PHE A O 1
ATOM 5332 N N . GLN A 1 667 ? 14.577 8.317 4.924 1.00 84.19 667 GLN A N 1
ATOM 5333 C CA . GLN A 1 667 ? 15.530 7.440 5.622 1.00 84.19 667 GLN A CA 1
ATOM 5334 C C . GLN A 1 667 ? 14.886 6.940 6.924 1.00 84.19 667 GLN A C 1
ATOM 5336 O O . GLN A 1 667 ? 13.932 7.556 7.378 1.00 84.19 667 GLN A O 1
ATOM 5341 N N . GLY A 1 668 ? 15.427 5.879 7.529 1.00 84.81 668 GLY A N 1
ATOM 5342 C CA . GLY A 1 668 ? 14.865 5.264 8.742 1.00 84.81 668 GLY A CA 1
ATOM 5343 C C . GLY A 1 668 ? 14.233 3.894 8.482 1.00 84.81 668 GLY A C 1
ATOM 5344 O O . GLY A 1 668 ? 14.195 3.425 7.341 1.00 84.81 668 GLY A O 1
ATOM 5345 N N . GLU A 1 669 ? 13.773 3.232 9.546 1.00 78.50 669 GLU A N 1
ATOM 5346 C CA . GLU A 1 669 ? 13.088 1.928 9.456 1.00 78.50 669 GLU A CA 1
ATOM 5347 C C . GLU A 1 669 ? 11.646 2.056 8.929 1.00 78.50 669 GLU A C 1
ATOM 5349 O O . GLU A 1 669 ? 11.130 1.145 8.286 1.00 78.50 669 GLU A O 1
ATOM 5354 N N . ASP A 1 670 ? 11.028 3.218 9.137 1.00 82.44 670 ASP A N 1
ATOM 5355 C CA . ASP A 1 670 ? 9.691 3.631 8.697 1.00 82.44 670 ASP A CA 1
ATOM 5356 C C . ASP A 1 670 ? 9.645 4.144 7.245 1.00 82.44 670 ASP A C 1
ATOM 5358 O O . ASP A 1 670 ? 8.575 4.437 6.711 1.00 82.44 670 ASP A O 1
ATOM 5362 N N . LYS A 1 671 ? 10.794 4.208 6.561 1.00 88.44 671 LYS A N 1
ATOM 5363 C CA . LYS A 1 671 ? 10.930 4.707 5.183 1.00 88.44 671 LYS A CA 1
ATOM 5364 C C . LYS A 1 671 ? 9.884 4.151 4.209 1.00 88.44 671 LYS A C 1
ATOM 5366 O O . LYS A 1 671 ? 9.388 4.906 3.377 1.00 88.44 671 LYS A O 1
ATOM 5371 N N . GLY A 1 672 ? 9.566 2.856 4.282 1.00 88.44 672 GLY A N 1
ATOM 5372 C CA . GLY A 1 672 ? 8.551 2.236 3.418 1.00 88.44 672 GLY A CA 1
ATOM 5373 C C . GLY A 1 672 ? 7.157 2.830 3.644 1.00 88.44 672 GLY A C 1
ATOM 5374 O O . GLY A 1 672 ? 6.493 3.232 2.691 1.00 88.44 672 GLY A O 1
ATOM 5375 N N . PHE A 1 673 ? 6.768 2.995 4.911 1.00 87.94 673 PHE A N 1
ATOM 5376 C CA . PHE A 1 673 ? 5.521 3.646 5.309 1.00 87.94 673 PHE A CA 1
ATOM 5377 C C . PHE A 1 673 ? 5.465 5.106 4.830 1.00 87.94 673 PHE A C 1
ATOM 5379 O O . PHE A 1 673 ? 4.483 5.493 4.199 1.00 87.94 673 PHE A O 1
ATOM 5386 N N . LEU A 1 674 ? 6.530 5.894 5.031 1.00 89.81 674 LEU A N 1
ATOM 5387 C CA . LEU A 1 674 ? 6.584 7.296 4.583 1.00 89.81 674 LEU A CA 1
ATOM 5388 C C . LEU A 1 674 ? 6.503 7.437 3.053 1.00 89.81 674 LEU A C 1
ATOM 5390 O O . LEU A 1 674 ? 5.789 8.304 2.545 1.00 89.81 674 LEU A O 1
ATOM 5394 N N . VAL A 1 675 ? 7.192 6.564 2.308 1.00 93.25 675 VAL A N 1
ATOM 5395 C CA . VAL A 1 675 ? 7.102 6.506 0.839 1.00 93.25 675 VAL A CA 1
ATOM 5396 C C . VAL A 1 675 ? 5.679 6.160 0.401 1.00 93.25 675 VAL A C 1
ATOM 5398 O O . VAL A 1 675 ? 5.141 6.837 -0.474 1.00 93.25 675 VAL A O 1
ATOM 5401 N N . CYS A 1 676 ? 5.050 5.156 1.019 1.00 92.50 676 CYS A N 1
ATOM 5402 C CA . CYS A 1 676 ? 3.673 4.765 0.725 1.00 92.50 676 CYS A CA 1
ATOM 5403 C C . CYS A 1 676 ? 2.689 5.910 0.997 1.00 92.50 676 CYS A C 1
ATOM 5405 O O . CYS A 1 676 ? 1.953 6.312 0.098 1.00 92.50 676 CYS A O 1
ATOM 5407 N N . LYS A 1 677 ? 2.757 6.514 2.192 1.00 88.38 677 LYS A N 1
ATOM 5408 C CA . LYS A 1 677 ? 1.955 7.678 2.591 1.00 88.38 677 LYS A CA 1
ATOM 5409 C C . LYS A 1 677 ? 2.065 8.805 1.565 1.00 88.38 677 LYS A C 1
ATOM 5411 O O . LYS A 1 677 ? 1.054 9.326 1.099 1.00 88.38 677 LYS A O 1
ATOM 5416 N N . LYS A 1 678 ? 3.290 9.148 1.145 1.00 90.62 678 LYS A N 1
ATOM 5417 C CA . LYS A 1 678 ? 3.520 10.212 0.159 1.00 90.62 678 LYS A CA 1
ATOM 5418 C C . LYS A 1 678 ? 3.016 9.841 -1.242 1.00 90.62 678 LYS A C 1
ATOM 5420 O O . LYS A 1 678 ? 2.497 10.722 -1.919 1.00 90.62 678 LYS A O 1
ATOM 5425 N N . LYS A 1 679 ? 3.105 8.573 -1.669 1.00 92.50 679 LYS A N 1
ATOM 5426 C CA . LYS A 1 679 ? 2.507 8.083 -2.931 1.00 92.50 679 LYS A CA 1
ATOM 5427 C C . LYS A 1 679 ? 0.979 8.112 -2.926 1.00 92.50 679 LYS A C 1
ATOM 5429 O O . LYS A 1 679 ? 0.381 8.300 -3.981 1.00 92.50 679 LYS A O 1
ATOM 5434 N N . MET A 1 680 ? 0.344 7.894 -1.778 1.00 87.38 680 MET A N 1
ATOM 5435 C CA . MET A 1 680 ? -1.116 7.955 -1.654 1.00 87.38 680 MET A CA 1
ATOM 5436 C C . MET A 1 680 ? -1.621 9.397 -1.583 1.00 87.38 680 MET A C 1
ATOM 5438 O O . MET A 1 680 ? -2.638 9.706 -2.185 1.00 87.38 680 MET A O 1
ATOM 5442 N N . ALA A 1 681 ? -0.862 10.292 -0.947 1.00 84.31 681 ALA A N 1
ATOM 5443 C CA . ALA A 1 681 ? -1.164 11.722 -0.875 1.00 84.31 681 ALA A CA 1
ATOM 5444 C C . ALA A 1 681 ? -0.741 12.544 -2.117 1.00 84.31 681 ALA A C 1
ATOM 5446 O O . ALA A 1 681 ? -0.894 13.761 -2.111 1.00 84.31 681 ALA A O 1
ATOM 5447 N N . THR A 1 682 ? -0.159 11.930 -3.155 1.00 88.56 682 THR A N 1
ATOM 5448 C CA . THR A 1 682 ? 0.231 12.635 -4.393 1.00 88.56 682 THR A CA 1
ATOM 5449 C C . THR A 1 682 ? -0.738 12.261 -5.510 1.00 88.56 682 THR A C 1
ATOM 5451 O O . THR A 1 682 ? -0.747 11.108 -5.942 1.00 88.56 682 THR A O 1
ATOM 5454 N N . SER A 1 683 ? -1.522 13.227 -5.993 1.00 87.69 683 SER A N 1
ATOM 5455 C CA . SER A 1 683 ? -2.482 12.994 -7.076 1.00 87.69 683 SER A CA 1
ATOM 5456 C C . SER A 1 683 ? -1.802 12.841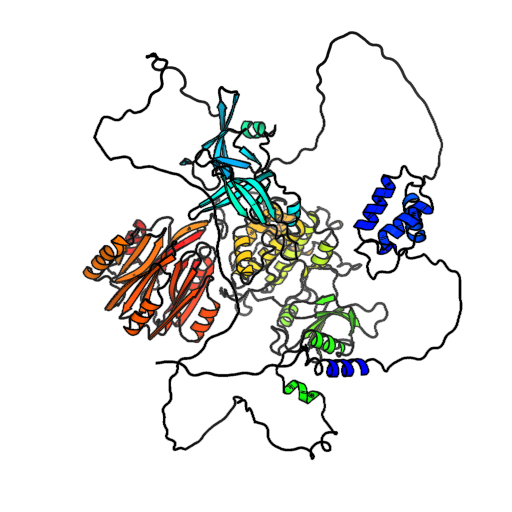 -8.449 1.00 87.69 683 SER A C 1
ATOM 5458 O O . SER A 1 683 ? -0.656 13.282 -8.612 1.00 87.69 683 SER A O 1
ATOM 5460 N N . PRO A 1 684 ? -2.485 12.263 -9.460 1.00 89.50 684 PRO A N 1
ATOM 5461 C CA . PRO A 1 684 ? -2.011 12.269 -10.846 1.00 89.50 684 PRO A CA 1
ATOM 5462 C C . PRO A 1 684 ? -1.687 13.683 -11.355 1.00 89.50 684 PRO A C 1
ATOM 5464 O O . PRO A 1 684 ? -0.652 13.879 -11.992 1.00 89.50 684 PRO A O 1
ATOM 5467 N N . GLU A 1 685 ? -2.515 14.672 -11.000 1.00 87.56 685 GLU A N 1
ATOM 5468 C CA . GLU A 1 685 ? -2.359 16.098 -11.332 1.00 87.56 685 GLU A CA 1
ATOM 5469 C C . GLU A 1 685 ? -1.055 16.639 -10.736 1.00 87.56 685 GLU A C 1
ATOM 5471 O O . GLU A 1 685 ? -0.209 17.157 -11.457 1.00 87.56 685 GLU A O 1
ATOM 5476 N N . THR A 1 686 ? -0.841 16.477 -9.424 1.00 88.62 686 THR A N 1
ATOM 5477 C CA . THR A 1 686 ? 0.371 16.963 -8.738 1.00 88.62 686 THR A CA 1
ATOM 5478 C C . THR A 1 686 ? 1.634 16.239 -9.211 1.00 88.62 686 THR A C 1
ATOM 5480 O O . THR A 1 686 ? 2.720 16.825 -9.257 1.00 88.62 686 THR A O 1
ATOM 5483 N N . LEU A 1 687 ? 1.520 14.954 -9.559 1.00 90.31 687 LEU A N 1
ATOM 5484 C CA . LEU A 1 687 ? 2.640 14.171 -10.071 1.00 90.31 687 LEU A CA 1
ATOM 5485 C C . LEU A 1 687 ? 3.055 14.636 -11.477 1.00 90.31 687 LEU A C 1
ATOM 5487 O O . LEU A 1 687 ? 4.258 14.731 -11.748 1.00 90.31 687 LEU A O 1
ATOM 5491 N N . CYS A 1 688 ? 2.071 14.949 -12.329 1.00 90.44 688 CYS A N 1
ATOM 5492 C CA . CYS A 1 688 ? 2.250 15.190 -13.762 1.00 90.44 688 CYS A CA 1
ATOM 5493 C C . CYS A 1 688 ? 2.030 16.639 -14.223 1.00 90.44 688 CYS A C 1
ATOM 5495 O O . CYS A 1 688 ? 2.010 16.873 -15.426 1.00 90.44 688 CYS A O 1
ATOM 5497 N N . CYS A 1 689 ? 1.919 17.611 -13.314 1.00 83.69 689 CYS A N 1
ATOM 5498 C CA . CYS A 1 689 ? 1.581 19.014 -13.613 1.00 83.69 689 CYS A CA 1
ATOM 5499 C C . CYS A 1 689 ? 2.492 19.747 -14.619 1.00 83.69 689 CYS A C 1
ATOM 5501 O O . CYS A 1 689 ? 2.148 20.841 -15.051 1.00 83.69 689 CYS A O 1
ATOM 5503 N N . LEU A 1 690 ? 3.643 19.170 -14.983 1.00 82.31 690 LEU A N 1
ATOM 5504 C CA . LEU A 1 690 ? 4.601 19.718 -15.951 1.00 82.31 690 LEU A CA 1
ATOM 5505 C C . LEU A 1 690 ? 4.738 18.853 -17.223 1.00 82.31 690 LEU A C 1
ATOM 5507 O O . LEU A 1 690 ? 5.658 19.071 -18.008 1.00 82.31 690 LEU A O 1
ATOM 5511 N N . PHE A 1 691 ? 3.880 17.842 -17.417 1.00 86.25 691 PHE A N 1
ATOM 5512 C CA . PHE A 1 691 ? 3.989 16.859 -18.504 1.00 86.25 691 PHE A CA 1
ATOM 5513 C C . PHE A 1 691 ? 2.725 16.811 -19.377 1.00 86.25 691 PHE A C 1
ATOM 5515 O O . PHE A 1 691 ? 1.645 17.184 -18.920 1.00 86.25 691 PHE A O 1
ATOM 5522 N N . PRO A 1 692 ? 2.824 16.323 -20.630 1.00 89.81 692 PRO A N 1
ATOM 5523 C CA . PRO A 1 692 ? 1.666 16.186 -21.507 1.00 89.81 692 PRO A CA 1
ATOM 5524 C C . PRO A 1 692 ? 0.544 15.339 -20.897 1.00 89.81 692 PRO A C 1
ATOM 5526 O O . PRO A 1 692 ? 0.794 14.304 -20.274 1.00 89.81 692 PRO A O 1
ATOM 5529 N N . LYS A 1 693 ? -0.704 15.738 -21.173 1.00 91.19 693 LYS A N 1
ATOM 5530 C CA . LYS A 1 693 ? -1.934 15.100 -20.672 1.00 91.19 693 LYS A CA 1
ATOM 5531 C C . LYS A 1 693 ? -1.976 13.559 -20.800 1.00 91.19 693 LYS A C 1
ATOM 5533 O O . LYS A 1 693 ? -2.428 12.939 -19.838 1.00 91.19 693 LYS A O 1
ATOM 5538 N N . PRO A 1 694 ? -1.442 12.915 -21.863 1.00 94.00 694 PRO A N 1
ATOM 5539 C CA . PRO A 1 694 ? -1.295 11.455 -21.933 1.00 94.00 694 PRO A CA 1
ATOM 5540 C C . PRO A 1 694 ? -0.628 10.794 -20.719 1.00 94.00 694 PRO A C 1
ATOM 5542 O O . PRO A 1 694 ? -1.092 9.751 -20.262 1.00 94.00 694 PRO A O 1
ATOM 5545 N N . PHE A 1 695 ? 0.418 11.403 -20.147 1.00 94.94 695 PHE A N 1
ATOM 5546 C CA . PHE A 1 695 ? 1.102 10.856 -18.969 1.00 94.94 695 PHE A CA 1
ATOM 5547 C C . PHE A 1 695 ? 0.227 10.945 -17.715 1.00 94.94 695 PHE A C 1
ATOM 5549 O O . PHE A 1 695 ? 0.147 9.978 -16.959 1.00 94.94 695 PHE A O 1
ATOM 5556 N N . GLN A 1 696 ? -0.479 12.066 -17.524 1.00 94.00 696 GLN A N 1
ATOM 5557 C CA . GLN A 1 696 ? -1.441 12.224 -16.430 1.00 94.00 696 GLN A CA 1
ATOM 5558 C C . GLN A 1 696 ? -2.595 11.220 -16.557 1.00 94.00 696 GLN A C 1
ATOM 5560 O O . GLN A 1 696 ? -2.917 10.547 -15.582 1.00 94.00 696 GLN A O 1
ATOM 5565 N N . GLN A 1 697 ? -3.176 11.076 -17.753 1.00 94.81 697 GLN A N 1
ATOM 5566 C CA . GLN A 1 697 ? -4.263 10.128 -18.024 1.00 94.81 697 GLN A CA 1
ATOM 5567 C C . GLN A 1 697 ? -3.825 8.678 -17.801 1.00 94.81 697 GLN A C 1
ATOM 5569 O O . GLN A 1 697 ? -4.569 7.897 -17.213 1.00 94.81 697 GLN A O 1
ATOM 5574 N N . PHE A 1 698 ? -2.606 8.315 -18.215 1.00 96.81 698 PHE A N 1
ATOM 5575 C CA . PHE A 1 698 ? -2.059 6.988 -17.945 1.00 96.81 698 PHE A CA 1
ATOM 5576 C C . PHE A 1 698 ? -1.909 6.735 -16.439 1.00 96.81 698 PHE A C 1
ATOM 5578 O O . PHE A 1 698 ? -2.381 5.707 -15.956 1.00 96.81 698 PHE A O 1
ATOM 5585 N N . VAL A 1 699 ? -1.335 7.685 -15.683 1.00 95.56 699 VAL A N 1
ATOM 5586 C CA . VAL A 1 699 ? -1.253 7.603 -14.212 1.00 95.56 699 VAL A CA 1
ATOM 5587 C C . VAL A 1 699 ? -2.648 7.461 -13.597 1.00 95.56 699 VAL A C 1
ATOM 5589 O O . VAL A 1 699 ? -2.853 6.557 -12.792 1.00 95.56 699 VAL A O 1
ATOM 5592 N N . GLU A 1 700 ? -3.608 8.309 -13.979 1.00 93.31 700 GLU A N 1
ATOM 5593 C CA . GLU A 1 700 ? -4.980 8.286 -13.455 1.00 93.31 700 GLU A CA 1
ATOM 5594 C C . GLU A 1 700 ? -5.671 6.938 -13.701 1.00 93.31 700 GLU A C 1
ATOM 5596 O O . GLU A 1 700 ? -6.328 6.417 -12.798 1.00 93.31 700 GLU A O 1
ATOM 5601 N N . TYR A 1 701 ? -5.491 6.332 -14.877 1.00 94.00 701 TYR A N 1
ATOM 5602 C CA . TYR A 1 701 ? -6.055 5.015 -15.163 1.00 94.00 701 TYR A CA 1
ATOM 5603 C C . TYR A 1 701 ? -5.416 3.910 -14.316 1.00 94.00 701 TYR A C 1
ATOM 5605 O O . TYR A 1 701 ? -6.143 3.129 -13.705 1.00 94.00 701 TYR A O 1
ATOM 5613 N N . VAL A 1 702 ? -4.082 3.834 -14.232 1.00 95.62 702 VAL A N 1
ATOM 5614 C CA . VAL A 1 702 ? -3.426 2.690 -13.568 1.00 95.62 702 VAL A CA 1
ATOM 5615 C C . VAL A 1 702 ? -3.557 2.714 -12.044 1.00 95.62 702 VAL A C 1
ATOM 5617 O O . VAL A 1 702 ? -3.693 1.651 -11.444 1.00 95.62 702 VAL A O 1
ATOM 5620 N N . VAL A 1 703 ? -3.593 3.893 -11.403 1.00 91.75 703 VAL A N 1
ATOM 5621 C CA . VAL A 1 703 ? -3.758 3.995 -9.933 1.00 91.75 703 VAL A CA 1
ATOM 5622 C C . VAL A 1 703 ? -5.179 3.681 -9.447 1.00 91.75 703 VAL A C 1
ATOM 5624 O O . VAL A 1 703 ? -5.396 3.602 -8.237 1.00 91.75 703 VAL A O 1
ATOM 5627 N N . ASN A 1 704 ? -6.137 3.521 -10.366 1.00 90.12 704 ASN A N 1
ATOM 5628 C CA . ASN A 1 704 ? -7.533 3.181 -10.083 1.00 90.12 704 ASN A CA 1
ATOM 5629 C C . ASN A 1 704 ? -7.927 1.764 -10.559 1.00 90.12 704 ASN A C 1
ATOM 5631 O O . ASN A 1 704 ? -9.105 1.425 -10.495 1.00 90.12 704 ASN A O 1
ATOM 5635 N N . LEU A 1 705 ? -6.976 0.929 -11.001 1.00 92.69 705 LEU A N 1
ATOM 5636 C CA . LEU A 1 705 ? -7.244 -0.469 -11.370 1.00 92.69 705 LEU A CA 1
ATOM 5637 C C . LEU A 1 705 ? -7.545 -1.345 -10.138 1.00 92.69 705 LEU A C 1
ATOM 5639 O O . LEU A 1 705 ? -6.817 -1.328 -9.134 1.00 92.69 705 LEU A O 1
ATOM 5643 N N . LYS A 1 706 ? -8.579 -2.189 -10.227 1.00 92.31 706 LYS A N 1
ATOM 5644 C CA . LYS A 1 706 ? -8.856 -3.234 -9.220 1.00 92.31 706 LYS A CA 1
ATOM 5645 C C . LYS A 1 706 ? -7.854 -4.388 -9.324 1.00 92.31 706 LYS A C 1
ATOM 5647 O O . LYS A 1 706 ? -7.099 -4.498 -10.288 1.00 92.31 706 LYS A O 1
ATOM 5652 N N . PHE A 1 707 ? -7.825 -5.253 -8.312 1.00 92.75 707 PHE A N 1
ATOM 5653 C CA . PHE A 1 707 ? -6.848 -6.339 -8.198 1.00 92.75 707 PHE A CA 1
ATOM 5654 C C . PHE A 1 707 ? -6.906 -7.340 -9.358 1.00 92.75 707 PHE A C 1
ATOM 5656 O O . PHE A 1 707 ? -5.863 -7.772 -9.838 1.00 92.75 707 PHE A O 1
ATOM 5663 N N . ASP A 1 708 ? -8.110 -7.684 -9.805 1.00 92.75 708 ASP A N 1
ATOM 5664 C CA . ASP A 1 708 ? -8.406 -8.681 -10.838 1.00 92.75 708 ASP A CA 1
ATOM 5665 C C . ASP A 1 708 ? -8.824 -8.074 -12.186 1.00 92.75 708 ASP A C 1
ATOM 5667 O O . ASP A 1 708 ? -9.080 -8.806 -13.143 1.00 92.75 708 ASP A O 1
ATOM 5671 N N . GLU A 1 709 ? -8.839 -6.745 -12.298 1.00 93.94 709 GLU A N 1
ATOM 5672 C CA . GLU A 1 709 ? -9.225 -6.031 -13.515 1.00 93.94 709 GLU A CA 1
ATOM 5673 C C . GLU A 1 709 ? -8.284 -6.348 -14.687 1.00 93.94 709 GLU A C 1
ATOM 5675 O O . GLU A 1 709 ? -7.067 -6.471 -14.516 1.00 93.94 709 GLU A O 1
ATOM 5680 N N . GLU A 1 710 ? -8.856 -6.509 -15.882 1.00 93.69 710 GLU A N 1
ATOM 5681 C CA . GLU A 1 710 ? -8.113 -6.709 -17.127 1.00 93.69 710 GLU A CA 1
ATOM 5682 C C . GLU A 1 710 ? -7.654 -5.342 -17.664 1.00 93.69 710 GLU A C 1
ATOM 5684 O O . GLU A 1 710 ? -8.505 -4.532 -18.045 1.00 93.69 710 GLU A O 1
ATOM 5689 N N . PRO A 1 711 ? -6.345 -5.035 -17.701 1.00 96.12 711 PRO A N 1
ATOM 5690 C CA . PRO A 1 711 ? -5.902 -3.708 -18.107 1.00 96.12 711 PRO A CA 1
ATOM 5691 C C . PRO A 1 711 ? -6.066 -3.499 -19.616 1.00 96.12 711 PRO A C 1
ATOM 5693 O O . PRO A 1 711 ? -5.728 -4.362 -20.424 1.00 96.12 711 PRO A O 1
ATOM 5696 N N . ASN A 1 712 ? -6.538 -2.321 -20.025 1.00 95.12 712 ASN A N 1
ATOM 5697 C CA . ASN A 1 712 ? -6.747 -2.010 -21.440 1.00 95.12 712 ASN A CA 1
ATOM 5698 C C . ASN A 1 712 ? -5.463 -1.449 -22.082 1.00 95.12 712 ASN A C 1
ATOM 5700 O O . ASN A 1 712 ? -5.348 -0.245 -22.324 1.00 95.12 712 ASN A O 1
ATOM 5704 N N . TYR A 1 713 ? -4.491 -2.330 -22.351 1.00 95.31 713 TYR A N 1
ATOM 5705 C CA . TYR A 1 713 ? -3.185 -1.972 -22.926 1.00 95.31 713 TYR A CA 1
ATOM 5706 C C . TYR A 1 713 ? -3.306 -1.164 -24.220 1.00 95.31 713 TYR A C 1
ATOM 5708 O O . TYR A 1 713 ? -2.631 -0.148 -24.362 1.00 95.31 713 TYR A O 1
ATOM 5716 N N . ALA A 1 714 ? -4.212 -1.548 -25.125 1.00 91.81 714 ALA A N 1
ATOM 5717 C CA . ALA A 1 714 ? -4.420 -0.837 -26.385 1.00 91.81 714 ALA A CA 1
ATOM 5718 C C . ALA A 1 714 ? -4.890 0.615 -26.168 1.00 91.81 714 ALA A C 1
ATOM 5720 O O . ALA A 1 714 ? -4.368 1.528 -26.810 1.00 91.81 714 ALA A O 1
ATOM 5721 N N . LYS A 1 715 ? -5.802 0.860 -25.211 1.00 93.12 715 LYS A N 1
ATOM 5722 C CA . LYS A 1 715 ? -6.180 2.225 -24.810 1.00 93.12 715 LYS A CA 1
ATOM 5723 C C . LYS A 1 715 ? -4.979 2.986 -24.248 1.00 93.12 715 LYS A C 1
ATOM 5725 O O . LYS A 1 715 ? -4.768 4.130 -24.640 1.00 93.12 715 LYS A O 1
ATOM 5730 N N . TYR A 1 716 ? -4.185 2.376 -23.367 1.00 95.62 716 TYR A N 1
ATOM 5731 C CA . TYR A 1 716 ? -3.027 3.041 -22.754 1.00 95.62 716 TYR A CA 1
ATOM 5732 C C . TYR A 1 716 ? -1.936 3.387 -23.771 1.00 95.62 716 TYR A C 1
ATOM 5734 O O . TYR A 1 716 ? -1.376 4.475 -23.702 1.00 95.62 716 TYR A O 1
ATOM 5742 N N . ILE A 1 717 ? -1.687 2.506 -24.743 1.00 93.50 717 ILE A N 1
ATOM 5743 C CA . ILE A 1 717 ? -0.787 2.750 -25.876 1.00 93.50 717 ILE A CA 1
ATOM 5744 C C . ILE A 1 717 ? -1.286 3.946 -26.697 1.00 93.50 717 ILE A C 1
ATOM 5746 O O . ILE A 1 717 ? -0.521 4.880 -26.931 1.00 93.50 717 ILE A O 1
ATOM 5750 N N . SER A 1 718 ? -2.580 3.973 -27.045 1.00 92.12 718 SER A N 1
ATOM 5751 C CA . SER A 1 718 ? -3.158 5.028 -27.893 1.00 92.12 718 SER A CA 1
ATOM 5752 C C . SER A 1 718 ? -3.095 6.443 -27.299 1.00 92.12 718 SER A C 1
ATOM 5754 O O . SER A 1 718 ? -3.159 7.420 -28.041 1.00 92.12 718 SER A O 1
ATOM 5756 N N . LEU A 1 719 ? -2.902 6.582 -25.978 1.00 93.06 719 LEU A N 1
ATOM 5757 C CA . LEU A 1 719 ? -2.661 7.886 -25.344 1.00 93.06 719 LEU A CA 1
ATOM 5758 C C . LEU A 1 719 ? -1.398 8.566 -25.898 1.00 93.06 719 LEU A C 1
ATOM 5760 O O . LEU A 1 719 ? -1.343 9.792 -25.984 1.00 93.06 719 LEU A O 1
ATOM 5764 N N . PHE A 1 720 ? -0.382 7.783 -26.265 1.00 92.75 720 PHE A N 1
ATOM 5765 C CA . PHE A 1 720 ? 0.930 8.282 -26.673 1.00 92.75 720 PHE A CA 1
ATOM 5766 C C . PHE A 1 720 ? 1.081 8.451 -28.193 1.00 92.75 720 PHE A C 1
ATOM 5768 O O . PHE A 1 720 ? 2.037 9.094 -28.626 1.00 92.75 720 PHE A O 1
ATOM 5775 N N . ASP A 1 721 ? 0.134 7.961 -29.002 1.00 86.44 721 ASP A N 1
ATOM 5776 C CA . ASP A 1 721 ? 0.186 8.048 -30.472 1.00 86.44 721 ASP A CA 1
ATOM 5777 C C . ASP A 1 721 ? 0.302 9.497 -30.975 1.00 86.44 721 ASP A C 1
ATOM 5779 O O . ASP A 1 721 ? 1.036 9.766 -31.921 1.00 86.44 721 ASP A O 1
ATOM 5783 N N . GLY A 1 722 ? -0.372 10.448 -30.316 1.00 82.88 722 GLY A N 1
ATOM 5784 C CA . GLY A 1 722 ? -0.291 11.879 -30.642 1.00 82.88 722 GLY A CA 1
ATOM 5785 C C . GLY A 1 722 ? 0.978 12.589 -30.148 1.00 82.88 722 GLY A C 1
ATOM 5786 O O . GLY A 1 722 ? 1.170 13.764 -30.449 1.00 82.88 722 GLY A O 1
ATOM 5787 N N . VAL A 1 723 ? 1.827 11.905 -29.371 1.00 86.75 723 VAL A N 1
ATOM 5788 C CA . VAL A 1 723 ? 3.096 12.431 -28.831 1.00 86.75 723 VAL A CA 1
ATOM 5789 C C . VAL A 1 723 ? 4.297 11.952 -29.652 1.00 86.75 723 VAL A C 1
ATOM 5791 O O . VAL A 1 723 ? 5.323 12.627 -29.694 1.00 86.75 723 VAL A O 1
ATOM 5794 N N . VAL A 1 724 ? 4.183 10.790 -30.297 1.00 84.88 724 VAL A N 1
ATOM 5795 C CA . VAL A 1 724 ? 5.265 10.166 -31.067 1.00 84.88 724 VAL A CA 1
ATOM 5796 C C . VAL A 1 724 ? 5.160 10.534 -32.548 1.00 84.88 724 VAL A C 1
ATOM 5798 O O . VAL A 1 724 ? 4.078 10.483 -33.131 1.00 84.88 724 VAL A O 1
ATOM 5801 N N . GLY A 1 725 ? 6.287 10.848 -33.198 1.00 73.75 725 GLY A N 1
ATOM 5802 C CA . GLY A 1 725 ? 6.309 11.218 -34.613 1.00 73.75 725 GLY A CA 1
ATOM 5803 C C . GLY A 1 725 ? 5.615 10.198 -35.546 1.00 73.75 725 GLY A C 1
ATOM 5804 O O . GLY A 1 725 ? 5.735 8.979 -35.352 1.00 73.75 725 GLY A O 1
ATOM 5805 N N . PRO A 1 726 ? 4.919 10.657 -36.609 1.00 69.62 726 PRO A N 1
ATOM 5806 C CA . PRO A 1 726 ? 4.105 9.799 -37.481 1.00 69.62 726 PRO A CA 1
ATOM 5807 C C . PRO A 1 726 ? 4.920 8.867 -38.394 1.00 69.62 726 PRO A C 1
ATOM 5809 O O . PRO A 1 726 ? 4.350 7.985 -39.027 1.00 69.62 726 PRO A O 1
ATOM 5812 N N . LYS A 1 727 ? 6.243 9.054 -38.481 1.00 75.81 727 LYS A N 1
ATOM 5813 C CA . LYS A 1 727 ? 7.162 8.232 -39.280 1.00 75.81 727 LYS A CA 1
ATOM 5814 C C . LYS A 1 727 ? 7.900 7.245 -38.360 1.00 75.81 727 LYS A C 1
ATOM 5816 O O . LYS A 1 727 ? 8.711 7.709 -37.561 1.00 75.81 727 LYS A O 1
ATOM 5821 N N . PRO A 1 728 ? 7.669 5.920 -38.448 1.00 76.88 728 PRO A N 1
ATOM 5822 C CA . PRO A 1 728 ? 8.323 4.948 -37.567 1.00 76.88 728 PRO A CA 1
ATOM 5823 C C . PRO A 1 728 ? 9.856 4.949 -37.652 1.00 76.88 728 PRO A C 1
ATOM 5825 O O . PRO A 1 728 ? 10.521 4.870 -36.624 1.00 76.88 728 PRO A O 1
ATOM 5828 N N . ASP A 1 729 ? 10.424 5.125 -38.848 1.00 74.06 729 ASP A N 1
ATOM 5829 C CA . ASP A 1 729 ? 11.868 4.964 -39.106 1.00 74.06 729 ASP A CA 1
ATOM 5830 C C . ASP A 1 729 ? 12.759 6.000 -38.396 1.00 74.06 729 ASP A C 1
ATOM 5832 O O . ASP A 1 729 ? 13.936 5.748 -38.115 1.00 74.06 729 ASP A O 1
ATOM 5836 N N . ILE A 1 730 ? 12.199 7.174 -38.082 1.00 79.75 730 ILE A N 1
ATOM 5837 C CA . ILE A 1 730 ? 12.897 8.251 -37.361 1.00 79.75 730 ILE A CA 1
ATOM 5838 C C . ILE A 1 730 ? 12.673 8.198 -35.845 1.00 79.75 730 ILE A C 1
ATOM 5840 O O . ILE A 1 730 ? 13.305 8.968 -35.125 1.00 79.75 730 ILE A O 1
ATOM 5844 N N . ARG A 1 731 ? 11.808 7.303 -35.343 1.00 83.19 731 ARG A N 1
ATOM 5845 C CA . ARG A 1 731 ? 11.563 7.170 -33.900 1.00 83.19 731 ARG A CA 1
ATOM 5846 C C . ARG A 1 731 ? 12.842 6.709 -33.191 1.00 83.19 731 ARG A C 1
ATOM 5848 O O . ARG A 1 731 ? 13.571 5.861 -33.726 1.00 83.19 731 ARG A O 1
ATOM 5855 N N . PRO A 1 732 ? 13.107 7.206 -31.969 1.00 82.88 732 PRO A N 1
ATOM 5856 C CA . PRO A 1 732 ? 14.291 6.810 -31.213 1.00 82.88 732 PRO A CA 1
ATOM 5857 C C . PRO A 1 732 ? 14.236 5.342 -30.754 1.00 82.88 732 PRO A C 1
ATOM 5859 O O . PRO A 1 732 ? 15.281 4.739 -30.529 1.00 82.88 732 PRO A O 1
ATOM 5862 N N . ILE A 1 733 ? 13.037 4.749 -30.664 1.00 86.44 733 ILE A N 1
ATOM 5863 C CA . ILE A 1 733 ? 12.805 3.341 -30.305 1.00 86.44 733 ILE A CA 1
ATOM 5864 C C . ILE A 1 733 ? 11.827 2.721 -31.312 1.00 86.44 733 ILE A C 1
ATOM 5866 O O . ILE A 1 733 ? 10.869 3.366 -31.747 1.00 86.44 733 ILE A O 1
ATOM 5870 N N . ASN A 1 734 ? 12.064 1.462 -31.674 1.00 83.81 734 ASN A N 1
ATOM 5871 C CA . ASN A 1 734 ? 11.124 0.642 -32.427 1.00 83.81 734 ASN A CA 1
ATOM 5872 C C . ASN A 1 734 ? 9.860 0.397 -31.577 1.00 83.81 734 ASN A C 1
ATOM 5874 O O . ASN A 1 734 ? 9.948 0.092 -30.393 1.00 83.81 734 ASN A O 1
ATOM 5878 N N . THR A 1 735 ? 8.687 0.562 -32.188 1.00 83.69 735 THR A N 1
ATOM 5879 C CA . THR A 1 735 ? 7.366 0.436 -31.537 1.00 83.69 735 THR A CA 1
ATOM 5880 C C . THR A 1 735 ? 6.454 -0.550 -32.286 1.00 83.69 735 THR A C 1
ATOM 5882 O O . THR A 1 735 ? 5.229 -0.525 -32.151 1.00 83.69 735 THR A O 1
ATOM 5885 N N . ASP A 1 736 ? 7.039 -1.438 -33.099 1.00 78.94 736 ASP A N 1
ATOM 5886 C CA . ASP A 1 736 ? 6.327 -2.414 -33.937 1.00 78.94 736 ASP A CA 1
ATOM 5887 C C . ASP A 1 736 ? 5.607 -3.487 -33.104 1.00 78.94 736 ASP A C 1
ATOM 5889 O O . ASP A 1 736 ? 4.640 -4.097 -33.571 1.00 78.94 736 ASP A O 1
ATOM 5893 N N . GLY A 1 737 ? 6.046 -3.706 -31.858 1.00 70.06 737 GLY A N 1
ATOM 5894 C CA . GLY A 1 737 ? 5.348 -4.549 -30.888 1.00 70.06 737 GLY A CA 1
ATOM 5895 C C . GLY A 1 737 ? 3.914 -4.080 -30.663 1.00 70.06 737 GLY A C 1
ATOM 5896 O O . GLY A 1 737 ? 2.961 -4.845 -30.835 1.00 70.06 737 GLY A O 1
ATOM 5897 N N . ALA A 1 738 ? 3.771 -2.783 -30.390 1.00 74.44 738 ALA A N 1
ATOM 5898 C CA . ALA A 1 738 ? 2.495 -2.135 -30.131 1.00 74.44 738 ALA A CA 1
ATOM 5899 C C . ALA A 1 738 ? 1.605 -1.982 -31.376 1.00 74.44 738 ALA A C 1
ATOM 5901 O O . ALA A 1 738 ? 0.381 -2.042 -31.258 1.00 74.44 738 ALA A O 1
ATOM 5902 N N . GLN A 1 739 ? 2.179 -1.848 -32.580 1.00 66.00 739 GLN A N 1
ATOM 5903 C CA . GLN A 1 739 ? 1.389 -1.712 -33.816 1.00 66.00 739 GLN A CA 1
ATOM 5904 C C . GLN A 1 739 ? 0.387 -2.863 -33.992 1.00 66.00 739 GLN A C 1
ATOM 5906 O O . GLN A 1 739 ? -0.753 -2.633 -34.394 1.00 66.00 739 GLN A O 1
ATOM 5911 N N . LYS A 1 740 ? 0.761 -4.098 -33.627 1.00 61.72 740 LYS A N 1
ATOM 5912 C CA . LYS A 1 740 ? -0.134 -5.269 -33.705 1.00 61.72 740 LYS A CA 1
ATOM 5913 C C . LYS A 1 740 ? -1.393 -5.119 -32.846 1.00 61.72 740 LYS A C 1
ATOM 5915 O O . LYS A 1 740 ? -2.456 -5.575 -33.260 1.00 61.72 740 LYS A O 1
ATOM 5920 N N . LEU A 1 741 ? -1.285 -4.458 -31.696 1.00 62.34 741 LEU A N 1
ATOM 5921 C CA . LEU A 1 741 ? -2.400 -4.186 -30.786 1.00 62.34 741 LEU A CA 1
ATOM 5922 C C . LEU A 1 741 ? -3.320 -3.106 -31.371 1.00 62.34 741 LEU A C 1
ATOM 5924 O O . LEU A 1 741 ? -4.540 -3.268 -31.404 1.00 62.34 741 LEU A O 1
ATOM 5928 N N . ILE A 1 742 ? -2.726 -2.049 -31.935 1.00 61.44 742 ILE A N 1
ATOM 5929 C CA . ILE A 1 742 ? -3.448 -0.964 -32.615 1.00 61.44 742 ILE A CA 1
ATOM 5930 C C . ILE A 1 742 ? -4.240 -1.509 -33.821 1.00 61.44 742 ILE A C 1
ATOM 5932 O O . ILE A 1 742 ? -5.415 -1.176 -33.985 1.00 61.44 742 ILE A O 1
ATOM 5936 N N . TYR A 1 743 ? -3.658 -2.407 -34.627 1.00 54.41 743 TYR A N 1
ATOM 5937 C CA . TYR A 1 743 ? -4.355 -3.046 -35.756 1.00 54.41 743 TYR A CA 1
ATOM 5938 C C . TYR A 1 743 ? -5.506 -3.973 -35.326 1.00 54.41 743 TYR A C 1
ATOM 5940 O O . TYR A 1 743 ? -6.541 -3.995 -35.994 1.00 54.41 743 TYR A O 1
ATOM 5948 N N . GLN A 1 744 ? -5.382 -4.691 -34.203 1.00 51.56 744 GLN A N 1
ATOM 5949 C CA . GLN A 1 744 ? -6.472 -5.527 -33.673 1.00 51.56 744 GLN A CA 1
ATOM 5950 C C . GLN A 1 744 ? -7.685 -4.695 -33.225 1.00 51.56 744 GLN A C 1
ATOM 5952 O O . GLN A 1 744 ? -8.824 -5.113 -33.433 1.00 51.56 744 GLN A O 1
ATOM 5957 N N . VAL A 1 745 ? -7.464 -3.490 -32.688 1.00 47.41 745 VAL A N 1
ATOM 5958 C CA . VAL A 1 745 ? -8.543 -2.521 -32.414 1.00 47.41 745 VAL A CA 1
ATOM 5959 C C . VAL A 1 745 ? -9.035 -1.848 -33.705 1.00 47.41 745 VAL A C 1
ATOM 5961 O O . VAL A 1 745 ? -10.223 -1.555 -33.835 1.00 47.41 745 VAL A O 1
ATOM 5964 N N . GLY A 1 746 ? -8.161 -1.675 -34.701 1.00 44.31 746 GLY A N 1
ATOM 5965 C CA . GLY A 1 746 ? -8.469 -1.094 -36.012 1.00 44.31 746 GLY A CA 1
ATOM 5966 C C . GLY A 1 746 ? -9.628 -1.766 -36.761 1.00 44.31 746 GLY A C 1
ATOM 5967 O O . GLY A 1 746 ? -10.411 -1.071 -37.405 1.00 44.31 746 GLY A O 1
ATOM 5968 N N . HIS A 1 747 ? -9.812 -3.082 -36.613 1.00 38.25 747 HIS A N 1
ATOM 5969 C CA . HIS A 1 747 ? -10.955 -3.808 -37.192 1.00 38.25 747 HIS A CA 1
ATOM 5970 C C . HIS A 1 747 ? -12.308 -3.527 -36.510 1.00 38.25 747 HIS A C 1
ATOM 5972 O O . HIS A 1 747 ? -13.346 -3.903 -37.047 1.00 38.25 747 HIS A O 1
ATOM 5978 N N . LYS A 1 748 ? -12.322 -2.827 -35.368 1.00 40.53 748 LYS A N 1
ATOM 5979 C CA . LYS A 1 748 ? -13.532 -2.293 -34.721 1.00 40.53 748 LYS A CA 1
ATOM 5980 C C . LYS A 1 748 ? -13.694 -0.780 -34.925 1.00 40.53 748 LYS A C 1
ATOM 5982 O O . LYS A 1 748 ? -14.372 -0.131 -34.135 1.00 40.53 748 LYS A O 1
ATOM 5987 N N . ARG A 1 749 ? -13.124 -0.202 -35.993 1.00 33.72 749 ARG A N 1
ATOM 5988 C CA . ARG A 1 749 ? -13.341 1.206 -36.390 1.00 33.72 749 ARG A CA 1
ATOM 5989 C C . ARG A 1 749 ? -14.734 1.459 -36.993 1.00 33.72 749 ARG A C 1
ATOM 5991 O O . ARG A 1 749 ? -14.867 2.017 -38.078 1.00 33.72 749 ARG A O 1
ATOM 5998 N N . GLY A 1 750 ? -15.778 1.147 -36.227 1.00 29.05 750 GLY A N 1
ATOM 5999 C CA . GLY A 1 750 ? -16.913 2.060 -36.147 1.00 29.05 750 GLY A CA 1
ATOM 6000 C C . GLY A 1 750 ? -16.421 3.294 -35.394 1.00 29.05 750 GLY A C 1
ATOM 6001 O O . GLY A 1 750 ? -15.866 3.157 -34.310 1.00 29.05 750 GLY A O 1
ATOM 6002 N N . ARG A 1 751 ? -16.519 4.462 -36.029 1.00 33.41 751 ARG A N 1
ATOM 6003 C CA . ARG A 1 751 ? -16.026 5.778 -35.590 1.00 33.41 751 ARG A CA 1
ATOM 6004 C C . ARG A 1 751 ? -16.194 6.022 -34.078 1.00 33.41 751 ARG A C 1
ATOM 6006 O O . ARG A 1 751 ? -17.192 6.594 -33.668 1.00 33.41 751 ARG A O 1
ATOM 6013 N N . LEU A 1 752 ? -15.187 5.664 -33.274 1.00 29.34 752 LEU A N 1
ATOM 6014 C CA . LEU A 1 752 ? -15.033 6.191 -31.919 1.00 29.34 752 LEU A CA 1
ATOM 6015 C C . LEU A 1 752 ? -14.584 7.647 -32.046 1.00 29.34 752 LEU A C 1
ATOM 6017 O O . LEU A 1 752 ? -13.396 7.974 -32.042 1.00 29.34 752 LEU A O 1
ATOM 6021 N N . THR A 1 753 ? -15.574 8.516 -32.203 1.00 25.56 753 THR A N 1
ATOM 6022 C CA . THR A 1 753 ? -15.559 9.869 -31.658 1.00 25.56 753 THR A CA 1
ATOM 6023 C C . THR A 1 753 ? -14.983 9.835 -30.240 1.00 25.56 753 THR A C 1
ATOM 6025 O O . THR A 1 753 ? -15.152 8.855 -29.512 1.00 25.56 753 THR A O 1
ATOM 6028 N N . MET A 1 754 ? -14.347 10.926 -29.802 1.00 31.61 754 MET A N 1
ATOM 6029 C CA . MET A 1 754 ? -14.225 11.190 -28.363 1.00 31.61 754 MET A CA 1
ATOM 6030 C C . MET A 1 754 ? -15.599 11.594 -27.816 1.00 31.61 754 MET A C 1
ATOM 6032 O O . MET A 1 754 ? -15.788 12.702 -27.326 1.00 31.61 754 MET A O 1
ATOM 6036 N N . GLU A 1 755 ? -16.567 10.690 -27.938 1.00 25.86 755 GLU A N 1
ATOM 6037 C CA . GLU A 1 755 ? -17.723 10.687 -27.067 1.00 25.86 755 GLU A CA 1
ATOM 6038 C C . GLU A 1 755 ? -17.188 10.383 -25.673 1.00 25.86 755 GLU A C 1
ATOM 6040 O O . GLU A 1 755 ? -16.636 9.313 -25.394 1.00 25.86 755 GLU A O 1
ATOM 6045 N N . GLU A 1 756 ? -17.305 11.385 -24.806 1.00 33.16 756 GLU A N 1
ATOM 6046 C CA . GLU A 1 756 ? -17.449 11.153 -23.380 1.00 33.16 756 GLU A CA 1
ATOM 6047 C C . GLU A 1 756 ? -18.543 10.095 -23.246 1.00 33.16 756 GLU A C 1
ATOM 6049 O O . GLU A 1 756 ? -19.694 10.354 -23.589 1.00 33.16 756 GLU A O 1
ATOM 6054 N N . GLY A 1 757 ? -18.147 8.866 -22.900 1.00 27.61 757 GLY A N 1
ATOM 6055 C CA . GLY A 1 757 ? -19.048 7.725 -22.993 1.00 27.61 757 GLY A CA 1
ATOM 6056 C C . GLY A 1 757 ? -20.333 8.001 -22.223 1.00 27.61 757 GLY A C 1
ATOM 6057 O O . GLY A 1 757 ? -20.275 8.504 -21.101 1.00 27.61 757 GLY A O 1
ATOM 6058 N N . GLU A 1 758 ? -21.473 7.632 -22.810 1.00 32.09 758 GLU A N 1
ATOM 6059 C CA . GLU A 1 758 ? -22.830 7.913 -22.309 1.00 32.09 758 GLU A CA 1
ATOM 6060 C C . GLU A 1 758 ? -23.193 7.149 -21.006 1.00 32.09 758 GLU A C 1
ATOM 6062 O O . GLU A 1 758 ? -24.351 6.978 -20.643 1.00 32.09 758 GLU A O 1
ATOM 6067 N N . ASP A 1 759 ? -22.174 6.736 -20.253 1.00 31.47 759 ASP A N 1
ATOM 6068 C CA . ASP A 1 759 ? -22.206 6.385 -18.840 1.00 31.47 759 ASP A CA 1
ATOM 6069 C C . ASP A 1 759 ? -21.495 7.502 -18.053 1.00 31.47 759 ASP A C 1
ATOM 6071 O O . ASP A 1 759 ? -20.352 7.370 -17.608 1.00 31.47 759 ASP A O 1
ATOM 6075 N N . GLY A 1 760 ? -22.206 8.614 -17.829 1.00 30.80 760 GLY A N 1
ATOM 6076 C CA . GLY A 1 760 ? -21.776 9.765 -17.016 1.00 30.80 760 GLY A CA 1
ATOM 6077 C C . GLY A 1 760 ? -21.590 9.473 -15.516 1.00 30.80 760 GLY A C 1
ATOM 6078 O O . GLY A 1 760 ? -21.770 10.352 -14.674 1.00 30.80 760 GLY A O 1
ATOM 6079 N N . LYS A 1 761 ? -21.249 8.235 -15.148 1.00 29.89 761 LYS A N 1
ATOM 6080 C CA . LYS A 1 761 ? -20.764 7.876 -13.817 1.00 29.89 761 LYS A CA 1
ATOM 6081 C C . LYS A 1 761 ? -19.249 8.069 -13.813 1.00 29.89 761 LYS A C 1
ATOM 6083 O O . LYS A 1 761 ? -18.556 7.259 -14.432 1.00 29.89 761 LYS A O 1
ATOM 6088 N N . PRO A 1 762 ? -18.699 9.072 -13.098 1.00 34.06 762 PRO A N 1
ATOM 6089 C CA . PRO A 1 762 ? -17.258 9.137 -12.902 1.00 34.06 762 PRO A CA 1
ATOM 6090 C C . PRO A 1 762 ? -16.799 7.800 -12.322 1.00 34.06 762 PRO A C 1
ATOM 6092 O O . PRO A 1 762 ? -17.352 7.334 -11.319 1.00 34.06 762 PRO A O 1
ATOM 6095 N N . CYS A 1 763 ? -15.828 7.163 -12.983 1.00 43.53 763 CYS A N 1
ATOM 6096 C CA . CYS A 1 763 ? -15.283 5.891 -12.525 1.00 43.53 763 CYS A CA 1
ATOM 6097 C C . CYS A 1 763 ? -14.854 6.084 -11.068 1.00 43.53 763 CYS A C 1
ATOM 6099 O O . CYS A 1 763 ? -14.041 6.971 -10.796 1.00 43.53 763 CYS A O 1
ATOM 6101 N N . LYS A 1 764 ? -15.487 5.354 -10.131 1.00 44.91 764 LYS A N 1
ATOM 6102 C CA . LYS A 1 764 ? -15.363 5.631 -8.692 1.00 44.91 764 LYS A CA 1
ATOM 6103 C C . LYS A 1 764 ? -13.884 5.661 -8.334 1.00 44.91 764 LYS A C 1
ATOM 6105 O O . LYS A 1 764 ? -13.238 4.618 -8.375 1.00 44.91 764 LYS A O 1
ATOM 6110 N N . LYS A 1 765 ? -13.371 6.852 -8.012 1.00 53.66 765 LYS A N 1
ATOM 6111 C CA . LYS A 1 765 ? -11.958 7.085 -7.718 1.00 53.66 765 LYS A CA 1
ATOM 6112 C C . LYS A 1 765 ? -11.564 6.206 -6.531 1.00 53.66 765 LYS A C 1
ATOM 6114 O O . LYS A 1 765 ? -11.887 6.523 -5.394 1.00 53.66 765 LYS A O 1
ATOM 6119 N N . ILE A 1 766 ? -10.899 5.080 -6.798 1.00 52.88 766 ILE A N 1
ATOM 6120 C CA . ILE A 1 766 ? -10.632 4.035 -5.794 1.00 52.88 766 ILE A CA 1
ATOM 6121 C C . ILE A 1 766 ? -9.648 4.547 -4.736 1.00 52.88 766 ILE A C 1
ATOM 6123 O O . ILE A 1 766 ? -9.694 4.137 -3.579 1.00 52.88 766 ILE A O 1
ATOM 6127 N N . ARG A 1 767 ? -8.761 5.461 -5.144 1.00 58.84 767 ARG A N 1
ATOM 6128 C CA . ARG A 1 767 ? -7.643 5.959 -4.336 1.00 58.84 767 ARG A CA 1
ATOM 6129 C C . ARG A 1 767 ? -7.649 7.475 -4.103 1.00 58.84 767 ARG A C 1
ATOM 6131 O O . ARG A 1 767 ? -6.882 7.959 -3.278 1.00 58.84 767 ARG A O 1
ATOM 6138 N N . MET A 1 768 ? -8.485 8.219 -4.828 1.00 51.50 768 MET A N 1
ATOM 6139 C CA . MET A 1 768 ? -8.456 9.685 -4.883 1.00 51.50 768 MET A CA 1
ATOM 6140 C C . MET A 1 768 ? -9.742 10.297 -4.313 1.00 51.50 768 MET A C 1
ATOM 6142 O O . MET A 1 768 ? -10.705 10.515 -5.045 1.00 51.50 768 MET A O 1
ATOM 6146 N N . GLY A 1 769 ? -9.712 10.631 -3.025 1.00 50.06 769 GLY A N 1
ATOM 6147 C CA . GLY A 1 769 ? -10.728 11.429 -2.336 1.00 50.06 769 GLY A CA 1
ATOM 6148 C C . GLY A 1 769 ? -10.089 12.253 -1.213 1.00 50.06 769 GLY A C 1
ATOM 6149 O O . GLY A 1 769 ? -8.930 12.025 -0.853 1.00 50.06 769 GLY A O 1
ATOM 6150 N N . MET A 1 770 ? -10.822 13.222 -0.664 1.00 52.59 770 MET A N 1
ATOM 6151 C CA . MET A 1 770 ? -10.289 14.079 0.400 1.00 52.59 770 MET A CA 1
ATOM 6152 C C . MET A 1 770 ? -10.136 13.286 1.714 1.00 52.59 770 MET A C 1
ATOM 6154 O O . MET A 1 770 ? -11.032 12.509 2.059 1.00 52.59 770 MET A O 1
ATOM 6158 N N . PRO A 1 771 ? -9.032 13.452 2.470 1.00 57.72 771 PRO A N 1
ATOM 6159 C CA . PRO A 1 771 ? -8.836 12.739 3.733 1.00 57.72 771 PRO A CA 1
ATOM 6160 C C . PRO A 1 771 ? -9.758 13.245 4.856 1.00 57.72 771 PRO A C 1
ATOM 6162 O O . PRO A 1 771 ? -9.437 14.220 5.538 1.00 57.72 771 PRO A O 1
ATOM 6165 N N . THR A 1 772 ? -10.866 12.546 5.094 1.00 67.56 772 THR A N 1
ATOM 6166 C CA . THR A 1 772 ? -11.894 12.878 6.094 1.00 67.56 772 THR A CA 1
ATOM 6167 C C . THR A 1 772 ? -11.840 11.948 7.303 1.00 67.56 772 THR A C 1
ATOM 6169 O O . THR A 1 772 ? -11.820 10.722 7.151 1.00 67.56 772 THR A O 1
ATOM 6172 N N . THR A 1 773 ? -11.899 12.491 8.518 1.00 80.00 773 THR A N 1
ATOM 6173 C CA . THR A 1 773 ? -12.216 11.670 9.693 1.00 80.00 773 THR A CA 1
ATOM 6174 C C . THR A 1 773 ? -13.663 11.203 9.644 1.00 80.00 773 THR A C 1
ATOM 6176 O O . THR A 1 773 ? -14.561 11.993 9.364 1.00 80.00 773 THR A O 1
ATOM 6179 N N . GLN A 1 774 ? -13.877 9.910 9.874 1.00 88.44 774 GLN A N 1
ATOM 6180 C CA . GLN A 1 774 ? -15.194 9.285 9.830 1.00 88.44 774 GLN A CA 1
ATOM 6181 C C . GLN A 1 774 ? -15.338 8.288 10.981 1.00 88.44 774 GLN A C 1
ATOM 6183 O O . GLN A 1 774 ? -14.379 7.617 11.378 1.00 88.44 774 GLN A O 1
ATOM 6188 N N . TRP A 1 775 ? -16.562 8.159 11.479 1.00 92.50 775 TRP A N 1
ATOM 6189 C CA . TRP A 1 775 ? -16.987 7.015 12.270 1.00 92.50 775 TRP A CA 1
ATOM 6190 C C . TRP A 1 775 ? -17.072 5.793 11.367 1.00 92.50 775 TRP A C 1
ATOM 6192 O O . TRP A 1 775 ? -17.707 5.836 10.314 1.00 92.50 775 TRP A O 1
ATOM 6202 N N . ILE A 1 776 ? -16.457 4.696 11.797 1.00 93.56 776 ILE A N 1
ATOM 6203 C CA . ILE A 1 776 ? -16.524 3.399 11.133 1.00 93.56 776 ILE A CA 1
ATOM 6204 C C . ILE A 1 776 ? -17.286 2.467 12.068 1.00 93.56 776 ILE A C 1
ATOM 6206 O O . ILE A 1 776 ? -16.796 2.111 13.138 1.00 93.56 776 ILE A O 1
ATOM 6210 N N . SER A 1 777 ? -18.501 2.097 11.674 1.00 95.12 777 SER A N 1
ATOM 6211 C CA . SER A 1 777 ? -19.362 1.191 12.439 1.00 95.12 777 SER A CA 1
ATOM 6212 C C . SER A 1 777 ? -19.493 -0.141 11.715 1.00 95.12 777 SER A C 1
ATOM 6214 O O . SER A 1 777 ? -19.837 -0.176 10.532 1.00 95.12 777 SER A O 1
ATOM 6216 N N . ILE A 1 778 ? -19.234 -1.232 12.432 1.00 95.81 778 ILE A N 1
ATOM 6217 C CA . ILE A 1 778 ? -19.418 -2.603 11.964 1.00 95.81 778 ILE A CA 1
ATOM 6218 C C . ILE A 1 778 ? -20.665 -3.168 12.637 1.00 95.81 778 ILE A C 1
ATOM 6220 O O . ILE A 1 778 ? -20.751 -3.196 13.866 1.00 95.81 778 ILE A O 1
ATOM 6224 N N . TYR A 1 779 ? -21.617 -3.620 11.826 1.00 95.75 779 TYR A N 1
ATOM 6225 C CA . TYR A 1 779 ? -22.871 -4.215 12.266 1.00 95.75 779 TYR A CA 1
ATOM 6226 C C . TYR A 1 779 ? -22.864 -5.716 11.995 1.00 95.75 779 TYR A C 1
ATOM 6228 O O . TYR A 1 779 ? -22.536 -6.131 10.887 1.00 95.75 779 TYR A O 1
ATOM 6236 N N . ASN A 1 780 ? -23.289 -6.511 12.973 1.00 93.56 780 ASN A N 1
ATOM 6237 C CA . ASN A 1 780 ? -23.537 -7.942 12.802 1.00 93.56 780 ASN A CA 1
ATOM 6238 C C . ASN A 1 780 ? -25.026 -8.229 13.010 1.00 93.56 780 ASN A C 1
ATOM 6240 O O . ASN A 1 780 ? -25.673 -7.587 13.846 1.00 93.56 780 ASN A O 1
ATOM 6244 N N . ALA A 1 781 ? -25.552 -9.220 12.296 1.00 91.75 781 ALA A N 1
ATOM 6245 C CA . ALA A 1 781 ? -26.861 -9.776 12.599 1.00 91.75 781 ALA A CA 1
ATOM 6246 C C . ALA A 1 781 ? -26.812 -10.616 13.884 1.00 91.75 781 ALA A C 1
ATOM 6248 O O . ALA A 1 781 ? -25.910 -11.432 14.086 1.00 91.75 781 ALA A O 1
ATOM 6249 N N . TYR A 1 782 ? -27.805 -10.424 14.750 1.00 87.50 782 TYR A N 1
ATOM 6250 C CA . TYR A 1 782 ? -28.012 -11.233 15.950 1.00 87.50 782 TYR A CA 1
ATOM 6251 C C . TYR A 1 782 ? -29.495 -11.575 16.111 1.00 87.50 782 TYR A C 1
ATOM 6253 O O . TYR A 1 782 ? -30.369 -10.992 15.472 1.00 87.50 782 TYR A O 1
ATOM 6261 N N . ARG A 1 783 ? -29.803 -12.503 17.024 1.00 87.31 783 ARG A N 1
ATOM 6262 C CA . ARG A 1 783 ? -31.176 -12.624 17.538 1.00 87.31 783 ARG A CA 1
ATOM 6263 C C . ARG A 1 783 ? -31.583 -11.300 18.208 1.00 87.31 783 ARG A C 1
ATOM 6265 O O . ARG A 1 783 ? -30.702 -10.653 18.777 1.00 87.31 783 ARG A O 1
ATOM 6272 N N . PRO A 1 784 ? -32.876 -10.919 18.190 1.00 89.62 784 PRO A N 1
ATOM 6273 C CA . PRO A 1 784 ? -33.342 -9.676 18.796 1.00 89.62 784 PRO A CA 1
ATOM 6274 C C . PRO A 1 784 ? -32.811 -9.499 20.225 1.00 89.62 784 PRO A C 1
ATOM 6276 O O . PRO A 1 784 ? -33.092 -10.312 21.107 1.00 89.62 784 PRO A O 1
ATOM 6279 N N . MET A 1 785 ? -32.027 -8.444 20.443 1.00 91.88 785 MET A N 1
ATOM 6280 C CA . MET A 1 785 ? -31.422 -8.115 21.731 1.00 91.88 785 MET A CA 1
ATOM 6281 C C . MET A 1 785 ? -31.567 -6.631 22.071 1.00 91.88 785 MET A C 1
ATOM 6283 O O . MET A 1 785 ? -31.752 -5.774 21.205 1.00 91.88 785 MET A O 1
ATOM 6287 N N . LYS A 1 786 ? -31.455 -6.318 23.364 1.00 94.62 786 LYS A N 1
ATOM 6288 C CA . LYS A 1 786 ? -31.385 -4.944 23.864 1.00 94.62 786 LYS A CA 1
ATOM 6289 C C . LYS A 1 786 ? -29.946 -4.439 23.692 1.00 94.62 786 LYS A C 1
ATOM 6291 O O . LYS A 1 786 ? -29.030 -4.984 24.305 1.00 94.62 786 LYS A O 1
ATOM 6296 N N . GLN A 1 787 ? -29.773 -3.405 22.873 1.00 96.06 787 GLN A N 1
ATOM 6297 C CA . GLN A 1 787 ? -28.534 -2.636 22.716 1.00 96.06 787 GLN A CA 1
ATOM 6298 C C . GLN A 1 787 ? -28.823 -1.170 23.066 1.00 96.06 787 GLN A C 1
ATOM 6300 O O . GLN A 1 787 ? -29.916 -0.657 22.815 1.00 96.06 787 GLN A O 1
ATOM 6305 N N . ARG A 1 788 ? -27.846 -0.485 23.657 1.00 96.19 788 ARG A N 1
ATOM 6306 C CA . ARG A 1 788 ? -27.868 0.954 23.931 1.00 96.19 788 ARG A CA 1
ATOM 6307 C C . ARG A 1 788 ? -26.550 1.564 23.479 1.00 96.19 788 ARG A C 1
ATOM 6309 O O . ARG A 1 788 ? -25.501 0.950 23.628 1.00 96.19 788 ARG A O 1
ATOM 6316 N N . TYR A 1 789 ? -26.608 2.793 22.979 1.00 96.25 789 TYR A N 1
ATOM 6317 C CA . TYR A 1 789 ? -25.421 3.592 22.714 1.00 96.25 789 TYR A CA 1
ATOM 6318 C C . TYR A 1 789 ? -25.467 4.914 23.485 1.00 96.25 789 TYR A C 1
ATOM 6320 O O . TYR A 1 789 ? -26.537 5.484 23.721 1.00 96.25 789 TYR A O 1
ATOM 6328 N N . HIS A 1 790 ? -24.289 5.411 23.838 1.00 96.38 790 HIS A N 1
ATOM 6329 C CA . HIS A 1 790 ? -24.048 6.774 24.297 1.00 96.38 790 HIS A CA 1
ATOM 6330 C C . HIS A 1 790 ? -22.859 7.331 23.510 1.00 96.38 790 HIS A C 1
ATOM 6332 O O . HIS A 1 790 ? -21.933 6.592 23.201 1.00 96.38 790 HIS A O 1
ATOM 6338 N N . TYR A 1 791 ? -22.892 8.608 23.145 1.00 95.62 791 TYR A N 1
ATOM 6339 C CA . TYR A 1 791 ? -21.829 9.273 22.386 1.00 95.62 791 TYR A CA 1
ATOM 6340 C C . TYR A 1 791 ? -21.713 10.727 22.841 1.00 95.62 791 TYR A C 1
ATOM 6342 O O . TYR A 1 791 ? -22.612 11.230 23.518 1.00 95.62 791 TYR A O 1
ATOM 6350 N N . ASN A 1 792 ? -20.602 11.381 22.500 1.00 94.81 792 ASN A N 1
ATOM 6351 C CA . ASN A 1 792 ? -20.229 12.700 23.020 1.00 94.81 792 ASN A CA 1
ATOM 6352 C C . ASN A 1 792 ? -20.185 12.736 24.567 1.00 94.81 792 ASN A C 1
ATOM 6354 O O . ASN A 1 792 ? -20.505 13.748 25.190 1.00 94.81 792 ASN A O 1
ATOM 6358 N N . VAL A 1 793 ? -19.807 11.615 25.196 1.00 95.81 793 VAL A N 1
ATOM 6359 C CA . VAL A 1 793 ? -19.738 11.482 26.657 1.00 95.81 793 VAL A CA 1
ATOM 6360 C C . VAL A 1 793 ? -18.415 12.057 27.156 1.00 95.81 793 VAL A C 1
ATOM 6362 O O . VAL A 1 793 ? -17.349 11.581 26.774 1.00 95.81 793 VAL A O 1
ATOM 6365 N N . ALA A 1 794 ? -18.481 13.068 28.019 1.00 94.69 794 ALA A N 1
ATOM 6366 C CA . ALA A 1 794 ? -17.317 13.587 28.733 1.00 94.69 794 ALA A CA 1
ATOM 6367 C C . ALA A 1 794 ? -16.972 12.711 29.951 1.00 94.69 794 ALA A C 1
ATOM 6369 O O . ALA A 1 794 ? -17.861 12.101 30.549 1.00 94.69 794 ALA A O 1
ATOM 6370 N N . ASP A 1 795 ? -15.699 12.718 30.350 1.00 93.38 795 ASP A N 1
ATOM 6371 C CA . ASP A 1 795 ? -15.131 11.956 31.474 1.00 93.38 795 ASP A CA 1
ATOM 6372 C C . ASP A 1 795 ? -16.000 11.992 32.745 1.00 93.38 795 ASP A C 1
ATOM 6374 O O . ASP A 1 795 ? -16.320 10.954 33.324 1.00 93.38 795 ASP A O 1
ATOM 6378 N N . THR A 1 796 ? -16.470 13.182 33.132 1.00 93.62 796 THR A N 1
ATOM 6379 C CA . THR A 1 796 ? -17.289 13.415 34.338 1.00 93.62 796 THR A CA 1
ATOM 6380 C C . THR A 1 796 ? -18.656 12.732 34.325 1.00 93.62 796 THR A C 1
ATOM 6382 O O . THR A 1 796 ? -19.263 12.577 35.380 1.00 93.62 796 THR A O 1
ATOM 6385 N N . ARG A 1 797 ? -19.153 12.328 33.151 1.00 94.31 797 ARG A N 1
ATOM 6386 C CA . ARG A 1 797 ? -20.472 11.701 32.965 1.00 94.31 797 ARG A CA 1
ATOM 6387 C C . ARG A 1 797 ? -20.389 10.216 32.631 1.00 94.31 797 ARG A C 1
ATOM 6389 O O . ARG A 1 797 ? -21.418 9.555 32.504 1.00 94.31 797 ARG A O 1
ATOM 6396 N N . LEU A 1 798 ? -19.177 9.684 32.475 1.00 94.69 798 LEU A N 1
ATOM 6397 C CA . LEU A 1 798 ? -18.947 8.308 32.051 1.00 94.69 798 LEU A CA 1
ATOM 6398 C C . LEU A 1 798 ? -19.618 7.303 33.003 1.00 94.69 798 LEU A C 1
ATOM 6400 O O . LEU A 1 798 ? -20.364 6.433 32.553 1.00 94.69 798 LEU A O 1
ATOM 6404 N N . SER A 1 799 ? -19.427 7.478 34.313 1.00 95.25 799 SER A N 1
ATOM 6405 C CA . SER A 1 799 ? -20.016 6.629 35.356 1.00 95.25 799 SER A CA 1
ATOM 6406 C C . SER A 1 799 ? -21.548 6.641 35.344 1.00 95.25 799 SER A C 1
ATOM 6408 O O . SER A 1 799 ? -22.158 5.576 35.403 1.00 95.25 799 SER A O 1
ATOM 6410 N N . GLU A 1 800 ? -22.188 7.808 35.181 1.00 95.56 800 GLU A N 1
ATOM 6411 C CA . GLU A 1 800 ? -23.656 7.933 35.107 1.00 95.56 800 GLU A CA 1
ATOM 6412 C C . GLU A 1 800 ? -24.252 7.029 34.016 1.00 95.56 800 GLU A C 1
ATOM 6414 O O . GLU A 1 800 ? -25.285 6.379 34.210 1.00 95.56 800 GLU A O 1
ATOM 6419 N N . HIS A 1 801 ? -23.594 6.994 32.854 1.00 96.00 801 HIS A N 1
ATOM 6420 C CA . HIS A 1 801 ? -24.016 6.212 31.698 1.00 96.00 801 HIS A CA 1
ATOM 6421 C C . HIS A 1 801 ? -23.776 4.711 31.892 1.00 96.00 801 HIS A C 1
ATOM 6423 O O . HIS A 1 801 ? -24.667 3.915 31.581 1.00 96.00 801 HIS A O 1
ATOM 6429 N N . VAL A 1 802 ? -22.621 4.327 32.443 1.00 96.06 802 VAL A N 1
ATOM 6430 C CA . VAL A 1 802 ? -22.274 2.921 32.698 1.00 96.06 802 VAL A CA 1
ATOM 6431 C C . VAL A 1 802 ? -23.183 2.311 33.773 1.00 96.06 802 VAL A C 1
ATOM 6433 O O . VAL A 1 802 ? -23.828 1.295 33.513 1.00 96.06 802 VAL A O 1
ATOM 6436 N N . GLU A 1 803 ? -23.370 2.980 34.914 1.00 95.69 803 GLU A N 1
ATOM 6437 C CA . GLU A 1 803 ? -24.257 2.522 35.999 1.00 95.69 803 GLU A CA 1
ATOM 6438 C C . GLU A 1 803 ? -25.735 2.460 35.585 1.00 95.69 803 GLU A C 1
ATOM 6440 O O . GLU A 1 803 ? -26.524 1.645 36.077 1.00 95.69 803 GLU A O 1
ATOM 6445 N N . LYS A 1 804 ? -26.157 3.316 34.647 1.00 94.81 804 LYS A N 1
ATOM 6446 C CA . LYS A 1 804 ? -27.484 3.200 34.034 1.00 94.81 804 LYS A CA 1
ATOM 6447 C C . LYS A 1 804 ? -27.583 1.972 33.124 1.00 94.81 804 LYS A C 1
ATOM 6449 O O . LYS A 1 804 ? -28.637 1.347 33.094 1.00 94.81 804 LYS A O 1
ATOM 6454 N N . GLY A 1 805 ? -26.527 1.620 32.392 1.00 94.75 805 GLY A N 1
ATOM 6455 C CA . GLY A 1 805 ? -26.483 0.405 31.574 1.00 94.75 805 GLY A CA 1
ATOM 6456 C C . GLY A 1 805 ? -26.489 -0.879 32.407 1.00 94.75 805 GLY A C 1
ATOM 6457 O O . GLY A 1 805 ? -27.291 -1.768 32.125 1.00 94.75 805 GLY A O 1
ATOM 6458 N N . TYR A 1 806 ? -25.700 -0.942 33.484 1.00 95.25 806 TYR A N 1
ATOM 6459 C CA . TYR A 1 806 ? -25.659 -2.100 34.386 1.00 95.25 806 TYR A CA 1
ATOM 6460 C C . TYR A 1 806 ? -27.016 -2.378 35.049 1.00 95.25 806 TYR A C 1
ATOM 6462 O O . TYR A 1 806 ? -27.494 -3.510 35.005 1.00 95.25 806 TYR A O 1
ATOM 6470 N N . ARG A 1 807 ? -27.707 -1.345 35.559 1.00 94.62 807 ARG A N 1
ATOM 6471 C CA . ARG A 1 807 ? -29.091 -1.475 36.072 1.00 94.62 807 ARG A CA 1
ATOM 6472 C C . ARG A 1 807 ? -30.097 -1.952 35.021 1.00 94.62 807 ARG A C 1
ATOM 6474 O O . ARG A 1 807 ? -31.125 -2.521 35.367 1.00 94.62 807 ARG A O 1
ATOM 6481 N N . ASP A 1 808 ? -29.809 -1.715 33.745 1.00 94.12 808 ASP A N 1
ATOM 6482 C CA . ASP A 1 808 ? -30.615 -2.138 32.602 1.00 94.12 808 ASP A CA 1
ATOM 6483 C C . ASP A 1 808 ? -30.258 -3.545 32.073 1.00 94.12 808 ASP A C 1
ATOM 6485 O O . ASP A 1 808 ? -30.869 -3.978 31.088 1.00 94.12 808 ASP A O 1
ATOM 6489 N N . GLY A 1 809 ? -29.295 -4.242 32.694 1.00 94.25 809 GLY A N 1
ATOM 6490 C CA . GLY A 1 809 ? -28.802 -5.557 32.267 1.00 94.25 809 GLY A CA 1
ATOM 6491 C C . GLY A 1 809 ? -27.892 -5.517 31.034 1.00 94.25 809 GLY A C 1
ATOM 6492 O O . GLY A 1 809 ? -27.865 -6.479 30.269 1.00 94.25 809 GLY A O 1
ATOM 6493 N N . LEU A 1 810 ? -27.201 -4.397 30.796 1.00 96.81 810 LEU A N 1
ATOM 6494 C CA . LEU A 1 810 ? -26.346 -4.170 29.627 1.00 96.81 810 LEU A CA 1
ATOM 6495 C C . LEU A 1 810 ? -24.881 -4.023 30.039 1.00 96.81 810 LEU A C 1
ATOM 6497 O O . LEU A 1 810 ? -24.569 -3.214 30.911 1.00 96.81 810 LEU A O 1
ATOM 6501 N N . PHE A 1 811 ? -23.979 -4.724 29.353 1.00 97.31 811 PHE A N 1
ATOM 6502 C CA . PHE A 1 811 ? -22.529 -4.571 29.519 1.00 97.31 811 PHE A CA 1
ATOM 6503 C C . PHE A 1 811 ? -21.913 -3.870 28.311 1.00 97.31 811 PHE A C 1
ATOM 6505 O O . PHE A 1 811 ? -22.368 -4.067 27.187 1.00 97.31 811 PHE A O 1
ATOM 6512 N N . ILE A 1 812 ? -20.852 -3.091 28.522 1.00 97.75 812 ILE A N 1
ATOM 6513 C CA . ILE A 1 812 ? -20.103 -2.440 27.443 1.00 97.75 812 ILE A CA 1
ATOM 6514 C C . ILE A 1 812 ? -19.501 -3.517 26.528 1.00 97.75 812 ILE A C 1
ATOM 6516 O O . ILE A 1 812 ? -18.789 -4.404 27.006 1.00 97.75 812 ILE A O 1
ATOM 6520 N N . SER A 1 813 ? -19.773 -3.426 25.227 1.00 96.00 813 SER A N 1
ATOM 6521 C CA . SER A 1 813 ? -19.272 -4.338 24.192 1.00 96.00 813 SER A CA 1
ATOM 6522 C C . SER A 1 813 ? -18.232 -3.692 23.274 1.00 96.00 813 SER A C 1
ATOM 6524 O O . SER A 1 813 ? -17.289 -4.357 22.857 1.00 96.00 813 SER A O 1
ATOM 6526 N N . SER A 1 814 ? -18.352 -2.389 23.003 1.00 97.25 814 SER A N 1
ATOM 6527 C CA . SER A 1 814 ? -17.380 -1.616 22.224 1.00 97.25 814 SER A CA 1
ATOM 6528 C C . SER A 1 814 ? -17.296 -0.185 22.747 1.00 97.25 814 SER A C 1
ATOM 6530 O O . SER A 1 814 ? -18.301 0.401 23.152 1.00 97.25 814 SER A O 1
ATOM 6532 N N . VAL A 1 815 ? -16.098 0.398 22.687 1.00 97.38 815 VAL A N 1
ATOM 6533 C CA . VAL A 1 815 ? -15.851 1.813 23.000 1.00 97.38 815 VAL A CA 1
ATOM 6534 C C . VAL A 1 815 ? -15.033 2.473 21.894 1.00 97.38 815 VAL A C 1
ATOM 6536 O O . VAL A 1 815 ? -14.270 1.803 21.203 1.00 97.38 815 VAL A O 1
ATOM 6539 N N . ALA A 1 816 ? -15.187 3.783 21.735 1.00 96.69 816 ALA A N 1
ATOM 6540 C CA . ALA A 1 816 ? -14.413 4.615 20.814 1.00 96.69 816 ALA A CA 1
ATOM 6541 C C . ALA A 1 816 ? -14.267 6.039 21.381 1.00 96.69 816 ALA A C 1
ATOM 6543 O O . ALA A 1 816 ? -14.988 6.413 22.307 1.00 96.69 816 ALA A O 1
ATOM 6544 N N . SER A 1 817 ? -13.359 6.842 20.821 1.00 94.44 817 SER A N 1
ATOM 6545 C CA . SER A 1 817 ? -13.194 8.255 21.185 1.00 94.44 817 SER A CA 1
ATOM 6546 C C . SER A 1 817 ? -13.149 9.141 19.942 1.00 94.44 817 SER A C 1
ATOM 6548 O O . SER A 1 817 ? -12.548 8.776 18.934 1.00 94.44 817 SER A O 1
ATOM 6550 N N . CYS A 1 818 ? -13.763 10.317 20.025 1.00 91.69 818 CYS A N 1
ATOM 6551 C CA . CYS A 1 818 ? -13.699 11.376 19.024 1.00 91.69 818 CYS A CA 1
ATOM 6552 C C . CYS A 1 818 ? -13.487 12.704 19.754 1.00 91.69 818 CYS A C 1
ATOM 6554 O O . CYS A 1 818 ? -14.281 13.063 20.618 1.00 91.69 818 CYS A O 1
ATOM 6556 N N . SER A 1 819 ? -12.416 13.434 19.430 1.00 85.94 819 SER A N 1
ATOM 6557 C CA . SER A 1 819 ? -12.098 14.740 20.041 1.00 85.94 819 SER A CA 1
ATOM 6558 C C . SER A 1 819 ? -12.107 14.739 21.583 1.00 85.94 819 SER A C 1
ATOM 6560 O O . SER A 1 819 ? -12.564 15.688 22.210 1.00 85.94 819 SER A O 1
ATOM 6562 N N . ASN A 1 820 ? -11.581 13.666 22.190 1.00 90.00 820 ASN A N 1
ATOM 6563 C CA . ASN A 1 820 ? -11.572 13.405 23.641 1.00 90.00 820 ASN A CA 1
ATOM 6564 C C . ASN A 1 820 ? -12.954 13.166 24.285 1.00 90.00 820 ASN A C 1
ATOM 6566 O O . ASN A 1 820 ? -13.059 13.162 25.507 1.00 90.00 820 ASN A O 1
ATOM 6570 N N . LEU A 1 821 ? -14.002 12.932 23.491 1.00 94.06 821 LEU A N 1
ATOM 6571 C CA . LEU A 1 821 ? -15.309 12.481 23.968 1.00 94.06 821 LEU A CA 1
ATOM 6572 C C . LEU A 1 821 ? -15.515 11.001 23.644 1.00 94.06 821 LEU A C 1
ATOM 6574 O O . LEU A 1 821 ? -15.160 10.531 22.561 1.00 94.06 821 LEU A O 1
ATOM 6578 N N . TRP A 1 822 ? -16.130 10.270 24.566 1.00 96.50 822 TRP A N 1
ATOM 6579 C CA . TRP A 1 822 ? -16.331 8.830 24.456 1.00 96.50 822 TRP A CA 1
ATOM 6580 C C . TRP A 1 822 ? -17.635 8.476 23.740 1.00 96.50 822 TRP A C 1
ATOM 6582 O O . TRP A 1 822 ? -18.670 9.135 23.895 1.00 96.50 822 TRP A O 1
ATOM 6592 N N . ALA A 1 823 ? -17.583 7.374 22.995 1.00 97.25 823 ALA A N 1
ATOM 6593 C CA . ALA A 1 823 ? -18.741 6.618 22.555 1.00 97.25 823 ALA A CA 1
ATOM 6594 C C . ALA A 1 823 ? -18.714 5.223 23.191 1.00 97.25 823 ALA A C 1
ATOM 6596 O O . ALA A 1 823 ? -17.691 4.538 23.161 1.00 97.25 823 ALA A O 1
ATOM 6597 N N . LEU A 1 824 ? -19.847 4.819 23.762 1.00 97.38 824 LEU A N 1
ATOM 6598 C CA . LEU A 1 824 ? -20.075 3.548 24.440 1.00 97.38 824 LEU A CA 1
ATOM 6599 C C . LEU A 1 824 ? -21.189 2.788 23.722 1.00 97.38 824 LEU A C 1
ATOM 6601 O O . LEU A 1 824 ? -22.268 3.344 23.505 1.00 97.38 824 LEU A O 1
ATOM 6605 N N . ILE A 1 825 ? -20.954 1.515 23.423 1.00 97.62 825 ILE A N 1
ATOM 6606 C CA . ILE A 1 825 ? -21.964 0.553 22.973 1.00 97.62 825 ILE A CA 1
ATOM 6607 C C . ILE A 1 825 ? -22.147 -0.473 24.094 1.00 97.62 825 ILE A C 1
ATOM 6609 O O . ILE A 1 825 ? -21.156 -0.982 24.620 1.00 97.62 825 ILE A O 1
ATOM 6613 N N . MET A 1 826 ? -23.392 -0.733 24.499 1.00 97.56 826 MET A N 1
ATOM 6614 C CA . MET A 1 826 ? -23.729 -1.611 25.622 1.00 97.56 826 MET A CA 1
ATOM 6615 C C . MET A 1 826 ? -24.847 -2.589 25.253 1.00 97.56 826 MET A C 1
ATOM 6617 O O . MET A 1 826 ? -25.939 -2.163 24.867 1.00 97.56 826 MET A O 1
ATOM 6621 N N . ASP A 1 827 ? -24.604 -3.884 25.450 1.00 95.00 827 ASP A N 1
ATOM 6622 C CA . ASP A 1 827 ? -25.431 -4.973 24.926 1.00 95.00 827 ASP A CA 1
ATOM 6623 C C . ASP A 1 827 ? -25.850 -5.956 26.023 1.00 95.00 827 ASP A C 1
ATOM 6625 O O . ASP A 1 827 ? -25.090 -6.243 26.950 1.00 95.00 827 ASP A O 1
ATOM 6629 N N . ALA A 1 828 ? -27.039 -6.543 25.871 1.00 93.81 828 ALA A N 1
ATOM 6630 C CA . ALA A 1 828 ? -27.477 -7.690 26.671 1.00 93.81 828 ALA A CA 1
ATOM 6631 C C . ALA A 1 828 ? -26.847 -9.021 26.200 1.00 93.81 828 ALA A C 1
ATOM 6633 O O . ALA A 1 828 ? -26.826 -10.000 26.941 1.00 93.81 828 ALA A O 1
ATOM 6634 N N . GLY A 1 829 ? -26.353 -9.079 24.956 1.00 87.25 829 GLY A N 1
ATOM 6635 C CA . GLY A 1 829 ? -25.885 -10.307 24.301 1.00 87.25 829 GLY A CA 1
ATOM 6636 C C . GLY A 1 829 ? -24.417 -10.685 24.534 1.00 87.25 829 GLY A C 1
ATOM 6637 O O . GLY A 1 829 ? -23.940 -11.619 23.897 1.00 87.25 829 GLY A O 1
ATOM 6638 N N . THR A 1 830 ? -23.680 -9.981 25.401 1.00 90.00 830 THR A N 1
ATOM 6639 C CA . THR A 1 830 ? -22.220 -10.171 25.560 1.00 90.00 830 THR A CA 1
ATOM 6640 C C . THR A 1 830 ? -21.821 -11.499 26.208 1.00 90.00 830 THR A C 1
ATOM 6642 O O . THR A 1 830 ? -20.706 -11.974 25.997 1.00 90.00 830 THR A O 1
ATOM 6645 N N . GLY A 1 831 ? -22.698 -12.079 27.035 1.00 90.12 831 GLY A N 1
ATOM 6646 C CA . GLY A 1 831 ? -22.380 -13.237 27.878 1.00 90.12 831 GLY A CA 1
ATOM 6647 C C . GLY A 1 831 ? -21.448 -12.931 29.060 1.00 90.12 831 GLY A C 1
ATOM 6648 O O . GLY A 1 831 ? -21.001 -13.859 29.732 1.00 90.12 831 GLY A O 1
ATOM 6649 N N . PHE A 1 832 ? -21.137 -11.658 29.332 1.00 95.00 832 PHE A N 1
ATOM 6650 C CA . PHE A 1 832 ? -20.305 -11.277 30.475 1.00 95.00 832 PHE A CA 1
ATOM 6651 C C . PHE A 1 832 ? -21.068 -11.423 31.799 1.00 95.00 832 PHE A C 1
ATOM 6653 O O . PHE A 1 832 ? -22.273 -11.196 31.867 1.00 95.00 832 PHE A O 1
ATOM 6660 N N . SER A 1 833 ? -20.352 -11.788 32.865 1.00 93.94 833 SER A N 1
ATOM 6661 C CA . SER A 1 833 ? -20.921 -11.980 34.209 1.00 93.94 833 SER A CA 1
ATOM 6662 C C . SER A 1 833 ? -20.637 -10.818 35.167 1.00 93.94 833 SER A C 1
ATOM 6664 O O . SER A 1 833 ? -21.329 -10.658 36.165 1.00 93.94 833 SER A O 1
ATOM 6666 N N . ALA A 1 834 ? -19.577 -10.052 34.903 1.00 95.25 834 ALA A N 1
ATOM 6667 C CA . ALA A 1 834 ? -19.182 -8.849 35.633 1.00 95.25 834 ALA A CA 1
ATOM 6668 C C . ALA A 1 834 ? -18.230 -8.022 34.756 1.00 95.25 834 ALA A C 1
ATOM 6670 O O . ALA A 1 834 ? -17.555 -8.580 33.885 1.00 95.25 834 ALA A O 1
ATOM 6671 N N . GLN A 1 835 ? -18.139 -6.717 35.003 1.00 96.75 835 GLN A N 1
ATOM 6672 C CA . GLN A 1 835 ? -17.307 -5.801 34.226 1.00 96.75 835 GLN A CA 1
ATOM 6673 C C . GLN A 1 835 ? -16.739 -4.692 35.119 1.00 96.75 835 GLN A C 1
ATOM 6675 O O . GLN A 1 835 ? -17.434 -4.175 35.990 1.00 96.75 835 GLN A O 1
ATOM 6680 N N . VAL A 1 836 ? -15.476 -4.341 34.889 1.00 97.38 836 VAL A N 1
ATOM 6681 C CA . VAL A 1 836 ? -14.768 -3.208 35.501 1.00 97.38 836 VAL A CA 1
ATOM 6682 C C . VAL A 1 836 ? -14.200 -2.327 34.391 1.00 97.38 836 VAL A C 1
ATOM 6684 O O . VAL A 1 836 ? -13.938 -2.807 33.285 1.00 97.38 836 VAL A O 1
ATOM 6687 N N . TYR A 1 837 ? -14.013 -1.040 34.662 1.00 97.31 837 TYR A N 1
ATOM 6688 C CA . TYR A 1 837 ? -13.414 -0.111 33.710 1.00 97.31 837 TYR A CA 1
ATOM 6689 C C . TYR A 1 837 ? -12.513 0.895 34.426 1.00 97.31 837 TYR A C 1
ATOM 6691 O O . TYR A 1 837 ? -12.726 1.180 35.602 1.00 97.31 837 TYR A O 1
ATOM 6699 N N . GLU A 1 838 ? -11.545 1.436 33.694 1.00 96.62 838 GLU A N 1
ATOM 6700 C CA . GLU A 1 838 ? -10.629 2.479 34.155 1.00 96.62 838 GLU A CA 1
ATOM 6701 C C . GLU A 1 838 ? -10.526 3.574 33.099 1.00 96.62 838 GLU A C 1
ATOM 6703 O O . GLU A 1 838 ? -10.416 3.286 31.901 1.00 96.62 838 GLU A O 1
ATOM 6708 N N . LEU A 1 839 ? -10.539 4.826 33.553 1.00 95.44 839 LEU A N 1
ATOM 6709 C CA . LEU A 1 839 ? -10.298 6.004 32.729 1.00 95.44 839 LEU A CA 1
ATOM 6710 C C . LEU A 1 839 ? -8.937 6.591 33.120 1.00 95.44 839 LEU A C 1
ATOM 6712 O O . LEU A 1 839 ? -8.846 7.498 33.945 1.00 95.44 839 LEU A O 1
ATOM 6716 N N . SER A 1 840 ? -7.870 6.053 32.533 1.00 93.88 840 SER A N 1
ATOM 6717 C CA . SER A 1 840 ? -6.505 6.459 32.870 1.00 93.88 840 SER A CA 1
ATOM 6718 C C . SER A 1 840 ? -6.046 7.637 32.002 1.00 93.88 840 SER A C 1
ATOM 6720 O O . SER A 1 840 ? -6.261 7.618 30.785 1.00 93.88 840 SER A O 1
ATOM 6722 N N . PRO A 1 841 ? -5.335 8.638 32.559 1.00 91.50 841 PRO A N 1
ATOM 6723 C CA . PRO A 1 841 ? -4.654 9.666 31.768 1.00 91.50 841 PRO A CA 1
ATOM 6724 C C . PRO A 1 841 ? -3.491 9.099 30.933 1.00 91.50 841 PRO A C 1
ATOM 6726 O O . PRO A 1 841 ? -2.949 9.801 30.081 1.00 91.50 841 PRO A O 1
ATOM 6729 N N . GLN A 1 842 ? -3.094 7.844 31.166 1.00 90.31 842 GLN A N 1
ATOM 6730 C CA . GLN A 1 842 ? -2.088 7.131 30.386 1.00 90.31 842 GLN A CA 1
ATOM 6731 C C . GLN A 1 842 ? -2.754 6.163 29.397 1.00 90.31 842 GLN A C 1
ATOM 6733 O O . GLN A 1 842 ? -3.828 5.617 29.650 1.00 90.31 842 GLN A O 1
ATOM 6738 N N . PHE A 1 843 ? -2.103 5.921 28.257 1.00 93.56 843 PHE A N 1
ATOM 6739 C CA . PHE A 1 843 ? -2.608 4.992 27.243 1.00 93.56 843 PHE A CA 1
ATOM 6740 C C . PHE A 1 843 ? -2.290 3.542 27.639 1.00 93.56 843 PHE A C 1
ATOM 6742 O O . PHE A 1 843 ? -1.155 3.095 27.467 1.00 93.56 843 PHE A O 1
ATOM 6749 N N . LEU A 1 844 ? -3.315 2.836 28.131 1.00 92.44 844 LEU A N 1
ATOM 6750 C CA . LEU A 1 844 ? -3.282 1.509 28.758 1.00 92.44 844 LEU A CA 1
ATOM 6751 C C . LEU A 1 844 ? -2.420 1.466 30.028 1.00 92.44 844 LEU A C 1
ATOM 6753 O O . LEU A 1 844 ? -1.239 1.111 29.987 1.00 92.44 844 LEU A O 1
ATOM 6757 N N . ASP A 1 845 ? -3.055 1.772 31.162 1.00 93.25 845 ASP A N 1
ATOM 6758 C CA . ASP A 1 845 ? -2.446 1.648 32.486 1.00 93.25 845 ASP A CA 1
ATOM 6759 C C . ASP A 1 845 ? -1.992 0.210 32.766 1.00 93.25 845 ASP A C 1
ATOM 6761 O O . ASP A 1 845 ? -2.782 -0.735 32.792 1.00 93.25 845 ASP A O 1
ATOM 6765 N N . LYS A 1 846 ? -0.684 0.040 32.946 1.00 93.94 846 LYS A N 1
ATOM 6766 C CA . LYS A 1 846 ? -0.057 -1.274 33.066 1.00 93.94 846 LYS A CA 1
ATOM 6767 C C . LYS A 1 846 ? -0.284 -1.919 34.434 1.00 93.94 846 LYS A C 1
ATOM 6769 O O . LYS A 1 846 ? -0.323 -3.147 34.507 1.00 93.94 846 LYS A O 1
ATOM 6774 N N . GLU A 1 847 ? -0.370 -1.124 35.495 1.00 95.25 847 GLU A N 1
ATOM 6775 C CA . GLU A 1 847 ? -0.477 -1.638 36.863 1.00 95.25 847 GLU A CA 1
ATOM 6776 C C . GLU A 1 847 ? -1.912 -2.097 37.117 1.00 95.25 847 GLU A C 1
ATOM 6778 O O . GLU A 1 847 ? -2.127 -3.255 37.482 1.00 95.25 847 GLU A O 1
ATOM 6783 N N . TRP A 1 848 ? -2.889 -1.260 36.754 1.00 97.19 848 TRP A N 1
ATOM 6784 C CA . TRP A 1 848 ? -4.306 -1.607 36.844 1.00 97.19 848 TRP A CA 1
ATOM 6785 C C . TRP A 1 848 ? -4.668 -2.841 36.001 1.00 97.19 848 TRP A C 1
ATOM 6787 O O . TRP A 1 848 ? -5.302 -3.764 36.509 1.00 97.19 848 TRP A O 1
ATOM 6797 N N . ILE A 1 849 ? -4.218 -2.925 34.737 1.00 97.12 849 ILE A N 1
ATOM 6798 C CA . ILE A 1 849 ? -4.516 -4.087 33.873 1.00 97.12 849 ILE A CA 1
ATOM 6799 C C . ILE A 1 849 ? -3.991 -5.397 34.485 1.00 97.12 849 ILE A C 1
ATOM 6801 O O . ILE A 1 849 ? -4.675 -6.419 34.403 1.00 97.12 849 ILE A O 1
ATOM 6805 N N . MET A 1 850 ? -2.803 -5.392 35.104 1.00 96.38 850 MET A N 1
ATOM 6806 C CA . MET A 1 850 ? -2.267 -6.600 35.743 1.00 96.38 850 MET A CA 1
ATOM 6807 C C . MET A 1 850 ? -3.052 -6.990 36.998 1.00 96.38 850 MET A C 1
ATOM 6809 O O . MET A 1 850 ? -3.406 -8.160 37.133 1.00 96.38 850 MET A O 1
ATOM 6813 N N . GLU A 1 851 ? -3.419 -6.026 37.845 1.00 97.31 851 GLU A N 1
ATOM 6814 C CA . GLU A 1 851 ? -4.267 -6.270 39.019 1.00 97.31 851 GLU A CA 1
ATOM 6815 C C . GLU A 1 851 ? -5.629 -6.886 38.629 1.00 97.31 851 GLU A C 1
ATOM 6817 O O . GLU A 1 851 ? -6.130 -7.804 39.283 1.00 97.31 851 GLU A O 1
ATOM 6822 N N . GLN A 1 852 ? -6.235 -6.423 37.529 1.00 97.56 852 GLN A N 1
ATOM 6823 C CA . GLN A 1 852 ? -7.503 -6.975 37.047 1.00 97.56 852 GLN A CA 1
ATOM 6824 C C . GLN A 1 852 ? -7.344 -8.355 36.379 1.00 97.56 852 GLN A C 1
ATOM 6826 O O . GLN A 1 852 ? -8.236 -9.199 36.526 1.00 97.56 852 GLN A O 1
ATOM 6831 N N . TRP A 1 853 ? -6.217 -8.634 35.707 1.00 96.69 853 TRP A N 1
ATOM 6832 C CA . TRP A 1 853 ? -5.905 -9.980 35.201 1.00 96.69 853 TRP A CA 1
ATOM 6833 C C . TRP A 1 853 ? -5.768 -11.007 36.335 1.00 96.69 853 TRP A C 1
ATOM 6835 O O . TRP A 1 853 ? -6.302 -12.109 36.206 1.00 96.69 853 TRP A O 1
ATOM 6845 N N . GLU A 1 854 ? -5.138 -10.658 37.463 1.00 96.31 854 GLU A N 1
ATOM 6846 C CA . GLU A 1 854 ? -5.069 -11.530 38.653 1.00 96.31 854 GLU A CA 1
ATOM 6847 C C . GLU A 1 854 ? -6.465 -11.849 39.219 1.00 96.31 854 GLU A C 1
ATOM 6849 O O . GLU A 1 854 ? -6.733 -12.958 39.684 1.00 96.31 854 GLU A O 1
ATOM 6854 N N . LYS A 1 855 ? -7.410 -10.910 39.083 1.00 96.31 855 LYS A N 1
ATOM 6855 C CA . LYS A 1 855 ? -8.831 -11.071 39.442 1.00 96.31 855 LYS A CA 1
ATOM 6856 C C . LYS A 1 855 ? -9.671 -11.771 38.356 1.00 96.31 855 LYS A C 1
ATOM 6858 O O . LYS A 1 855 ? -10.894 -11.852 38.485 1.00 96.31 855 LYS A O 1
ATOM 6863 N N . ASN A 1 856 ? -9.035 -12.328 37.320 1.00 95.25 856 ASN A N 1
ATOM 6864 C CA . ASN A 1 856 ? -9.646 -13.017 36.173 1.00 95.25 856 ASN A CA 1
ATOM 6865 C C . ASN A 1 856 ? -10.573 -12.144 35.299 1.00 95.25 856 ASN A C 1
ATOM 6867 O O . ASN A 1 856 ? -11.421 -12.675 34.578 1.00 95.25 856 ASN A O 1
ATOM 6871 N N . TYR A 1 857 ? -10.432 -10.817 35.340 1.00 97.62 857 TYR A N 1
ATOM 6872 C CA . TYR A 1 857 ? -11.025 -9.937 34.330 1.00 97.62 857 TYR A CA 1
ATOM 6873 C C . TYR A 1 857 ? -10.101 -9.877 33.111 1.00 97.62 857 TYR A C 1
ATOM 6875 O O . TYR A 1 857 ? -8.885 -9.831 33.259 1.00 97.62 857 TYR A O 1
ATOM 6883 N N . TYR A 1 858 ? -10.658 -9.833 31.903 1.00 97.69 858 TYR A N 1
ATOM 6884 C CA . TYR A 1 858 ? -9.892 -9.716 30.657 1.00 97.69 858 TYR A CA 1
ATOM 6885 C C . TYR A 1 858 ? -10.369 -8.514 29.847 1.00 97.69 858 TYR A C 1
ATOM 6887 O O . TYR A 1 858 ? -11.573 -8.272 29.782 1.00 97.69 858 TYR A O 1
ATOM 6895 N N . ILE A 1 859 ? -9.453 -7.792 29.194 1.00 97.88 859 ILE A N 1
ATOM 6896 C CA . ILE A 1 859 ? -9.782 -6.651 28.328 1.00 97.88 859 ILE A CA 1
ATOM 6897 C C . ILE A 1 859 ? -10.764 -7.113 27.252 1.00 97.88 859 ILE A C 1
ATOM 6899 O O . ILE A 1 859 ? -10.470 -8.037 26.485 1.00 97.88 859 ILE A O 1
ATOM 6903 N N . SER A 1 860 ? -11.924 -6.466 27.238 1.00 96.31 860 SER A N 1
ATOM 6904 C CA . SER A 1 860 ? -13.075 -6.762 26.387 1.00 96.31 860 SER A CA 1
ATOM 6905 C C . SER A 1 860 ? -13.385 -5.608 25.436 1.00 96.31 860 SER A C 1
ATOM 6907 O O . SER A 1 860 ? -13.726 -5.859 24.285 1.00 96.31 860 SER A O 1
ATOM 6909 N N . ALA A 1 861 ? -13.172 -4.362 25.868 1.00 97.19 861 ALA A N 1
ATOM 6910 C CA . ALA A 1 861 ? -13.214 -3.178 25.016 1.00 97.19 861 ALA A CA 1
ATOM 6911 C C . ALA A 1 861 ? -12.138 -2.168 25.457 1.00 97.19 861 ALA A C 1
ATOM 6913 O O . ALA A 1 861 ? -11.792 -2.087 26.635 1.00 97.19 861 ALA A O 1
ATOM 6914 N N . VAL A 1 862 ? -11.576 -1.409 24.517 1.00 97.38 862 VAL A N 1
ATOM 6915 C CA . VAL A 1 862 ? -10.560 -0.386 24.808 1.00 97.38 862 VAL A CA 1
ATOM 6916 C C . VAL A 1 862 ? -10.599 0.715 23.749 1.00 97.38 862 VAL A C 1
ATOM 6918 O O . VAL A 1 862 ? -10.766 0.427 22.568 1.00 97.38 862 VAL A O 1
ATOM 6921 N N . ALA A 1 863 ? -10.438 1.969 24.168 1.00 97.06 863 ALA A N 1
ATOM 6922 C CA . ALA A 1 863 ? -10.274 3.125 23.289 1.00 97.06 863 ALA A CA 1
ATOM 6923 C C . ALA A 1 863 ? -9.277 4.119 23.896 1.00 97.06 863 ALA A C 1
ATOM 6925 O O . ALA A 1 863 ? -9.173 4.240 25.116 1.00 97.06 863 ALA A O 1
ATOM 6926 N N . GLY A 1 864 ? -8.560 4.846 23.042 1.00 95.25 864 GLY A N 1
ATOM 6927 C CA . GLY A 1 864 ? -7.731 5.979 23.442 1.00 95.25 864 GLY A CA 1
ATOM 6928 C C . GLY A 1 864 ? -8.275 7.289 22.886 1.00 95.25 864 GLY A C 1
ATOM 6929 O O . GLY A 1 864 ? -8.938 7.308 21.850 1.00 95.25 864 GLY A O 1
ATOM 6930 N N . ALA A 1 865 ? -7.993 8.379 23.590 1.00 92.12 865 ALA A N 1
ATOM 6931 C CA . ALA A 1 865 ? -8.330 9.739 23.194 1.00 92.12 865 ALA A CA 1
ATOM 6932 C C . ALA A 1 865 ? -7.117 10.466 22.578 1.00 92.12 865 ALA A C 1
ATOM 6934 O O . ALA A 1 865 ? -5.972 10.007 22.660 1.00 92.12 865 ALA A O 1
ATOM 6935 N N . ASN A 1 866 ? -7.351 11.629 21.963 1.00 88.50 866 ASN A N 1
ATOM 6936 C CA . ASN A 1 866 ? -6.298 12.423 21.315 1.00 88.50 866 ASN A CA 1
ATOM 6937 C C . ASN A 1 866 ? -5.311 13.024 22.329 1.00 88.50 866 ASN A C 1
ATOM 6939 O O . ASN A 1 866 ? -4.126 13.138 22.031 1.00 88.50 866 ASN A O 1
ATOM 6943 N N . ASN A 1 867 ? -5.780 13.354 23.535 1.00 89.44 867 ASN A N 1
ATOM 6944 C CA . ASN A 1 867 ? -4.952 13.810 24.657 1.00 89.44 867 ASN A CA 1
ATOM 6945 C C . ASN A 1 867 ? -4.059 12.700 25.265 1.00 89.44 867 ASN A C 1
ATOM 6947 O O . ASN A 1 867 ? -3.252 12.984 26.147 1.00 89.44 867 ASN A O 1
ATOM 6951 N N . GLY A 1 868 ? -4.182 11.451 24.798 1.00 89.19 868 GLY A N 1
ATOM 6952 C CA . GLY A 1 868 ? -3.396 10.310 25.262 1.00 89.19 868 GLY A CA 1
ATOM 6953 C C . GLY A 1 868 ? -4.005 9.514 26.420 1.00 89.19 868 GLY A C 1
ATOM 6954 O O . GLY A 1 868 ? -3.407 8.496 26.779 1.00 89.19 868 GLY A O 1
ATOM 6955 N N . SER A 1 869 ? -5.164 9.917 26.956 1.00 92.12 869 SER A N 1
ATOM 6956 C CA . SER A 1 869 ? -5.917 9.117 27.928 1.00 92.12 869 SER A CA 1
ATOM 6957 C C . SER A 1 869 ? -6.517 7.864 27.279 1.00 92.12 869 SER A C 1
ATOM 6959 O O . SER A 1 869 ? -6.592 7.744 26.049 1.00 92.12 869 SER A O 1
ATOM 6961 N N . SER A 1 870 ? -6.933 6.899 28.098 1.00 96.12 870 SER A N 1
ATOM 6962 C CA . SER A 1 870 ? -7.624 5.700 27.629 1.00 96.12 870 SER A CA 1
ATOM 6963 C C . SER A 1 870 ? -8.753 5.264 28.545 1.00 96.12 870 SER A C 1
ATOM 6965 O O . SER A 1 870 ? -8.645 5.340 29.767 1.00 96.12 870 SER A O 1
ATOM 6967 N N . LEU A 1 871 ? -9.810 4.752 27.918 1.00 97.44 871 LEU A N 1
ATOM 6968 C CA . LEU A 1 871 ? -10.857 3.988 28.569 1.00 97.44 871 LEU A CA 1
ATOM 6969 C C . LEU A 1 871 ? -10.587 2.507 28.300 1.00 97.44 871 LEU A C 1
ATOM 6971 O O . LEU A 1 871 ? -10.674 2.050 27.155 1.00 97.44 871 LEU A O 1
ATOM 6975 N N . VAL A 1 872 ? -10.244 1.764 29.350 1.00 97.94 872 VAL A N 1
ATOM 6976 C CA . VAL A 1 872 ? -10.025 0.314 29.301 1.00 97.94 872 VAL A CA 1
ATOM 6977 C C . VAL A 1 872 ? -11.171 -0.366 30.033 1.00 97.94 872 VAL A C 1
ATOM 6979 O O . VAL A 1 872 ? -11.478 -0.012 31.166 1.00 97.94 872 VAL A O 1
ATOM 6982 N N . VAL A 1 873 ? -11.799 -1.353 29.398 1.00 98.00 873 VAL A N 1
ATOM 6983 C CA . VAL A 1 873 ? -12.909 -2.119 29.969 1.00 98.00 873 VAL A CA 1
ATOM 6984 C C . VAL A 1 873 ? -12.525 -3.593 30.007 1.00 98.00 873 VAL A C 1
ATOM 6986 O O . VAL A 1 873 ? -12.131 -4.168 28.988 1.00 98.00 873 VAL A O 1
ATOM 6989 N N . MET A 1 874 ? -12.630 -4.211 31.183 1.00 98.19 874 MET A N 1
ATOM 6990 C CA . MET A 1 874 ? -12.272 -5.609 31.415 1.00 98.19 874 MET A CA 1
ATOM 6991 C C . MET A 1 874 ? -13.470 -6.384 31.980 1.00 98.19 874 MET A C 1
ATOM 6993 O O . MET A 1 874 ? -14.154 -5.916 32.887 1.00 98.19 874 MET A O 1
ATOM 6997 N N . SER A 1 875 ? -13.734 -7.581 31.454 1.00 97.56 875 SER A N 1
ATOM 6998 C CA . SER A 1 875 ? -14.923 -8.386 31.776 1.00 97.56 875 SER A CA 1
ATOM 6999 C C . SER A 1 875 ? -14.573 -9.783 32.297 1.00 97.56 875 SER A C 1
ATOM 7001 O O . SER A 1 875 ? -13.571 -10.377 31.895 1.00 97.56 875 SER A O 1
ATOM 7003 N N . ARG A 1 876 ? -15.450 -10.341 33.140 1.00 95.62 876 ARG A N 1
ATOM 7004 C CA . ARG A 1 876 ? -15.511 -11.770 33.505 1.00 95.62 876 ARG A CA 1
ATOM 7005 C C . ARG A 1 876 ? -16.606 -12.483 32.709 1.00 95.62 876 ARG A C 1
ATOM 7007 O O . ARG A 1 876 ? -17.514 -11.844 32.183 1.00 95.62 876 ARG A O 1
ATOM 7014 N N . GLY A 1 877 ? -16.509 -13.809 32.606 1.00 89.38 877 GLY A N 1
ATOM 7015 C CA . GLY A 1 877 ? -17.387 -14.624 31.752 1.00 89.38 877 GLY A CA 1
ATOM 7016 C C . GLY A 1 877 ? -16.927 -14.716 30.290 1.00 89.38 877 GLY A C 1
ATOM 7017 O O . GLY A 1 877 ? -17.639 -15.255 29.452 1.00 89.38 877 GLY A O 1
ATOM 7018 N N . THR A 1 878 ? -15.731 -14.210 29.963 1.00 90.75 878 THR A N 1
ATOM 7019 C CA . THR A 1 878 ? -15.139 -14.399 28.629 1.00 90.75 878 THR A CA 1
ATOM 7020 C C . THR A 1 878 ? -14.654 -15.841 28.432 1.00 90.75 878 THR A C 1
ATOM 7022 O O . THR A 1 878 ? -14.319 -16.530 29.392 1.00 90.75 878 THR A O 1
ATOM 7025 N N . GLN A 1 879 ? -14.533 -16.273 27.175 1.00 89.50 879 GLN A N 1
ATOM 7026 C CA . GLN A 1 879 ? -13.911 -17.553 26.797 1.00 89.50 879 GLN A CA 1
ATOM 7027 C C . GLN A 1 879 ? -12.366 -17.506 26.743 1.00 89.50 879 GLN A C 1
ATOM 7029 O O . GLN A 1 879 ? -11.729 -18.424 26.223 1.00 89.50 879 GLN A O 1
ATOM 7034 N N . PHE A 1 880 ? -11.742 -16.418 27.206 1.00 93.69 880 PHE A N 1
ATOM 7035 C CA . PHE A 1 880 ? -10.295 -16.234 27.118 1.00 93.69 880 PHE A CA 1
ATOM 7036 C C . PHE A 1 880 ? -9.574 -16.991 28.239 1.00 93.69 880 PHE A C 1
ATOM 7038 O O . PHE A 1 880 ? -9.961 -16.928 29.398 1.00 93.69 880 PHE A O 1
ATOM 7045 N N . LEU A 1 881 ? -8.500 -17.697 27.879 1.00 91.81 881 LEU A N 1
ATOM 7046 C CA . LEU A 1 881 ? -7.671 -18.471 28.813 1.00 91.81 881 LEU A CA 1
ATOM 7047 C C . LEU A 1 881 ? -6.431 -17.688 29.260 1.00 91.81 881 LEU A C 1
ATOM 7049 O O . LEU A 1 881 ? -5.944 -17.836 30.375 1.00 91.81 881 LEU A O 1
ATOM 7053 N N . GLN A 1 882 ? -5.886 -16.873 28.359 1.00 94.81 882 GLN A N 1
ATOM 7054 C CA . GLN A 1 882 ? -4.695 -16.062 28.588 1.00 94.81 882 GLN A CA 1
ATOM 7055 C C . GLN A 1 882 ? -4.751 -14.851 27.663 1.00 94.81 882 GLN A C 1
ATOM 7057 O O . GLN A 1 882 ? -5.145 -14.990 26.504 1.00 94.81 882 GLN A O 1
ATOM 7062 N N . GLN A 1 883 ? -4.322 -13.687 28.139 1.00 96.38 883 GLN A N 1
ATOM 7063 C CA . GLN A 1 883 ? -4.321 -12.451 27.364 1.00 96.38 883 GLN A CA 1
ATOM 7064 C C . GLN A 1 883 ? -2.964 -11.751 27.456 1.00 96.38 883 GLN A C 1
ATOM 7066 O O . GLN A 1 883 ? -2.218 -11.919 28.416 1.00 96.38 883 GLN A O 1
ATOM 7071 N N . LEU A 1 884 ? -2.629 -11.009 26.406 1.00 97.12 884 LEU A N 1
ATOM 7072 C CA . LEU A 1 884 ? -1.432 -10.191 26.267 1.00 97.12 884 LEU A CA 1
ATOM 7073 C C . LEU A 1 884 ? -1.825 -8.901 25.546 1.00 97.12 884 LEU A C 1
ATOM 7075 O O . LEU A 1 884 ? -2.695 -8.930 24.677 1.00 97.12 884 LEU A O 1
ATOM 7079 N N . TYR A 1 885 ? -1.141 -7.791 25.813 1.00 97.38 885 TYR A N 1
ATOM 7080 C CA . TYR A 1 885 ? -1.259 -6.595 24.979 1.00 97.38 885 TYR A CA 1
ATOM 7081 C C . TYR A 1 885 ? 0.110 -6.036 24.593 1.00 97.38 885 TYR A C 1
ATOM 7083 O O . TYR A 1 885 ? 1.136 -6.349 25.205 1.00 97.38 885 TYR A O 1
ATOM 7091 N N . LYS A 1 886 ? 0.129 -5.215 23.544 1.00 97.06 886 LYS A N 1
ATOM 7092 C CA . LYS A 1 886 ? 1.300 -4.450 23.121 1.00 97.06 886 LYS A CA 1
ATOM 7093 C C . LYS A 1 886 ? 0.891 -3.053 22.673 1.00 97.06 886 LYS A C 1
ATOM 7095 O O . LYS A 1 886 ? 0.081 -2.918 21.760 1.00 97.06 886 LYS A O 1
ATOM 7100 N N . VAL A 1 887 ? 1.542 -2.045 23.252 1.00 95.81 887 VAL A N 1
ATOM 7101 C CA . VAL A 1 887 ? 1.553 -0.667 22.740 1.00 95.81 887 VAL A CA 1
ATOM 7102 C C . VAL A 1 887 ? 2.753 -0.475 21.792 1.00 95.81 887 VAL A C 1
ATOM 7104 O O . VAL A 1 887 ? 3.799 -1.128 21.947 1.00 95.81 887 VAL A O 1
ATOM 7107 N N . SER A 1 888 ? 2.583 0.337 20.746 1.00 94.44 888 SER A N 1
ATOM 7108 C CA . SER A 1 888 ? 3.582 0.571 19.693 1.00 94.44 888 SER A CA 1
ATOM 7109 C C . SER A 1 888 ? 3.281 1.847 18.894 1.00 94.44 888 SER A C 1
ATOM 7111 O O . SER A 1 888 ? 2.130 2.069 18.531 1.00 94.44 888 SER A O 1
ATOM 7113 N N . ASP A 1 889 ? 4.295 2.640 18.540 1.00 90.38 889 ASP A N 1
ATOM 7114 C CA . ASP A 1 889 ? 4.134 3.843 17.690 1.00 90.38 889 ASP A CA 1
ATOM 7115 C C . ASP A 1 889 ? 3.902 3.510 16.201 1.00 90.38 889 ASP A C 1
ATOM 7117 O O . ASP A 1 889 ? 3.581 4.373 15.393 1.00 90.38 889 ASP A O 1
ATOM 7121 N N . SER A 1 890 ? 4.062 2.237 15.829 1.00 90.06 890 SER A N 1
ATOM 7122 C CA . SER A 1 890 ? 3.760 1.694 14.500 1.00 90.06 890 SER A CA 1
ATOM 7123 C C . SER A 1 890 ? 3.017 0.364 14.619 1.00 90.06 890 SER A C 1
ATOM 7125 O O . SER A 1 890 ? 3.187 -0.358 15.608 1.00 90.06 890 SER A O 1
ATOM 7127 N N . PHE A 1 891 ? 2.198 0.026 13.618 1.00 93.06 891 PHE A N 1
ATOM 7128 C CA . PHE A 1 891 ? 1.354 -1.169 13.647 1.00 93.06 891 PHE A CA 1
ATOM 7129 C C . PHE A 1 891 ? 2.199 -2.458 13.816 1.00 93.06 891 PHE A C 1
ATOM 7131 O O . PHE A 1 891 ? 3.009 -2.788 12.943 1.00 93.06 891 PHE A O 1
ATOM 7138 N N . PRO A 1 892 ? 2.063 -3.217 14.924 1.00 94.88 892 PRO A N 1
ATOM 7139 C CA . PRO A 1 892 ? 3.078 -4.187 15.343 1.00 94.88 892 PRO A CA 1
ATOM 7140 C C . PRO A 1 892 ? 2.927 -5.575 14.683 1.00 94.88 892 PRO A C 1
ATOM 7142 O O . PRO A 1 892 ? 3.048 -6.604 15.351 1.00 94.88 892 PRO A O 1
ATOM 7145 N N . ILE A 1 893 ? 2.716 -5.628 13.363 1.00 94.25 893 ILE A N 1
ATOM 7146 C CA . ILE A 1 893 ? 2.427 -6.856 12.593 1.00 94.25 893 ILE A CA 1
ATOM 7147 C C . ILE A 1 893 ? 3.428 -8.001 12.841 1.00 94.25 893 ILE A C 1
ATOM 7149 O O . ILE A 1 893 ? 3.025 -9.144 13.019 1.00 94.25 893 ILE A O 1
ATOM 7153 N N . LYS A 1 894 ? 4.732 -7.717 12.983 1.00 93.50 894 LYS A N 1
ATOM 7154 C CA . LYS A 1 894 ? 5.756 -8.744 13.286 1.00 93.50 894 LYS A CA 1
ATOM 7155 C C . LYS A 1 894 ? 5.536 -9.440 14.638 1.00 93.50 894 LYS A C 1
ATOM 7157 O O . LYS A 1 894 ? 5.886 -10.609 14.794 1.00 93.50 894 LYS A O 1
ATOM 7162 N N . TRP A 1 895 ? 4.983 -8.727 15.622 1.00 96.62 895 TRP A N 1
ATOM 7163 C CA . TRP A 1 895 ? 4.623 -9.290 16.926 1.00 96.62 895 TRP A CA 1
ATOM 7164 C C . TRP A 1 895 ? 3.335 -10.112 16.820 1.00 96.62 895 TRP A C 1
ATOM 7166 O O . TRP A 1 895 ? 3.307 -11.233 17.322 1.00 96.62 895 TRP A O 1
ATOM 7176 N N . ILE A 1 896 ? 2.337 -9.626 16.074 1.00 97.44 896 ILE A N 1
ATOM 7177 C CA . ILE A 1 896 ? 1.097 -10.365 15.782 1.00 97.44 896 ILE A CA 1
ATOM 7178 C C . ILE A 1 896 ? 1.418 -11.692 15.065 1.00 97.44 896 ILE A C 1
ATOM 7180 O O . ILE A 1 896 ? 1.068 -12.756 15.567 1.00 97.44 896 ILE A O 1
ATOM 7184 N N . ASN A 1 897 ? 2.225 -11.666 13.998 1.00 95.62 897 ASN A N 1
ATOM 7185 C CA . ASN A 1 897 ? 2.690 -12.852 13.258 1.00 95.62 897 ASN A CA 1
ATOM 7186 C C . ASN A 1 897 ? 3.514 -13.834 14.117 1.00 95.62 897 ASN A C 1
ATOM 7188 O O . ASN A 1 897 ? 3.646 -15.017 13.786 1.00 95.62 897 ASN A O 1
ATOM 7192 N N . LYS A 1 898 ? 4.122 -13.375 15.219 1.00 96.56 898 LYS A N 1
ATOM 7193 C CA . LYS A 1 898 ? 4.726 -14.260 16.227 1.00 96.56 898 LYS A CA 1
ATOM 7194 C C . LYS A 1 898 ? 3.647 -14.871 17.128 1.00 96.56 898 LYS A C 1
ATOM 7196 O O . LYS A 1 898 ? 3.672 -16.076 17.348 1.00 96.56 898 LYS A O 1
ATOM 7201 N N . LYS A 1 899 ? 2.692 -14.070 17.599 1.00 97.44 899 LYS A N 1
ATOM 7202 C CA . LYS A 1 899 ? 1.644 -14.478 18.544 1.00 97.44 899 LYS A CA 1
ATOM 7203 C C . LYS A 1 899 ? 0.549 -15.368 17.946 1.00 97.44 899 LYS A C 1
ATOM 7205 O O . LYS A 1 899 ? 0.135 -16.299 18.633 1.00 97.44 899 LYS A O 1
ATOM 7210 N N . TRP A 1 900 ? 0.202 -15.217 16.666 1.00 96.56 900 TRP A N 1
ATOM 7211 C CA . TRP A 1 900 ? -0.638 -16.183 15.939 1.00 96.56 900 TRP A CA 1
ATOM 7212 C C . TRP A 1 900 ? -0.037 -17.597 15.962 1.00 96.56 900 TRP A C 1
ATOM 7214 O O . TRP A 1 900 ? -0.730 -18.560 16.280 1.00 96.56 900 TRP A O 1
ATOM 7224 N N . ARG A 1 901 ? 1.280 -17.730 15.744 1.00 96.19 901 ARG A N 1
ATOM 7225 C CA . ARG A 1 901 ? 1.990 -19.025 15.834 1.00 96.19 901 ARG A CA 1
ATOM 7226 C C . ARG A 1 901 ? 2.076 -19.593 17.255 1.00 96.19 901 ARG A C 1
ATOM 7228 O O . ARG A 1 901 ? 2.319 -20.783 17.412 1.00 96.19 901 ARG A O 1
ATOM 7235 N N . GLU A 1 902 ? 1.872 -18.763 18.275 1.00 96.31 902 GLU A N 1
ATOM 7236 C CA . GLU A 1 902 ? 1.770 -19.168 19.685 1.00 96.31 902 GLU A CA 1
ATOM 7237 C C . GLU A 1 902 ? 0.308 -19.458 20.108 1.00 96.31 902 GLU A C 1
ATOM 7239 O O . GLU A 1 902 ? 0.053 -19.766 21.271 1.00 96.31 902 GLU A O 1
ATOM 7244 N N . GLY A 1 903 ? -0.663 -19.381 19.184 1.00 95.75 903 GLY A N 1
ATOM 7245 C CA . GLY A 1 903 ? -2.080 -19.680 19.435 1.00 95.75 903 GLY A CA 1
ATOM 7246 C C . GLY A 1 903 ? -2.894 -18.538 20.059 1.00 95.75 903 GLY A C 1
ATOM 7247 O O . GLY A 1 903 ? -3.990 -18.779 20.571 1.00 95.75 903 GLY A O 1
ATOM 7248 N N . PHE A 1 904 ? -2.375 -17.308 20.035 1.00 97.69 904 PHE A N 1
ATOM 7249 C CA . PHE A 1 904 ? -3.106 -16.099 20.422 1.00 97.69 904 PHE A CA 1
ATOM 7250 C C . PHE A 1 904 ? -3.698 -15.427 19.186 1.00 97.69 904 PHE A C 1
ATOM 7252 O O . PHE A 1 904 ? -3.021 -15.324 18.168 1.00 97.69 904 PHE A O 1
ATOM 7259 N N . TYR A 1 905 ? -4.904 -14.878 19.300 1.00 97.88 905 TYR A N 1
ATOM 7260 C CA . TYR A 1 905 ? -5.564 -14.106 18.243 1.00 97.88 905 TYR A CA 1
ATOM 7261 C C . TYR A 1 905 ? -5.859 -12.692 18.741 1.00 97.88 905 TYR A C 1
ATOM 7263 O O . TYR A 1 905 ? -6.103 -12.509 19.931 1.00 97.88 905 TYR A O 1
ATOM 7271 N N . VAL A 1 906 ? -5.845 -11.689 17.862 1.00 98.06 906 VAL A N 1
ATOM 7272 C CA . VAL A 1 906 ? -6.254 -10.319 18.202 1.00 98.06 906 VAL A CA 1
ATOM 7273 C C . VAL A 1 906 ? -7.735 -10.325 18.580 1.00 98.06 906 VAL A C 1
ATOM 7275 O O . VAL A 1 906 ? -8.552 -10.875 17.843 1.00 98.06 906 VAL A O 1
ATOM 7278 N N . THR A 1 907 ? -8.066 -9.741 19.731 1.00 97.00 907 THR A N 1
ATOM 7279 C CA . THR A 1 907 ? -9.443 -9.652 20.253 1.00 97.00 907 THR A CA 1
ATOM 7280 C C . THR A 1 907 ? -9.908 -8.224 20.496 1.00 97.00 907 THR A C 1
ATOM 7282 O O . THR A 1 907 ? -11.107 -7.989 20.512 1.00 97.00 907 THR A O 1
ATOM 7285 N N . ALA A 1 908 ? -8.987 -7.272 20.659 1.00 97.25 908 ALA A N 1
ATOM 7286 C CA . ALA A 1 908 ? -9.304 -5.849 20.672 1.00 97.25 908 ALA A CA 1
ATOM 7287 C C . ALA A 1 908 ? -8.125 -5.032 20.128 1.00 97.25 908 ALA A C 1
ATOM 7289 O O . ALA A 1 908 ? -6.961 -5.432 20.245 1.00 97.25 908 ALA A O 1
ATOM 7290 N N . MET A 1 909 ? -8.431 -3.875 19.552 1.00 97.12 909 MET A N 1
ATOM 7291 C CA . MET A 1 909 ? -7.462 -2.888 19.092 1.00 97.12 909 MET A CA 1
ATOM 7292 C C . MET A 1 909 ? -7.939 -1.496 19.494 1.00 97.12 909 MET A C 1
ATOM 7294 O O . MET A 1 909 ? -9.134 -1.223 19.465 1.00 97.12 909 MET A O 1
ATOM 7298 N N . ALA A 1 910 ? -6.999 -0.617 19.822 1.00 96.12 910 ALA A N 1
ATOM 7299 C CA . ALA A 1 910 ? -7.258 0.793 20.078 1.00 96.12 910 ALA A CA 1
ATOM 7300 C C . ALA A 1 910 ? -6.103 1.657 19.578 1.00 96.12 910 ALA A C 1
ATOM 7302 O O . ALA A 1 910 ? -4.995 1.173 19.326 1.00 96.12 910 ALA A O 1
ATOM 7303 N N . THR A 1 911 ? -6.360 2.953 19.485 1.00 94.62 911 THR A N 1
ATOM 7304 C CA . THR A 1 911 ? -5.392 3.969 19.083 1.00 94.62 911 THR A CA 1
ATOM 7305 C C . THR A 1 911 ? -5.458 5.171 20.022 1.00 94.62 911 THR A C 1
ATOM 7307 O O . THR A 1 911 ? -6.503 5.451 20.603 1.00 94.62 911 THR A O 1
ATOM 7310 N N . ALA A 1 912 ? -4.334 5.870 20.184 1.00 92.38 912 ALA A N 1
ATOM 7311 C CA . ALA A 1 912 ? -4.256 7.184 20.825 1.00 92.38 912 ALA A CA 1
ATOM 7312 C C . ALA A 1 912 ? -3.229 8.036 20.071 1.00 92.38 912 ALA A C 1
ATOM 7314 O O . ALA A 1 912 ? -2.018 7.790 20.151 1.00 92.38 912 ALA A O 1
ATOM 7315 N N . GLY A 1 913 ? -3.714 9.001 19.287 1.00 86.94 913 GLY A N 1
ATOM 7316 C CA . GLY A 1 913 ? -2.895 9.719 18.310 1.00 86.94 913 GLY A CA 1
ATOM 7317 C C . GLY A 1 913 ? -2.361 8.771 17.228 1.00 86.94 913 GLY A C 1
ATOM 7318 O O . GLY A 1 913 ? -3.131 8.190 16.465 1.00 86.94 913 GLY A O 1
ATOM 7319 N N . SER A 1 914 ? -1.038 8.612 17.160 1.00 85.62 914 SER A N 1
ATOM 7320 C CA . SER A 1 914 ? -0.352 7.658 16.272 1.00 85.62 914 SER A CA 1
ATOM 7321 C C . SER A 1 914 ? -0.103 6.281 16.903 1.00 85.62 914 SER A C 1
ATOM 7323 O O . SER A 1 914 ? 0.245 5.338 16.192 1.00 85.62 914 SER A O 1
ATOM 7325 N N . ARG A 1 915 ? -0.260 6.143 18.227 1.00 92.06 915 ARG A N 1
ATOM 7326 C CA . ARG A 1 915 ? 0.061 4.902 18.945 1.00 92.06 915 ARG A CA 1
ATOM 7327 C C . ARG A 1 915 ? -1.040 3.871 18.774 1.00 92.06 915 ARG A C 1
ATOM 7329 O O . ARG A 1 915 ? -2.216 4.186 18.922 1.00 92.06 915 ARG A O 1
ATOM 7336 N N . TRP A 1 916 ? -0.631 2.629 18.557 1.00 95.31 916 TRP A N 1
ATOM 7337 C CA . TRP A 1 916 ? -1.479 1.446 18.486 1.00 95.31 916 TRP A CA 1
ATOM 7338 C C . TRP A 1 916 ? -1.396 0.655 19.786 1.00 95.31 916 TRP A C 1
ATOM 7340 O O . TRP A 1 916 ? -0.299 0.414 20.290 1.00 95.31 916 TRP A O 1
ATOM 7350 N N . ALA A 1 917 ? -2.536 0.180 20.277 1.00 97.00 917 ALA A N 1
ATOM 7351 C CA . ALA A 1 917 ? -2.640 -0.868 21.281 1.00 97.00 917 ALA A CA 1
ATOM 7352 C C . ALA A 1 917 ? -3.315 -2.093 20.656 1.00 97.00 917 ALA A C 1
ATOM 7354 O O . ALA A 1 917 ? -4.432 -2.000 20.153 1.00 97.00 917 ALA A O 1
ATOM 7355 N N . ILE A 1 918 ? -2.638 -3.240 20.694 1.00 98.12 918 ILE A N 1
ATOM 7356 C CA . ILE A 1 918 ? -3.160 -4.520 20.202 1.00 98.12 918 ILE A CA 1
ATOM 7357 C C . ILE A 1 918 ? -3.290 -5.476 21.384 1.00 98.12 918 ILE A C 1
ATOM 7359 O O . ILE A 1 918 ? -2.292 -5.768 22.045 1.00 98.12 918 ILE A O 1
ATOM 7363 N N . VAL A 1 919 ? -4.498 -5.982 21.625 1.00 98.12 919 VAL A N 1
ATOM 7364 C CA . VAL A 1 919 ? -4.799 -6.999 22.639 1.00 98.12 919 VAL A CA 1
ATOM 7365 C C . VAL A 1 919 ? -4.993 -8.339 21.941 1.00 98.12 919 VAL A C 1
ATOM 7367 O O . VAL A 1 919 ? -5.801 -8.455 21.018 1.00 98.12 919 VAL A O 1
ATOM 7370 N N . MET A 1 920 ? -4.266 -9.363 22.383 1.00 98.31 920 MET A N 1
ATOM 7371 C CA . MET A 1 920 ? -4.362 -10.721 21.854 1.00 98.31 920 MET A CA 1
ATOM 7372 C C . MET A 1 920 ? -4.685 -11.725 22.958 1.00 98.31 920 MET A C 1
ATOM 7374 O O . MET A 1 920 ? -4.041 -11.729 24.007 1.00 98.31 920 MET A O 1
ATOM 7378 N N . SER A 1 921 ? -5.635 -12.618 22.692 1.00 97.62 921 SER A N 1
ATOM 7379 C CA . SER A 1 921 ? -6.130 -13.605 23.652 1.00 97.62 921 SER A CA 1
ATOM 7380 C C . SER A 1 921 ? -6.056 -15.028 23.091 1.00 97.62 921 SER A C 1
ATOM 7382 O O . SER A 1 921 ? -6.313 -15.277 21.910 1.00 97.62 921 SER A O 1
ATOM 7384 N N . ARG A 1 922 ? -5.711 -15.987 23.950 1.00 96.12 922 ARG A N 1
ATOM 7385 C CA . ARG A 1 922 ? -5.781 -17.430 23.691 1.00 96.12 922 ARG A CA 1
ATOM 7386 C C . ARG A 1 922 ? -7.158 -17.943 24.113 1.00 96.12 922 ARG A C 1
ATOM 7388 O O . ARG A 1 922 ? -7.694 -17.500 25.124 1.00 96.12 922 ARG A O 1
ATOM 7395 N N . GLY A 1 923 ? -7.733 -18.867 23.344 1.00 93.12 923 GLY A N 1
ATOM 7396 C CA . GLY A 1 923 ? -9.109 -19.345 23.564 1.00 93.12 923 GLY A CA 1
ATOM 7397 C C . GLY A 1 923 ? -10.198 -18.487 22.903 1.00 93.12 923 GLY A C 1
ATOM 7398 O O . GLY A 1 923 ? -11.373 -18.786 23.049 1.00 93.12 923 GLY A O 1
ATOM 7399 N N . ALA A 1 924 ? -9.833 -17.477 22.104 1.00 92.31 924 ALA A N 1
ATOM 7400 C CA . ALA A 1 924 ? -10.756 -16.523 21.470 1.00 92.31 924 ALA A CA 1
ATOM 7401 C C . ALA A 1 924 ? -11.791 -17.105 20.471 1.00 92.31 924 ALA A C 1
ATOM 7403 O O . ALA A 1 924 ? -12.531 -16.348 19.853 1.00 92.31 924 ALA A O 1
ATOM 7404 N N . GLY A 1 925 ? -11.853 -18.427 20.285 1.00 92.00 925 GLY A N 1
ATOM 7405 C CA . GLY A 1 925 ? -12.860 -19.080 19.443 1.00 92.00 925 GLY A CA 1
ATOM 7406 C C . GLY A 1 925 ? -12.610 -19.027 17.931 1.00 92.00 925 GLY A C 1
ATOM 7407 O O . GLY A 1 925 ? -13.439 -19.537 17.182 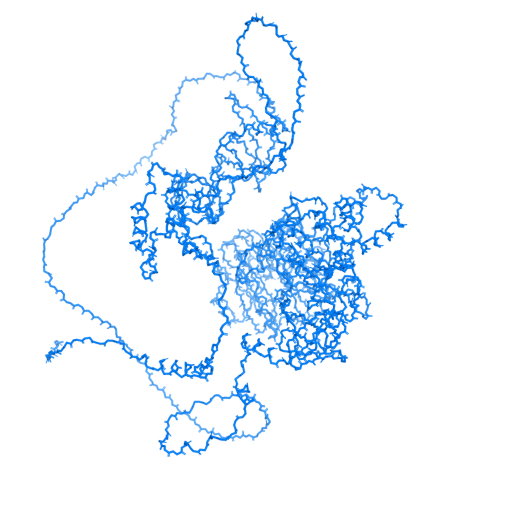1.00 92.00 925 GLY A O 1
ATOM 7408 N N . PHE A 1 926 ? -11.486 -18.477 17.463 1.00 94.50 926 PHE A N 1
ATOM 7409 C CA . PHE A 1 926 ? -11.147 -18.391 16.034 1.00 94.50 926 PHE A CA 1
ATOM 7410 C C . PHE A 1 926 ? -10.335 -19.597 15.534 1.00 94.50 926 PHE A C 1
ATOM 7412 O O . PHE A 1 926 ? -9.589 -20.228 16.294 1.00 94.50 926 PHE A O 1
ATOM 7419 N N . SER A 1 927 ? -10.525 -19.966 14.265 1.00 93.88 927 SER A N 1
ATOM 7420 C CA . SER A 1 927 ? -9.694 -20.942 13.548 1.00 93.88 927 SER A CA 1
ATOM 7421 C C . SER A 1 927 ? -8.553 -20.231 12.827 1.00 93.88 927 SER A C 1
ATOM 7423 O O . SER A 1 927 ? -7.399 -20.622 12.994 1.00 93.88 927 SER A O 1
ATOM 7425 N N . ASP A 1 928 ? -8.868 -19.146 12.121 1.00 95.00 928 ASP A N 1
ATOM 7426 C CA . ASP A 1 928 ? -7.919 -18.325 11.372 1.00 95.00 928 ASP A CA 1
ATOM 7427 C C . ASP A 1 928 ? -8.209 -16.820 11.528 1.00 95.00 928 ASP A C 1
ATOM 7429 O O . ASP A 1 928 ? -9.311 -16.424 11.929 1.00 95.00 928 ASP A O 1
ATOM 7433 N N . GLN A 1 929 ? -7.210 -15.978 11.255 1.00 95.69 929 GLN A N 1
ATOM 7434 C CA . GLN A 1 929 ? -7.308 -14.523 11.357 1.00 95.69 929 GLN A CA 1
ATOM 7435 C C . GLN A 1 929 ? -6.308 -13.814 10.433 1.00 95.69 929 GLN A C 1
ATOM 7437 O O . GLN A 1 929 ? -5.137 -14.174 10.363 1.00 95.69 929 GLN A O 1
ATOM 7442 N N . VAL A 1 930 ? -6.779 -12.755 9.780 1.00 95.75 930 VAL A N 1
ATOM 7443 C CA . VAL A 1 930 ? -6.031 -11.908 8.843 1.00 95.75 930 VAL A CA 1
ATOM 7444 C C . VAL A 1 930 ? -6.211 -10.431 9.196 1.00 95.75 930 VAL A C 1
ATOM 7446 O O . VAL A 1 930 ? -7.070 -10.069 10.005 1.00 95.75 930 VAL A O 1
ATOM 7449 N N . ILE A 1 931 ? -5.384 -9.571 8.602 1.00 95.38 931 ILE A N 1
ATOM 7450 C CA . ILE A 1 931 ? -5.416 -8.121 8.814 1.00 95.38 931 ILE A CA 1
ATOM 7451 C C . ILE A 1 931 ? -5.438 -7.415 7.461 1.00 95.38 931 ILE A C 1
ATOM 7453 O O . ILE A 1 931 ? -4.549 -7.639 6.643 1.00 95.38 931 ILE A O 1
ATOM 7457 N N . GLU A 1 932 ? -6.399 -6.512 7.281 1.00 94.44 932 GLU A N 1
ATOM 7458 C CA . GLU A 1 932 ? -6.353 -5.490 6.237 1.00 94.44 932 GLU A CA 1
ATOM 7459 C C . GLU A 1 932 ? -5.854 -4.178 6.863 1.00 94.44 932 GLU A C 1
ATOM 7461 O O . GLU A 1 932 ? -6.464 -3.659 7.801 1.00 94.44 932 GLU A O 1
ATOM 7466 N N . LEU A 1 933 ? -4.730 -3.655 6.368 1.00 92.88 933 LEU A N 1
ATOM 7467 C CA . LEU A 1 933 ? -4.111 -2.405 6.832 1.00 92.88 933 LEU A CA 1
ATOM 7468 C C . LEU A 1 933 ? -3.939 -1.462 5.643 1.00 92.88 933 LEU A C 1
ATOM 7470 O O . LEU A 1 933 ? -3.246 -1.796 4.683 1.00 92.88 933 LEU A O 1
ATOM 7474 N N . ASP A 1 934 ? -4.540 -0.280 5.701 1.00 90.44 934 ASP A N 1
ATOM 7475 C CA . ASP A 1 934 ? -4.516 0.687 4.601 1.00 90.44 934 ASP A CA 1
ATOM 7476 C C . ASP A 1 934 ? -4.542 2.124 5.157 1.00 90.44 934 ASP A C 1
ATOM 7478 O O . ASP A 1 934 ? -4.888 2.352 6.315 1.00 90.44 934 ASP A O 1
ATOM 7482 N N . PHE A 1 935 ? -4.137 3.095 4.343 1.00 86.56 935 PHE A N 1
ATOM 7483 C CA . PHE A 1 935 ? -4.312 4.522 4.621 1.00 86.56 935 PHE A CA 1
ATOM 7484 C C . PHE A 1 935 ? -5.747 4.982 4.304 1.00 86.56 935 PHE A C 1
ATOM 7486 O O . PHE A 1 935 ? -6.185 6.027 4.782 1.00 86.56 935 PHE A O 1
ATOM 7493 N N . LEU A 1 936 ? -6.482 4.212 3.491 1.00 82.81 936 LEU A N 1
ATOM 7494 C CA . LEU A 1 936 ? -7.899 4.420 3.187 1.00 82.81 936 LEU A CA 1
ATOM 7495 C C . LEU A 1 936 ? -8.769 3.349 3.866 1.00 82.81 936 LEU A C 1
ATOM 7497 O O . LEU A 1 936 ? -8.279 2.473 4.573 1.00 82.81 936 LEU A O 1
ATOM 7501 N N . TYR A 1 937 ? -10.079 3.380 3.618 1.00 85.81 937 TYR A N 1
ATOM 7502 C CA . TYR A 1 937 ? -10.960 2.270 3.978 1.00 85.81 937 TYR A CA 1
ATOM 7503 C C . TYR A 1 937 ? -10.792 1.100 2.976 1.00 85.81 937 TYR A C 1
ATOM 7505 O O . TYR A 1 937 ? -11.125 1.274 1.798 1.00 85.81 937 TYR A O 1
ATOM 7513 N N . PRO A 1 938 ? -10.311 -0.095 3.387 1.00 87.50 938 PRO A N 1
ATOM 7514 C CA . PRO A 1 938 ? -9.897 -1.167 2.473 1.00 87.50 938 PRO A CA 1
ATOM 7515 C C . PRO A 1 938 ? -11.081 -2.014 1.969 1.00 87.50 938 PRO A C 1
ATOM 7517 O O . PRO A 1 938 ? -11.128 -3.227 2.163 1.00 87.50 938 PRO A O 1
ATOM 7520 N N . SER A 1 939 ? -12.046 -1.375 1.302 1.00 85.75 939 SER A N 1
ATOM 7521 C CA . SER A 1 939 ? -13.284 -2.012 0.815 1.00 85.75 939 SER A CA 1
ATOM 7522 C C . SER A 1 939 ? -13.050 -3.238 -0.081 1.00 85.75 939 SER A C 1
ATOM 7524 O O . SER A 1 939 ? -13.669 -4.274 0.147 1.00 85.75 939 SER A O 1
ATOM 7526 N N . GLU A 1 940 ? -12.124 -3.164 -1.049 1.00 84.88 940 GLU A N 1
ATOM 7527 C CA . GLU A 1 940 ? -11.761 -4.306 -1.910 1.00 84.88 940 GLU A CA 1
ATOM 7528 C C . GLU A 1 940 ? -11.262 -5.505 -1.087 1.00 84.88 940 GLU A C 1
ATOM 7530 O O . GLU A 1 940 ? -11.663 -6.638 -1.348 1.00 84.88 940 GLU A O 1
ATOM 7535 N N . GLY A 1 941 ? -10.413 -5.257 -0.085 1.00 89.00 941 GLY A N 1
ATOM 7536 C CA . GLY A 1 941 ? -9.886 -6.304 0.786 1.00 89.00 941 GLY A CA 1
ATOM 7537 C C . GLY A 1 941 ? -10.984 -6.925 1.644 1.00 89.00 941 GLY A C 1
ATOM 7538 O O . GLY A 1 941 ? -11.167 -8.138 1.625 1.00 89.00 941 GLY A O 1
ATOM 7539 N N . ILE A 1 942 ? -11.774 -6.095 2.332 1.00 91.38 942 ILE A N 1
ATOM 7540 C CA . ILE A 1 942 ? -12.863 -6.544 3.212 1.00 91.38 942 ILE A CA 1
ATOM 7541 C C . ILE A 1 942 ? -13.861 -7.435 2.461 1.00 91.38 942 ILE A C 1
ATOM 7543 O O . ILE A 1 942 ? -14.163 -8.523 2.945 1.00 91.38 942 ILE A O 1
ATOM 7547 N N . HIS A 1 943 ? -14.318 -7.035 1.269 1.00 89.50 943 HIS A N 1
ATOM 7548 C CA . HIS A 1 943 ? -15.282 -7.829 0.499 1.00 89.50 943 HIS A CA 1
ATOM 7549 C C . HIS A 1 943 ? -14.708 -9.194 0.082 1.00 89.50 943 HIS A C 1
ATOM 7551 O O . HIS A 1 943 ? -15.316 -10.218 0.378 1.00 89.50 943 HIS A O 1
ATOM 7557 N N . ARG A 1 944 ? -13.486 -9.241 -0.475 1.00 89.12 944 ARG A N 1
ATOM 7558 C CA . ARG A 1 944 ? -12.843 -10.519 -0.855 1.00 89.12 944 ARG A CA 1
ATOM 7559 C C . ARG A 1 944 ? -12.609 -11.448 0.342 1.00 89.12 944 ARG A C 1
ATOM 7561 O O . ARG A 1 944 ? -12.621 -12.667 0.198 1.00 89.12 944 ARG A O 1
ATOM 7568 N N . ARG A 1 945 ? -12.390 -10.895 1.540 1.00 92.50 945 ARG A N 1
ATOM 7569 C CA . ARG A 1 945 ? -12.291 -11.680 2.781 1.00 92.50 945 ARG A CA 1
ATOM 7570 C C . ARG A 1 945 ? -13.664 -12.168 3.265 1.00 92.50 945 ARG A C 1
ATOM 7572 O O . ARG A 1 945 ? -13.738 -13.277 3.789 1.00 92.50 945 ARG A O 1
ATOM 7579 N N . TRP A 1 946 ? -14.738 -11.395 3.079 1.00 91.00 946 TRP A N 1
ATOM 7580 C CA . TRP A 1 946 ? -16.108 -11.832 3.379 1.00 91.00 946 TRP A CA 1
ATOM 7581 C C . TRP A 1 946 ? -16.550 -13.012 2.509 1.00 91.00 946 TRP A C 1
ATOM 7583 O O . TRP A 1 946 ? -17.111 -13.965 3.059 1.00 91.00 946 TRP A O 1
ATOM 7593 N N . ASP A 1 947 ? -16.234 -12.981 1.210 1.00 88.75 947 ASP A N 1
ATOM 7594 C CA . ASP A 1 947 ? -16.485 -14.080 0.262 1.00 88.75 947 ASP A CA 1
ATOM 7595 C C . ASP A 1 947 ? -15.789 -15.380 0.712 1.00 88.75 947 ASP A C 1
ATOM 7597 O O . ASP A 1 947 ? -16.356 -16.468 0.632 1.00 88.75 947 ASP A O 1
ATOM 7601 N N . ASN A 1 948 ? -14.595 -15.251 1.301 1.00 88.50 948 ASN A N 1
ATOM 7602 C CA . ASN A 1 948 ? -13.807 -16.350 1.870 1.00 88.50 948 ASN A CA 1
ATOM 7603 C C . ASN A 1 948 ? -14.168 -16.694 3.337 1.00 88.50 948 ASN A C 1
ATOM 7605 O O . ASN A 1 948 ? -13.403 -17.367 4.028 1.00 88.50 948 ASN A O 1
ATOM 7609 N N . GLY A 1 949 ? -15.320 -16.238 3.843 1.00 90.06 949 GLY A N 1
ATOM 7610 C CA . GLY A 1 949 ? -15.854 -16.627 5.156 1.00 90.06 949 GLY A CA 1
ATOM 7611 C C . GLY A 1 949 ? -15.223 -15.945 6.379 1.00 90.06 949 GLY A C 1
ATOM 7612 O O . GLY A 1 949 ? -15.583 -16.276 7.511 1.00 90.06 949 GLY A O 1
ATOM 7613 N N . TYR A 1 950 ? -14.322 -14.976 6.198 1.00 93.94 950 TYR A N 1
ATOM 7614 C CA . TYR A 1 950 ? -13.846 -14.135 7.302 1.00 93.94 950 TYR A CA 1
ATOM 7615 C C . TYR A 1 950 ? -14.904 -13.086 7.666 1.00 93.94 950 TYR A C 1
ATOM 7617 O O . TYR A 1 950 ? -15.694 -12.666 6.821 1.00 93.94 950 TYR A O 1
ATOM 7625 N N . ARG A 1 951 ? -14.900 -12.600 8.910 1.00 94.25 951 ARG A N 1
ATOM 7626 C CA . ARG A 1 951 ? -15.702 -11.447 9.360 1.00 94.25 951 ARG A CA 1
ATOM 7627 C C . ARG A 1 951 ? -14.851 -10.509 10.205 1.00 94.25 951 ARG A C 1
ATOM 7629 O O . ARG A 1 951 ? -13.982 -10.974 10.936 1.00 94.25 951 ARG A O 1
ATOM 7636 N N . ILE A 1 952 ? -15.084 -9.201 10.112 1.00 95.62 952 ILE A N 1
ATOM 7637 C CA . ILE A 1 952 ? -14.399 -8.190 10.925 1.00 95.62 952 ILE A CA 1
ATOM 7638 C C . ILE A 1 952 ? -14.739 -8.445 12.396 1.00 95.62 952 ILE A C 1
ATOM 7640 O O . ILE A 1 952 ? -15.916 -8.492 12.756 1.00 95.62 952 ILE A O 1
ATOM 7644 N N . THR A 1 953 ? -13.715 -8.606 13.232 1.00 95.06 953 THR A N 1
ATOM 7645 C CA . THR A 1 953 ? -13.840 -8.836 14.683 1.00 95.06 953 THR A CA 1
ATOM 7646 C C . THR A 1 953 ? -13.211 -7.731 15.522 1.00 95.06 953 THR A C 1
ATOM 7648 O O . THR A 1 953 ? -13.535 -7.603 16.697 1.00 95.06 953 THR A O 1
ATOM 7651 N N . SER A 1 954 ? -12.346 -6.901 14.937 1.00 96.31 954 SER A N 1
ATOM 7652 C CA . SER A 1 954 ? -11.851 -5.681 15.573 1.00 96.31 954 SER A CA 1
ATOM 7653 C C . SER A 1 954 ? -11.411 -4.672 14.515 1.00 96.31 954 SER A C 1
ATOM 7655 O O . SER A 1 954 ? -10.834 -5.053 13.496 1.00 96.31 954 SER A O 1
ATOM 7657 N N . ALA A 1 955 ? -11.661 -3.387 14.755 1.00 95.81 955 ALA A N 1
ATOM 7658 C CA . ALA A 1 955 ? -11.211 -2.298 13.899 1.00 95.81 955 ALA A CA 1
ATOM 7659 C C . ALA A 1 955 ? -10.663 -1.148 14.750 1.00 95.81 955 ALA A C 1
ATOM 7661 O O . ALA A 1 955 ? -11.236 -0.807 15.781 1.00 95.81 955 ALA A O 1
ATOM 7662 N N . ALA A 1 956 ? -9.575 -0.528 14.303 1.00 94.81 956 ALA A N 1
ATOM 7663 C CA . ALA A 1 956 ? -9.015 0.672 14.919 1.00 94.81 956 ALA A CA 1
ATOM 7664 C C . ALA A 1 956 ? -8.354 1.545 13.849 1.00 94.81 956 ALA A C 1
ATOM 7666 O O . ALA A 1 956 ? -7.835 1.032 12.856 1.00 94.81 956 ALA A O 1
ATOM 7667 N N . ALA A 1 957 ? -8.369 2.861 14.045 1.00 91.75 957 ALA A N 1
ATOM 7668 C CA . ALA A 1 957 ? -7.834 3.812 13.082 1.00 91.75 957 ALA A CA 1
ATOM 7669 C C . ALA A 1 957 ? -7.017 4.908 13.772 1.00 91.75 957 ALA A C 1
ATOM 7671 O O . ALA A 1 957 ? -7.330 5.356 14.872 1.00 91.75 957 ALA A O 1
ATOM 7672 N N . THR A 1 958 ? -5.946 5.324 13.112 1.00 89.50 958 THR A N 1
ATOM 7673 C CA . THR A 1 958 ? -5.142 6.500 13.458 1.00 89.50 958 THR A CA 1
ATOM 7674 C C . THR A 1 958 ? -5.508 7.656 12.522 1.00 89.50 958 THR A C 1
ATOM 7676 O O . THR A 1 958 ? -6.438 7.572 11.717 1.00 89.50 958 THR A O 1
ATOM 7679 N N . TRP A 1 959 ? -4.740 8.740 12.585 1.00 81.31 959 TRP A N 1
ATOM 7680 C CA . TRP A 1 959 ? -4.795 9.833 11.612 1.00 81.31 959 TRP A CA 1
ATOM 7681 C C . TRP A 1 959 ? -4.218 9.485 10.231 1.00 81.31 959 TRP A C 1
ATOM 7683 O O . TRP A 1 959 ? -4.397 10.264 9.297 1.00 81.31 959 TRP A O 1
ATOM 7693 N N . ASP A 1 960 ? -3.539 8.341 10.100 1.00 82.00 960 ASP A N 1
ATOM 7694 C CA . ASP A 1 960 ? -2.838 7.935 8.876 1.00 82.00 960 ASP A CA 1
ATOM 7695 C C . ASP A 1 960 ? -3.286 6.582 8.315 1.00 82.00 960 ASP A C 1
ATOM 7697 O O . ASP A 1 960 ? -3.160 6.365 7.116 1.00 82.00 960 ASP A O 1
ATOM 7701 N N . GLN A 1 961 ? -3.745 5.656 9.160 1.00 88.25 961 GLN A N 1
ATOM 7702 C CA . GLN A 1 961 ? -4.062 4.279 8.775 1.00 88.25 961 GLN A CA 1
ATOM 7703 C C . GLN A 1 961 ? -5.263 3.725 9.535 1.00 88.25 961 GLN A C 1
ATOM 7705 O O . GLN A 1 961 ? -5.366 3.912 10.750 1.00 88.25 961 GLN A O 1
ATOM 7710 N N . ALA A 1 962 ? -6.085 2.946 8.836 1.00 91.12 962 ALA A N 1
ATOM 7711 C CA . ALA A 1 962 ? -7.111 2.085 9.405 1.00 91.12 962 ALA A CA 1
ATOM 7712 C C . ALA A 1 962 ? -6.661 0.615 9.341 1.00 91.12 962 ALA A C 1
ATOM 7714 O O . ALA A 1 962 ? -6.151 0.148 8.320 1.00 91.12 962 ALA A O 1
ATOM 7715 N N . ALA A 1 963 ? -6.863 -0.115 10.437 1.00 94.56 963 ALA A N 1
ATOM 7716 C CA . ALA A 1 963 ? -6.587 -1.540 10.547 1.00 94.56 963 ALA A CA 1
ATOM 7717 C C . ALA A 1 963 ? -7.875 -2.301 10.869 1.00 94.56 963 ALA A C 1
ATOM 7719 O O . ALA A 1 963 ? -8.574 -1.981 11.834 1.00 94.56 963 ALA A O 1
ATOM 7720 N N . PHE A 1 964 ? -8.147 -3.345 10.091 1.00 95.94 964 PHE A N 1
ATOM 7721 C CA . PHE A 1 964 ? -9.261 -4.265 10.284 1.00 95.94 964 PHE A CA 1
ATOM 7722 C C . PHE A 1 964 ? -8.709 -5.663 10.507 1.00 95.94 964 PHE A C 1
ATOM 7724 O O . PHE A 1 964 ? -7.989 -6.200 9.669 1.00 95.94 964 PHE A O 1
ATOM 7731 N N . VAL A 1 965 ? -9.060 -6.260 11.637 1.00 97.19 965 VAL A N 1
ATOM 7732 C CA . VAL A 1 965 ? -8.827 -7.672 11.919 1.00 97.19 965 VAL A CA 1
ATOM 7733 C C . VAL A 1 965 ? -10.062 -8.433 11.471 1.00 97.19 965 VAL A C 1
ATOM 7735 O O . VAL A 1 965 ? -11.167 -8.136 11.932 1.00 97.19 965 VAL A O 1
ATOM 7738 N N . LEU A 1 966 ? -9.874 -9.425 10.602 1.00 96.56 966 LEU A N 1
ATOM 7739 C CA . LEU A 1 966 ? -10.939 -10.318 10.165 1.00 96.56 966 LEU A CA 1
ATOM 7740 C C . LEU A 1 966 ? -10.615 -11.753 10.578 1.00 96.56 966 LEU A C 1
ATOM 7742 O O . LEU A 1 966 ? -9.491 -12.217 10.407 1.00 96.56 966 LEU A O 1
ATOM 7746 N N . SER A 1 967 ? -11.596 -12.463 11.121 1.00 95.75 967 SER A N 1
ATOM 7747 C CA . SER A 1 967 ? -11.436 -13.801 11.694 1.00 95.75 967 SER A CA 1
ATOM 7748 C C . SER A 1 967 ? -12.451 -14.783 11.131 1.00 95.75 967 SER A C 1
ATOM 7750 O O . SER A 1 967 ? -13.581 -14.402 10.827 1.00 95.75 967 SER A O 1
ATOM 7752 N N . VAL A 1 968 ? -12.071 -16.059 11.084 1.00 94.62 968 VAL A N 1
ATOM 7753 C CA . VAL A 1 968 ? -12.996 -17.177 10.863 1.00 94.62 968 VAL A CA 1
ATOM 7754 C C . VAL A 1 968 ? -13.321 -17.809 12.226 1.00 94.62 968 VAL A C 1
ATOM 7756 O O . VAL A 1 968 ? -12.404 -18.265 12.920 1.00 94.62 968 VAL A O 1
ATOM 7759 N N . PRO A 1 969 ? -14.588 -17.826 12.675 1.00 90.25 969 PRO A N 1
ATOM 7760 C CA . PRO A 1 969 ? -14.967 -18.461 13.935 1.00 90.25 969 PRO A CA 1
ATOM 7761 C C . PRO A 1 969 ? -14.965 -19.996 13.814 1.00 90.25 969 PRO A C 1
ATOM 7763 O O . PRO A 1 969 ? -15.404 -20.558 12.814 1.00 90.25 969 PRO A O 1
ATOM 7766 N N . ARG A 1 970 ? -14.519 -20.704 14.864 1.00 88.69 970 ARG A N 1
ATOM 7767 C CA . ARG A 1 970 ? -14.497 -22.187 14.921 1.00 88.69 970 ARG A CA 1
ATOM 7768 C C . ARG A 1 970 ? -15.884 -22.819 14.902 1.00 88.69 970 ARG A C 1
ATOM 7770 O O . ARG A 1 970 ? -16.023 -23.979 14.531 1.00 88.69 970 ARG A O 1
ATOM 7777 N N . ARG A 1 971 ? -16.890 -22.081 15.366 1.00 83.00 971 ARG A N 1
ATOM 7778 C CA . ARG A 1 971 ? -18.304 -22.440 15.277 1.00 83.00 971 ARG A CA 1
ATOM 7779 C C . ARG A 1 971 ? -18.939 -21.434 14.331 1.00 83.00 971 ARG A C 1
ATOM 7781 O O . ARG A 1 971 ? -18.880 -20.240 14.619 1.00 83.00 971 ARG A O 1
ATOM 7788 N N . LYS A 1 972 ? -19.515 -21.901 13.221 1.00 74.06 972 LYS A N 1
ATOM 7789 C CA . LYS A 1 972 ? -20.274 -21.028 12.319 1.00 74.06 972 LYS A CA 1
ATOM 7790 C C . LYS A 1 972 ? -21.427 -20.382 13.104 1.00 74.06 972 LYS A C 1
ATOM 7792 O O . LYS A 1 972 ? -22.155 -21.117 13.780 1.00 74.06 972 LYS A O 1
ATOM 7797 N N . PRO A 1 973 ? -21.575 -19.047 13.082 1.00 70.69 973 PRO A N 1
ATOM 7798 C CA . PRO A 1 973 ? -22.748 -18.399 13.647 1.00 70.69 973 PRO A CA 1
ATOM 7799 C C . PRO A 1 973 ? -23.990 -18.761 12.819 1.00 70.69 973 PRO A C 1
ATOM 7801 O O . PRO A 1 973 ? -23.885 -19.177 11.668 1.00 70.69 973 PRO A O 1
ATOM 7804 N N . VAL A 1 974 ? -25.171 -18.640 13.428 1.00 67.56 974 VAL A N 1
ATOM 7805 C CA . VAL A 1 974 ? -26.451 -19.010 12.787 1.00 67.56 974 VAL A CA 1
ATOM 7806 C C . VAL A 1 974 ? -26.838 -18.022 11.681 1.00 67.56 974 VAL A C 1
ATOM 7808 O O . VAL A 1 974 ? -27.514 -18.402 10.732 1.00 67.56 974 VAL A O 1
ATOM 7811 N N . ASP A 1 975 ? -26.381 -16.777 11.800 1.00 69.38 975 ASP A N 1
ATOM 7812 C CA . ASP A 1 975 ? -26.454 -15.746 10.771 1.00 69.38 975 ASP A CA 1
ATOM 7813 C C . ASP A 1 975 ? -25.023 -15.247 10.509 1.00 69.38 975 ASP A C 1
ATOM 7815 O O . ASP A 1 975 ? -24.262 -15.012 11.451 1.00 69.38 975 ASP A O 1
ATOM 7819 N N . GLU A 1 976 ? -24.635 -15.146 9.238 1.00 72.06 976 GLU A N 1
ATOM 7820 C CA . GLU A 1 976 ? -23.303 -14.699 8.811 1.00 72.06 976 GLU A CA 1
ATOM 7821 C C . GLU A 1 976 ? -23.324 -13.261 8.244 1.00 72.06 976 GLU A C 1
ATOM 7823 O O . GLU A 1 976 ? -22.313 -12.806 7.698 1.00 72.06 976 GLU A O 1
ATOM 7828 N N . THR A 1 977 ? -24.444 -12.535 8.353 1.00 88.56 977 THR A N 1
ATOM 7829 C CA . THR A 1 977 ? -24.606 -11.177 7.811 1.00 88.56 977 THR A CA 1
ATOM 7830 C C . THR A 1 977 ? -23.811 -10.155 8.625 1.00 88.56 977 THR A C 1
ATOM 7832 O O . THR A 1 977 ? -24.036 -9.962 9.824 1.00 88.56 977 THR A O 1
ATOM 7835 N N . GLN A 1 978 ? -22.889 -9.467 7.952 1.00 92.44 978 GLN A N 1
ATOM 7836 C CA . GLN A 1 978 ? -22.124 -8.347 8.490 1.00 92.44 978 GLN A CA 1
ATOM 7837 C C . GLN A 1 978 ? -22.166 -7.186 7.497 1.00 92.44 978 GLN A C 1
ATOM 7839 O O . GLN A 1 978 ? -22.026 -7.386 6.294 1.00 92.44 978 GLN A O 1
ATOM 7844 N N . GLU A 1 979 ? -22.319 -5.970 8.009 1.00 93.88 979 GLU A N 1
ATOM 7845 C CA . GLU A 1 979 ? -22.313 -4.742 7.220 1.00 93.88 979 GLU A CA 1
ATOM 7846 C C . GLU A 1 979 ? -21.366 -3.708 7.832 1.00 93.88 979 GLU A C 1
ATOM 7848 O O . GLU A 1 979 ? -21.106 -3.699 9.037 1.00 93.88 979 GLU A O 1
ATOM 7853 N N . THR A 1 980 ? -20.878 -2.785 7.007 1.00 93.56 980 THR A N 1
ATOM 7854 C CA . THR A 1 980 ? -20.055 -1.657 7.448 1.00 93.56 980 THR A CA 1
ATOM 7855 C C . THR A 1 980 ? -20.667 -0.338 7.003 1.00 93.56 980 THR A C 1
ATOM 7857 O O . THR A 1 980 ? -21.247 -0.221 5.924 1.00 93.56 980 THR A O 1
ATOM 7860 N N . LEU A 1 981 ? -20.540 0.677 7.854 1.00 91.62 981 LEU A N 1
ATOM 7861 C CA . LEU A 1 981 ? -21.015 2.029 7.595 1.00 91.62 981 LEU A CA 1
ATOM 7862 C C . LEU A 1 981 ? -19.909 3.030 7.925 1.00 91.62 981 LEU A C 1
ATOM 7864 O O . LEU A 1 981 ? -19.226 2.891 8.942 1.00 91.62 981 LEU A O 1
ATOM 7868 N N . ARG A 1 982 ? -19.771 4.046 7.070 1.00 91.06 982 ARG A N 1
ATOM 7869 C CA . ARG A 1 982 ? -18.903 5.203 7.290 1.00 91.06 982 ARG A CA 1
ATOM 7870 C C . ARG A 1 982 ? -19.740 6.477 7.304 1.00 91.06 982 ARG A C 1
ATOM 7872 O O . ARG A 1 982 ? -20.532 6.677 6.385 1.00 91.06 982 ARG A O 1
ATOM 7879 N N . THR A 1 983 ? -19.566 7.320 8.315 1.00 90.19 983 THR A N 1
ATOM 7880 C CA . THR A 1 983 ? -20.280 8.602 8.467 1.00 90.19 983 THR A CA 1
ATOM 7881 C C . THR A 1 983 ? -19.349 9.679 9.024 1.00 90.19 983 THR A C 1
ATOM 7883 O O . THR A 1 983 ? -18.423 9.365 9.767 1.00 90.19 983 THR A O 1
ATOM 7886 N N . SER A 1 984 ? -19.577 10.949 8.678 1.00 87.94 984 SER A N 1
ATOM 7887 C CA . SER A 1 984 ? -18.907 12.099 9.314 1.00 87.94 984 SER A CA 1
ATOM 7888 C C . SER A 1 984 ? -19.205 12.140 10.812 1.00 87.94 984 SER A C 1
ATOM 7890 O O . SER A 1 984 ? -18.304 12.185 11.646 1.00 87.94 984 SER A O 1
ATOM 7892 N N . ASP A 1 985 ? -20.490 12.036 11.132 1.00 89.88 985 ASP A N 1
ATOM 7893 C CA . ASP A 1 985 ? -21.054 12.134 12.470 1.00 89.88 985 ASP A CA 1
ATOM 7894 C C . ASP A 1 985 ? -21.355 10.752 13.053 1.00 89.88 985 ASP A C 1
ATOM 7896 O O . ASP A 1 985 ? -21.375 9.742 12.341 1.00 89.88 985 ASP A O 1
ATOM 7900 N N . PHE A 1 986 ? -21.616 10.690 14.359 1.00 93.56 986 PHE A N 1
ATOM 7901 C CA . PHE A 1 986 ? -22.022 9.439 14.993 1.00 93.56 986 PHE A CA 1
ATOM 7902 C C . PHE A 1 986 ? -23.364 8.959 14.388 1.00 93.56 986 PHE A C 1
ATOM 7904 O O . PHE A 1 986 ? -24.326 9.737 14.384 1.00 93.56 986 PHE A O 1
ATOM 7911 N N . PRO A 1 987 ? -23.484 7.701 13.911 1.00 91.94 987 PRO A N 1
ATOM 7912 C CA . PRO A 1 987 ? -24.583 7.242 13.042 1.00 91.94 987 PRO A CA 1
ATOM 7913 C C . PRO A 1 987 ? -25.909 6.961 13.782 1.00 91.94 987 PRO A C 1
ATOM 7915 O O . PRO A 1 987 ? -26.535 5.916 13.621 1.00 91.94 987 PRO A O 1
ATOM 7918 N N . SER A 1 988 ? -26.355 7.888 14.631 1.00 92.44 988 SER A N 1
ATOM 7919 C CA . SER A 1 988 ? -27.481 7.711 15.561 1.00 92.44 988 SER A CA 1
ATOM 7920 C C . SER A 1 988 ? -28.826 7.384 14.893 1.00 92.44 988 SER A C 1
ATOM 7922 O O . SER A 1 988 ? -29.627 6.645 15.471 1.00 92.44 988 SER A O 1
ATOM 7924 N N . THR A 1 989 ? -29.079 7.893 13.684 1.00 92.62 989 THR A N 1
ATOM 7925 C CA . THR A 1 989 ? -30.275 7.560 12.890 1.00 92.62 989 THR A CA 1
ATOM 7926 C C . THR A 1 989 ? -30.157 6.154 12.312 1.00 92.62 989 THR A C 1
ATOM 7928 O O . THR A 1 989 ? -31.035 5.318 12.524 1.00 92.62 989 THR A O 1
ATOM 7931 N N . GLN A 1 990 ? -29.029 5.858 11.664 1.00 93.75 990 GLN A N 1
ATOM 7932 C CA . GLN A 1 990 ? -28.792 4.582 10.997 1.00 93.75 990 GLN A CA 1
ATOM 7933 C C . GLN A 1 990 ? -28.756 3.427 12.002 1.00 93.75 990 GLN A C 1
ATOM 7935 O O . GLN A 1 990 ? -29.292 2.368 11.709 1.00 93.75 990 GLN A O 1
ATOM 7940 N N . VAL A 1 991 ? -28.232 3.621 13.218 1.00 93.56 991 VAL A N 1
ATOM 7941 C CA . VAL A 1 991 ? -28.292 2.606 14.287 1.00 93.56 991 VAL A CA 1
ATOM 7942 C C . VAL A 1 991 ? -29.727 2.135 14.546 1.00 93.56 991 VAL A C 1
ATOM 7944 O O . VAL A 1 991 ? -29.967 0.934 14.640 1.00 93.56 991 VAL A O 1
ATOM 7947 N N . LYS A 1 992 ? -30.701 3.053 14.590 1.00 92.50 992 LYS A N 1
ATOM 7948 C CA . LYS A 1 992 ? -32.116 2.707 14.811 1.00 92.50 992 LYS A CA 1
ATOM 7949 C C . LYS A 1 992 ? -32.717 1.960 13.616 1.00 92.50 992 LYS A C 1
ATOM 7951 O O . LYS A 1 992 ? -33.457 0.998 13.808 1.00 92.50 992 LYS A O 1
ATOM 7956 N N . GLU A 1 993 ? -32.363 2.354 12.392 1.00 94.06 993 GLU A N 1
ATOM 7957 C CA . GLU A 1 993 ? -32.754 1.646 11.162 1.00 94.06 993 GLU A CA 1
ATOM 7958 C C . GLU A 1 993 ? -32.161 0.227 11.086 1.00 94.06 993 GLU A C 1
ATOM 7960 O O . GLU A 1 993 ? -32.804 -0.690 10.575 1.00 94.06 993 GLU A O 1
ATOM 7965 N N . LYS A 1 994 ? -30.937 0.035 11.594 1.00 94.31 994 LYS A N 1
ATOM 7966 C CA . LYS A 1 994 ? -30.246 -1.263 11.643 1.00 94.31 994 LYS A CA 1
ATOM 7967 C C . LYS A 1 994 ? -30.847 -2.169 12.719 1.00 94.31 994 LYS A C 1
ATOM 7969 O O . LYS A 1 994 ? -31.120 -3.331 12.424 1.00 94.31 994 LYS A O 1
ATOM 7974 N N . TRP A 1 995 ? -31.188 -1.639 13.897 1.00 94.38 995 TRP A N 1
ATOM 7975 C CA . TRP A 1 995 ? -31.913 -2.392 14.931 1.00 94.38 995 TRP A CA 1
ATOM 7976 C C . TRP A 1 995 ? -33.249 -2.953 14.428 1.00 94.38 995 TRP A C 1
ATOM 7978 O O . TRP A 1 995 ? -33.564 -4.104 14.714 1.00 94.38 995 TRP A O 1
ATOM 7988 N N . ALA A 1 996 ? -33.995 -2.201 13.610 1.00 92.62 996 ALA A N 1
ATOM 7989 C CA . ALA A 1 996 ? -35.230 -2.685 12.980 1.00 92.62 996 ALA A CA 1
ATOM 7990 C C . ALA A 1 996 ? -35.018 -3.874 12.012 1.00 92.62 996 ALA A C 1
ATOM 7992 O O . ALA A 1 996 ? -35.976 -4.548 11.641 1.00 92.62 996 ALA A O 1
ATOM 7993 N N . LYS A 1 997 ? -33.767 -4.147 11.619 1.00 92.81 997 LYS A N 1
ATOM 7994 C CA . LYS A 1 997 ? -33.333 -5.277 10.780 1.00 92.81 997 LYS A CA 1
ATOM 7995 C C . LYS A 1 997 ? -32.549 -6.338 11.570 1.00 92.81 997 LYS A C 1
ATOM 7997 O O . LYS A 1 997 ? -31.920 -7.194 10.962 1.00 92.81 997 LYS A O 1
ATOM 8002 N N . ASN A 1 998 ? -32.558 -6.276 12.907 1.00 93.00 998 ASN A N 1
ATOM 8003 C CA . ASN A 1 998 ? -31.737 -7.101 13.810 1.00 93.00 998 ASN A CA 1
ATOM 8004 C C . ASN A 1 998 ? -30.212 -6.990 13.579 1.00 93.00 998 ASN A C 1
ATOM 8006 O O . ASN A 1 998 ? -29.451 -7.888 13.946 1.00 93.00 998 ASN A O 1
ATOM 8010 N N . LEU A 1 999 ? -29.761 -5.875 12.994 1.00 94.25 999 LEU A N 1
ATOM 8011 C CA . LEU A 1 999 ? -28.353 -5.528 12.824 1.00 94.25 999 LEU A CA 1
ATOM 8012 C C . LEU A 1 999 ? -27.915 -4.616 13.977 1.00 94.25 999 LEU A C 1
ATOM 8014 O O . LEU A 1 999 ? -28.452 -3.522 14.160 1.00 94.25 999 LEU A O 1
ATOM 8018 N N . TYR A 1 1000 ? -26.915 -5.049 14.739 1.00 95.31 1000 TYR A N 1
ATOM 8019 C CA . TYR A 1 1000 ? -26.425 -4.359 15.936 1.00 95.31 1000 TYR A CA 1
ATOM 8020 C C . TYR A 1 1000 ? -24.951 -4.000 15.784 1.00 95.31 1000 TYR A C 1
ATOM 8022 O O . TYR A 1 1000 ? -24.203 -4.755 15.161 1.00 95.31 1000 TYR A O 1
ATOM 8030 N N . ILE A 1 1001 ? -24.514 -2.877 16.368 1.00 95.75 1001 ILE A N 1
ATOM 8031 C CA . ILE A 1 1001 ? -23.089 -2.516 16.357 1.00 95.75 1001 ILE A CA 1
ATOM 8032 C C . ILE A 1 1001 ? -22.315 -3.598 17.114 1.00 95.75 1001 ILE A C 1
ATOM 8034 O O . ILE A 1 1001 ? -22.585 -3.834 18.287 1.00 95.75 1001 ILE A O 1
ATOM 8038 N N . ALA A 1 1002 ? -21.352 -4.225 16.442 1.00 93.69 1002 ALA A N 1
ATOM 8039 C CA . ALA A 1 1002 ? -20.428 -5.199 17.018 1.00 93.69 1002 ALA A CA 1
ATOM 8040 C C . ALA A 1 1002 ? -19.044 -4.590 17.298 1.00 93.69 1002 ALA A C 1
ATOM 8042 O O . ALA A 1 1002 ? -18.331 -5.043 18.187 1.00 93.69 1002 ALA A O 1
ATOM 8043 N N . SER A 1 1003 ? -18.655 -3.562 16.541 1.00 95.25 1003 SER A N 1
ATOM 8044 C CA . SER A 1 1003 ? -17.439 -2.785 16.774 1.00 95.25 1003 SER A CA 1
ATOM 8045 C C . SER A 1 1003 ? -17.600 -1.394 16.164 1.00 95.25 1003 SER A C 1
ATOM 8047 O O . SER A 1 1003 ? -18.238 -1.234 15.120 1.00 95.25 1003 SER A O 1
ATOM 8049 N N . ILE A 1 1004 ? -17.037 -0.383 16.819 1.00 95.31 1004 ILE A N 1
ATOM 8050 C CA . ILE A 1 1004 ? -17.015 0.995 16.332 1.00 95.31 1004 ILE A CA 1
ATOM 8051 C C . ILE A 1 1004 ? -15.647 1.618 16.596 1.00 95.31 1004 ILE A C 1
ATOM 8053 O O . ILE A 1 1004 ? -15.063 1.411 17.657 1.00 95.31 1004 ILE A O 1
ATOM 8057 N N . CYS A 1 1005 ? -15.144 2.398 15.643 1.00 94.38 1005 CYS A N 1
ATOM 8058 C CA . CYS A 1 1005 ? -13.968 3.241 15.829 1.00 94.38 1005 CYS A CA 1
ATOM 8059 C C . CYS A 1 1005 ? -14.125 4.575 15.084 1.00 94.38 1005 CYS A C 1
ATOM 8061 O O . CYS A 1 1005 ? -15.040 4.755 14.277 1.00 94.38 1005 CYS A O 1
ATOM 8063 N N . TYR A 1 1006 ? -13.240 5.522 15.380 1.00 91.06 1006 TYR A N 1
ATOM 8064 C CA . TYR A 1 1006 ? -13.173 6.828 14.730 1.00 91.06 1006 TYR A CA 1
ATOM 8065 C C . TYR A 1 1006 ? -11.724 7.101 14.330 1.00 91.06 1006 TYR A C 1
ATOM 8067 O O . TYR A 1 1006 ? -10.801 6.773 15.075 1.00 91.06 1006 TYR A O 1
ATOM 8075 N N . GLY A 1 1007 ? -11.515 7.669 13.147 1.00 83.25 1007 GLY A N 1
ATOM 8076 C CA . GLY A 1 1007 ? -10.180 7.985 12.646 1.00 83.25 1007 GLY A CA 1
ATOM 8077 C C . GLY A 1 1007 ? -10.214 8.472 11.207 1.00 83.25 1007 GLY A C 1
ATOM 8078 O O . GLY A 1 1007 ? -11.287 8.645 10.621 1.00 83.25 1007 GLY A O 1
ATOM 8079 N N . ARG A 1 1008 ? -9.039 8.733 10.628 1.00 70.50 1008 ARG A N 1
ATOM 8080 C CA . ARG A 1 1008 ? -8.961 9.270 9.268 1.00 70.50 1008 ARG A CA 1
ATOM 8081 C C . ARG A 1 1008 ? -9.198 8.164 8.248 1.00 70.50 1008 ARG A C 1
ATOM 8083 O O . ARG A 1 1008 ? -8.594 7.098 8.299 1.00 70.50 1008 ARG A O 1
ATOM 8090 N N . THR A 1 1009 ? -10.084 8.456 7.311 1.00 60.56 1009 THR A N 1
ATOM 8091 C CA . THR A 1 1009 ? -10.348 7.666 6.112 1.00 60.56 1009 THR A CA 1
ATOM 8092 C C . THR A 1 1009 ? -10.270 8.607 4.905 1.00 60.56 1009 THR A C 1
ATOM 8094 O O . THR A 1 1009 ? -9.889 9.771 5.040 1.00 60.56 1009 THR A O 1
ATOM 8097 N N . VAL A 1 1010 ? -10.626 8.126 3.720 1.00 53.69 1010 VAL A N 1
ATOM 8098 C CA . VAL A 1 1010 ? -10.842 8.969 2.538 1.00 53.69 1010 VAL A CA 1
ATOM 8099 C C . VAL A 1 1010 ? -12.286 8.796 2.095 1.00 53.69 1010 VAL A C 1
ATOM 8101 O O . VAL A 1 1010 ? -12.767 7.660 2.068 1.00 53.69 1010 VAL A O 1
ATOM 8104 N N . ALA A 1 1011 ? -12.963 9.912 1.817 1.00 37.12 1011 ALA A N 1
ATOM 8105 C CA . ALA A 1 1011 ? -14.369 9.949 1.416 1.00 37.12 1011 ALA A CA 1
ATOM 8106 C C . ALA A 1 1011 ? -14.618 9.130 0.136 1.00 37.12 1011 ALA A C 1
ATOM 8108 O O . ALA A 1 1011 ? -14.037 9.504 -0.906 1.00 37.12 1011 ALA A O 1
#

Sequence (1011 aa):
MTRVRPKLVFSGFTKAEVLPLCLFRLCLFALTRMYASSFTSLDFRLPVLQCVTVSFSSMAAARKPQTEKMEKLLDDSVQPLNTKFFKNLARGFNLSTGRAGKPVVKWTEVESWFRQRRQGIHPPVCSETDAPKDGSMLLEPSPANESNDTSKKATGHMQDWSTMQFEAKSSKDGAWYDVELFLCYRKLPSGDLEVLVRFEGYGAEEDEWVNVREAVRQRSVPVDPSECHLVNVGDVVCCFQERKDYAIYYDAHVIGIKRKLHDIRGCRCIFKIRYNHDDMEVRISIALLFPGSKLYWTPRLPHLLTNLPAYKNRNFLQSNLHHRYSPECCVPRWKRGTTVVIAHTIPEPEQRIRSSHKPAVSVSSAERIVIGVDSNETIIAEENPTHEQNRWVFFYANQNLGSGAFERILLRRWNATTLEAAVGRIPSQRTREAQLLCLKRLVTVGGSPTYRIDRKLGKGGFGQVYVGRRIGAGPGAVEVALKFEHRSSKGCNNRPPCEWQVYNTLGGSHGVPRVHFKGRQGDYYVMVMDMLGPSLWDVWNNNSDTMSIEMVACIAIEALSILEKVHSKGYVHGDVKPENFLFGPSGTPDERKLFLVDLGLATRWRDNSTGLHVEYDQRPDVFRGTMRYASVHAHLGRTGSRRDDLESLAYTLVFLLRGRLPWQGFQGEDKGFLVCKKKMATSPETLCCLFPKPFQQFVEYVVNLKFDEEPNYAKYISLFDGVVGPKPDIRPINTDGAQKLIYQVGHKRGRLTMEEGEDGKPCKKIRMGMPTTQWISIYNAYRPMKQRYHYNVADTRLSEHVEKGYRDGLFISSVASCSNLWALIMDAGTGFSAQVYELSPQFLDKEWIMEQWEKNYYISAVAGANNGSSLVVMSRGTQFLQQLYKVSDSFPIKWINKKWREGFYVTAMATAGSRWAIVMSRGAGFSDQVIELDFLYPSEGIHRRWDNGYRITSAAATWDQAAFVLSVPRRKPVDETQETLRTSDFPSTQVKEKWAKNLYIASICYGRTVA

InterPro domains:
  IPR000719 Protein kinase domain [PF00069] (451-678)
  IPR000719 Protein kinase domain [PS50011] (451-724)
  IPR000719 Protein kinase domain [SM00220] (451-764)
  IPR008271 Serine/threonine-protein kinase, active site [PS00108] (571-583)
  IPR011009 Protein kinase-like domain superfamily [SSF56112] (450-723)
  IPR017441 Protein kinase, ATP binding site [PS00107] (457-483)
  IPR032001 SAWADEE domain [PF16719] (163-280)
  IPR039276 Protein SAWADEE HOMEODOMAIN HOMOLOG 1/2 [PTHR33827] (66-286)
  IPR055900 Domain of unknown function DUF7477 [PF24289] (744-1010)

pLDDT: mean 71.59, std 26.86, range [19.81, 98.75]